Protein AF-A0A916UIB3-F1 (afdb_monomer)

Sequence (780 aa):
MSITRSTVMSWSPDSIGEYARQVRTAAEALFDSGKWLYGEFDRLAETWSGDAHAAAEDRVAHEWGRTRKIATMLEDLAEDIKSTDYTLGSACIALQELIGEIESQPITVSESWYVQPLTDNIDPSVVSAFQTRVNHLVGDLTHYDNTLAEQLTRFANEFNLFSRLRIGVDVGDATALGQALAVGVAEGTLTPELAELIGQQLAQLALTTAQLDALAAGDPVAVPADQLNYLRNLVEASGKDGILALSAYFDSLGTADGEASKAALANAVLTVSHENIGADITADGTVRSPGGFDRLPADLREMLTSERGDGLRLASGFDGLGDNLRDHVTDPSSGTPTRSEVREFAAFADLLNASEPTNAPGEQLGTHLLERAADFHALDENADAGVPRSKAFPDSSLYTPIADTFTDIATRNTDSSAAILTGTYSDGTDLANYDRDTTVATLLAFGNEPAQGLINWIPGDATSANPTVAQRAGEAAYGLAQTLSSNDSGIGGNNHNALLNLPGHNNQSIGQINPEMTQTIGETLTPYIPAIGQLEDHLTETFGFGSLTHGDAIRVFSVIDSDPEAAANFNGQVFAQIENLQYKQAAQALANPEEPQLRYAHTIGQLQTYVDHGYIVEGADRGADAQELHDAKTQAYQIASGIAATGAGAIPGIGFPAAATVIAVTGVLEQSVVGSVPGIETYEVPREDPLGSRQYYNTLLALEDLGALTPHPVLDRYMTEDGKLLPYEEALMADNPTQNPISGGSGIATDAGNYLLNHNFPIDRITQYVDKGRVEARKG

Organism: NCBI:txid1755582

Mean predicted aligned error: 16.8 Å

pLDDT: mean 76.98, std 19.14, range [28.89, 98.69]

Radius of gyration: 40.13 Å; Cα contacts (8 Å, |Δi|>4): 1112; chains: 1; bounding box: 121×68×107 Å

Foldseek 3Di:
DQQWPVNLLPDDLVVLLVVLVVLLVVLVVLLVVLVVQLVVLVVCCVPDDDPVSVVVNVVSVVSNVLSNVSSVLSNVLSVLSVVLSVQLVVLSVQLNVLQVVQVVAQWHAGRNGQIGGVDPPDDVVVSVVSSVVSVVSSVSNVVSVVVNVVSVVVSCVVCVLSVVPPDPLDLVNLLVLLQVLQVCLVVVNDDPVSLLVQLVLLLVLFDDPVQLVCVLVVAADADAQSSLSSLLSNQQSNALRSLLVSLVVLVVVVDPSSLSSLQSSLLSQQQQAAQSYANDADPVGHHDHGHHNVSGHPNVSCLLPVDCQPQLPVPLPVQPPPDPPPPQQPDPSNSADDLVSLVSLLSSLSSNLSYDLSRAHHLVQLLSLLQLLLSLLSVLLVLLLPPDHPDHRRPNVSSLSSSQSSLSRSLSRLQNLLCLLQQAGPVGHGPPPDDSLASLLSLLQRNDPSSLSSQLCLLVQCQDPPQSSLQSSQSSLQSLLCSQLQQQPHNSRGNLQCQCQPPPPNGQHSCRRPVVSLLSNLVRCLLCLLVQLVNDPVPWSGHNNDYDDLSSLLSSLLSSVSNLVSLLASLLSLVLLLLLLLVVQLVQCVVCVLEGPLSSLSSSLSSLVSNLSSLLVNCVSVVHALVVSLVSLLSSPVSNLVCLQVCPDPSRGSDDDSVSNDDPPPDPVSCLRSPDRDDRDDDDDDPDDPSLQSSLVVVLLSCVVVVNRDDDPLQPLQADPVGHGHRSQVSQCSQPVPDDSVPTRPSSSVSSVVSCVVSNNDPPPPVVVVVVVVVVVVVD

Solvent-accessible surface area (backbone atoms only — not comparable to full-atom values): 40991 Å² total; per-residue (Å²): 132,86,85,37,47,71,58,61,73,66,63,64,56,74,58,50,52,50,51,20,50,52,41,33,54,52,15,52,53,42,32,52,52,30,53,50,54,42,57,51,51,64,58,43,56,81,81,44,74,57,72,75,39,53,59,49,48,55,50,40,52,54,51,29,56,49,34,43,50,53,18,48,55,33,39,53,49,18,50,53,46,39,57,45,35,57,54,40,34,50,34,48,52,54,45,52,52,50,49,54,60,44,56,77,44,72,32,47,70,42,56,85,64,49,53,45,69,76,50,93,90,60,62,67,67,57,47,51,53,50,35,53,54,48,52,50,38,53,48,52,38,51,51,48,51,50,53,51,52,52,53,52,49,50,49,50,51,53,47,54,57,62,65,59,70,72,66,84,76,46,68,69,48,25,34,52,50,11,42,50,40,29,49,16,55,77,70,74,59,66,50,70,68,59,53,52,51,50,26,56,54,36,53,76,66,57,80,52,70,73,49,34,56,33,47,63,73,71,41,70,37,67,43,60,51,55,60,55,49,27,49,35,33,24,52,38,40,14,33,44,70,26,53,48,50,50,34,54,52,23,59,72,63,77,41,73,69,22,51,51,25,28,18,24,52,23,41,46,54,29,52,34,17,13,46,52,34,12,46,37,66,47,98,87,66,50,56,36,78,44,31,18,48,89,50,47,21,69,64,43,48,39,69,62,61,55,68,63,36,94,38,44,43,87,59,75,49,69,75,50,90,66,86,59,71,74,68,60,75,76,48,98,66,46,38,69,72,50,61,64,55,54,49,52,50,42,46,49,31,58,30,52,68,43,29,55,90,60,61,39,39,9,46,66,45,12,34,41,29,40,54,50,17,22,53,26,41,55,52,41,57,57,61,71,64,65,66,92,63,99,65,81,76,61,64,61,88,48,25,58,61,32,16,45,42,26,25,44,47,16,29,51,19,64,61,12,24,33,18,50,37,57,41,31,42,96,88,68,50,67,53,82,94,65,56,44,37,35,42,51,48,41,31,64,64,64,42,58,78,41,41,45,45,51,46,64,58,31,52,74,28,26,52,36,93,48,63,70,51,6,24,50,24,16,34,22,48,34,29,45,46,49,31,44,27,25,71,76,38,25,49,52,33,18,20,34,59,30,43,48,33,26,84,88,51,88,56,36,22,36,16,69,76,38,40,68,53,26,31,48,52,26,57,36,47,53,46,43,47,56,34,65,25,66,42,56,52,93,80,48,57,34,36,54,52,59,84,62,53,74,70,33,47,23,35,36,37,17,49,26,39,44,14,70,65,20,28,25,53,37,49,6,50,52,50,43,46,38,55,51,37,50,49,52,40,51,55,42,35,71,74,34,56,79,67,45,66,61,61,39,40,45,22,41,35,45,44,53,49,27,56,56,46,5,47,49,55,34,29,62,72,77,65,56,54,39,64,59,49,44,51,50,47,45,50,7,50,53,48,17,54,51,49,60,71,63,76,65,71,71,49,69,40,66,69,69,60,91,78,60,82,66,78,94,68,91,61,70,51,54,49,46,72,59,47,71,74,58,85,89,69,94,81,76,88,78,92,77,85,72,62,63,20,51,21,32,45,52,49,50,52,55,28,46,77,70,72,65,54,70,93,51,84,74,48,57,76,36,37,45,98,89,72,43,76,46,33,61,66,58,29,36,45,60,64,37,84,85,61,66,74,93,78,49,35,71,60,48,23,50,36,37,43,50,53,38,51,76,68,53,41,69,73,91,82,54,72,70,53,62,57,46,54,61,56,51,70,73,73,113

InterPro domains:
  IPR036689 ESAT-6-like superfamily [SSF140453] (8-85)
  IPR057037 TPR repeat domain, actinomycetes [PF23275] (204-444)

Secondary structure (DSSP, 8-state):
----HHHHHT--THHHHHHHHHHHHHHHHHHHHHHHHHHHHHHHTTT--SHHHHHHHHHHHHHHHHHHHHHHHHHHHHHHHHHHHHHHHHHHHHHHHHHHHHHTTTEEE-TTS-EEESSTTS-HHHHHHHHHHHHHHHHHHHHHHHHHHHHHHHHHHHHHHHHH--STT-HHHHHHHHHHHHHHHHHT---HHHHHHHHHHHHHTPPPHHHHHHHHTT--EE--HHHHHHHHHHHHHHHHHHHHHHHHHHHHH-SHHHHHHHHHHHHHHHHHH-TTEESEE-TTSPEES---GGGS-HHHHHHHHS---TTTS--S-STT-SSGGGTGGG-TTS-PPPHHHHHHHHHHHHHHHTS-TT-PPPHHHHHHHHHHHHHHHHHHHHHHTT---SS--S-GGGHHHHHHHHHHHHHTSHHHHHHHHHSB-TTSPBPTT--HHHHHHHHHHH--GGGGGGTTTHHHHTT-SSHHHHHHHHHHHHHHHHHHH-SSSSGGG-HHHHHHS-TTTTT--HHHH-HHHHHHHHHHHGGGHHHHTT--GGGSS----PPPPHHHHHHHHHHHTTSHHHHHHHHHHHHHHHHHHHHHHHHHHHH-TTS--THHHHHHHHHHHHHHHHHHHHHHHHT--HHHHHHHHHHHHHHHHHHHHH-----TTT---TT------TTHHHHHHH-SPPP-------SS--HHHHHHHHHHHHHHHTT-----TTTGGGB-TTS-BPPHHHHHHHH-TTS-GGG--HHHHHHHHHHHHHTT---TTSHHHHHHHHHHTTT-

Structure (mmCIF, N/CA/C/O backbone):
data_AF-A0A916UIB3-F1
#
_entry.id   AF-A0A916UIB3-F1
#
loop_
_atom_site.group_PDB
_atom_site.id
_atom_site.type_symbol
_atom_site.label_atom_id
_atom_site.label_alt_id
_atom_site.label_comp_id
_atom_site.label_asym_id
_atom_site.label_entity_id
_atom_site.label_seq_id
_atom_site.pdbx_PDB_ins_code
_atom_site.Cartn_x
_atom_site.Cartn_y
_atom_site.Cartn_z
_atom_site.occupancy
_atom_site.B_iso_or_equiv
_atom_site.auth_seq_id
_atom_site.auth_comp_id
_atom_site.auth_asym_id
_atom_site.auth_atom_id
_atom_site.pdbx_PDB_model_num
ATOM 1 N N . MET A 1 1 ? -47.048 12.637 29.643 1.00 45.00 1 MET A N 1
ATOM 2 C CA . MET A 1 1 ? -48.481 12.435 29.984 1.00 45.00 1 MET A CA 1
ATOM 3 C C . MET A 1 1 ? -49.048 13.767 30.450 1.00 45.00 1 MET A C 1
ATOM 5 O O . MET A 1 1 ? -48.303 14.530 31.040 1.00 45.00 1 MET A O 1
ATOM 9 N N . SER A 1 2 ? -50.322 14.078 30.202 1.00 62.69 2 SER A N 1
ATOM 10 C CA . SER A 1 2 ? -50.945 15.272 30.793 1.00 62.69 2 SER A CA 1
ATOM 11 C C . SER A 1 2 ? -51.353 14.983 32.240 1.00 62.69 2 SER A C 1
ATOM 13 O O . SER A 1 2 ? -52.179 14.099 32.474 1.00 62.69 2 SER A O 1
ATOM 15 N N . ILE A 1 3 ? -50.775 15.711 33.193 1.00 81.06 3 ILE A N 1
ATOM 16 C CA . ILE A 1 3 ? -51.045 15.587 34.630 1.00 81.06 3 ILE A CA 1
ATOM 17 C C . ILE A 1 3 ? -52.511 15.966 34.904 1.00 81.06 3 ILE A C 1
ATOM 19 O O . ILE A 1 3 ? -52.975 16.989 34.403 1.00 81.06 3 ILE A O 1
ATOM 23 N N . THR A 1 4 ? -53.254 15.160 35.673 1.00 88.50 4 THR A N 1
ATOM 24 C CA . THR A 1 4 ? -54.676 15.414 35.999 1.00 88.50 4 THR A CA 1
ATOM 25 C C . THR A 1 4 ? -54.864 15.807 37.461 1.00 88.50 4 THR A C 1
ATOM 27 O O . THR A 1 4 ? -54.025 15.481 38.308 1.00 88.50 4 THR A O 1
ATOM 30 N N . ARG A 1 5 ? -55.980 16.480 37.772 1.00 88.12 5 ARG A N 1
ATOM 31 C CA . ARG A 1 5 ? -56.311 16.899 39.145 1.00 88.12 5 ARG A CA 1
ATOM 32 C C . ARG A 1 5 ? -56.294 15.727 40.119 1.00 88.12 5 ARG A C 1
ATOM 34 O O . ARG A 1 5 ? -55.624 15.795 41.147 1.00 88.12 5 ARG A O 1
ATOM 41 N N . SER A 1 6 ? -57.011 14.654 39.797 1.00 85.88 6 SER A N 1
ATOM 42 C CA . SER A 1 6 ? -57.089 13.471 40.656 1.00 85.88 6 SER A CA 1
ATOM 43 C C . SER A 1 6 ? -55.721 12.822 40.894 1.00 85.88 6 SER A C 1
ATOM 45 O O . SER A 1 6 ? -55.443 12.390 42.013 1.00 85.88 6 SER A O 1
ATOM 47 N N . THR A 1 7 ? -54.838 12.823 39.888 1.00 84.06 7 THR A N 1
ATOM 48 C CA . THR A 1 7 ? -53.458 12.335 40.017 1.00 84.06 7 THR A CA 1
ATOM 49 C C . THR A 1 7 ? -52.658 13.154 41.034 1.00 84.06 7 THR A C 1
ATOM 51 O O . THR A 1 7 ? -52.132 12.573 41.980 1.00 84.06 7 THR A O 1
ATOM 54 N N . VAL A 1 8 ? -52.628 14.486 40.922 1.00 84.44 8 VAL A N 1
ATOM 55 C CA . VAL A 1 8 ? -51.855 15.349 41.844 1.00 84.44 8 VAL A CA 1
ATOM 56 C C . VAL A 1 8 ? -52.398 15.303 43.271 1.00 84.44 8 VAL A C 1
ATOM 58 O O . VAL A 1 8 ? -51.629 15.277 44.229 1.00 84.44 8 VAL A O 1
ATOM 61 N N . MET A 1 9 ? -53.721 15.229 43.438 1.00 83.81 9 MET A N 1
ATOM 62 C CA . MET A 1 9 ? -54.342 15.104 44.765 1.00 83.81 9 MET A CA 1
ATOM 63 C C . MET A 1 9 ? -54.029 13.764 45.452 1.00 83.81 9 MET A C 1
ATOM 65 O O . MET A 1 9 ? -54.226 13.638 46.657 1.00 83.81 9 MET A O 1
ATOM 69 N N . SER A 1 10 ? -53.555 12.765 44.699 1.00 83.69 10 SER A N 1
ATOM 70 C CA . SER A 1 10 ? -53.130 11.465 45.234 1.00 83.69 10 SER A CA 1
ATOM 71 C C . SER A 1 10 ? -51.632 11.377 45.542 1.00 83.69 10 SER A C 1
ATOM 73 O O . SER A 1 10 ? -51.195 10.403 46.156 1.00 83.69 10 SER A O 1
ATOM 75 N N . TRP A 1 11 ? -50.836 12.361 45.115 1.00 82.00 11 TRP A N 1
ATOM 76 C CA . TRP A 1 11 ? -49.389 12.343 45.302 1.00 82.00 11 TRP A CA 1
ATOM 77 C C . TRP A 1 11 ? -48.998 12.616 46.755 1.00 82.00 11 TRP A C 1
ATOM 79 O O . TRP A 1 11 ? -49.503 13.539 47.394 1.00 82.00 11 TRP A O 1
ATOM 89 N N . SER A 1 12 ? -48.052 11.814 47.249 1.00 74.12 12 SER A N 1
ATOM 90 C CA . SER A 1 12 ? -47.394 11.986 48.544 1.00 74.12 12 SER A CA 1
ATOM 91 C C . SER A 1 12 ? -45.902 12.257 48.305 1.00 74.12 12 SER A C 1
ATOM 93 O O . SER A 1 12 ? -45.178 11.327 47.926 1.00 74.12 12 SER A O 1
ATOM 95 N N . PRO A 1 13 ? -45.438 13.508 48.502 1.00 67.38 13 PRO A N 1
ATOM 96 C CA . PRO A 1 13 ? -44.041 13.891 48.277 1.00 67.38 13 PRO A CA 1
ATOM 97 C C . PRO A 1 13 ? -43.035 13.051 49.081 1.00 67.38 13 PRO A C 1
ATOM 99 O O . PRO A 1 13 ? -41.987 12.690 48.564 1.00 67.38 13 PRO A O 1
ATOM 102 N N . ASP A 1 14 ? -43.403 12.609 50.290 1.00 68.94 14 ASP A N 1
ATOM 103 C CA . ASP A 1 14 ? -42.532 11.848 51.206 1.00 68.94 14 ASP A CA 1
ATOM 104 C C . ASP A 1 14 ? -41.916 10.568 50.601 1.00 68.94 14 ASP A C 1
ATOM 106 O O . ASP A 1 14 ? -40.888 10.076 51.072 1.00 68.94 14 ASP A O 1
ATOM 110 N N . SER A 1 15 ? -42.539 10.010 49.559 1.00 68.81 15 SER A N 1
ATOM 111 C CA . SER A 1 15 ? -42.071 8.791 48.895 1.00 68.81 15 SER A CA 1
ATOM 112 C C . SER A 1 15 ? -40.794 8.986 48.064 1.00 68.81 15 SER A C 1
ATOM 114 O O . SER A 1 15 ? -39.968 8.074 48.019 1.00 68.81 15 SER A O 1
ATOM 116 N N . ILE A 1 16 ? -40.580 10.160 47.460 1.00 71.62 16 ILE A N 1
ATOM 117 C CA . ILE A 1 16 ? -39.427 10.429 46.581 1.00 71.62 16 ILE A CA 1
ATOM 118 C C . ILE A 1 16 ? -38.147 10.589 47.417 1.00 71.62 16 ILE A C 1
ATOM 120 O O . ILE A 1 16 ? -37.120 9.972 47.116 1.00 71.62 16 ILE A O 1
ATOM 124 N N . GLY A 1 17 ? -38.226 11.312 48.538 1.00 77.56 17 GLY A N 1
ATOM 125 C CA . GLY A 1 17 ? -37.116 11.446 49.484 1.00 77.56 17 GLY A CA 1
ATOM 126 C C . GLY A 1 17 ? -36.689 10.130 50.160 1.00 77.56 17 GLY A C 1
ATOM 127 O O . GLY A 1 17 ? -35.542 9.998 50.600 1.00 77.56 17 GLY A O 1
ATOM 128 N N . GLU A 1 18 ? -37.572 9.129 50.247 1.00 81.25 18 GLU A N 1
ATOM 129 C CA . GLU A 1 18 ? -37.211 7.773 50.691 1.00 81.25 18 GLU A CA 1
ATOM 130 C C . GLU A 1 18 ? -36.382 7.034 49.628 1.00 81.25 18 GLU A C 1
ATOM 132 O O . GLU A 1 18 ? -35.357 6.441 49.970 1.00 81.25 18 GLU A O 1
ATOM 137 N N . TYR A 1 19 ? -36.749 7.133 48.346 1.00 78.69 19 TYR A N 1
ATOM 138 C CA . TYR A 1 19 ? -35.969 6.541 47.253 1.00 78.69 19 TYR A CA 1
ATOM 139 C C . TYR A 1 19 ? -34.566 7.147 47.145 1.00 78.69 19 TYR A C 1
ATOM 141 O O . TYR A 1 19 ? -33.592 6.397 47.072 1.00 78.69 19 TYR A O 1
ATOM 149 N N . ALA A 1 20 ? -34.435 8.476 47.233 1.00 85.31 20 ALA A N 1
ATOM 150 C CA . ALA A 1 20 ? -33.126 9.139 47.241 1.00 85.31 20 ALA A CA 1
ATOM 151 C C . ALA A 1 20 ? -32.220 8.618 48.373 1.00 85.31 20 ALA A C 1
ATOM 153 O O . ALA A 1 20 ? -31.031 8.360 48.177 1.00 85.31 20 ALA A O 1
ATOM 154 N N . ARG A 1 21 ? -32.786 8.401 49.571 1.00 86.75 21 ARG A N 1
ATOM 155 C CA . ARG A 1 21 ? -32.042 7.821 50.699 1.00 86.75 21 ARG A CA 1
ATOM 156 C C . ARG A 1 21 ? -31.593 6.391 50.425 1.00 86.75 21 ARG A C 1
ATOM 158 O O . ARG A 1 21 ? -30.443 6.079 50.713 1.00 86.75 21 ARG A O 1
ATOM 165 N N . GLN A 1 22 ? -32.462 5.550 49.870 1.00 88.19 22 GLN A N 1
ATOM 166 C CA . GLN A 1 22 ? -32.120 4.161 49.550 1.00 88.19 22 GLN A CA 1
ATOM 167 C C . GLN A 1 22 ? -31.004 4.069 48.505 1.00 88.19 22 GLN A C 1
ATOM 169 O O . GLN A 1 22 ? -30.073 3.285 48.687 1.00 88.19 22 GLN A O 1
ATOM 174 N N . VAL A 1 23 ? -31.061 4.898 47.457 1.00 86.06 23 VAL A N 1
ATOM 175 C CA . VAL A 1 23 ? -30.022 4.955 46.416 1.00 86.06 23 VAL A CA 1
ATOM 176 C C . VAL A 1 23 ? -28.680 5.376 47.015 1.00 86.06 23 VAL A C 1
ATOM 178 O O . VAL A 1 23 ? -27.680 4.691 46.808 1.00 86.06 23 VAL A O 1
ATOM 181 N N . ARG A 1 24 ? -28.661 6.426 47.845 1.00 91.44 24 ARG A N 1
ATOM 182 C CA . ARG A 1 24 ? -27.436 6.869 48.526 1.00 91.44 24 ARG A CA 1
ATOM 183 C C . ARG A 1 24 ? -26.861 5.801 49.457 1.00 91.44 24 ARG A C 1
ATOM 185 O O . ARG A 1 24 ? -25.661 5.569 49.449 1.00 91.44 24 ARG A O 1
ATOM 192 N N . THR A 1 25 ? -27.701 5.105 50.224 1.00 91.44 25 THR A N 1
ATOM 193 C CA . THR A 1 25 ? -27.240 3.999 51.080 1.00 91.44 25 THR A CA 1
ATOM 194 C C . THR A 1 25 ? -26.641 2.851 50.263 1.00 91.44 25 THR A C 1
ATOM 196 O O . THR A 1 25 ? -25.656 2.250 50.690 1.00 91.44 25 THR A O 1
ATOM 199 N N . ALA A 1 26 ? -27.196 2.546 49.086 1.00 84.19 26 ALA A N 1
ATOM 200 C CA . ALA A 1 26 ? -26.609 1.559 48.183 1.00 84.19 26 ALA A CA 1
ATOM 201 C C . ALA A 1 26 ? -25.249 2.024 47.633 1.00 84.19 26 ALA A C 1
ATOM 203 O O . ALA A 1 26 ? -24.321 1.218 47.561 1.00 84.19 26 ALA A O 1
ATOM 204 N N . ALA A 1 27 ? -25.120 3.311 47.301 1.00 88.06 27 ALA A N 1
ATOM 205 C CA . ALA A 1 27 ? -23.871 3.914 46.844 1.00 88.06 27 ALA A CA 1
ATOM 206 C C . ALA A 1 27 ? -22.762 3.837 47.908 1.00 88.06 27 ALA A C 1
ATOM 208 O O . ALA A 1 27 ? -21.677 3.325 47.631 1.00 88.06 27 ALA A O 1
ATOM 209 N N . GLU A 1 28 ? -23.072 4.251 49.141 1.00 89.50 28 GLU A N 1
ATOM 210 C CA . GLU A 1 28 ? -22.163 4.196 50.294 1.00 89.50 28 GLU A CA 1
ATOM 211 C C . GLU A 1 28 ? -21.693 2.751 50.553 1.00 89.50 28 GLU A C 1
ATOM 213 O O . GLU A 1 28 ? -20.495 2.486 50.664 1.00 89.50 28 GLU A O 1
ATOM 218 N N . ALA A 1 29 ? -22.623 1.786 50.562 1.00 88.94 29 ALA A N 1
ATOM 219 C CA . ALA A 1 29 ? -22.297 0.374 50.765 1.00 88.94 29 ALA A CA 1
ATOM 220 C C . ALA A 1 29 ? -21.394 -0.197 49.657 1.00 88.94 29 ALA A C 1
ATOM 222 O O . ALA A 1 29 ? -20.492 -0.995 49.934 1.00 88.94 29 ALA A O 1
ATOM 223 N N . LEU A 1 30 ? -21.625 0.207 48.404 1.00 85.31 30 LEU A N 1
ATOM 224 C CA . LEU A 1 30 ? -20.820 -0.216 47.263 1.00 85.31 30 LEU A CA 1
ATOM 225 C C . LEU A 1 30 ? -19.397 0.355 47.349 1.00 85.31 30 LEU A C 1
ATOM 227 O O . LEU A 1 30 ? -18.425 -0.393 47.216 1.00 85.31 30 LEU A O 1
ATOM 231 N N . PHE A 1 31 ? -19.275 1.653 47.642 1.00 89.25 31 PHE A N 1
ATOM 232 C CA . PHE A 1 31 ? -17.992 2.322 47.845 1.00 89.25 31 PHE A CA 1
ATOM 233 C C . PHE A 1 31 ? -17.185 1.668 48.972 1.00 89.25 31 PHE A C 1
ATOM 235 O O . PHE A 1 31 ? -16.015 1.325 48.788 1.00 89.25 31 PHE A O 1
ATOM 242 N N . ASP A 1 32 ? -17.812 1.432 50.125 1.00 88.69 32 ASP A N 1
ATOM 243 C CA . ASP A 1 32 ? -17.144 0.821 51.274 1.00 88.69 32 ASP A CA 1
ATOM 244 C C . ASP A 1 32 ? -16.682 -0.611 50.977 1.00 88.69 32 ASP A C 1
ATOM 246 O O . ASP A 1 32 ? -15.571 -0.991 51.358 1.00 88.69 32 ASP A O 1
ATOM 250 N N . SER A 1 33 ? -17.482 -1.391 50.241 1.00 86.56 33 SER A N 1
ATOM 251 C CA . SER A 1 33 ? -17.107 -2.747 49.826 1.00 86.56 33 SER A CA 1
ATOM 252 C C . SER A 1 33 ? -15.884 -2.753 48.904 1.00 86.56 33 SER A C 1
ATOM 254 O O . SER A 1 33 ? -14.980 -3.569 49.093 1.00 86.56 33 SER A O 1
ATOM 256 N N . GLY A 1 34 ? -15.834 -1.853 47.915 1.00 84.75 34 GLY A N 1
ATOM 257 C CA . GLY A 1 34 ? -14.690 -1.746 47.005 1.00 84.75 34 GLY A CA 1
ATOM 258 C C . GLY A 1 34 ? -13.419 -1.294 47.725 1.00 84.75 34 GLY A C 1
ATOM 259 O O . GLY A 1 34 ? -12.351 -1.878 47.539 1.00 84.75 34 GLY A O 1
ATOM 260 N N . LYS A 1 35 ? -13.553 -0.304 48.614 1.00 88.06 35 LYS A N 1
ATOM 261 C CA . LYS A 1 35 ? -12.444 0.224 49.413 1.00 88.06 35 LYS A CA 1
ATOM 262 C C . LYS A 1 35 ? -11.874 -0.836 50.347 1.00 88.06 35 LYS A C 1
ATOM 264 O O . LYS A 1 35 ? -10.659 -0.915 50.524 1.00 88.06 35 LYS A O 1
ATOM 269 N N . TRP A 1 36 ? -12.750 -1.634 50.956 1.00 89.56 36 TRP A N 1
ATOM 270 C CA . TRP A 1 36 ? -12.346 -2.741 51.812 1.00 89.56 36 TRP A CA 1
ATOM 271 C C . TRP A 1 36 ? -11.554 -3.793 51.032 1.00 89.56 36 TRP A C 1
ATOM 273 O O . TRP A 1 36 ? -10.478 -4.173 51.485 1.00 89.56 36 TRP A O 1
ATOM 283 N N . LEU A 1 37 ? -12.040 -4.213 49.856 1.00 83.19 37 LEU A N 1
ATOM 284 C CA . LEU A 1 37 ? -11.363 -5.211 49.021 1.00 83.19 37 LEU A CA 1
ATOM 285 C C . LEU A 1 37 ? -9.960 -4.748 48.608 1.00 83.19 37 LEU A C 1
ATOM 287 O O . LEU A 1 37 ? -9.004 -5.507 48.746 1.00 83.19 37 LEU A O 1
ATOM 291 N N . TYR A 1 38 ? -9.843 -3.496 48.156 1.00 85.56 38 TYR A N 1
ATOM 292 C CA . TYR A 1 38 ? -8.562 -2.890 47.796 1.00 85.56 38 TYR A CA 1
ATOM 293 C C . TYR A 1 38 ? -7.587 -2.888 48.982 1.00 85.56 38 TYR A C 1
ATOM 295 O O . TYR A 1 38 ? -6.472 -3.393 48.882 1.00 85.56 38 TYR A O 1
ATOM 303 N N . GLY A 1 39 ? -8.041 -2.414 50.147 1.00 86.06 39 GLY A N 1
ATOM 304 C CA . GLY A 1 39 ? -7.208 -2.370 51.349 1.00 86.06 39 GLY A CA 1
ATOM 305 C C . GLY A 1 39 ? -6.842 -3.745 51.923 1.00 86.06 39 GLY A C 1
ATOM 306 O O . GLY A 1 39 ? -5.839 -3.857 52.624 1.00 86.06 39 GLY A O 1
ATOM 307 N N . GLU A 1 40 ? -7.632 -4.789 51.665 1.00 88.25 40 GLU A N 1
ATOM 308 C CA . GLU A 1 40 ? -7.280 -6.160 52.052 1.00 88.25 40 GLU A CA 1
ATOM 309 C C . GLU A 1 40 ? -6.208 -6.745 51.126 1.00 88.25 40 GLU A C 1
ATOM 311 O O . GLU A 1 40 ? -5.331 -7.474 51.587 1.00 88.25 40 GLU A O 1
ATOM 316 N N . PHE A 1 41 ? -6.227 -6.376 49.844 1.00 83.44 41 PHE A N 1
ATOM 317 C CA . PHE A 1 41 ? -5.203 -6.786 48.889 1.00 83.44 41 PHE A CA 1
ATOM 318 C C . PHE A 1 41 ? -3.844 -6.141 49.186 1.00 83.44 41 PHE A C 1
ATOM 320 O O . PHE A 1 41 ? -2.840 -6.849 49.232 1.00 83.44 41 PHE A O 1
ATOM 327 N N . ASP A 1 42 ? -3.829 -4.853 49.549 1.00 83.44 42 ASP A N 1
ATOM 328 C CA . ASP A 1 42 ? -2.622 -4.164 50.039 1.00 83.44 42 ASP A CA 1
ATOM 329 C C . ASP A 1 42 ? -1.981 -4.892 51.237 1.00 83.44 42 ASP A C 1
ATOM 331 O O . ASP A 1 42 ? -0.760 -4.933 51.376 1.00 83.44 42 ASP A O 1
ATOM 335 N N . ARG A 1 43 ? -2.789 -5.503 52.118 1.00 87.25 43 ARG A N 1
ATOM 336 C CA . ARG A 1 43 ? -2.275 -6.300 53.249 1.00 87.25 43 ARG A CA 1
ATOM 337 C C . ARG A 1 43 ? -1.697 -7.642 52.810 1.00 87.25 43 ARG A C 1
ATOM 339 O O . ARG A 1 43 ? -0.771 -8.141 53.447 1.00 87.25 43 ARG A O 1
ATOM 346 N N . LEU A 1 44 ? -2.233 -8.247 51.749 1.00 87.31 44 LEU A N 1
ATOM 347 C CA . LEU A 1 44 ? -1.723 -9.515 51.220 1.00 87.31 44 LEU A CA 1
ATOM 348 C C . LEU A 1 44 ? -0.319 -9.364 50.622 1.00 87.31 44 LEU A C 1
ATOM 350 O O . LEU A 1 44 ? 0.451 -10.325 50.705 1.00 87.31 44 LEU A O 1
ATOM 354 N N . ALA A 1 45 ? 0.049 -8.167 50.153 1.00 81.12 45 ALA A N 1
ATOM 355 C CA . ALA A 1 45 ? 1.387 -7.841 49.651 1.00 81.12 45 ALA A CA 1
ATOM 356 C C . ALA A 1 45 ? 2.517 -8.114 50.668 1.00 81.12 45 ALA A C 1
ATOM 358 O O . ALA A 1 45 ? 3.668 -8.339 50.292 1.00 81.12 45 ALA A O 1
ATOM 359 N N . GLU A 1 46 ? 2.204 -8.160 51.970 1.00 85.19 46 GLU A N 1
ATOM 360 C CA . GLU A 1 46 ? 3.164 -8.520 53.024 1.00 85.19 46 GLU A CA 1
ATOM 361 C C . GLU A 1 46 ? 3.563 -10.009 53.002 1.00 85.19 46 GLU A C 1
ATOM 363 O O . GLU A 1 46 ? 4.595 -10.390 53.560 1.00 85.19 46 GLU A O 1
ATOM 368 N N . THR A 1 47 ? 2.745 -10.870 52.385 1.00 91.44 47 THR A N 1
ATOM 369 C CA . THR A 1 47 ? 2.888 -12.340 52.433 1.00 91.44 47 THR A CA 1
ATOM 370 C C . THR A 1 47 ? 2.839 -13.024 51.067 1.00 91.44 47 THR A C 1
ATOM 372 O O . THR A 1 47 ? 3.242 -14.184 50.954 1.00 91.44 47 THR A O 1
ATOM 375 N N . TRP A 1 48 ? 2.387 -12.319 50.031 1.00 88.69 48 TRP A N 1
ATOM 376 C CA . TRP A 1 48 ? 2.284 -12.788 48.657 1.00 88.69 48 TRP A CA 1
ATOM 377 C C . TRP A 1 48 ? 2.883 -11.736 47.719 1.00 88.69 48 TRP A C 1
ATOM 379 O O . TRP A 1 48 ? 2.514 -10.574 47.781 1.00 88.69 48 TRP A O 1
ATOM 389 N N . SER A 1 49 ? 3.830 -12.137 46.868 1.00 86.00 49 SER A N 1
ATOM 390 C CA . SER A 1 49 ? 4.513 -11.251 45.918 1.00 86.00 49 SER A CA 1
ATOM 391 C C . SER A 1 49 ? 4.907 -11.993 44.632 1.00 86.00 49 SER A C 1
ATOM 393 O O . SER A 1 49 ? 4.800 -13.221 44.559 1.00 86.00 49 SER A O 1
ATOM 395 N N . GLY A 1 50 ? 5.347 -11.249 43.612 1.00 78.19 50 GLY A N 1
ATOM 396 C CA . GLY A 1 50 ? 5.687 -11.753 42.272 1.00 78.19 50 GLY A CA 1
ATOM 397 C C . GLY A 1 50 ? 4.606 -11.454 41.225 1.00 78.19 50 GLY A C 1
ATOM 398 O O . GLY A 1 50 ? 3.595 -10.833 41.539 1.00 78.19 50 GLY A O 1
ATOM 399 N N . ASP A 1 51 ? 4.795 -11.911 39.987 1.00 55.28 51 ASP A N 1
ATOM 400 C CA . ASP A 1 51 ? 3.950 -11.528 38.837 1.00 55.28 51 ASP A CA 1
ATOM 401 C C . ASP A 1 51 ? 2.462 -11.865 39.027 1.00 55.28 51 ASP A C 1
ATOM 403 O O . ASP A 1 51 ? 1.581 -11.108 38.628 1.00 55.28 51 ASP A O 1
ATOM 407 N N . ALA A 1 52 ? 2.164 -12.973 39.714 1.00 57.88 52 ALA A N 1
ATOM 408 C CA . ALA A 1 52 ? 0.791 -13.352 40.049 1.00 57.88 52 ALA A CA 1
ATOM 409 C C . ALA A 1 52 ? 0.131 -12.393 41.057 1.00 57.88 52 ALA A C 1
ATOM 411 O O . ALA A 1 52 ? -1.083 -12.210 41.009 1.00 57.88 52 ALA A O 1
ATOM 412 N N . HIS A 1 53 ? 0.914 -11.795 41.961 1.00 80.12 53 HIS A N 1
ATOM 413 C CA . HIS A 1 53 ? 0.430 -10.740 42.850 1.00 80.12 53 HIS A CA 1
ATOM 414 C C . HIS A 1 53 ? 0.196 -9.453 42.060 1.00 80.12 53 HIS A C 1
ATOM 416 O O . HIS A 1 53 ? -0.883 -8.891 42.173 1.00 80.12 53 HIS A O 1
ATOM 422 N N . ALA A 1 54 ? 1.154 -9.030 41.225 1.00 60.84 54 ALA A N 1
ATOM 423 C CA . ALA A 1 54 ? 1.036 -7.811 40.419 1.00 60.84 54 ALA A CA 1
ATOM 424 C C . ALA A 1 54 ? -0.204 -7.836 39.507 1.00 60.84 54 ALA A C 1
ATOM 426 O O . ALA A 1 54 ? -1.006 -6.911 39.527 1.00 60.84 54 ALA A O 1
ATOM 427 N N . ALA A 1 55 ? -0.446 -8.949 38.804 1.00 55.41 55 ALA A N 1
ATOM 428 C CA . ALA A 1 55 ? -1.638 -9.104 37.966 1.00 55.41 55 ALA A CA 1
ATOM 429 C C . ALA A 1 55 ? -2.954 -9.044 38.768 1.00 55.41 55 ALA A C 1
ATOM 431 O O . ALA A 1 55 ? -3.981 -8.564 38.283 1.00 55.41 55 ALA A O 1
ATOM 432 N N . ALA A 1 56 ? -2.946 -9.556 40.000 1.00 65.88 56 ALA A N 1
ATOM 433 C CA . ALA A 1 56 ? -4.116 -9.537 40.864 1.00 65.88 56 ALA A CA 1
ATOM 434 C C . ALA A 1 56 ? -4.318 -8.168 41.546 1.00 65.88 56 ALA A C 1
ATOM 436 O O . ALA A 1 56 ? -5.460 -7.740 41.704 1.00 65.88 56 ALA A O 1
ATOM 437 N N . GLU A 1 57 ? -3.236 -7.461 41.872 1.00 74.00 57 GLU A N 1
ATOM 438 C CA . GLU A 1 57 ? -3.226 -6.082 42.368 1.00 74.00 57 GLU A CA 1
ATOM 439 C C . GLU A 1 57 ? -3.779 -5.125 41.308 1.00 74.00 57 GLU A C 1
ATOM 441 O O . GLU A 1 57 ? -4.733 -4.400 41.589 1.00 74.00 57 GLU A O 1
ATOM 446 N N . ASP A 1 58 ? -3.296 -5.220 40.065 1.00 64.75 58 ASP A N 1
ATOM 447 C CA . ASP A 1 58 ? -3.825 -4.464 38.923 1.00 64.75 58 ASP A CA 1
ATOM 448 C C . ASP A 1 58 ? -5.321 -4.730 38.725 1.00 64.75 58 ASP A C 1
ATOM 450 O O . ASP A 1 58 ? -6.126 -3.805 38.559 1.00 64.75 58 ASP A O 1
ATOM 454 N N . ARG A 1 59 ? -5.739 -6.003 38.817 1.00 70.31 59 ARG A N 1
ATOM 455 C CA . ARG A 1 59 ? -7.159 -6.357 38.725 1.00 70.31 59 ARG A CA 1
ATOM 456 C C . ARG A 1 59 ? -7.978 -5.712 39.843 1.00 70.31 59 ARG A C 1
ATOM 458 O O . ARG A 1 59 ? -9.057 -5.189 39.564 1.00 70.31 59 ARG A O 1
ATOM 465 N N . VAL A 1 60 ? -7.506 -5.752 41.087 1.00 76.69 60 VAL A N 1
ATOM 466 C CA . VAL A 1 60 ? -8.214 -5.176 42.242 1.00 76.69 60 VAL A CA 1
ATOM 467 C C . VAL A 1 60 ? -8.251 -3.648 42.176 1.00 76.69 60 VAL A C 1
ATOM 469 O O . VAL A 1 60 ? -9.303 -3.065 42.443 1.00 76.69 60 VAL A O 1
ATOM 472 N N . ALA A 1 61 ? -7.169 -2.995 41.747 1.00 68.19 61 ALA A N 1
ATOM 473 C CA . ALA A 1 61 ? -7.131 -1.555 41.502 1.00 68.19 61 ALA A CA 1
ATOM 474 C C . ALA A 1 61 ? -8.157 -1.136 40.436 1.00 68.19 61 ALA A C 1
ATOM 476 O O . ALA A 1 61 ? -8.912 -0.177 40.626 1.00 68.19 61 ALA A O 1
ATOM 477 N N . HIS A 1 62 ? -8.259 -1.913 39.356 1.00 60.72 62 HIS A N 1
ATOM 478 C CA . HIS A 1 62 ? -9.229 -1.682 38.290 1.00 60.72 62 HIS A CA 1
ATOM 479 C C . HIS A 1 62 ? -10.689 -1.929 38.730 1.00 60.72 62 HIS A C 1
ATOM 481 O O . HIS A 1 62 ? -11.597 -1.177 38.363 1.00 60.72 62 HIS A O 1
ATOM 487 N N . GLU A 1 63 ? -10.964 -2.967 39.531 1.00 68.44 63 GLU A N 1
ATOM 488 C CA . GLU A 1 63 ? -12.288 -3.175 40.153 1.00 68.44 63 GLU A CA 1
ATOM 489 C C . GLU A 1 63 ? -12.648 -2.041 41.129 1.00 68.44 63 GLU A C 1
ATOM 491 O O . GLU A 1 63 ? -13.797 -1.588 41.165 1.00 68.44 63 GLU A O 1
ATOM 496 N N . TRP A 1 64 ? -11.673 -1.537 41.891 1.00 81.38 64 TRP A N 1
ATOM 497 C CA . TRP A 1 64 ? -11.879 -0.430 42.821 1.00 81.38 64 TRP A CA 1
ATOM 498 C C . TRP A 1 64 ? -12.255 0.867 42.101 1.00 81.38 64 TRP A C 1
ATOM 500 O O . TRP A 1 64 ? -13.265 1.484 42.449 1.00 81.38 64 TRP A O 1
ATOM 510 N N . GLY A 1 65 ? -11.502 1.249 41.064 1.00 72.06 65 GLY A N 1
ATOM 511 C CA . GLY A 1 65 ? -11.801 2.437 40.260 1.00 72.06 65 GLY A CA 1
ATOM 512 C C . GLY A 1 65 ? -13.231 2.427 39.706 1.00 72.06 65 GLY A C 1
ATOM 513 O O . GLY A 1 65 ? -13.942 3.430 39.793 1.00 72.06 65 GLY A O 1
ATOM 514 N N . ARG A 1 66 ? -13.699 1.265 39.233 1.00 69.50 66 ARG A N 1
ATOM 515 C CA . ARG A 1 66 ? -15.070 1.085 38.728 1.00 69.50 66 ARG A CA 1
ATOM 516 C C . ARG A 1 66 ? -16.126 1.136 39.822 1.00 69.50 66 ARG A C 1
ATOM 518 O O . ARG A 1 66 ? -17.109 1.859 39.682 1.00 69.50 66 ARG A O 1
ATOM 525 N N . THR A 1 67 ? -15.916 0.411 40.919 1.00 76.81 67 THR A N 1
ATOM 526 C CA . THR A 1 67 ? -16.838 0.401 42.069 1.00 76.81 67 THR A CA 1
ATOM 527 C C . THR A 1 67 ? -17.045 1.814 42.608 1.00 76.81 67 THR A C 1
ATOM 529 O O . THR A 1 67 ? -18.174 2.227 42.874 1.00 76.81 67 THR A O 1
ATOM 532 N N . ARG A 1 68 ? -15.956 2.586 42.686 1.00 82.12 68 ARG A N 1
ATOM 533 C CA . ARG A 1 68 ? -15.987 3.999 43.053 1.00 82.12 68 ARG A CA 1
ATOM 534 C C . ARG A 1 68 ? -16.810 4.835 42.072 1.00 82.12 68 ARG A C 1
ATOM 536 O O . ARG A 1 68 ? -17.630 5.621 42.526 1.00 82.12 68 ARG A O 1
ATOM 543 N N . LYS A 1 69 ? -16.628 4.658 40.759 1.00 77.94 69 LYS A N 1
ATOM 544 C CA . LYS A 1 69 ? -17.378 5.412 39.740 1.00 77.94 69 LYS A CA 1
ATOM 545 C C . LYS A 1 69 ? -18.884 5.119 39.798 1.00 77.94 69 LYS A C 1
ATOM 547 O O . LYS A 1 69 ? -19.669 6.059 39.784 1.00 77.94 69 LYS A O 1
ATOM 552 N N . ILE A 1 70 ? -19.288 3.855 39.971 1.00 78.38 70 ILE A N 1
ATOM 553 C CA . ILE A 1 70 ? -20.708 3.482 40.147 1.00 78.38 70 ILE A CA 1
ATOM 554 C C . ILE A 1 70 ? -21.287 4.112 41.412 1.00 78.38 70 ILE A C 1
ATOM 556 O O . ILE A 1 70 ? -22.400 4.632 41.383 1.00 78.38 70 ILE A O 1
ATOM 560 N N . ALA A 1 71 ? -20.542 4.070 42.519 1.00 83.88 71 ALA A N 1
ATOM 561 C CA . ALA A 1 71 ? -20.975 4.709 43.753 1.00 83.88 71 ALA A CA 1
ATOM 562 C C . ALA A 1 71 ? -21.180 6.218 43.553 1.00 83.88 71 ALA A C 1
ATOM 564 O O . ALA A 1 71 ? -22.229 6.728 43.922 1.00 83.88 71 ALA A O 1
ATOM 565 N N . THR A 1 72 ? -20.255 6.909 42.880 1.00 82.31 72 THR A N 1
ATOM 566 C CA . THR A 1 72 ? -20.411 8.336 42.559 1.00 82.31 72 THR A CA 1
ATOM 567 C C . THR A 1 72 ? -21.633 8.604 41.676 1.00 82.31 72 THR A C 1
ATOM 569 O O . THR A 1 72 ? -22.427 9.472 42.011 1.00 82.31 72 THR A O 1
ATOM 572 N N . MET A 1 73 ? -21.872 7.811 40.624 1.00 78.50 73 MET A N 1
ATOM 573 C CA . MET A 1 73 ? -23.071 7.967 39.782 1.00 78.50 73 MET A CA 1
ATOM 574 C C . MET A 1 73 ? -24.377 7.797 40.576 1.00 78.50 73 MET A C 1
ATOM 576 O O . MET A 1 73 ? -25.359 8.495 40.331 1.00 78.50 73 MET A O 1
ATOM 580 N N . LEU A 1 74 ? -24.410 6.856 41.525 1.00 84.75 74 LEU A N 1
ATOM 581 C CA . LEU A 1 74 ? -25.565 6.651 42.402 1.00 84.75 74 LEU A CA 1
ATOM 582 C C . LEU A 1 74 ? -25.713 7.781 43.435 1.00 84.75 74 LEU A C 1
ATOM 584 O O . LEU A 1 74 ? -26.839 8.146 43.771 1.00 84.75 74 LEU A O 1
ATOM 588 N N . GLU A 1 75 ? -24.610 8.340 43.939 1.00 87.56 75 GLU A N 1
ATOM 589 C CA . GLU A 1 75 ? -24.624 9.523 44.810 1.00 87.56 75 GLU A CA 1
ATOM 590 C C . GLU A 1 75 ? -25.170 10.753 44.078 1.00 87.56 75 GLU A C 1
ATOM 592 O O . GLU A 1 75 ? -26.061 11.418 44.610 1.00 87.56 75 GLU A O 1
ATOM 597 N N . ASP A 1 76 ? -24.708 11.003 42.852 1.00 83.38 76 ASP A N 1
ATOM 598 C CA . ASP A 1 76 ? -25.173 12.110 42.013 1.00 83.38 76 ASP A CA 1
ATOM 599 C C . ASP A 1 76 ? -26.670 11.966 41.702 1.00 83.38 76 ASP A C 1
ATOM 601 O O . ASP A 1 76 ? -27.443 12.903 41.911 1.00 83.38 76 ASP A O 1
ATOM 605 N N . LEU A 1 77 ? -27.120 10.755 41.337 1.00 85.25 77 LEU A N 1
ATOM 606 C CA . LEU A 1 77 ? -28.543 10.458 41.156 1.00 85.25 77 LEU A CA 1
ATOM 607 C C . LEU A 1 77 ? -29.356 10.729 42.429 1.00 85.25 77 LEU A C 1
ATOM 609 O O . LEU A 1 77 ? -30.455 11.283 42.369 1.00 85.25 77 LEU A O 1
ATOM 613 N N . ALA A 1 78 ? -28.856 10.300 43.589 1.00 87.56 78 ALA A N 1
ATOM 614 C CA . ALA A 1 78 ? -29.550 10.517 44.850 1.00 87.56 78 ALA A CA 1
ATOM 615 C C . ALA A 1 78 ? -29.686 12.013 45.174 1.00 87.56 78 ALA A C 1
ATOM 617 O O . ALA A 1 78 ? -30.725 12.421 45.704 1.00 87.56 78 ALA A O 1
ATOM 618 N N . GLU A 1 79 ? -28.676 12.827 44.855 1.00 85.38 79 GLU A N 1
ATOM 619 C CA . GLU A 1 79 ? -28.735 14.277 45.050 1.00 85.38 79 GLU A CA 1
ATOM 620 C C . GLU A 1 79 ? -29.678 14.951 44.038 1.00 85.38 79 GLU A C 1
ATOM 622 O O . GLU A 1 79 ? -30.464 15.810 44.441 1.00 85.38 79 GLU A O 1
ATOM 627 N N . ASP A 1 80 ? -29.708 14.500 42.781 1.00 80.94 80 ASP A N 1
ATOM 628 C CA . ASP A 1 80 ? -30.652 14.975 41.758 1.00 80.94 80 ASP A CA 1
ATOM 629 C C . ASP A 1 80 ? -32.115 14.676 42.130 1.00 80.94 80 ASP A C 1
ATOM 631 O O . ASP A 1 80 ? -32.972 15.571 42.102 1.00 80.94 80 ASP A O 1
ATOM 635 N N . ILE A 1 81 ? -32.407 13.439 42.562 1.00 83.69 81 ILE A N 1
ATOM 636 C CA . ILE A 1 81 ? -33.746 13.042 43.029 1.00 83.69 81 ILE A CA 1
ATOM 637 C C . ILE A 1 81 ? -34.152 13.892 44.236 1.00 83.69 81 ILE A C 1
ATOM 639 O O . ILE A 1 81 ? -35.282 14.370 44.304 1.00 83.69 81 ILE A O 1
ATOM 643 N N . LYS A 1 82 ? -33.241 14.109 45.188 1.00 84.69 82 LYS A N 1
ATOM 644 C CA . LYS A 1 82 ? -33.501 14.890 46.405 1.00 84.69 82 LYS A CA 1
ATOM 645 C C . LYS A 1 82 ? -33.701 16.382 46.122 1.00 84.69 82 LYS A C 1
ATOM 647 O O . LYS A 1 82 ? -34.554 17.011 46.746 1.00 84.69 82 LYS A O 1
ATOM 652 N N . SER A 1 83 ? -32.928 16.951 45.199 1.00 81.56 83 SER A N 1
ATOM 653 C CA . SER A 1 83 ? -33.091 18.336 44.745 1.00 81.56 83 SER A CA 1
ATOM 654 C C . SER A 1 83 ? -34.471 18.538 44.113 1.00 81.56 83 SER A C 1
ATOM 656 O O . SER A 1 83 ? -35.180 19.494 44.441 1.00 81.56 83 SER A O 1
ATOM 658 N N . THR A 1 84 ? -34.898 17.582 43.283 1.00 77.56 84 THR A N 1
ATOM 659 C CA . THR A 1 84 ? -36.198 17.635 42.605 1.00 77.56 84 THR A CA 1
ATOM 660 C C . THR A 1 84 ? -37.372 17.317 43.531 1.00 77.56 84 THR A C 1
ATOM 662 O O . THR A 1 84 ? -38.429 17.927 43.402 1.00 77.56 84 THR A O 1
ATOM 665 N N . ASP A 1 85 ? -37.195 16.434 44.517 1.00 81.12 85 ASP A N 1
ATOM 666 C CA . ASP A 1 85 ? -38.185 16.172 45.572 1.00 81.12 85 ASP A CA 1
ATOM 667 C C . ASP A 1 85 ? -38.597 17.470 46.283 1.00 81.12 85 ASP A C 1
ATOM 669 O O . ASP A 1 85 ? -39.782 17.762 46.454 1.00 81.12 85 ASP A O 1
ATOM 673 N N . TYR A 1 86 ? -37.617 18.317 46.616 1.00 79.94 86 TYR A N 1
ATOM 674 C CA . TYR A 1 86 ? -37.877 19.588 47.285 1.00 79.94 86 TYR A CA 1
ATOM 675 C C . TYR A 1 86 ? -38.732 20.544 46.437 1.00 79.94 86 TYR A C 1
ATOM 677 O O . TYR A 1 86 ? -39.681 21.152 46.948 1.00 79.94 86 TYR A O 1
ATOM 685 N N . THR A 1 87 ? -38.420 20.691 45.147 1.00 85.06 87 THR A N 1
ATOM 686 C CA . THR A 1 87 ? -39.121 21.622 44.246 1.00 85.06 87 THR A CA 1
ATOM 687 C C . THR A 1 87 ? -40.482 21.082 43.800 1.00 85.06 87 THR A C 1
ATOM 689 O O . THR A 1 87 ? -41.486 21.793 43.907 1.00 85.06 87 THR A O 1
ATOM 692 N N . LEU A 1 88 ? -40.549 19.812 43.389 1.00 85.00 88 LEU A N 1
ATOM 693 C CA . LEU A 1 88 ? -41.779 19.133 42.975 1.00 85.00 88 LEU A CA 1
ATOM 694 C C . LEU A 1 88 ? -42.758 18.990 44.147 1.00 85.00 88 LEU A C 1
ATOM 696 O O . LEU A 1 88 ? -43.948 19.282 44.003 1.00 85.00 88 LEU A O 1
ATOM 700 N N . GLY A 1 89 ? -42.260 18.603 45.326 1.00 84.75 89 GLY A N 1
ATOM 701 C CA . GLY A 1 89 ? -43.055 18.483 46.545 1.00 84.75 89 GLY A CA 1
ATOM 702 C C . GLY A 1 89 ? -43.661 19.817 46.977 1.00 84.75 89 GLY A C 1
ATOM 703 O O . GLY A 1 89 ? -44.856 19.887 47.271 1.00 84.75 89 GLY A O 1
ATOM 704 N N . SER A 1 90 ? -42.874 20.898 46.925 1.00 85.50 90 SER A N 1
ATOM 705 C CA . SER A 1 90 ? -43.351 22.253 47.234 1.00 85.50 90 SER A CA 1
ATOM 706 C C . SER A 1 90 ? -44.442 22.723 46.264 1.00 85.50 90 SER A C 1
ATOM 708 O O . SER A 1 90 ? -45.468 23.245 46.705 1.00 85.50 90 SER A O 1
ATOM 710 N N . ALA A 1 91 ? -44.262 22.506 44.955 1.00 88.38 91 ALA A N 1
ATOM 711 C CA . ALA A 1 91 ? -45.262 22.853 43.941 1.00 88.38 91 ALA A CA 1
ATOM 712 C C . ALA A 1 91 ? -46.557 22.033 44.098 1.00 88.38 91 ALA A C 1
ATOM 714 O O . ALA A 1 91 ? -47.657 22.573 43.964 1.00 88.38 91 ALA A O 1
ATOM 715 N N . CYS A 1 92 ? -46.433 20.747 44.441 1.00 88.69 92 CYS A N 1
ATOM 716 C CA . CYS A 1 92 ? -47.564 19.857 44.691 1.00 88.69 92 CYS A CA 1
ATOM 717 C C . CYS A 1 92 ? -48.391 20.317 45.901 1.00 88.69 92 CYS A C 1
ATOM 719 O O . CYS A 1 92 ? -49.602 20.504 45.777 1.00 88.69 92 CYS A O 1
ATOM 721 N N . ILE A 1 93 ? -47.742 20.584 47.042 1.00 88.75 93 ILE A N 1
ATOM 722 C CA . ILE A 1 93 ? -48.413 21.081 48.255 1.00 88.75 93 ILE A CA 1
ATOM 723 C C . ILE A 1 93 ? -49.106 22.417 47.971 1.00 88.75 93 ILE A C 1
ATOM 725 O O . ILE A 1 93 ? -50.287 22.568 48.279 1.00 88.75 93 ILE A O 1
ATOM 729 N N . ALA A 1 94 ? -48.419 23.356 47.311 1.00 91.12 94 ALA A N 1
ATOM 730 C CA . ALA A 1 94 ? -48.996 24.654 46.964 1.00 91.12 94 ALA A CA 1
ATOM 731 C C . ALA A 1 94 ? -50.244 24.525 46.071 1.00 91.12 94 ALA A C 1
ATOM 733 O O . ALA A 1 94 ? -51.212 25.270 46.236 1.00 91.12 94 ALA A O 1
ATOM 734 N N . LEU A 1 95 ? -50.250 23.570 45.134 1.00 92.62 95 LEU A N 1
ATOM 735 C CA . LEU A 1 95 ? -51.392 23.312 44.258 1.00 92.62 95 LEU A CA 1
ATOM 736 C C . LEU A 1 95 ? -52.554 22.638 45.006 1.00 92.62 95 LEU A C 1
ATOM 738 O O . LEU A 1 95 ? -53.708 23.012 44.795 1.00 92.62 95 LEU A O 1
ATOM 742 N N . GLN A 1 96 ? -52.265 21.697 45.909 1.00 92.00 96 GLN A N 1
ATOM 743 C CA . GLN A 1 96 ? -53.270 21.063 46.772 1.00 92.00 96 GLN A CA 1
ATOM 744 C C . GLN A 1 96 ? -53.923 22.084 47.721 1.00 92.00 96 GLN A C 1
ATOM 746 O O . GLN A 1 96 ? -55.149 22.114 47.851 1.00 92.00 96 GLN A O 1
ATOM 751 N N . GLU A 1 97 ? -53.127 22.968 48.332 1.00 92.94 97 GLU A N 1
ATOM 752 C CA . GLU A 1 97 ? -53.618 24.066 49.174 1.00 92.94 97 GLU A CA 1
ATOM 753 C C . GLU A 1 97 ? -54.473 25.057 48.375 1.00 92.94 97 GLU A C 1
ATOM 755 O O . GLU A 1 97 ? -55.551 25.443 48.833 1.00 92.94 97 GLU A O 1
ATOM 760 N N . LEU A 1 98 ? -54.049 25.417 47.156 1.00 94.94 98 LEU A N 1
ATOM 761 C CA . LEU A 1 98 ? -54.819 26.285 46.261 1.00 94.94 98 LEU A CA 1
ATOM 762 C C . LEU A 1 98 ? -56.165 25.663 45.875 1.00 94.94 98 LEU A C 1
ATOM 764 O O . LEU A 1 98 ? -57.176 26.363 45.837 1.00 94.94 98 LEU A O 1
ATOM 768 N N . ILE A 1 99 ? -56.208 24.359 45.597 1.00 93.50 99 ILE A N 1
ATOM 769 C CA . ILE A 1 99 ? -57.473 23.666 45.326 1.00 93.50 99 ILE A CA 1
ATOM 770 C C . ILE A 1 99 ? -58.374 23.707 46.563 1.00 93.50 99 ILE A C 1
ATOM 772 O O . ILE A 1 99 ? -59.556 24.023 46.432 1.00 93.50 99 ILE A O 1
ATOM 776 N N . GLY A 1 100 ? -57.825 23.466 47.757 1.00 92.00 100 GLY A N 1
ATOM 777 C CA . GLY A 1 100 ? -58.569 23.607 49.011 1.00 92.00 100 GLY A CA 1
ATOM 778 C C . GLY A 1 100 ? -59.124 25.024 49.219 1.00 92.00 100 GLY A C 1
ATOM 779 O O . GLY A 1 100 ? -60.271 25.185 49.640 1.00 92.00 100 GLY A O 1
ATOM 780 N N . GLU A 1 101 ? -58.347 26.054 48.867 1.00 93.81 101 GLU A N 1
ATOM 781 C CA . GLU A 1 101 ? -58.773 27.461 48.878 1.00 93.81 101 GLU A CA 1
ATOM 782 C C . GLU A 1 101 ? -59.944 27.699 47.907 1.00 93.81 101 GLU A C 1
ATOM 784 O O . GLU A 1 101 ? -60.949 28.305 48.292 1.00 93.81 101 GLU A O 1
ATOM 789 N N . ILE A 1 102 ? -59.850 27.187 46.675 1.00 92.81 102 ILE A N 1
ATOM 790 C CA . ILE A 1 102 ? -60.887 27.318 45.640 1.00 92.81 102 ILE A CA 1
ATOM 791 C C . ILE A 1 102 ? -62.183 26.612 46.066 1.00 92.81 102 ILE A C 1
ATOM 793 O O . ILE A 1 102 ? -63.262 27.193 45.965 1.00 92.81 102 ILE A O 1
ATOM 797 N N . GLU A 1 103 ? -62.084 25.387 46.582 1.00 89.31 103 GLU A N 1
ATOM 798 C CA . GLU A 1 103 ? -63.236 24.541 46.933 1.00 89.31 103 GLU A CA 1
ATOM 799 C C . GLU A 1 103 ? -63.911 24.934 48.251 1.00 89.31 103 GLU A C 1
ATOM 801 O O . GLU A 1 103 ? -65.035 24.514 48.530 1.00 89.31 103 GLU A O 1
ATOM 806 N N . SER A 1 104 ? -63.273 25.798 49.047 1.00 91.06 104 SER A N 1
ATOM 807 C CA . SER A 1 104 ? -63.930 26.469 50.177 1.00 91.06 104 SER A CA 1
ATOM 808 C C . SER A 1 104 ? -65.004 27.482 49.734 1.00 91.06 104 SER A C 1
ATOM 810 O O . SER A 1 104 ? -65.797 27.956 50.552 1.00 91.06 104 SER A O 1
ATOM 812 N N . GLN A 1 105 ? -65.050 27.799 48.436 1.00 90.00 105 GLN A N 1
ATOM 813 C CA . GLN A 1 105 ? -66.004 28.690 47.776 1.00 90.00 105 GLN A CA 1
ATOM 814 C C . GLN A 1 105 ? -66.906 27.878 46.823 1.00 90.00 105 GLN A C 1
ATOM 816 O O . GLN A 1 105 ? -66.596 26.728 46.519 1.00 90.00 105 GLN A O 1
ATOM 821 N N . PRO A 1 106 ? -68.027 28.423 46.301 1.00 91.81 106 PRO A N 1
ATOM 822 C CA . PRO A 1 106 ? -68.840 27.732 45.293 1.00 91.81 106 PRO A CA 1
ATOM 823 C C . PRO A 1 106 ? -68.163 27.775 43.905 1.00 91.81 106 PRO A C 1
ATOM 825 O O . PRO A 1 106 ? -68.741 28.260 42.930 1.00 91.81 106 PRO A O 1
ATOM 828 N N . ILE A 1 107 ? -66.920 27.295 43.831 1.00 93.75 107 ILE A N 1
ATOM 829 C CA . ILE A 1 107 ? -66.046 27.199 42.659 1.00 93.75 107 ILE A CA 1
ATOM 830 C C . ILE A 1 107 ? -65.420 25.796 42.678 1.00 93.75 107 ILE A C 1
ATOM 832 O O . ILE A 1 107 ? -65.136 25.247 43.739 1.00 93.75 107 ILE A O 1
ATOM 836 N N . THR A 1 108 ? -65.224 25.192 41.511 1.00 93.31 108 THR A N 1
ATOM 837 C CA . THR A 1 108 ? -64.611 23.868 41.364 1.00 93.31 108 THR A CA 1
ATOM 838 C C . THR A 1 108 ? -63.487 23.894 40.334 1.00 93.31 108 THR A C 1
ATOM 840 O O . THR A 1 108 ? -63.447 24.772 39.469 1.00 93.31 108 THR A O 1
ATOM 843 N N . VAL A 1 109 ? -62.579 22.921 40.414 1.00 94.12 109 VAL A N 1
ATOM 844 C CA . VAL A 1 109 ? -61.514 22.695 39.433 1.00 94.12 109 VAL A CA 1
ATOM 845 C C . VAL A 1 109 ? -61.760 21.350 38.753 1.00 94.12 109 VAL A C 1
ATOM 847 O O . VAL A 1 109 ? -61.894 20.322 39.413 1.00 94.12 109 VAL A O 1
ATOM 850 N N . SER A 1 110 ? -61.842 21.352 37.426 1.00 92.81 110 SER A N 1
ATOM 851 C CA . SER A 1 110 ? -62.010 20.132 36.625 1.00 92.81 110 SER A CA 1
ATOM 852 C C . SER A 1 110 ? -60.737 19.271 36.586 1.00 92.81 110 SER A C 1
ATOM 854 O O . SER A 1 110 ? -59.651 19.729 36.934 1.00 92.81 110 SER A O 1
ATOM 856 N N . GLU A 1 111 ? -60.845 18.035 36.085 1.00 90.38 111 GLU A N 1
ATOM 857 C CA . GLU A 1 111 ? -59.686 17.147 35.868 1.00 90.38 111 GLU A CA 1
ATOM 858 C C . GLU A 1 111 ? -58.640 17.723 34.901 1.00 90.38 111 GLU A C 1
ATOM 860 O O . GLU A 1 111 ? -57.462 17.394 35.011 1.00 90.38 111 GLU A O 1
ATOM 865 N N . SER A 1 112 ? -59.058 18.607 33.990 1.00 89.56 112 SER A N 1
ATOM 866 C CA . SER A 1 112 ? -58.188 19.317 33.041 1.00 89.56 112 SER A CA 1
ATOM 867 C C . SER A 1 112 ? -57.790 20.715 33.527 1.00 89.56 112 SER A C 1
ATOM 869 O O . SER A 1 112 ? -57.482 21.579 32.712 1.00 89.56 112 SER A O 1
ATOM 871 N N . TRP A 1 113 ? -57.829 20.956 34.841 1.00 93.31 113 TRP A N 1
ATOM 872 C CA . TRP A 1 113 ? -57.364 22.191 35.488 1.00 93.31 113 TRP A CA 1
ATOM 873 C C . TRP A 1 113 ? -58.142 23.470 35.149 1.00 93.31 113 TRP A C 1
ATOM 875 O O . TRP A 1 113 ? -57.699 24.570 35.475 1.00 93.31 113 TRP A O 1
ATOM 885 N N . TYR A 1 114 ? -59.335 23.357 34.558 1.00 93.38 114 TYR A N 1
ATOM 886 C CA . TYR A 1 114 ? -60.236 24.502 34.391 1.00 93.38 114 TYR A CA 1
ATOM 887 C C . TYR A 1 114 ? -60.995 24.813 35.677 1.00 93.38 114 TYR A C 1
ATOM 889 O O . TYR A 1 114 ? -61.649 23.928 36.232 1.00 93.38 114 TYR A O 1
ATOM 897 N N . VAL A 1 115 ? -60.955 26.076 36.092 1.00 94.44 115 VAL A N 1
ATOM 898 C CA . VAL A 1 115 ? -61.690 26.629 37.231 1.00 94.44 115 VAL A CA 1
ATOM 899 C C . VAL A 1 115 ? -63.069 27.095 36.760 1.00 94.44 115 VAL A C 1
ATOM 901 O O . VAL A 1 115 ? -63.181 27.861 35.802 1.00 94.44 115 VAL A O 1
ATOM 904 N N . GLN A 1 116 ? -64.132 26.634 37.419 1.00 92.44 116 GLN A N 1
ATOM 905 C CA . GLN A 1 116 ? -65.517 26.933 37.046 1.00 92.44 116 GLN A CA 1
ATOM 906 C C . GLN A 1 116 ? -66.360 27.292 38.275 1.00 92.44 116 GLN A C 1
ATOM 908 O O . GLN A 1 116 ? -66.270 26.610 39.298 1.00 92.44 116 GLN A O 1
ATOM 913 N N . PRO A 1 117 ? -67.205 28.335 38.209 1.00 92.06 117 PRO A N 1
ATOM 914 C CA . PRO A 1 117 ? -68.135 28.633 39.286 1.00 92.06 117 PRO A CA 1
ATOM 915 C C . PRO A 1 117 ? -69.280 27.608 39.312 1.00 92.06 117 PRO A C 1
ATOM 917 O O . PRO A 1 117 ? -69.763 27.167 38.272 1.00 92.06 117 PRO A O 1
ATOM 920 N N . LEU A 1 118 ? -69.753 27.261 40.508 1.00 90.12 118 LEU A N 1
ATOM 921 C CA . LEU A 1 118 ? -70.927 26.402 40.714 1.00 90.12 118 LEU A CA 1
ATOM 922 C C . LEU A 1 118 ? -72.242 27.201 40.750 1.00 90.12 118 LEU A C 1
ATOM 924 O O . LEU A 1 118 ? -73.323 26.616 40.774 1.00 90.12 118 LEU A O 1
ATOM 928 N N . THR A 1 119 ? -72.158 28.536 40.787 1.00 87.00 119 THR A N 1
ATOM 929 C CA . THR A 1 119 ? -73.308 29.454 40.806 1.00 87.00 119 THR A CA 1
ATOM 930 C C . THR A 1 119 ? -73.007 30.718 40.001 1.00 87.00 119 THR A C 1
ATOM 932 O O . THR A 1 119 ? -71.861 31.161 39.972 1.00 87.00 119 THR A O 1
ATOM 935 N N . ASP A 1 120 ? -74.034 31.361 39.446 1.00 83.94 120 ASP A N 1
ATOM 936 C CA . ASP A 1 120 ? -73.887 32.574 38.620 1.00 83.94 120 ASP A CA 1
ATOM 937 C C . ASP A 1 120 ? -73.489 33.844 39.410 1.00 83.94 120 ASP A C 1
ATOM 939 O O . ASP A 1 120 ? -73.241 34.891 38.821 1.00 83.94 120 ASP A O 1
ATOM 943 N N . ASN A 1 121 ? -73.418 33.776 40.747 1.00 86.56 121 ASN A N 1
ATOM 944 C CA . ASN A 1 121 ? -73.160 34.926 41.628 1.00 86.56 121 ASN A CA 1
ATOM 945 C C . ASN A 1 121 ? -71.666 35.174 41.924 1.00 86.56 121 ASN A C 1
ATOM 947 O O . ASN A 1 121 ? -71.346 35.963 42.814 1.00 86.56 121 ASN A O 1
ATOM 951 N N . ILE A 1 122 ? -70.753 34.492 41.228 1.00 87.31 122 ILE A N 1
ATOM 952 C CA . ILE A 1 122 ? -69.305 34.634 41.425 1.00 87.31 122 ILE A CA 1
ATOM 953 C C . ILE A 1 122 ? -68.730 35.606 40.400 1.00 87.31 122 ILE A C 1
ATOM 955 O O . ILE A 1 122 ? -68.983 35.485 39.204 1.00 87.31 122 ILE A O 1
ATOM 959 N N . ASP A 1 123 ? -67.935 36.564 40.878 1.00 89.19 123 ASP A N 1
ATOM 960 C CA . ASP A 1 123 ? -67.253 37.533 40.026 1.00 89.19 123 ASP A CA 1
ATOM 961 C C . ASP A 1 123 ? -66.293 36.807 39.055 1.00 89.19 123 ASP A C 1
ATOM 963 O O . ASP A 1 123 ? -65.385 36.098 39.508 1.00 89.19 123 ASP A O 1
ATOM 967 N N . PRO A 1 124 ? -66.446 36.980 37.726 1.00 87.88 124 PRO A N 1
ATOM 968 C CA . PRO A 1 124 ? -65.567 36.357 36.735 1.00 87.88 124 PRO A CA 1
ATOM 969 C C . PRO A 1 124 ? -64.076 36.669 36.933 1.00 87.88 124 PRO A C 1
ATOM 971 O O . PRO A 1 124 ? -63.225 35.853 36.571 1.00 87.88 124 PRO A O 1
ATOM 974 N N . SER A 1 125 ? -63.737 37.820 37.526 1.00 89.06 125 SER A N 1
ATOM 975 C CA . SER A 1 125 ? -62.347 38.189 37.822 1.00 89.06 125 SER A CA 1
ATOM 976 C C . SER A 1 125 ? -61.706 37.285 38.883 1.00 89.06 125 SER A C 1
ATOM 978 O O . SER A 1 125 ? -60.515 36.992 38.784 1.00 89.06 125 SER A O 1
ATOM 980 N N . VAL A 1 126 ? -62.491 36.761 39.833 1.00 89.75 126 VAL A N 1
ATOM 981 C CA . VAL A 1 126 ? -62.033 35.802 40.854 1.00 89.75 126 VAL A CA 1
ATOM 982 C C . VAL A 1 126 ? -61.730 34.446 40.218 1.00 89.75 126 VAL A C 1
ATOM 984 O O . VAL A 1 126 ? -60.663 33.882 40.453 1.00 89.75 126 VAL A O 1
ATOM 987 N N . VAL A 1 127 ? -62.622 33.955 39.348 1.00 91.38 127 VAL A N 1
ATOM 988 C CA . VAL A 1 127 ? -62.409 32.707 38.588 1.00 91.38 127 VAL A CA 1
ATOM 989 C C . VAL A 1 127 ? -61.157 32.819 37.715 1.00 91.38 127 VAL A C 1
ATOM 991 O O . VAL A 1 127 ? -60.325 31.915 37.714 1.00 91.38 127 VAL A O 1
ATOM 994 N N . SER A 1 128 ? -60.973 33.952 37.029 1.00 91.00 128 SER A N 1
ATOM 995 C CA . SER A 1 128 ? -59.780 34.199 36.212 1.00 91.00 128 SER A CA 1
ATOM 996 C C . SER A 1 128 ? -58.497 34.282 37.045 1.00 91.00 128 SER A C 1
ATOM 998 O O . SER A 1 128 ? -57.465 33.781 36.605 1.00 91.00 128 SER A O 1
ATOM 1000 N N . ALA A 1 129 ? -58.533 34.898 38.231 1.00 91.25 129 ALA A N 1
ATOM 1001 C CA . ALA A 1 129 ? -57.371 34.978 39.115 1.00 91.25 129 ALA A CA 1
ATOM 1002 C C . ALA A 1 129 ? -56.954 33.591 39.632 1.00 91.25 129 ALA A C 1
ATOM 1004 O O . ALA A 1 129 ? -55.764 33.263 39.633 1.00 91.25 129 ALA A O 1
ATOM 1005 N N . PHE A 1 130 ? -57.927 32.754 40.006 1.00 95.25 130 PHE A N 1
ATOM 1006 C CA . PHE A 1 130 ? -57.671 31.363 40.372 1.00 95.25 130 PHE A CA 1
ATOM 1007 C C . PHE A 1 130 ? -57.150 30.540 39.196 1.00 95.25 130 PHE A C 1
ATOM 1009 O O . PHE A 1 130 ? -56.173 29.817 39.369 1.00 95.25 130 PHE A O 1
ATOM 1016 N N . GLN A 1 131 ? -57.718 30.702 37.996 1.00 95.94 131 GLN A N 1
ATOM 1017 C CA . GLN A 1 131 ? -57.231 30.016 36.797 1.00 95.94 131 GLN A CA 1
ATOM 1018 C C . GLN A 1 131 ? -55.757 30.335 36.515 1.00 95.94 131 GLN A C 1
ATOM 1020 O O . GLN A 1 131 ? -54.991 29.431 36.198 1.00 95.94 131 GLN A O 1
ATOM 1025 N N . THR A 1 132 ? -55.336 31.595 36.668 1.00 94.50 132 THR A N 1
ATOM 1026 C CA . THR A 1 132 ? -53.930 31.990 36.491 1.00 94.50 132 THR A CA 1
ATOM 1027 C C . THR A 1 132 ? -53.011 31.308 37.505 1.00 94.50 132 THR A C 1
ATOM 1029 O O . THR A 1 132 ? -51.967 30.787 37.118 1.00 94.50 132 THR A O 1
ATOM 1032 N N . ARG A 1 133 ? -53.398 31.270 38.789 1.00 96.06 133 ARG A N 1
ATOM 1033 C CA . ARG A 1 133 ? -52.611 30.602 39.845 1.00 96.06 133 ARG A CA 1
ATOM 1034 C C . ARG A 1 133 ? -52.527 29.088 39.618 1.00 96.06 133 ARG A C 1
ATOM 1036 O O . ARG A 1 133 ? -51.445 28.526 39.749 1.00 96.06 133 ARG A O 1
ATOM 1043 N N . VAL A 1 134 ? -53.637 28.451 39.224 1.00 95.25 134 VAL A N 1
ATOM 1044 C CA . VAL A 1 134 ? -53.675 27.021 38.870 1.00 95.25 134 VAL A CA 1
ATOM 1045 C C . VAL A 1 134 ? -52.763 26.744 37.675 1.00 95.25 134 VAL A C 1
ATOM 1047 O O . VAL A 1 134 ? -51.918 25.862 37.760 1.00 95.25 134 VAL A O 1
ATOM 1050 N N . ASN A 1 135 ? -52.866 27.528 36.597 1.00 93.25 135 ASN A N 1
ATOM 1051 C CA . ASN A 1 135 ? -52.028 27.350 35.408 1.00 93.25 135 ASN A CA 1
ATOM 1052 C C . ASN A 1 135 ? -50.532 27.489 35.718 1.00 93.25 135 ASN A C 1
ATOM 1054 O O . ASN A 1 135 ? -49.738 26.725 35.180 1.00 93.25 135 ASN A O 1
ATOM 1058 N N . HIS A 1 136 ? -50.154 28.441 36.577 1.00 92.38 136 HIS A N 1
ATOM 1059 C CA . HIS A 1 136 ? -48.762 28.627 36.987 1.00 92.38 136 HIS A CA 1
ATOM 1060 C C . HIS A 1 136 ? -48.228 27.393 37.719 1.00 92.38 136 HIS A C 1
ATOM 1062 O O . HIS A 1 136 ? -47.238 26.813 37.293 1.00 92.38 136 HIS A O 1
ATOM 1068 N N . LEU A 1 137 ? -48.916 26.947 38.775 1.00 92.81 137 LEU A N 1
ATOM 1069 C CA . LEU A 1 137 ? -48.467 25.809 39.581 1.00 92.81 137 LEU A CA 1
ATOM 1070 C C . LEU A 1 137 ? -48.500 24.484 38.807 1.00 92.81 137 LEU A C 1
ATOM 1072 O O . LEU A 1 137 ? -47.617 23.654 38.987 1.00 92.81 137 LEU A O 1
ATOM 1076 N N . VAL A 1 138 ? -49.478 24.286 37.915 1.00 92.00 138 VAL A N 1
ATOM 1077 C CA . VAL A 1 138 ? -49.506 23.126 37.004 1.00 92.00 138 VAL A CA 1
ATOM 1078 C C . VAL A 1 138 ? -48.338 23.183 36.013 1.00 92.00 138 VAL A C 1
ATOM 1080 O O . VAL A 1 138 ? -47.749 22.145 35.708 1.00 92.00 138 VAL A O 1
ATOM 1083 N N . GLY A 1 139 ? -47.982 24.378 35.530 1.00 87.44 139 GLY A N 1
ATOM 1084 C CA . GLY A 1 139 ? -46.808 24.602 34.686 1.00 87.44 139 GLY A CA 1
ATOM 1085 C C . GLY A 1 139 ? -45.502 24.251 35.399 1.00 87.44 139 GLY A C 1
ATOM 1086 O O . GLY A 1 139 ? -44.722 23.468 34.863 1.00 87.44 139 GLY A O 1
ATOM 1087 N N . ASP A 1 140 ? -45.311 24.753 36.622 1.00 88.62 140 ASP A N 1
ATOM 1088 C CA . ASP A 1 140 ? -44.137 24.455 37.456 1.00 88.62 140 ASP A CA 1
ATOM 1089 C C . ASP A 1 140 ? -44.020 22.949 37.726 1.00 88.62 140 ASP A C 1
ATOM 1091 O O . ASP A 1 140 ? -42.971 22.346 37.509 1.00 88.62 140 ASP A O 1
ATOM 1095 N N . LEU A 1 141 ? -45.124 22.318 38.132 1.00 87.94 141 LEU A N 1
ATOM 1096 C CA . LEU A 1 141 ? -45.178 20.888 38.429 1.00 87.94 141 LEU A CA 1
ATOM 1097 C C . LEU A 1 141 ? -44.858 20.032 37.190 1.00 87.94 141 LEU A C 1
ATOM 1099 O O . LEU A 1 141 ? -44.111 19.065 37.291 1.00 87.94 141 LEU A O 1
ATOM 1103 N N . THR A 1 142 ? -45.362 20.419 36.012 1.00 85.81 142 THR A N 1
ATOM 1104 C CA . THR A 1 142 ? -45.045 19.746 34.738 1.00 85.81 142 THR A CA 1
ATOM 1105 C C . THR A 1 142 ? -43.576 19.928 34.353 1.00 85.81 142 THR A C 1
ATOM 1107 O O . THR A 1 142 ? -42.946 18.999 33.854 1.00 85.81 142 THR A O 1
ATOM 1110 N N . HIS A 1 143 ? -43.017 21.120 34.571 1.00 84.88 143 HIS A N 1
ATOM 1111 C CA . HIS A 1 143 ? -41.612 21.393 34.289 1.00 84.88 143 HIS A CA 1
ATOM 1112 C C . HIS A 1 143 ? -40.685 20.549 35.173 1.00 84.88 143 HIS A C 1
ATOM 1114 O O . HIS A 1 143 ? -39.773 19.911 34.651 1.00 84.88 143 HIS A O 1
ATOM 1120 N N . TYR A 1 144 ? -40.934 20.500 36.484 1.00 84.75 144 TYR A N 1
ATOM 1121 C CA . TYR A 1 144 ? -40.115 19.711 37.408 1.00 84.75 144 TYR A CA 1
ATOM 1122 C C . TYR A 1 144 ? -40.236 18.197 37.169 1.00 84.75 144 TYR A C 1
ATOM 1124 O O . TYR A 1 144 ? -39.223 17.505 37.232 1.00 84.75 144 TYR A O 1
ATOM 1132 N N . ASP A 1 145 ? -41.427 17.692 36.825 1.00 82.44 145 ASP A N 1
ATOM 1133 C CA . ASP A 1 145 ? -41.636 16.279 36.462 1.00 82.44 145 ASP A CA 1
ATOM 1134 C C . ASP A 1 145 ? -40.841 15.883 35.203 1.00 82.44 145 ASP A C 1
ATOM 1136 O O . ASP A 1 145 ? -40.132 14.877 35.199 1.00 82.44 145 ASP A O 1
ATOM 1140 N N . ASN A 1 146 ? -40.877 16.715 34.154 1.00 79.56 146 ASN A N 1
ATOM 1141 C CA . ASN A 1 146 ? -40.108 16.465 32.931 1.00 79.56 146 ASN A CA 1
ATOM 1142 C C . ASN A 1 146 ? -38.592 16.512 33.182 1.00 79.56 146 ASN A C 1
ATOM 1144 O O . ASN A 1 146 ? -37.877 15.634 32.706 1.00 79.56 146 ASN A O 1
ATOM 1148 N N . THR A 1 147 ? -38.107 17.484 33.963 1.00 78.56 147 THR A N 1
ATOM 1149 C CA . THR A 1 147 ? -36.681 17.583 34.321 1.00 78.56 147 THR A CA 1
ATOM 1150 C C . THR A 1 147 ? -36.203 16.324 35.052 1.00 78.56 147 THR A C 1
ATOM 1152 O O . THR A 1 147 ? -35.153 15.780 34.712 1.00 78.56 147 THR A O 1
ATOM 1155 N N . LEU A 1 148 ? -36.996 15.805 35.999 1.00 79.06 148 LEU A N 1
ATOM 1156 C CA . LEU A 1 148 ? -36.671 14.555 36.689 1.00 79.06 148 LEU A CA 1
ATOM 1157 C C . LEU A 1 148 ? -36.650 13.363 35.725 1.00 79.06 148 LEU A C 1
ATOM 1159 O O . LEU A 1 148 ? -35.745 12.534 35.785 1.00 79.06 148 LEU A O 1
ATOM 1163 N N . ALA A 1 149 ? -37.630 13.269 34.823 1.00 75.44 149 ALA A N 1
ATOM 1164 C CA . ALA A 1 149 ? -37.694 12.191 33.840 1.00 75.44 149 ALA A CA 1
ATOM 1165 C C . ALA A 1 149 ? -36.479 12.195 32.892 1.00 75.44 149 ALA A C 1
ATOM 1167 O O . ALA A 1 149 ? -35.939 11.131 32.577 1.00 75.44 149 ALA A O 1
ATOM 1168 N N . GLU A 1 150 ? -36.019 13.375 32.474 1.00 72.94 150 GLU A N 1
ATOM 1169 C CA . GLU A 1 150 ? -34.809 13.540 31.662 1.00 72.94 150 GLU A CA 1
ATOM 1170 C C . GLU A 1 150 ? -33.549 13.107 32.425 1.00 72.94 150 GLU A C 1
ATOM 1172 O O . GLU A 1 150 ? -32.743 12.344 31.887 1.00 72.94 150 GLU A O 1
ATOM 1177 N N . GLN A 1 151 ? -33.404 13.521 33.689 1.00 71.50 151 GLN A N 1
ATOM 1178 C CA . GLN A 1 151 ? -32.288 13.112 34.551 1.00 71.50 151 GLN A CA 1
ATOM 1179 C C . GLN A 1 151 ? -32.269 11.595 34.788 1.00 71.50 151 GLN A C 1
ATOM 1181 O O . GLN A 1 151 ? -31.228 10.958 34.631 1.00 71.50 151 GLN A O 1
ATOM 1186 N N . LEU A 1 152 ? -33.425 10.992 35.085 1.00 74.25 152 LEU A N 1
ATOM 1187 C CA . LEU A 1 152 ? -33.555 9.544 35.272 1.00 74.25 152 LEU A CA 1
ATOM 1188 C C . LEU A 1 152 ? -33.244 8.764 33.993 1.00 74.25 152 LEU A C 1
ATOM 1190 O O . LEU A 1 152 ? -32.620 7.707 34.059 1.00 74.25 152 LEU A O 1
ATOM 1194 N N . THR A 1 153 ? -33.655 9.277 32.832 1.00 68.31 153 THR A N 1
ATOM 1195 C CA . THR A 1 153 ? -33.360 8.651 31.536 1.00 68.31 153 THR A CA 1
ATOM 1196 C C . THR A 1 153 ? -31.868 8.717 31.227 1.00 68.31 153 THR A C 1
ATOM 1198 O O . THR A 1 153 ? -31.284 7.712 30.823 1.00 68.31 153 THR A O 1
ATOM 1201 N N . ARG A 1 154 ? -31.230 9.868 31.476 1.00 66.56 154 ARG A N 1
ATOM 1202 C CA . ARG A 1 154 ? -29.781 10.037 31.319 1.00 66.56 154 ARG A CA 1
ATOM 1203 C C . ARG A 1 154 ? -29.012 9.078 32.222 1.00 66.56 154 ARG A C 1
ATOM 1205 O O . ARG A 1 154 ? -28.212 8.296 31.717 1.00 66.56 154 ARG A O 1
ATOM 1212 N N . PHE A 1 155 ? -29.336 9.063 33.516 1.00 72.12 155 PHE A N 1
ATOM 1213 C CA . PHE A 1 155 ? -28.744 8.122 34.461 1.00 72.12 155 PHE A CA 1
ATOM 1214 C C . PHE A 1 155 ? -28.956 6.674 34.011 1.00 72.12 155 PHE A C 1
ATOM 1216 O O . PHE A 1 155 ? -28.017 5.890 34.022 1.00 72.12 155 PHE A O 1
ATOM 1223 N N . ALA A 1 156 ? -30.171 6.297 33.597 1.00 64.44 156 ALA A N 1
ATOM 1224 C CA . ALA A 1 156 ? -30.450 4.934 33.162 1.00 64.44 156 ALA A CA 1
ATOM 1225 C C . ALA A 1 156 ? -29.604 4.546 31.945 1.00 64.44 156 ALA A C 1
ATOM 1227 O O . ALA A 1 156 ? -29.122 3.418 31.887 1.00 64.44 156 ALA A O 1
ATOM 1228 N N . ASN A 1 157 ? -29.387 5.456 30.997 1.00 60.22 157 ASN A N 1
ATOM 1229 C CA . ASN A 1 157 ? -28.542 5.206 29.833 1.00 60.22 157 ASN A CA 1
ATOM 1230 C C . ASN A 1 157 ? -27.065 5.067 30.228 1.00 60.22 157 ASN A C 1
ATOM 1232 O O . ASN A 1 157 ? -26.447 4.058 29.891 1.00 60.22 157 ASN A O 1
ATOM 1236 N N . GLU A 1 158 ? -26.531 6.010 31.006 1.00 60.06 158 GLU A N 1
ATOM 1237 C CA . GLU A 1 158 ? -25.141 5.985 31.483 1.00 60.06 158 GLU A CA 1
ATOM 1238 C C . GLU A 1 158 ? -24.865 4.763 32.370 1.00 60.06 158 GLU A C 1
ATOM 1240 O O . GLU A 1 158 ? -23.884 4.046 32.177 1.00 60.06 158 GLU A O 1
ATOM 1245 N N . PHE A 1 159 ? -25.761 4.464 33.312 1.00 64.19 159 PHE A N 1
ATOM 1246 C CA . PHE A 1 159 ? -25.652 3.313 34.202 1.00 64.19 159 PHE A CA 1
ATOM 1247 C C . PHE A 1 159 ? -25.801 1.995 33.440 1.00 64.19 159 PHE A C 1
ATOM 1249 O O . PHE A 1 159 ? -25.062 1.051 33.711 1.00 64.19 159 PHE A O 1
ATOM 1256 N N . ASN A 1 160 ? -26.722 1.893 32.476 1.00 57.44 160 ASN A N 1
ATOM 1257 C CA . ASN A 1 160 ? -26.860 0.686 31.655 1.00 57.44 160 ASN A CA 1
ATOM 1258 C C . ASN A 1 160 ? -25.653 0.465 30.742 1.00 57.44 160 ASN A C 1
ATOM 1260 O O . ASN A 1 160 ? -25.314 -0.689 30.489 1.00 57.44 160 ASN A O 1
ATOM 1264 N N . LEU A 1 161 ? -25.021 1.531 30.252 1.00 56.59 161 LEU A N 1
ATOM 1265 C CA . LEU A 1 161 ? -23.777 1.447 29.494 1.00 56.59 161 LEU A CA 1
ATOM 1266 C C . LEU A 1 161 ? -22.638 0.973 30.407 1.00 56.59 161 LEU A C 1
ATOM 1268 O O . LEU A 1 161 ? -21.963 -0.003 30.098 1.00 56.59 161 LEU A O 1
ATOM 1272 N N . PHE A 1 162 ? -22.493 1.591 31.582 1.00 55.81 162 PHE A N 1
ATOM 1273 C CA . PHE A 1 162 ? -21.411 1.289 32.518 1.00 55.81 162 PHE A CA 1
ATOM 1274 C C . PHE A 1 162 ? -21.536 -0.097 33.178 1.00 55.81 162 PHE A C 1
ATOM 1276 O O . PHE A 1 162 ? -20.545 -0.796 33.376 1.00 55.81 162 PHE A O 1
ATOM 1283 N N . SER A 1 163 ? -22.757 -0.520 33.518 1.00 53.09 163 SER A N 1
ATOM 1284 C CA . SER A 1 163 ? -23.026 -1.791 34.213 1.00 53.09 163 SER A CA 1
ATOM 1285 C C . SER A 1 163 ? -22.944 -3.029 33.317 1.00 53.09 163 SER A C 1
ATOM 1287 O O . SER A 1 163 ? -22.743 -4.127 33.842 1.00 53.09 163 SER A O 1
ATOM 1289 N N . ARG A 1 164 ? -23.072 -2.871 31.990 1.00 49.56 164 ARG A N 1
ATOM 1290 C CA . ARG A 1 164 ? -22.895 -3.967 31.023 1.00 49.56 164 ARG A CA 1
ATOM 1291 C C . ARG A 1 164 ? -21.432 -4.356 30.816 1.00 49.56 164 ARG A C 1
ATOM 1293 O O . ARG A 1 164 ? -21.196 -5.512 30.529 1.00 49.56 164 ARG A O 1
ATOM 1300 N N . LEU A 1 165 ? -20.476 -3.462 31.081 1.00 49.75 165 LEU A N 1
ATOM 1301 C CA . LEU A 1 165 ? -19.020 -3.642 30.884 1.00 49.75 165 LEU A CA 1
ATOM 1302 C C . LEU A 1 165 ? -18.346 -4.554 31.929 1.00 49.75 165 LEU A C 1
ATOM 1304 O O . LEU A 1 165 ? -17.237 -4.307 32.426 1.00 49.75 165 LEU A O 1
ATOM 1308 N N . ARG A 1 166 ? -19.071 -5.578 32.367 1.00 40.19 166 ARG A N 1
ATOM 1309 C CA . ARG A 1 166 ? -18.743 -6.425 33.502 1.00 40.19 166 ARG A CA 1
ATOM 1310 C C . ARG A 1 166 ? -18.133 -7.718 32.968 1.00 40.19 166 ARG A C 1
ATOM 1312 O O . ARG A 1 166 ? -18.879 -8.623 32.637 1.00 40.19 166 ARG A O 1
ATOM 1319 N N . ILE A 1 167 ? -16.808 -7.837 33.108 1.00 35.72 167 ILE A N 1
ATOM 1320 C CA . ILE A 1 167 ? -15.958 -9.046 32.957 1.00 35.72 167 ILE A CA 1
ATOM 1321 C C . ILE A 1 167 ? -15.123 -8.992 31.673 1.00 35.72 167 ILE A C 1
ATOM 1323 O O . ILE A 1 167 ? -15.533 -8.422 30.678 1.00 35.72 167 ILE A O 1
ATOM 1327 N N . GLY A 1 168 ? -13.875 -9.465 31.762 1.00 39.09 168 GLY A N 1
ATOM 1328 C CA . GLY A 1 168 ? -12.887 -9.342 30.693 1.00 39.09 168 GLY A CA 1
ATOM 1329 C C . GLY A 1 168 ? -13.441 -9.797 29.349 1.00 39.09 168 GLY A C 1
ATOM 1330 O O . GLY A 1 168 ? -14.015 -10.874 29.295 1.00 39.09 168 GLY A O 1
ATOM 1331 N N . VAL A 1 169 ? -13.254 -8.946 28.335 1.00 36.31 169 VAL A N 1
ATOM 1332 C CA . VAL A 1 169 ? -13.412 -9.208 26.897 1.00 36.31 169 VAL A CA 1
ATOM 1333 C C . VAL A 1 169 ? -14.458 -10.292 26.598 1.00 36.31 169 VAL A C 1
ATOM 1335 O O . VAL A 1 169 ? -14.131 -11.344 26.060 1.00 36.31 169 VAL A O 1
ATOM 1338 N N . ASP A 1 170 ? -15.716 -10.068 26.991 1.00 45.97 170 ASP A N 1
ATOM 1339 C CA . ASP A 1 170 ? -16.811 -10.934 26.554 1.00 45.97 170 ASP A CA 1
ATOM 1340 C C . ASP A 1 170 ? -17.344 -10.414 25.209 1.00 45.97 170 ASP A C 1
ATOM 1342 O O . ASP A 1 170 ? -17.495 -9.209 24.988 1.00 45.97 170 ASP A O 1
ATOM 1346 N N . VAL A 1 171 ? -17.622 -11.328 24.283 1.00 41.41 171 VAL A N 1
ATOM 1347 C CA . VAL A 1 171 ? -17.943 -11.043 22.869 1.00 41.41 171 VAL A CA 1
ATOM 1348 C C . VAL A 1 171 ? -19.196 -10.155 22.726 1.00 41.41 171 VAL A C 1
ATOM 1350 O O . VAL A 1 171 ? -19.332 -9.427 21.740 1.00 41.41 171 VAL A O 1
ATOM 1353 N N . GLY A 1 172 ? -20.092 -10.181 23.722 1.00 51.09 172 GLY A N 1
ATOM 1354 C CA . GLY A 1 172 ? -21.305 -9.359 23.785 1.00 51.09 172 GLY A CA 1
ATOM 1355 C C . GLY A 1 172 ? -21.082 -7.884 24.146 1.00 51.09 172 GLY A C 1
ATOM 1356 O O . GLY A 1 172 ? -21.888 -7.045 23.739 1.00 51.09 172 GLY A O 1
ATOM 1357 N N . ASP A 1 173 ? -19.991 -7.549 24.841 1.00 70.06 173 ASP A N 1
ATOM 1358 C CA . ASP A 1 173 ? -19.707 -6.171 25.265 1.00 70.06 173 ASP A CA 1
ATOM 1359 C C . ASP A 1 173 ? -19.194 -5.321 24.092 1.00 70.06 173 ASP A C 1
ATOM 1361 O O . ASP A 1 173 ? -19.592 -4.166 23.946 1.00 70.06 173 ASP A O 1
ATOM 1365 N N . ALA A 1 174 ? -18.404 -5.915 23.188 1.00 78.31 174 ALA A N 1
ATOM 1366 C CA . ALA A 1 174 ? -17.883 -5.250 21.989 1.00 78.31 174 ALA A CA 1
ATOM 1367 C C . ALA A 1 174 ? -18.990 -4.803 21.023 1.00 78.31 174 ALA A C 1
ATOM 1369 O O . ALA A 1 174 ? -19.016 -3.656 20.580 1.00 78.31 174 ALA A O 1
ATOM 1370 N N . THR A 1 175 ? -19.937 -5.698 20.717 1.00 78.12 175 THR A N 1
ATOM 1371 C CA . THR A 1 175 ? -21.066 -5.380 19.830 1.00 78.12 175 THR A CA 1
ATOM 1372 C C . THR A 1 175 ? -21.954 -4.297 20.438 1.00 78.12 175 THR A C 1
ATOM 1374 O O . THR A 1 175 ? -22.390 -3.395 19.727 1.00 78.12 175 THR A O 1
ATOM 1377 N N . ALA A 1 176 ? -22.218 -4.362 21.748 1.00 77.06 176 ALA A N 1
ATOM 1378 C CA . ALA A 1 176 ? -23.019 -3.351 22.432 1.00 77.06 176 ALA A CA 1
ATOM 1379 C C . ALA A 1 176 ? -22.334 -1.974 22.424 1.00 77.06 176 ALA A C 1
ATOM 1381 O O . ALA A 1 176 ? -23.015 -0.970 22.222 1.00 77.06 176 ALA A O 1
ATOM 1382 N N . LEU A 1 177 ? -21.008 -1.931 22.599 1.00 81.25 177 LEU A N 1
ATOM 1383 C CA . LEU A 1 177 ? -20.215 -0.705 22.497 1.00 81.25 177 LEU A CA 1
ATOM 1384 C C . LEU A 1 177 ? -20.240 -0.116 21.085 1.00 81.25 177 LEU A C 1
ATOM 1386 O O . LEU A 1 177 ? -20.543 1.066 20.939 1.00 81.25 177 LEU A O 1
ATOM 1390 N N . GLY A 1 178 ? -20.002 -0.933 20.054 1.00 81.88 178 GLY A N 1
ATOM 1391 C CA . GLY A 1 178 ? -20.057 -0.474 18.662 1.00 81.88 178 GLY A CA 1
ATOM 1392 C C . GLY A 1 178 ? -21.446 0.041 18.270 1.00 81.88 178 GLY A C 1
ATOM 1393 O O . GLY A 1 178 ? -21.568 1.118 17.697 1.00 81.88 178 GLY A O 1
ATOM 1394 N N . GLN A 1 179 ? -22.518 -0.648 18.681 1.00 82.19 179 GLN A N 1
ATOM 1395 C CA . GLN A 1 179 ? -23.891 -0.178 18.453 1.00 82.19 179 GLN A CA 1
ATOM 1396 C C . GLN A 1 179 ? -24.200 1.124 19.200 1.00 82.19 179 GLN A C 1
ATOM 1398 O O . GLN A 1 179 ? -24.845 2.011 18.643 1.00 82.19 179 GLN A O 1
ATOM 1403 N N . ALA A 1 180 ? -23.757 1.249 20.456 1.00 77.00 180 ALA A N 1
ATOM 1404 C CA . ALA A 1 180 ? -23.928 2.477 21.227 1.00 77.00 180 ALA A CA 1
ATOM 1405 C C . ALA A 1 180 ? -23.192 3.653 20.573 1.00 77.00 180 ALA A C 1
ATOM 1407 O O . ALA A 1 180 ? -23.737 4.754 20.525 1.00 77.00 180 ALA A O 1
ATOM 1408 N N . LEU A 1 181 ? -22.001 3.408 20.022 1.00 84.06 181 LEU A N 1
ATOM 1409 C CA . LEU A 1 181 ? -21.258 4.392 19.246 1.00 84.06 181 LEU A CA 1
ATOM 1410 C C . LEU A 1 181 ? -22.018 4.795 17.978 1.00 84.06 181 LEU A C 1
ATOM 1412 O O . LEU A 1 181 ? -22.250 5.983 17.772 1.00 84.06 181 LEU A O 1
ATOM 1416 N N . ALA A 1 182 ? -22.451 3.830 17.163 1.00 78.75 182 ALA A N 1
ATOM 1417 C CA . ALA A 1 182 ? -23.179 4.105 15.925 1.00 78.75 182 ALA A CA 1
ATOM 1418 C C . ALA A 1 182 ? -24.458 4.929 16.178 1.00 78.75 182 ALA A C 1
ATOM 1420 O O . ALA A 1 182 ? -24.718 5.912 15.483 1.00 78.75 182 ALA A O 1
ATOM 1421 N N . VAL A 1 183 ? -25.229 4.581 17.218 1.00 76.69 183 VAL A N 1
ATOM 1422 C CA . VAL A 1 183 ? -26.416 5.348 17.640 1.00 76.69 183 VAL A CA 1
ATOM 1423 C C . VAL A 1 183 ? -26.024 6.736 18.143 1.00 76.69 183 VAL A C 1
ATOM 1425 O O . VAL A 1 183 ? -26.622 7.724 17.723 1.00 76.69 183 VAL A O 1
ATOM 1428 N N . GLY A 1 184 ? -24.998 6.826 18.994 1.00 74.06 184 GLY A N 1
ATOM 1429 C CA . GLY A 1 184 ? -24.507 8.093 19.530 1.00 74.06 184 GLY A CA 1
ATOM 1430 C C . GLY A 1 184 ? -24.078 9.069 18.435 1.00 74.06 184 GLY A C 1
ATOM 1431 O O . GLY A 1 184 ? -24.365 10.259 18.512 1.00 74.06 184 GLY A O 1
ATOM 1432 N N . VAL A 1 185 ? -23.447 8.576 17.372 1.00 81.69 185 VAL A N 1
ATOM 1433 C CA . VAL A 1 185 ? -23.064 9.395 16.216 1.00 81.69 185 VAL A CA 1
ATOM 1434 C C . VAL A 1 185 ? -24.288 9.814 15.407 1.00 81.69 185 VAL A C 1
ATOM 1436 O O . VAL A 1 185 ? -24.454 11.003 15.135 1.00 81.69 185 VAL A O 1
ATOM 1439 N N . ALA A 1 186 ? -25.182 8.874 15.085 1.00 76.06 186 ALA A N 1
ATOM 1440 C CA . ALA A 1 186 ? -26.392 9.156 14.312 1.00 76.06 186 ALA A CA 1
ATOM 1441 C C . ALA A 1 186 ? -27.325 10.171 15.003 1.00 76.06 186 ALA A C 1
ATOM 1443 O O . ALA A 1 186 ? -27.981 10.972 14.335 1.00 76.06 186 ALA A O 1
ATOM 1444 N N . GLU A 1 187 ? -27.379 10.155 16.336 1.00 78.56 187 GLU A N 1
ATOM 1445 C CA . GLU A 1 187 ? -28.207 11.057 17.143 1.00 78.56 187 GLU A CA 1
ATOM 1446 C C . GLU A 1 187 ? -27.470 12.334 17.593 1.00 78.56 187 GLU A C 1
ATOM 1448 O O . GLU A 1 187 ? -28.098 13.235 18.152 1.00 78.56 187 GLU A O 1
ATOM 1453 N N . GLY A 1 188 ? -26.157 12.443 17.355 1.00 74.38 188 GLY A N 1
ATOM 1454 C CA . GLY A 1 188 ? -25.332 13.555 17.847 1.00 74.38 188 GLY A CA 1
ATOM 1455 C C . GLY A 1 188 ? -25.153 13.560 19.373 1.00 74.38 188 GLY A C 1
ATOM 1456 O O . GLY A 1 188 ? -24.986 14.618 19.978 1.00 74.38 188 GLY A O 1
ATOM 1457 N N . THR A 1 189 ? -25.223 12.384 19.995 1.00 74.00 189 THR A N 1
ATOM 1458 C CA . THR A 1 189 ? -25.170 12.133 21.443 1.00 74.00 189 THR A CA 1
ATOM 1459 C C . THR A 1 189 ? -23.925 11.349 21.879 1.00 74.00 189 THR A C 1
ATOM 1461 O O . THR A 1 189 ? -23.894 10.849 23.003 1.00 74.00 189 THR A O 1
ATOM 1464 N N . LEU A 1 190 ? -22.889 11.244 21.032 1.00 77.81 190 LEU A N 1
ATOM 1465 C CA . LEU A 1 190 ? -21.609 10.619 21.394 1.00 77.81 190 LEU A CA 1
ATOM 1466 C C . LEU A 1 190 ? -21.043 11.251 22.676 1.00 77.81 190 LEU A C 1
ATOM 1468 O O . LEU A 1 190 ? -20.736 12.444 22.706 1.00 77.81 190 LEU A O 1
ATOM 1472 N N . THR A 1 191 ? -20.905 10.447 23.731 1.00 77.19 191 THR A N 1
ATOM 1473 C CA . THR A 1 191 ? -20.394 10.916 25.020 1.00 77.19 191 THR A CA 1
ATOM 1474 C C . THR A 1 191 ? -18.871 10.754 25.114 1.00 77.19 191 THR A C 1
ATOM 1476 O O . THR A 1 191 ? -18.337 9.740 24.646 1.00 77.19 191 THR A O 1
ATOM 1479 N N . PRO A 1 192 ? -18.158 11.702 25.753 1.00 77.19 192 PRO A N 1
ATOM 1480 C CA . PRO A 1 192 ? -16.726 11.589 26.031 1.00 77.19 192 PRO A CA 1
ATOM 1481 C C . PRO A 1 192 ? -16.331 10.275 26.707 1.00 77.19 192 PRO A C 1
ATOM 1483 O O . PRO A 1 192 ? -15.348 9.640 26.335 1.00 77.19 192 PRO A O 1
ATOM 1486 N N . GLU A 1 193 ? -17.144 9.820 27.662 1.00 74.00 193 GLU A N 1
ATOM 1487 C CA . GLU A 1 193 ? -16.866 8.631 28.463 1.00 74.00 193 GLU A CA 1
ATOM 1488 C C . GLU A 1 193 ? -16.895 7.346 27.631 1.00 74.00 193 GLU A C 1
ATOM 1490 O O . GLU A 1 193 ? -16.141 6.417 27.919 1.00 74.00 193 GLU A O 1
ATOM 1495 N N . LEU A 1 194 ? -17.766 7.280 26.616 1.00 77.31 194 LEU A N 1
ATOM 1496 C CA . LEU A 1 194 ? -17.833 6.137 25.706 1.00 77.31 194 LEU A CA 1
ATOM 1497 C C . LEU A 1 194 ? -16.597 6.099 24.803 1.00 77.31 194 LEU A C 1
ATOM 1499 O O . LEU A 1 194 ? -15.988 5.042 24.648 1.00 77.31 194 LEU A O 1
ATOM 1503 N N . ALA A 1 195 ? -16.209 7.245 24.243 1.00 82.12 195 ALA A N 1
ATOM 1504 C CA . ALA A 1 195 ? -15.043 7.336 23.373 1.00 82.12 195 ALA A CA 1
ATOM 1505 C C . ALA A 1 195 ? -13.736 7.023 24.125 1.00 82.12 195 ALA A C 1
ATOM 1507 O O . ALA A 1 195 ? -12.939 6.213 23.653 1.00 82.12 195 ALA A O 1
ATOM 1508 N N . GLU A 1 196 ? -13.541 7.584 25.323 1.00 79.25 196 GLU A N 1
ATOM 1509 C CA . GLU A 1 196 ? -12.366 7.305 26.166 1.00 79.25 196 GLU A CA 1
ATOM 1510 C C . GLU A 1 196 ? -12.266 5.827 26.562 1.00 79.25 196 GLU A C 1
ATOM 1512 O O . GLU A 1 196 ? -11.181 5.245 26.531 1.00 79.25 196 GLU A O 1
ATOM 1517 N N . LEU A 1 197 ? -13.394 5.200 26.908 1.00 80.06 197 LEU A N 1
ATOM 1518 C CA . LEU A 1 197 ? -13.436 3.776 27.226 1.00 80.06 197 LEU A CA 1
ATOM 1519 C C . LEU A 1 197 ? -13.000 2.921 26.032 1.00 80.06 197 LEU A C 1
ATOM 1521 O O . LEU A 1 197 ? -12.182 2.015 26.200 1.00 80.06 197 LEU A O 1
ATOM 1525 N N . ILE A 1 198 ? -13.539 3.210 24.843 1.00 86.12 198 ILE A N 1
ATOM 1526 C CA . ILE A 1 198 ? -13.178 2.494 23.618 1.00 86.12 198 ILE A CA 1
ATOM 1527 C C . ILE A 1 198 ? -11.679 2.668 23.344 1.00 86.12 198 ILE A C 1
ATOM 1529 O O . ILE A 1 198 ? -10.990 1.670 23.147 1.00 86.12 198 ILE A O 1
ATOM 1533 N N . GLY A 1 199 ? -11.151 3.895 23.423 1.00 84.62 199 GLY A N 1
ATOM 1534 C CA . GLY A 1 199 ? -9.719 4.168 23.248 1.00 84.62 199 GLY A CA 1
ATOM 1535 C C . GLY A 1 199 ? -8.835 3.357 24.205 1.00 84.62 199 GLY A C 1
ATOM 1536 O O . GLY A 1 199 ? -7.896 2.687 23.771 1.00 84.62 199 GLY A O 1
ATOM 1537 N N . GLN A 1 200 ? -9.183 3.320 25.496 1.00 80.81 200 GLN A N 1
ATOM 1538 C CA . GLN A 1 200 ? -8.452 2.539 26.505 1.00 80.81 200 GLN A CA 1
ATOM 1539 C C . GLN A 1 200 ? -8.495 1.029 26.241 1.00 80.81 200 GLN A C 1
ATOM 1541 O O . GLN A 1 200 ? -7.494 0.341 26.446 1.00 80.81 200 GLN A O 1
ATOM 1546 N N . GLN A 1 201 ? -9.639 0.500 25.800 1.00 83.81 201 GLN A N 1
ATOM 1547 C CA . GLN A 1 201 ? -9.773 -0.921 25.478 1.00 83.81 201 GLN A CA 1
ATOM 1548 C C . GLN A 1 201 ? -8.978 -1.290 24.226 1.00 83.81 201 GLN A C 1
ATOM 1550 O O . GLN A 1 201 ? -8.307 -2.316 24.225 1.00 83.81 201 GLN A O 1
ATOM 1555 N N . LEU A 1 202 ? -8.999 -0.450 23.190 1.00 89.31 202 LEU A N 1
ATOM 1556 C CA . LEU A 1 202 ? -8.227 -0.675 21.968 1.00 89.31 202 LEU A CA 1
ATOM 1557 C C . LEU A 1 202 ? -6.719 -0.689 22.242 1.00 89.31 202 LEU A C 1
ATOM 1559 O O . LEU A 1 202 ? -6.025 -1.585 21.767 1.00 89.31 202 LEU A O 1
ATOM 1563 N N . ALA A 1 203 ? -6.224 0.228 23.078 1.00 82.38 203 ALA A N 1
ATOM 1564 C CA . ALA A 1 203 ? -4.810 0.278 23.450 1.00 82.38 203 ALA A CA 1
ATOM 1565 C C . ALA A 1 203 ? -4.327 -1.006 24.157 1.00 82.38 203 ALA A C 1
ATOM 1567 O O . ALA A 1 203 ? -3.193 -1.436 23.960 1.00 82.38 203 ALA A O 1
ATOM 1568 N N . GLN A 1 204 ? -5.189 -1.663 24.943 1.00 79.12 204 GLN A N 1
ATOM 1569 C CA . GLN A 1 204 ? -4.867 -2.936 25.609 1.00 79.12 204 GLN A CA 1
ATOM 1570 C C . GLN A 1 204 ? -4.821 -4.135 24.649 1.00 79.12 204 GLN A C 1
ATOM 1572 O O . GLN A 1 204 ? -4.314 -5.193 25.019 1.00 79.12 204 GLN A O 1
ATOM 1577 N N . LEU A 1 205 ? -5.363 -3.983 23.440 1.00 83.75 205 LEU A N 1
ATOM 1578 C CA . LEU A 1 205 ? -5.474 -5.028 22.422 1.00 83.75 205 LEU A CA 1
ATOM 1579 C C . LEU A 1 205 ? -4.511 -4.799 21.247 1.00 83.75 205 LEU A C 1
ATOM 1581 O O . LEU A 1 205 ? -4.667 -5.430 20.200 1.00 83.75 205 LEU A O 1
ATOM 1585 N N . ALA A 1 206 ? -3.530 -3.909 21.407 1.00 81.75 206 ALA A N 1
ATOM 1586 C CA . ALA A 1 206 ? -2.495 -3.678 20.411 1.00 81.75 206 ALA A CA 1
ATOM 1587 C C . ALA A 1 206 ? -1.621 -4.928 20.202 1.00 81.75 206 ALA A C 1
ATOM 1589 O O . ALA A 1 206 ? -1.393 -5.721 21.122 1.00 81.75 206 ALA A O 1
ATOM 1590 N N . LEU A 1 207 ? -1.114 -5.092 18.980 1.00 84.19 207 LEU A N 1
ATOM 1591 C CA . LEU A 1 207 ? -0.118 -6.113 18.674 1.00 84.19 207 LEU A CA 1
ATOM 1592 C C . LEU A 1 207 ? 1.211 -5.787 19.362 1.00 84.19 207 LEU A C 1
ATOM 1594 O O . LEU A 1 207 ? 1.589 -4.630 19.533 1.00 84.19 207 LEU A O 1
ATOM 1598 N N . THR A 1 208 ? 1.942 -6.827 19.747 1.00 82.44 208 THR A N 1
ATOM 1599 C CA . THR A 1 208 ? 3.305 -6.677 20.271 1.00 82.44 208 THR A CA 1
ATOM 1600 C C . THR A 1 208 ? 4.290 -6.360 19.144 1.00 82.44 208 THR A C 1
ATOM 1602 O O . THR A 1 208 ? 4.063 -6.733 17.996 1.00 82.44 208 THR A O 1
ATOM 1605 N N . THR A 1 209 ? 5.440 -5.757 19.464 1.00 85.56 209 THR A N 1
ATOM 1606 C CA . THR A 1 209 ? 6.496 -5.475 18.471 1.00 85.56 209 THR A CA 1
ATOM 1607 C C . THR A 1 209 ? 6.924 -6.727 17.704 1.00 85.56 209 THR A C 1
ATOM 1609 O O . THR A 1 209 ? 7.017 -6.687 16.490 1.00 85.56 209 THR A O 1
ATOM 1612 N N . ALA A 1 210 ? 7.072 -7.870 18.382 1.00 77.19 210 ALA A N 1
ATOM 1613 C CA . ALA A 1 210 ? 7.441 -9.126 17.726 1.00 77.19 210 ALA A CA 1
ATOM 1614 C C . ALA A 1 210 ? 6.372 -9.636 16.741 1.00 77.19 210 ALA A C 1
ATOM 1616 O O . ALA A 1 210 ? 6.702 -10.316 15.777 1.00 77.19 210 ALA A O 1
ATOM 1617 N N . GLN A 1 211 ? 5.095 -9.331 16.988 1.00 86.00 211 GLN A N 1
ATOM 1618 C CA . GLN A 1 211 ? 4.011 -9.649 16.059 1.00 86.00 211 GLN A CA 1
ATOM 1619 C C . GLN A 1 211 ? 4.010 -8.694 14.862 1.00 86.00 211 GLN A C 1
ATOM 1621 O O . GLN A 1 211 ? 3.818 -9.147 13.743 1.00 86.00 211 GLN A O 1
ATOM 1626 N N . LEU A 1 212 ? 4.265 -7.401 15.077 1.00 87.12 212 LEU A N 1
ATOM 1627 C CA . LEU A 1 212 ? 4.404 -6.430 13.986 1.00 87.12 212 LEU A CA 1
ATOM 1628 C C . LEU A 1 212 ? 5.606 -6.760 13.089 1.00 87.12 212 LEU A C 1
ATOM 1630 O O . LEU A 1 212 ? 5.467 -6.772 11.873 1.00 87.12 212 LEU A O 1
ATOM 1634 N N . ASP A 1 213 ? 6.748 -7.121 13.681 1.00 81.31 213 ASP A N 1
ATOM 1635 C CA . ASP A 1 213 ? 7.940 -7.548 12.939 1.00 81.31 213 ASP A CA 1
ATOM 1636 C C . ASP A 1 213 ? 7.671 -8.823 12.120 1.00 81.31 213 ASP A C 1
ATOM 1638 O O . ASP A 1 213 ? 8.138 -8.942 10.989 1.00 81.31 213 ASP A O 1
ATOM 1642 N N . ALA A 1 214 ? 6.895 -9.769 12.669 1.00 83.56 214 ALA A N 1
ATOM 1643 C CA . ALA A 1 214 ? 6.480 -10.971 11.948 1.00 83.56 214 ALA A CA 1
ATOM 1644 C C . ALA A 1 214 ? 5.571 -10.632 10.753 1.00 83.56 214 ALA A C 1
ATOM 1646 O O . ALA A 1 214 ? 5.824 -11.106 9.650 1.00 83.56 214 ALA A O 1
ATOM 1647 N N . LEU A 1 215 ? 4.575 -9.757 10.935 1.00 87.56 215 LEU A N 1
ATOM 1648 C CA . LEU A 1 215 ? 3.712 -9.310 9.833 1.00 87.56 215 LEU A CA 1
ATOM 1649 C C . LEU A 1 215 ? 4.499 -8.574 8.747 1.00 87.56 215 LEU A C 1
ATOM 1651 O O . LEU A 1 215 ? 4.282 -8.831 7.568 1.00 87.56 215 LEU A O 1
ATOM 1655 N N . ALA A 1 216 ? 5.448 -7.715 9.130 1.00 83.06 216 ALA A N 1
ATOM 1656 C CA . ALA A 1 216 ? 6.325 -7.025 8.186 1.00 83.06 216 ALA A CA 1
ATOM 1657 C C . ALA A 1 216 ? 7.207 -7.999 7.379 1.00 83.06 216 ALA A C 1
ATOM 1659 O O . ALA A 1 216 ? 7.549 -7.717 6.233 1.00 83.06 216 ALA A O 1
ATOM 1660 N N . ALA A 1 217 ? 7.543 -9.163 7.947 1.00 79.31 217 ALA A N 1
ATOM 1661 C CA . ALA A 1 217 ? 8.231 -10.248 7.245 1.00 79.31 217 ALA A CA 1
ATOM 1662 C C . ALA A 1 217 ? 7.293 -11.130 6.390 1.00 79.31 217 ALA A C 1
ATOM 1664 O O . ALA A 1 217 ? 7.768 -12.052 5.725 1.00 79.31 217 ALA A O 1
ATOM 1665 N N . GLY A 1 218 ? 5.981 -10.868 6.403 1.00 80.81 218 GLY A N 1
ATOM 1666 C CA . GLY A 1 218 ? 4.958 -11.685 5.741 1.00 80.81 218 GLY A CA 1
ATOM 1667 C C . GLY A 1 218 ? 4.563 -12.947 6.518 1.00 80.81 218 GLY A C 1
ATOM 1668 O O . GLY A 1 218 ? 3.823 -13.781 5.997 1.00 80.81 218 GLY A O 1
ATOM 1669 N N . ASP A 1 219 ? 5.033 -13.109 7.757 1.00 84.00 219 ASP A N 1
ATOM 1670 C CA . ASP A 1 219 ? 4.721 -14.273 8.581 1.00 84.00 219 ASP A CA 1
ATOM 1671 C C . ASP A 1 219 ? 3.330 -14.145 9.236 1.00 84.00 219 ASP A C 1
ATOM 1673 O O . ASP A 1 219 ? 2.936 -13.067 9.697 1.00 84.00 219 ASP A O 1
ATOM 1677 N N . PRO A 1 220 ? 2.574 -15.253 9.352 1.00 88.88 220 PRO A N 1
ATOM 1678 C CA . PRO A 1 220 ? 1.289 -15.245 10.031 1.00 88.88 220 PRO A CA 1
ATOM 1679 C C . PRO A 1 220 ? 1.437 -15.000 11.537 1.00 88.88 220 PRO A C 1
ATOM 1681 O O . PRO A 1 220 ? 2.347 -15.510 12.196 1.00 88.88 220 PRO A O 1
ATOM 1684 N N . VAL A 1 221 ? 0.463 -14.294 12.113 1.00 88.56 221 VAL A N 1
ATOM 1685 C CA . VAL A 1 221 ? 0.407 -13.962 13.539 1.00 88.56 221 VAL A CA 1
ATOM 1686 C C . VAL A 1 221 ? -0.848 -14.527 14.195 1.00 88.56 221 VAL A C 1
ATOM 1688 O O . VAL A 1 221 ? -1.980 -14.271 13.786 1.00 88.56 221 VAL A O 1
ATOM 1691 N N . ALA A 1 222 ? -0.642 -15.260 15.290 1.00 84.12 222 ALA A N 1
ATOM 1692 C CA . ALA A 1 222 ? -1.716 -15.679 16.177 1.00 84.12 222 ALA A CA 1
ATOM 1693 C C . ALA A 1 222 ? -1.931 -14.639 17.285 1.00 84.12 222 ALA A C 1
ATOM 1695 O O . ALA A 1 222 ? -0.985 -14.219 17.961 1.00 84.12 222 ALA A O 1
ATOM 1696 N N . VAL A 1 223 ? -3.191 -14.283 17.514 1.00 81.12 223 VAL A N 1
ATOM 1697 C CA . VAL A 1 223 ? -3.658 -13.491 18.657 1.00 81.12 223 VAL A CA 1
ATOM 1698 C C . VAL A 1 223 ? -4.727 -14.274 19.427 1.00 81.12 223 VAL A C 1
ATOM 1700 O O . VAL A 1 223 ? -5.393 -15.137 18.852 1.00 81.12 223 VAL A O 1
ATOM 1703 N N . PRO A 1 224 ? -4.936 -14.001 20.728 1.00 80.12 224 PRO A N 1
ATOM 1704 C CA . PRO A 1 224 ? -6.033 -14.600 21.479 1.00 80.12 224 PRO A CA 1
ATOM 1705 C C . PRO A 1 224 ? -7.383 -14.444 20.758 1.00 80.12 224 PRO A C 1
ATOM 1707 O O . PRO A 1 224 ? -7.755 -13.349 20.336 1.00 80.12 224 PRO A O 1
ATOM 1710 N N . ALA A 1 225 ? -8.142 -15.539 20.649 1.00 77.50 225 ALA A N 1
ATOM 1711 C CA . ALA A 1 225 ? -9.419 -15.555 19.928 1.00 77.50 225 ALA A CA 1
ATOM 1712 C C . ALA A 1 225 ? -10.412 -14.502 20.452 1.00 77.50 225 ALA A C 1
ATOM 1714 O O . ALA A 1 225 ? -11.104 -13.858 19.665 1.00 77.50 225 ALA A O 1
ATOM 1715 N N . ASP A 1 226 ? -10.450 -14.301 21.771 1.00 72.69 226 ASP A N 1
ATOM 1716 C CA . ASP A 1 226 ? -11.341 -13.334 22.418 1.00 72.69 226 ASP A CA 1
ATOM 1717 C C . ASP A 1 226 ? -10.974 -11.890 22.048 1.00 72.69 226 ASP A C 1
ATOM 1719 O O . ASP A 1 226 ? -11.858 -11.095 21.739 1.00 72.69 226 ASP A O 1
ATOM 1723 N N . GLN A 1 227 ? -9.675 -11.571 21.978 1.00 83.56 227 GLN A N 1
ATOM 1724 C CA . GLN A 1 227 ? -9.176 -10.266 21.526 1.00 83.56 227 GLN A CA 1
ATOM 1725 C C . GLN A 1 227 ? -9.593 -9.986 20.080 1.00 83.56 227 GLN A C 1
ATOM 1727 O O . GLN A 1 227 ? -10.129 -8.922 19.781 1.00 83.56 227 GLN A O 1
ATOM 1732 N N . LEU A 1 228 ? -9.399 -10.950 19.182 1.00 83.56 228 LEU A N 1
ATOM 1733 C CA . LEU A 1 228 ? -9.714 -10.763 17.767 1.00 83.56 228 LEU A CA 1
ATOM 1734 C C . LEU A 1 228 ? -11.225 -10.663 17.515 1.00 83.56 228 LEU A C 1
ATOM 1736 O O . LEU A 1 228 ? -11.671 -9.839 16.717 1.00 83.56 228 LEU A O 1
ATOM 1740 N N . ASN A 1 229 ? -12.026 -11.463 18.224 1.00 84.88 229 ASN A N 1
ATOM 1741 C CA . ASN A 1 229 ? -13.486 -11.378 18.166 1.00 84.88 229 ASN A CA 1
ATOM 1742 C C . ASN A 1 229 ? -14.003 -10.050 18.725 1.00 84.88 229 ASN A C 1
ATOM 1744 O O . ASN A 1 229 ? -14.937 -9.481 18.165 1.00 84.88 229 ASN A O 1
ATOM 1748 N N . TYR A 1 230 ? -13.386 -9.544 19.794 1.00 86.31 230 TYR A N 1
ATOM 1749 C CA . TYR A 1 230 ? -13.707 -8.233 20.342 1.00 86.31 230 TYR A CA 1
ATOM 1750 C C . TYR A 1 230 ? -13.477 -7.126 19.311 1.00 86.31 230 TYR A C 1
ATOM 1752 O O . TYR A 1 230 ? -14.403 -6.368 19.024 1.00 86.31 230 TYR A O 1
ATOM 1760 N N . LEU A 1 231 ? -12.282 -7.066 18.710 1.00 92.06 231 LEU A N 1
ATOM 1761 C CA . LEU A 1 231 ? -11.948 -6.039 17.718 1.00 92.06 231 LEU A CA 1
ATOM 1762 C C . LEU A 1 231 ? -12.897 -6.092 16.517 1.00 92.06 231 LEU A C 1
ATOM 1764 O O . LEU A 1 231 ? -13.452 -5.065 16.136 1.00 92.06 231 LEU A O 1
ATOM 1768 N N . ARG A 1 232 ? -13.155 -7.290 15.977 1.00 92.12 232 ARG A N 1
ATOM 1769 C CA . ARG A 1 232 ? -14.098 -7.491 14.864 1.00 92.12 232 ARG A CA 1
ATOM 1770 C C . ARG A 1 232 ? -15.490 -6.983 15.187 1.00 92.12 232 ARG A C 1
ATOM 1772 O O . ARG A 1 232 ? -16.060 -6.225 14.416 1.00 92.12 232 ARG A O 1
ATOM 1779 N N . ASN A 1 233 ? -16.033 -7.399 16.327 1.00 89.88 233 ASN A N 1
ATOM 1780 C CA . ASN A 1 233 ? -17.388 -7.036 16.715 1.00 89.88 233 ASN A CA 1
ATOM 1781 C C . ASN A 1 233 ? -17.530 -5.541 16.980 1.00 89.88 233 ASN A C 1
ATOM 1783 O O . ASN A 1 233 ? -18.573 -4.978 16.660 1.00 89.88 233 ASN A O 1
ATOM 1787 N N . LEU A 1 234 ? -16.508 -4.918 17.571 1.00 92.12 234 LEU A N 1
ATOM 1788 C CA . LEU A 1 234 ? -16.486 -3.481 17.800 1.00 92.12 234 LEU A CA 1
ATOM 1789 C C . LEU A 1 234 ? -16.427 -2.726 16.468 1.00 92.12 234 LEU A C 1
ATOM 1791 O O . LEU A 1 234 ? -17.278 -1.874 16.233 1.00 92.12 234 LEU A O 1
ATOM 1795 N N . VAL A 1 235 ? -15.466 -3.056 15.598 1.00 94.38 235 VAL A N 1
ATOM 1796 C CA . VAL A 1 235 ? -15.269 -2.410 14.290 1.00 94.38 235 VAL A CA 1
ATOM 1797 C C . VAL A 1 235 ? -16.519 -2.558 13.419 1.00 94.38 235 VAL A C 1
ATOM 1799 O O . VAL A 1 235 ? -17.074 -1.549 12.992 1.00 94.38 235 VAL A O 1
ATOM 1802 N N . GLU A 1 236 ? -17.031 -3.781 13.253 1.00 93.50 236 GLU A N 1
ATOM 1803 C CA . GLU A 1 236 ? -18.236 -4.068 12.460 1.00 93.50 236 GLU A CA 1
ATOM 1804 C C . GLU A 1 236 ? -19.465 -3.319 12.993 1.00 93.50 236 GLU A C 1
ATOM 1806 O O . GLU A 1 236 ? -20.183 -2.672 12.234 1.00 93.50 236 GLU A O 1
ATOM 1811 N N . ALA A 1 237 ? -19.713 -3.370 14.307 1.00 91.25 237 ALA A N 1
ATOM 1812 C CA . ALA A 1 237 ? -20.893 -2.738 14.895 1.00 91.25 237 ALA A CA 1
ATOM 1813 C C . ALA A 1 237 ? -20.818 -1.203 14.926 1.00 91.25 237 ALA A C 1
ATOM 1815 O O . ALA A 1 237 ? -21.863 -0.560 15.016 1.00 91.25 237 ALA A O 1
ATOM 1816 N N . SER A 1 238 ? -19.612 -0.630 14.874 1.00 92.50 238 SER A N 1
ATOM 1817 C CA . SER A 1 238 ? -19.405 0.823 14.840 1.00 92.50 238 SER A CA 1
ATOM 1818 C C . SER A 1 238 ? -19.792 1.435 13.492 1.00 92.50 238 SER A C 1
ATOM 1820 O O . SER A 1 238 ? -20.242 2.580 13.454 1.00 92.50 238 SER A O 1
ATOM 1822 N N . GLY A 1 239 ? -19.630 0.686 12.395 1.00 94.75 239 GLY A N 1
ATOM 1823 C CA . GLY A 1 239 ? -19.805 1.210 11.039 1.00 94.75 239 GLY A CA 1
ATOM 1824 C C . GLY A 1 239 ? -18.732 2.233 10.644 1.00 94.75 239 GLY A C 1
ATOM 1825 O O . GLY A 1 239 ? -17.924 2.666 11.473 1.00 94.75 239 GLY A O 1
ATOM 1826 N N . LYS A 1 240 ? -18.743 2.661 9.376 1.00 94.44 240 LYS A N 1
ATOM 1827 C CA . LYS A 1 240 ? -17.861 3.727 8.870 1.00 94.44 240 LYS A CA 1
ATOM 1828 C C . LYS A 1 240 ? -18.015 5.004 9.698 1.00 94.44 240 LYS A C 1
ATOM 1830 O O . LYS A 1 240 ? -17.029 5.543 10.194 1.00 94.44 240 LYS A O 1
ATOM 1835 N N . ASP A 1 241 ? -19.251 5.460 9.889 1.00 92.06 241 ASP A N 1
ATOM 1836 C CA . ASP A 1 241 ? -19.528 6.742 10.547 1.00 92.06 241 ASP A CA 1
ATOM 1837 C C . ASP A 1 241 ? -19.089 6.743 12.019 1.00 92.06 241 ASP A C 1
ATOM 1839 O O . ASP A 1 241 ? -18.545 7.738 12.496 1.00 92.06 241 ASP A O 1
ATOM 1843 N N . GLY A 1 242 ? -19.258 5.621 12.732 1.00 93.38 242 GLY A N 1
ATOM 1844 C CA . GLY A 1 242 ? -18.780 5.471 14.107 1.00 93.38 242 GLY A CA 1
ATOM 1845 C C . GLY A 1 242 ? -17.258 5.552 14.212 1.00 93.38 242 GLY A C 1
ATOM 1846 O O . GLY A 1 242 ? -16.734 6.278 15.059 1.00 93.38 242 GLY A O 1
ATOM 1847 N N . ILE A 1 243 ? -16.549 4.853 13.321 1.00 96.25 243 ILE A N 1
ATOM 1848 C CA . ILE A 1 243 ? -15.080 4.852 13.265 1.00 96.25 243 ILE A CA 1
ATOM 1849 C C . ILE A 1 243 ? -14.546 6.258 12.958 1.00 96.25 243 ILE A C 1
ATOM 1851 O O . ILE A 1 243 ? -13.677 6.761 13.674 1.00 96.25 243 ILE A O 1
ATOM 1855 N N . LEU A 1 244 ? -15.088 6.924 11.933 1.00 95.81 244 LEU A N 1
ATOM 1856 C CA . LEU A 1 244 ? -14.648 8.268 11.549 1.00 95.81 244 LEU A CA 1
ATOM 1857 C C . LEU A 1 244 ? -14.974 9.311 12.630 1.00 95.81 244 LEU A C 1
ATOM 1859 O O . LEU A 1 244 ? -14.159 10.195 12.898 1.00 95.81 244 LEU A O 1
ATOM 1863 N N . ALA A 1 245 ? -16.124 9.192 13.301 1.00 93.81 245 ALA A N 1
ATOM 1864 C CA . ALA A 1 245 ? -16.485 10.082 14.400 1.00 93.81 245 ALA A CA 1
ATOM 1865 C C . ALA A 1 245 ? -15.583 9.905 15.631 1.00 93.81 245 ALA A C 1
ATOM 1867 O O . ALA A 1 245 ? -15.229 10.904 16.256 1.00 93.81 245 ALA A O 1
ATOM 1868 N N . LEU A 1 246 ? -15.177 8.673 15.970 1.00 94.56 246 LEU A N 1
ATOM 1869 C CA . LEU A 1 246 ? -14.190 8.448 17.032 1.00 94.56 246 LEU A CA 1
ATOM 1870 C C . LEU A 1 246 ? -12.836 9.062 16.684 1.00 94.56 246 LEU A C 1
ATOM 1872 O O . LEU A 1 246 ? -12.250 9.728 17.534 1.00 94.56 246 LEU A O 1
ATOM 1876 N N . SER A 1 247 ? -12.365 8.876 15.446 1.00 96.19 247 SER A N 1
ATOM 1877 C CA . SER A 1 247 ? -11.124 9.497 14.968 1.00 96.19 247 SER A CA 1
ATOM 1878 C C . SER A 1 247 ? -11.161 11.015 15.163 1.00 96.19 247 SER A C 1
ATOM 1880 O O . SER A 1 247 ? -10.296 11.582 15.830 1.00 96.19 247 SER A O 1
ATOM 1882 N N . ALA A 1 248 ? -12.230 11.662 14.682 1.00 94.38 248 ALA A N 1
ATOM 1883 C CA . ALA A 1 248 ? -12.423 13.103 14.814 1.00 94.38 248 ALA A CA 1
ATOM 1884 C C . ALA A 1 248 ? -12.551 13.557 16.279 1.00 94.38 248 ALA A C 1
ATOM 1886 O O . ALA A 1 248 ? -12.048 14.620 16.645 1.00 94.38 248 ALA A O 1
ATOM 1887 N N . TYR A 1 249 ? -13.209 12.765 17.131 1.00 93.62 249 TYR A N 1
ATOM 1888 C CA . TYR A 1 249 ? -13.297 13.049 18.561 1.00 93.62 249 TYR A CA 1
ATOM 1889 C C . TYR A 1 249 ? -11.912 13.024 19.218 1.00 93.62 249 TYR A C 1
ATOM 1891 O O . TYR A 1 249 ? -11.552 13.991 19.889 1.00 93.62 249 TYR A O 1
ATOM 1899 N N . PHE A 1 250 ? -11.125 11.966 19.003 1.00 95.06 250 PHE A N 1
ATOM 1900 C CA . PHE A 1 250 ? -9.785 11.845 19.577 1.00 95.06 250 PHE A CA 1
ATOM 1901 C C . PHE A 1 250 ? -8.846 12.955 19.102 1.00 95.06 250 PHE A C 1
ATOM 1903 O O . PHE A 1 250 ? -8.128 13.531 19.918 1.00 95.06 250 PHE A O 1
ATOM 1910 N N . ASP A 1 251 ? -8.922 13.310 17.820 1.00 93.69 251 ASP A N 1
ATOM 1911 C CA . ASP A 1 251 ? -8.181 14.433 17.242 1.00 93.69 251 ASP A CA 1
ATOM 1912 C C . ASP A 1 251 ? -8.558 15.768 17.912 1.00 93.69 251 ASP A C 1
ATOM 1914 O O . ASP A 1 251 ? -7.698 16.560 18.301 1.00 93.69 251 ASP A O 1
ATOM 1918 N N . SER A 1 252 ? -9.856 15.978 18.168 1.00 93.56 252 SER A N 1
ATOM 1919 C CA . SER A 1 252 ? -10.366 17.204 18.797 1.00 93.56 252 SER A CA 1
ATOM 1920 C C . SER A 1 252 ? -9.892 17.427 20.238 1.00 93.56 252 SER A C 1
ATOM 1922 O O . SER A 1 252 ? -9.944 18.560 20.725 1.00 93.56 252 SER A O 1
ATOM 1924 N N . LEU A 1 253 ? -9.418 16.377 20.923 1.00 91.19 253 LEU A N 1
ATOM 1925 C CA . LEU A 1 253 ? -8.859 16.501 22.269 1.00 91.19 253 LEU A CA 1
ATOM 1926 C C . LEU A 1 253 ? -7.540 17.284 22.259 1.00 91.19 253 LEU A C 1
ATOM 1928 O O . LEU A 1 253 ? -7.259 18.000 23.221 1.00 91.19 253 LEU A O 1
ATOM 1932 N N . GLY A 1 254 ? -6.736 17.162 21.193 1.00 90.56 254 GLY A N 1
ATOM 1933 C CA . GLY A 1 254 ? -5.417 17.794 21.097 1.00 90.56 254 GLY A CA 1
ATOM 1934 C C . GLY A 1 254 ? -4.462 17.386 22.228 1.00 90.56 254 GLY A C 1
ATOM 1935 O O . GLY A 1 254 ? -3.661 18.203 22.689 1.00 90.56 254 GLY A O 1
ATOM 1936 N N . THR A 1 255 ? -4.593 16.154 22.733 1.00 92.25 255 THR A N 1
ATOM 1937 C CA . THR A 1 255 ? -3.776 15.587 23.815 1.00 92.25 255 THR A CA 1
ATOM 1938 C C . THR A 1 255 ? -3.046 14.330 23.351 1.00 92.25 255 THR A C 1
ATOM 1940 O O . THR A 1 255 ? -3.513 13.632 22.456 1.00 92.25 255 THR A O 1
ATOM 1943 N N . ALA A 1 256 ? -1.944 13.988 24.026 1.00 90.88 256 ALA A N 1
ATOM 1944 C CA . ALA A 1 256 ? -1.205 12.750 23.763 1.00 90.88 256 ALA A CA 1
ATOM 1945 C C . ALA A 1 256 ? -2.067 11.486 23.961 1.00 90.88 256 ALA A C 1
ATOM 1947 O O . ALA A 1 256 ? -1.932 10.523 23.216 1.00 90.88 256 ALA A O 1
ATOM 1948 N N . ASP A 1 257 ? -2.987 11.497 24.933 1.00 87.44 257 ASP A N 1
ATOM 1949 C CA . ASP A 1 257 ? -3.923 10.385 25.149 1.00 87.44 257 ASP A CA 1
ATOM 1950 C C . ASP A 1 257 ? -4.942 10.265 23.998 1.00 87.44 257 ASP A C 1
ATOM 1952 O O . ASP A 1 257 ? -5.332 9.156 23.624 1.00 87.44 257 ASP A O 1
ATOM 1956 N N . GLY A 1 258 ? -5.357 11.398 23.415 1.00 91.62 258 GLY A N 1
ATOM 1957 C CA . GLY A 1 258 ? -6.188 11.438 22.211 1.00 91.62 258 GLY A CA 1
ATOM 1958 C C . GLY A 1 258 ? -5.452 10.865 21.001 1.00 91.62 258 GLY A C 1
ATOM 1959 O O . GLY A 1 258 ? -5.959 9.948 20.359 1.00 91.62 258 GLY A O 1
ATOM 1960 N N . GLU A 1 259 ? -4.221 11.314 20.750 1.00 94.06 259 GLU A N 1
ATOM 1961 C CA . GLU A 1 259 ? -3.359 10.779 19.684 1.00 94.06 259 GLU A CA 1
ATOM 1962 C C . GLU A 1 259 ? -3.146 9.264 19.833 1.00 94.06 259 GLU A C 1
ATOM 1964 O O . GLU A 1 259 ? -3.359 8.513 18.881 1.00 94.06 259 GLU A O 1
ATOM 1969 N N . ALA A 1 260 ? -2.834 8.791 21.045 1.00 92.06 260 ALA A N 1
ATOM 1970 C CA . ALA A 1 260 ? -2.676 7.365 21.331 1.00 92.06 260 ALA A CA 1
ATOM 1971 C C . ALA A 1 260 ? -3.972 6.566 21.101 1.00 92.06 260 ALA A C 1
ATOM 1973 O O . ALA A 1 260 ? -3.932 5.437 20.612 1.00 92.06 260 ALA A O 1
ATOM 1974 N N . SER A 1 261 ? -5.134 7.148 21.413 1.00 93.75 261 SER A N 1
ATOM 1975 C CA . SER A 1 261 ? -6.435 6.508 21.178 1.00 93.75 261 SER A CA 1
ATOM 1976 C C . SER A 1 261 ? -6.790 6.447 19.688 1.00 93.75 261 SER A C 1
ATOM 1978 O O . SER A 1 261 ? -7.306 5.427 19.224 1.00 93.75 261 SER A O 1
ATOM 1980 N N . L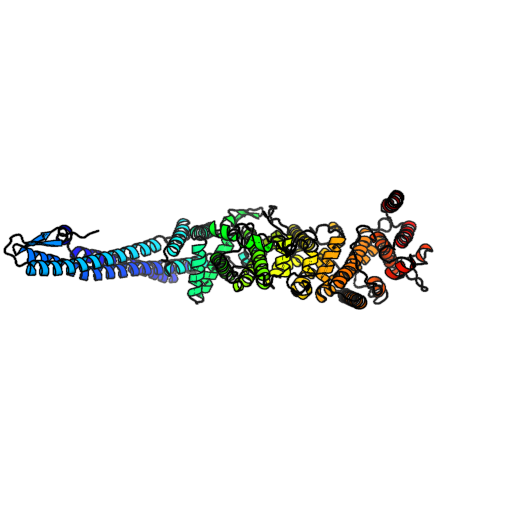YS A 1 262 ? -6.468 7.497 18.919 1.00 96.94 262 LYS A N 1
ATOM 1981 C CA . LYS A 1 262 ? -6.611 7.525 17.453 1.00 96.94 262 LYS A CA 1
ATOM 1982 C C . LYS A 1 262 ? -5.706 6.479 16.797 1.00 96.94 262 LYS A C 1
ATOM 1984 O O . LYS A 1 262 ? -6.183 5.704 15.971 1.00 96.94 262 LYS A O 1
ATOM 1989 N N . ALA A 1 263 ? -4.452 6.378 17.241 1.00 96.50 263 ALA A N 1
ATOM 1990 C CA . ALA A 1 263 ? -3.518 5.346 16.795 1.00 96.50 263 ALA A CA 1
ATOM 1991 C C . ALA A 1 263 ? -4.024 3.931 17.111 1.00 96.50 263 ALA A C 1
ATOM 1993 O O . ALA A 1 263 ? -4.029 3.057 16.244 1.00 96.50 263 ALA A O 1
ATOM 1994 N N . ALA A 1 264 ? -4.532 3.701 18.327 1.00 94.94 264 ALA A N 1
ATOM 1995 C CA . ALA A 1 264 ? -5.113 2.416 18.712 1.00 94.94 264 ALA A CA 1
ATOM 1996 C C . ALA A 1 264 ? -6.328 2.034 17.845 1.00 94.94 264 ALA A C 1
ATOM 1998 O O . ALA A 1 264 ? -6.476 0.866 17.479 1.00 94.94 264 ALA A O 1
ATOM 1999 N N . LEU A 1 265 ? -7.166 3.006 17.466 1.00 97.19 265 LEU A N 1
ATOM 2000 C CA . LEU A 1 265 ? -8.276 2.800 16.533 1.00 97.19 265 LEU A CA 1
ATOM 2001 C C . LEU A 1 265 ? -7.796 2.452 15.123 1.00 97.19 265 LEU A C 1
ATOM 2003 O O . LEU A 1 265 ? -8.290 1.484 14.543 1.00 97.19 265 LEU A O 1
ATOM 2007 N N . ALA A 1 266 ? -6.815 3.182 14.596 1.00 97.81 266 ALA A N 1
ATOM 2008 C CA . ALA A 1 266 ? -6.222 2.892 13.293 1.00 97.81 266 ALA A CA 1
ATOM 2009 C C . ALA A 1 266 ? -5.631 1.474 13.262 1.00 97.81 266 ALA A C 1
ATOM 2011 O O . ALA A 1 266 ? -5.951 0.670 12.387 1.00 97.81 266 ALA A O 1
ATOM 2012 N N . ASN A 1 267 ? -4.855 1.123 14.290 1.00 96.19 267 ASN A N 1
ATOM 2013 C CA . ASN A 1 267 ? -4.251 -0.197 14.427 1.00 96.19 267 ASN A CA 1
ATOM 2014 C C . ASN A 1 267 ? -5.289 -1.317 14.537 1.00 96.19 267 ASN A C 1
ATOM 2016 O O . ASN A 1 267 ? -5.062 -2.405 14.009 1.00 96.19 267 ASN A O 1
ATOM 2020 N N . ALA A 1 268 ? -6.424 -1.070 15.196 1.00 95.75 268 ALA A N 1
ATOM 2021 C CA . ALA A 1 268 ? -7.519 -2.030 15.284 1.00 95.75 268 ALA A CA 1
ATOM 2022 C C . ALA A 1 268 ? -8.170 -2.296 13.920 1.00 95.75 268 ALA A C 1
ATOM 2024 O O . ALA A 1 268 ? -8.428 -3.455 13.595 1.00 95.75 268 ALA A O 1
ATOM 2025 N N . VAL A 1 269 ? -8.387 -1.251 13.111 1.00 97.25 269 VAL A N 1
ATOM 2026 C CA . VAL A 1 269 ? -8.893 -1.385 11.734 1.00 97.25 269 VAL A CA 1
ATOM 2027 C C . VAL A 1 269 ? -7.929 -2.226 10.896 1.00 97.25 269 VAL A C 1
ATOM 2029 O O . VAL A 1 269 ? -8.357 -3.215 10.299 1.00 97.25 269 VAL A O 1
ATOM 2032 N N . LEU A 1 270 ? -6.630 -1.902 10.929 1.00 96.69 270 LEU A N 1
ATOM 2033 C CA . LEU A 1 270 ? -5.602 -2.663 10.211 1.00 96.69 270 LEU A CA 1
ATOM 2034 C C . LEU A 1 270 ? -5.558 -4.125 10.679 1.00 96.69 270 LEU A C 1
ATOM 2036 O O . LEU A 1 270 ? -5.663 -5.032 9.857 1.00 96.69 270 LEU A O 1
ATOM 2040 N N . THR A 1 271 ? -5.552 -4.361 11.996 1.00 95.19 271 THR A N 1
ATOM 2041 C CA . THR A 1 271 ? -5.526 -5.708 12.596 1.00 95.19 271 THR A CA 1
ATOM 2042 C C . THR A 1 271 ? -6.723 -6.561 12.166 1.00 95.19 271 THR A C 1
ATOM 2044 O O . THR A 1 271 ? -6.572 -7.733 11.828 1.00 95.19 271 THR A O 1
ATOM 2047 N N . VAL A 1 272 ? -7.934 -5.994 12.180 1.00 95.00 272 VAL A N 1
ATOM 2048 C CA . VAL A 1 272 ? -9.158 -6.712 11.783 1.00 95.00 272 VAL A CA 1
ATOM 2049 C C . VAL A 1 272 ? -9.158 -7.028 10.288 1.00 95.00 272 VAL A C 1
ATOM 2051 O O . VAL A 1 272 ? -9.635 -8.096 9.894 1.00 95.00 272 VAL A O 1
ATOM 2054 N N . SER A 1 273 ? -8.603 -6.126 9.477 1.00 95.56 273 SER A N 1
ATOM 2055 C CA . SER A 1 273 ? -8.539 -6.263 8.022 1.00 95.56 273 SER A CA 1
ATOM 2056 C C . SER A 1 273 ? -7.447 -7.204 7.509 1.00 95.56 273 SER A C 1
ATOM 2058 O O . SER A 1 273 ? -7.439 -7.494 6.321 1.00 95.56 273 SER A O 1
ATOM 2060 N N . HIS A 1 274 ? -6.539 -7.682 8.367 1.00 95.94 274 HIS A N 1
ATOM 2061 C CA . HIS A 1 274 ? -5.349 -8.406 7.926 1.00 95.94 274 HIS A CA 1
ATOM 2062 C C . HIS A 1 274 ? -5.550 -9.928 7.897 1.00 95.94 274 HIS A C 1
ATOM 2064 O O . HIS A 1 274 ? -5.826 -10.567 8.915 1.00 95.94 274 HIS A O 1
ATOM 2070 N N . GLU A 1 275 ? -5.359 -10.525 6.722 1.00 94.56 275 GLU A N 1
ATOM 2071 C CA . GLU A 1 275 ? -5.569 -11.950 6.441 1.00 94.56 275 GLU A CA 1
ATOM 2072 C C . GLU A 1 275 ? -4.559 -12.853 7.175 1.00 94.56 275 GLU A C 1
ATOM 2074 O O . GLU A 1 275 ? -4.896 -13.968 7.574 1.00 94.56 275 GLU A O 1
ATOM 2079 N N . ASN A 1 276 ? -3.348 -12.347 7.438 1.00 93.31 276 ASN A N 1
ATOM 2080 C CA . ASN A 1 276 ? -2.294 -13.062 8.162 1.00 93.31 276 ASN A CA 1
ATOM 2081 C C . ASN A 1 276 ? -2.456 -13.025 9.690 1.00 93.31 276 ASN A C 1
ATOM 2083 O O . ASN A 1 276 ? -1.686 -13.669 10.401 1.00 93.31 276 ASN A O 1
ATOM 2087 N N . ILE A 1 277 ? -3.466 -12.325 10.217 1.00 93.81 277 ILE A N 1
ATOM 2088 C CA . ILE A 1 277 ? -3.765 -12.294 11.653 1.00 93.81 277 ILE A CA 1
ATOM 2089 C C . ILE A 1 277 ? -4.950 -13.211 11.945 1.00 93.81 277 ILE A C 1
ATOM 2091 O O . ILE A 1 277 ? -6.052 -13.017 11.432 1.00 93.81 277 ILE A O 1
ATOM 2095 N N . GLY A 1 278 ? -4.760 -14.193 12.824 1.00 89.94 278 GLY A N 1
ATOM 2096 C CA . GLY A 1 278 ? -5.814 -15.139 13.191 1.00 89.94 278 GLY A CA 1
ATOM 2097 C C . GLY A 1 278 ? -5.830 -15.527 14.656 1.00 89.94 278 GLY A C 1
ATOM 2098 O O . GLY A 1 278 ? -4.982 -15.137 15.452 1.00 89.94 278 GLY A O 1
ATOM 2099 N N . ALA A 1 279 ? -6.827 -16.333 15.011 1.00 81.94 279 ALA A N 1
ATOM 2100 C CA . ALA A 1 279 ? -6.988 -16.847 16.369 1.00 81.94 279 ALA A CA 1
ATOM 2101 C C . ALA A 1 279 ? -6.016 -17.999 16.695 1.00 81.94 279 ALA A C 1
ATOM 2103 O O . ALA A 1 279 ? -5.818 -18.334 17.862 1.00 81.94 279 ALA A O 1
ATOM 2104 N N . ASP A 1 280 ? -5.481 -18.655 15.664 1.00 76.94 280 ASP A N 1
ATOM 2105 C CA . ASP A 1 280 ? -4.586 -19.809 15.758 1.00 76.94 280 ASP A CA 1
ATOM 2106 C C . ASP A 1 280 ? -3.845 -19.990 14.418 1.00 76.94 280 ASP A C 1
ATOM 2108 O O . ASP A 1 280 ? -4.349 -19.565 13.374 1.00 76.94 280 ASP A O 1
ATOM 2112 N N . ILE A 1 281 ? -2.680 -20.640 14.440 1.00 85.00 281 ILE A N 1
ATOM 2113 C CA . ILE A 1 281 ? -1.898 -21.000 13.246 1.00 85.00 281 ILE A CA 1
ATOM 2114 C C . ILE A 1 281 ? -1.683 -22.511 13.273 1.00 85.00 281 ILE A C 1
ATOM 2116 O O . ILE A 1 281 ? -1.202 -23.080 14.256 1.00 85.00 281 ILE A O 1
ATOM 2120 N N . THR A 1 282 ? -2.062 -23.193 12.198 1.00 77.19 282 THR A N 1
ATOM 2121 C CA . THR A 1 282 ? -1.906 -24.645 12.095 1.00 77.19 282 THR A CA 1
ATOM 2122 C C . THR A 1 282 ? -0.455 -25.059 11.848 1.00 77.19 282 THR A C 1
ATOM 2124 O O . THR A 1 282 ? 0.403 -24.257 11.497 1.00 77.19 282 THR A O 1
ATOM 2127 N N . ALA A 1 283 ? -0.157 -26.351 12.025 1.00 78.00 283 ALA A N 1
ATOM 2128 C CA . ALA A 1 283 ? 1.202 -26.882 11.860 1.00 78.00 283 ALA A CA 1
ATOM 2129 C C . ALA A 1 283 ? 1.754 -26.756 10.423 1.00 78.00 283 ALA A C 1
ATOM 2131 O O . ALA A 1 283 ? 2.961 -26.852 10.224 1.00 78.00 283 ALA A O 1
ATOM 2132 N N . ASP A 1 284 ? 0.874 -26.582 9.438 1.00 78.31 284 ASP A N 1
ATOM 2133 C CA . ASP A 1 284 ? 1.164 -26.298 8.029 1.00 78.31 284 ASP A CA 1
ATOM 2134 C C . ASP A 1 284 ? 1.174 -24.791 7.704 1.00 78.31 284 ASP A C 1
ATOM 2136 O O . ASP A 1 284 ? 1.302 -24.429 6.541 1.00 78.31 284 ASP A O 1
ATOM 2140 N N . GLY A 1 285 ? 1.069 -23.915 8.711 1.00 74.75 285 GLY A N 1
ATOM 2141 C CA . GLY A 1 285 ? 1.177 -22.460 8.555 1.00 74.75 285 GLY A CA 1
ATOM 2142 C C . GLY A 1 285 ? -0.124 -21.749 8.174 1.00 74.75 285 GLY A C 1
ATOM 2143 O O . GLY A 1 285 ? -0.115 -20.539 7.989 1.00 74.75 285 GLY A O 1
ATOM 2144 N N . THR A 1 286 ? -1.255 -22.454 8.077 1.00 84.81 286 THR A N 1
ATOM 2145 C CA . THR A 1 286 ? -2.545 -21.828 7.747 1.00 84.81 286 THR A CA 1
ATOM 2146 C C . THR A 1 286 ? -3.130 -21.069 8.938 1.00 84.81 286 THR A C 1
ATOM 2148 O O . THR A 1 286 ? -3.237 -21.585 10.055 1.00 84.81 286 THR A O 1
ATOM 2151 N N . VAL A 1 287 ? -3.583 -19.845 8.683 1.00 88.06 287 VAL A N 1
ATOM 2152 C CA . VAL A 1 287 ? -4.241 -18.991 9.675 1.00 88.06 287 VAL A CA 1
ATOM 2153 C C . VAL A 1 287 ? -5.690 -19.439 9.886 1.00 88.06 287 VAL A C 1
ATOM 2155 O O . VAL A 1 287 ? -6.464 -19.598 8.941 1.00 88.06 287 VAL A O 1
ATOM 2158 N N . ARG A 1 288 ? -6.095 -19.647 11.143 1.00 84.62 288 ARG A N 1
ATOM 2159 C CA . ARG A 1 288 ? -7.480 -19.984 11.505 1.00 84.62 288 ARG A CA 1
ATOM 2160 C C . ARG A 1 288 ? -8.253 -18.763 11.954 1.00 84.62 288 ARG A C 1
ATOM 2162 O O . ARG A 1 288 ? -7.789 -17.989 12.789 1.00 84.62 288 ARG A O 1
ATOM 2169 N N . SER A 1 289 ? -9.493 -18.678 11.471 1.00 85.38 289 SER A N 1
ATOM 2170 C CA . SER A 1 289 ? -10.360 -17.516 11.671 1.00 85.38 289 SER A CA 1
ATOM 2171 C C . SER A 1 289 ? -9.590 -16.227 11.368 1.00 85.38 289 SER A C 1
ATOM 2173 O O . SER A 1 289 ? -9.449 -15.412 12.285 1.00 85.38 289 SER A O 1
ATOM 2175 N N . PRO A 1 290 ? -9.035 -16.084 10.148 1.00 91.38 290 PRO A N 1
ATOM 2176 C CA . PRO A 1 290 ? -8.231 -14.927 9.784 1.00 91.38 290 PRO A CA 1
ATOM 2177 C C . PRO A 1 290 ? -9.071 -13.650 9.820 1.00 91.38 290 PRO A C 1
ATOM 2179 O O . PRO A 1 290 ? -10.309 -13.695 9.735 1.00 91.38 290 PRO A O 1
ATOM 2182 N N . GLY A 1 291 ? -8.401 -12.514 10.009 1.00 91.62 291 GLY A N 1
ATOM 2183 C CA . GLY A 1 291 ? -8.926 -11.220 9.597 1.00 91.62 291 GLY A CA 1
ATOM 2184 C C . GLY A 1 291 ? -9.137 -11.186 8.084 1.00 91.62 291 GLY A C 1
ATOM 2185 O O . GLY A 1 291 ? -9.146 -12.218 7.412 1.00 91.62 291 GLY A O 1
ATOM 2186 N N . GLY A 1 292 ? -9.348 -9.996 7.557 1.00 93.56 292 GLY A N 1
ATOM 2187 C CA . GLY A 1 292 ? -9.505 -9.813 6.122 1.00 93.56 292 GLY A CA 1
ATOM 2188 C C . GLY A 1 292 ? -10.347 -8.600 5.812 1.00 93.56 292 GLY A C 1
ATOM 2189 O O . GLY A 1 292 ? -11.103 -8.115 6.661 1.00 93.56 292 GLY A O 1
ATOM 2190 N N . PHE A 1 293 ? -10.240 -8.121 4.578 1.00 95.38 293 PHE A N 1
ATOM 2191 C CA . PHE A 1 293 ? -11.032 -6.987 4.122 1.00 95.38 293 PHE A CA 1
ATOM 2192 C C . PHE A 1 293 ? -12.532 -7.199 4.360 1.00 95.38 293 PHE A C 1
ATOM 2194 O O . PHE A 1 293 ? -13.197 -6.278 4.821 1.00 95.38 293 PHE A O 1
ATOM 2201 N N . ASP A 1 294 ? -13.047 -8.424 4.184 1.00 94.00 294 ASP A N 1
ATOM 2202 C CA . ASP A 1 294 ? -14.444 -8.812 4.444 1.00 94.00 294 ASP A CA 1
ATOM 2203 C C . ASP A 1 294 ? -14.915 -8.607 5.898 1.00 94.00 294 ASP A C 1
ATOM 2205 O O . ASP A 1 294 ? -16.121 -8.629 6.159 1.00 94.00 294 ASP A O 1
ATOM 2209 N N . ARG A 1 295 ? -13.983 -8.398 6.837 1.00 94.62 295 ARG A N 1
ATOM 2210 C CA . ARG A 1 295 ? -14.245 -8.100 8.255 1.00 94.62 295 ARG A CA 1
ATOM 2211 C C . ARG A 1 295 ? -14.421 -6.618 8.555 1.00 94.62 295 ARG A C 1
ATOM 2213 O O . ARG A 1 295 ? -14.733 -6.283 9.696 1.00 94.62 295 ARG A O 1
ATOM 2220 N N . LEU A 1 296 ? -14.196 -5.748 7.574 1.00 96.25 296 LEU A N 1
ATOM 2221 C CA . LEU A 1 296 ? -14.510 -4.332 7.696 1.00 96.25 296 LEU A CA 1
ATOM 2222 C C . LEU A 1 296 ? -16.017 -4.083 7.511 1.00 96.25 296 LEU A C 1
ATOM 2224 O O . LEU A 1 296 ? -16.670 -4.815 6.747 1.00 96.25 296 LEU A O 1
ATOM 2228 N N . PRO A 1 297 ? -16.548 -2.999 8.115 1.00 95.94 297 PRO A N 1
ATOM 2229 C CA . PRO A 1 297 ? -17.936 -2.600 7.946 1.00 95.94 297 PRO A CA 1
ATOM 2230 C C . PRO A 1 297 ? -18.328 -2.502 6.475 1.00 95.94 297 PRO A C 1
ATOM 2232 O O . PRO A 1 297 ? -17.553 -2.029 5.640 1.00 95.94 297 PRO A O 1
ATOM 2235 N N . ALA A 1 298 ? -19.537 -2.955 6.142 1.00 94.62 298 ALA A N 1
ATOM 2236 C CA . ALA A 1 298 ? -20.002 -3.007 4.755 1.00 94.62 298 ALA A CA 1
ATOM 2237 C C . ALA A 1 298 ? -19.982 -1.639 4.054 1.00 94.62 298 ALA A C 1
ATOM 2239 O O . ALA A 1 298 ? -19.636 -1.572 2.881 1.00 94.62 298 ALA A O 1
ATOM 2240 N N . ASP A 1 299 ? -20.300 -0.569 4.777 1.00 92.94 299 ASP A N 1
ATOM 2241 C CA . ASP A 1 299 ? -20.273 0.819 4.307 1.00 92.94 299 ASP A CA 1
ATOM 2242 C C . ASP A 1 299 ? -18.846 1.360 4.107 1.00 92.94 299 ASP A C 1
ATOM 2244 O O . ASP A 1 299 ? -18.605 2.134 3.182 1.00 92.94 299 ASP A O 1
ATOM 2248 N N . LEU A 1 300 ? -17.880 0.931 4.925 1.00 94.56 300 LEU A N 1
ATOM 2249 C CA . LEU A 1 300 ? -16.462 1.245 4.725 1.00 94.56 300 LEU A CA 1
ATOM 2250 C C . LEU A 1 300 ? -15.892 0.482 3.521 1.00 94.56 300 LEU A C 1
ATOM 2252 O O . LEU A 1 300 ? -15.179 1.056 2.699 1.00 94.56 300 LEU A O 1
ATOM 2256 N N . ARG A 1 301 ? -16.249 -0.800 3.375 1.00 94.19 301 ARG A N 1
ATOM 2257 C CA . ARG A 1 301 ? -15.901 -1.580 2.180 1.00 94.19 301 ARG A CA 1
ATOM 2258 C C . ARG A 1 301 ? -16.523 -0.979 0.933 1.00 94.19 301 ARG A C 1
ATOM 2260 O O . ARG A 1 301 ? -15.838 -0.864 -0.074 1.00 94.19 301 ARG A O 1
ATOM 2267 N N . GLU A 1 302 ? -17.788 -0.576 0.989 1.00 90.62 302 GLU A N 1
ATOM 2268 C CA . GLU A 1 302 ? -18.454 0.123 -0.108 1.00 90.62 302 GLU A CA 1
ATOM 2269 C C . GLU A 1 302 ? -17.748 1.445 -0.417 1.00 90.62 302 GLU A C 1
ATOM 2271 O O . GLU A 1 302 ? -17.500 1.719 -1.578 1.00 90.62 302 GLU A O 1
ATOM 2276 N N . MET A 1 303 ? -17.306 2.225 0.570 1.00 89.44 303 MET A N 1
ATOM 2277 C CA . MET A 1 303 ? -16.510 3.430 0.299 1.00 89.44 303 MET A CA 1
ATOM 2278 C C . MET A 1 303 ? -15.236 3.117 -0.509 1.00 89.44 303 MET A C 1
ATOM 2280 O O . MET A 1 303 ? -14.929 3.823 -1.460 1.00 89.44 303 MET A O 1
ATOM 2284 N N . LEU A 1 304 ? -14.526 2.034 -0.181 1.00 90.25 304 LEU A N 1
ATOM 2285 C CA . LEU A 1 304 ? -13.264 1.664 -0.838 1.00 90.25 304 LEU A CA 1
ATOM 2286 C C . LEU A 1 304 ? -13.459 0.915 -2.171 1.00 90.25 304 LEU A C 1
ATOM 2288 O O . LEU A 1 304 ? -12.615 1.008 -3.061 1.00 90.25 304 LEU A O 1
ATOM 2292 N N . THR A 1 305 ? -14.576 0.204 -2.340 1.00 85.69 305 THR A N 1
ATOM 2293 C CA . THR A 1 305 ? -14.859 -0.640 -3.521 1.00 85.69 305 THR A CA 1
ATOM 2294 C C . THR A 1 305 ? -15.906 -0.073 -4.463 1.00 85.69 305 THR A C 1
ATOM 2296 O O . THR A 1 305 ? -15.966 -0.524 -5.607 1.00 85.69 305 THR A O 1
ATOM 2299 N N . SER A 1 306 ? -16.730 0.880 -4.006 1.00 67.12 306 SER A N 1
ATOM 2300 C CA . SER A 1 306 ? -17.801 1.477 -4.806 1.00 67.12 306 SER A CA 1
ATOM 2301 C C . SER A 1 306 ? -17.219 1.892 -6.141 1.00 67.12 306 SER A C 1
ATOM 2303 O O . SER A 1 306 ? -16.134 2.482 -6.229 1.00 67.12 306 SER A O 1
ATOM 2305 N N . GLU A 1 307 ? -17.886 1.382 -7.175 1.00 52.59 307 GLU A N 1
ATOM 2306 C CA . GLU A 1 307 ? -17.328 1.241 -8.505 1.00 52.59 307 GLU A CA 1
ATOM 2307 C C . GLU A 1 307 ? -16.698 2.554 -8.964 1.00 52.59 307 GLU A C 1
ATOM 2309 O O . GLU A 1 307 ? -17.228 3.643 -8.724 1.00 52.59 307 GLU A O 1
ATOM 2314 N N . ARG A 1 308 ? -15.596 2.419 -9.709 1.00 49.91 308 ARG A N 1
ATOM 2315 C CA . ARG A 1 308 ? -15.232 3.321 -10.801 1.00 49.91 308 ARG A CA 1
ATOM 2316 C C . ARG A 1 308 ? -16.458 3.498 -11.709 1.00 49.91 308 ARG A C 1
ATOM 2318 O O . ARG A 1 308 ? -16.533 2.873 -12.766 1.00 49.91 308 ARG A O 1
ATOM 2325 N N . GLY A 1 309 ? -17.461 4.268 -11.278 1.00 31.44 309 GLY A N 1
ATOM 2326 C CA . GLY A 1 309 ? -18.664 4.532 -12.058 1.00 31.44 309 GLY A CA 1
ATOM 2327 C C . GLY A 1 309 ? -18.237 5.048 -13.425 1.00 31.44 309 GLY A C 1
ATOM 2328 O O . GLY A 1 309 ? -17.121 5.536 -13.567 1.00 31.44 309 GLY A O 1
ATOM 2329 N N . ASP A 1 310 ? -19.086 4.965 -14.440 1.00 34.16 310 ASP A N 1
ATOM 2330 C CA . ASP A 1 310 ? -18.743 5.329 -15.825 1.00 34.16 310 ASP A CA 1
ATOM 2331 C C . ASP A 1 310 ? -18.112 6.740 -16.023 1.00 34.16 310 ASP A C 1
ATOM 2333 O O . ASP A 1 310 ? -17.681 7.054 -17.129 1.00 34.16 310 ASP A O 1
ATOM 2337 N N . GLY A 1 311 ? -17.982 7.580 -14.982 1.00 34.75 311 GLY A N 1
ATOM 2338 C CA . GLY A 1 311 ? -17.137 8.784 -14.969 1.00 34.75 311 GLY A CA 1
ATOM 2339 C C . GLY A 1 311 ? -15.887 8.810 -14.059 1.00 34.75 311 GLY A C 1
ATOM 2340 O O . GLY A 1 311 ? -15.173 9.805 -14.109 1.00 34.75 311 GLY A O 1
ATOM 2341 N N . LEU A 1 312 ? -15.605 7.776 -13.253 1.00 37.50 312 LEU A N 1
ATOM 2342 C CA . LEU A 1 312 ? -14.324 7.542 -12.554 1.00 37.50 312 LEU A CA 1
ATOM 2343 C C . LEU A 1 312 ? -13.588 6.313 -13.099 1.00 37.50 312 LEU A C 1
ATOM 2345 O O . LEU A 1 312 ? -12.593 5.867 -12.534 1.00 37.50 312 LEU A O 1
ATOM 2349 N N . ARG A 1 313 ? -14.043 5.751 -14.230 1.00 37.81 313 ARG A N 1
ATOM 2350 C CA . ARG A 1 313 ? -13.081 5.092 -15.109 1.00 37.81 313 ARG A CA 1
ATOM 2351 C C . ARG A 1 313 ? -11.946 6.096 -15.278 1.00 37.81 313 ARG A C 1
ATOM 2353 O O . ARG A 1 313 ? -12.217 7.257 -15.597 1.00 37.81 313 ARG A O 1
ATOM 2360 N N . LEU A 1 314 ? -10.710 5.638 -15.102 1.00 42.59 314 LEU A N 1
ATOM 2361 C CA . LEU A 1 314 ? -9.559 6.188 -15.805 1.00 42.59 314 LEU A CA 1
ATOM 2362 C C . LEU A 1 314 ? -9.923 6.090 -17.293 1.00 42.59 314 LEU A C 1
ATOM 2364 O O . LEU A 1 314 ? -9.633 5.111 -17.975 1.00 42.59 314 LEU A O 1
ATOM 2368 N N . ALA A 1 315 ? -10.790 6.992 -17.749 1.00 35.38 315 ALA A N 1
ATOM 2369 C CA . ALA A 1 315 ? -11.385 6.947 -19.057 1.00 35.38 315 ALA A CA 1
ATOM 2370 C C . ALA A 1 315 ? -10.209 7.241 -19.959 1.00 35.38 315 ALA A C 1
ATOM 2372 O O . ALA A 1 315 ? -9.737 8.368 -19.942 1.00 35.38 315 ALA A O 1
ATOM 2373 N N . SER A 1 316 ? -9.690 6.193 -20.601 1.00 35.12 316 SER A N 1
ATOM 2374 C CA . SER A 1 316 ? -9.024 6.109 -21.906 1.00 35.12 316 SER A CA 1
ATOM 2375 C C . SER A 1 316 ? -8.995 7.413 -22.725 1.00 35.12 316 SER A C 1
ATOM 2377 O O . SER A 1 316 ? -9.521 7.480 -23.832 1.00 35.12 316 SER A O 1
ATOM 2379 N N . GLY A 1 317 ? -8.455 8.487 -22.168 1.00 39.69 317 GLY A N 1
ATOM 2380 C CA . GLY A 1 317 ? -8.964 9.825 -22.459 1.00 39.69 317 GLY A CA 1
ATOM 2381 C C . GLY A 1 317 ? -7.937 10.907 -22.208 1.00 39.69 317 GLY A C 1
ATOM 2382 O O . GLY A 1 317 ? -8.309 12.051 -21.983 1.00 39.69 317 GLY A O 1
ATOM 2383 N N . PHE A 1 318 ? -6.656 10.572 -22.341 1.00 40.41 318 PHE A N 1
ATOM 2384 C CA . PHE A 1 318 ? -5.709 11.548 -22.875 1.00 40.41 318 PHE A CA 1
ATOM 2385 C C . PHE A 1 318 ? -5.799 11.644 -24.412 1.00 40.41 318 PHE A C 1
ATOM 2387 O O . PHE A 1 318 ? -5.425 12.667 -24.974 1.00 40.41 318 PHE A O 1
ATOM 2394 N N . ASP A 1 319 ? -6.424 10.668 -25.087 1.00 37.28 319 ASP A N 1
ATOM 2395 C CA . ASP A 1 319 ? -6.562 10.624 -26.558 1.00 37.28 319 ASP A CA 1
ATOM 2396 C C . ASP A 1 319 ? -7.857 11.303 -27.088 1.00 37.28 319 ASP A C 1
ATOM 2398 O O . ASP A 1 319 ? -8.159 11.320 -28.281 1.00 37.28 319 ASP A O 1
ATOM 2402 N N . GLY A 1 320 ? -8.657 11.893 -26.187 1.00 35.34 320 GLY A N 1
ATOM 2403 C CA . GLY A 1 320 ? -9.996 12.439 -26.458 1.00 35.34 320 GLY A CA 1
ATOM 2404 C C . GLY A 1 320 ? -10.145 13.956 -26.301 1.00 35.34 320 GLY A C 1
ATOM 2405 O O . GLY A 1 320 ? -11.268 14.442 -26.151 1.00 35.34 320 GLY A O 1
ATOM 2406 N N . LEU A 1 321 ? -9.055 14.730 -26.334 1.00 39.78 321 LEU A N 1
ATOM 2407 C CA . LEU A 1 321 ? -9.069 16.196 -26.157 1.00 39.78 321 LEU A CA 1
ATOM 2408 C C . LEU A 1 321 ? -9.620 16.987 -27.373 1.00 39.78 321 LEU A C 1
ATOM 2410 O O . LEU A 1 321 ? -9.368 18.184 -27.516 1.00 39.78 321 LEU A O 1
ATOM 2414 N N . GLY A 1 322 ? -10.424 16.348 -28.231 1.00 34.88 322 GLY A N 1
ATOM 2415 C CA . GLY A 1 322 ? -11.132 16.965 -29.355 1.00 34.88 322 GLY A CA 1
ATOM 2416 C C . GLY A 1 322 ? -12.648 16.744 -29.284 1.00 34.88 322 GLY A C 1
ATOM 2417 O O . GLY A 1 322 ? -13.133 15.625 -29.398 1.00 34.88 322 GLY A O 1
ATOM 2418 N N . ASP A 1 323 ? -13.398 17.836 -29.125 1.00 33.66 323 ASP A N 1
ATOM 2419 C CA . ASP A 1 323 ? -14.855 17.996 -29.311 1.00 33.66 323 ASP A CA 1
ATOM 2420 C C . ASP A 1 323 ? -15.867 17.246 -28.410 1.00 33.66 323 ASP A C 1
ATOM 2422 O O . ASP A 1 323 ? -16.972 17.764 -28.228 1.00 33.66 323 ASP A O 1
ATOM 2426 N N . ASN A 1 324 ? -15.545 16.125 -27.757 1.00 29.47 324 ASN A N 1
ATOM 2427 C CA . ASN A 1 324 ? -16.577 15.328 -27.054 1.00 29.47 324 ASN A CA 1
ATOM 2428 C C . ASN A 1 324 ? -16.833 15.691 -25.573 1.00 29.47 324 ASN A C 1
ATOM 2430 O O . ASN A 1 324 ? -17.794 15.205 -24.973 1.00 29.47 324 ASN A O 1
ATOM 2434 N N . LEU A 1 325 ? -16.062 16.614 -24.985 1.00 37.12 325 LEU A N 1
ATOM 2435 C CA . LEU A 1 325 ? -16.280 17.101 -23.608 1.00 37.12 325 LEU A CA 1
ATOM 2436 C C . LEU A 1 325 ? -17.550 17.957 -23.437 1.00 37.12 325 LEU A C 1
ATOM 2438 O O . LEU A 1 325 ? -17.941 18.259 -22.311 1.00 37.12 325 LEU A O 1
ATOM 2442 N N . ARG A 1 326 ? -18.222 18.362 -24.523 1.00 35.81 326 ARG A N 1
ATOM 2443 C CA . ARG A 1 326 ? -19.447 19.172 -24.421 1.00 35.81 326 ARG A CA 1
ATOM 2444 C C . ARG A 1 326 ? -20.696 18.383 -24.032 1.00 35.81 326 ARG A C 1
ATOM 2446 O O . ARG A 1 326 ? -21.574 18.982 -23.416 1.00 35.81 326 ARG A O 1
ATOM 2453 N N . ASP A 1 327 ? -20.763 17.084 -24.325 1.00 34.00 327 ASP A N 1
ATOM 2454 C CA . ASP A 1 327 ? -21.978 16.293 -24.072 1.00 34.00 327 ASP A CA 1
ATOM 2455 C C . ASP A 1 327 ? -21.957 15.538 -22.729 1.00 34.00 327 ASP A C 1
ATOM 2457 O O . ASP A 1 327 ? -23.008 15.378 -22.115 1.00 34.00 327 ASP A O 1
ATOM 2461 N N . HIS A 1 328 ? -20.786 15.163 -22.195 1.00 34.53 328 HIS A N 1
ATOM 2462 C CA . HIS A 1 328 ? -20.698 14.405 -20.929 1.00 34.53 328 HIS A CA 1
ATOM 2463 C C . HIS A 1 328 ? -20.748 15.262 -19.650 1.00 34.53 328 HIS A C 1
ATOM 2465 O O . HIS A 1 328 ? -20.902 14.737 -18.553 1.00 34.53 328 HIS A O 1
ATOM 2471 N N . VAL A 1 329 ? -20.672 16.592 -19.761 1.00 35.88 329 VAL A N 1
ATOM 2472 C CA . VAL A 1 329 ? -20.630 17.510 -18.601 1.00 35.88 329 VAL A CA 1
ATOM 2473 C C . VAL A 1 329 ? -22.033 17.865 -18.066 1.00 35.88 329 VAL A C 1
ATOM 2475 O O . VAL A 1 329 ? -22.170 18.551 -17.051 1.00 35.88 329 VAL A O 1
ATOM 2478 N N . THR A 1 330 ? -23.104 17.383 -18.708 1.00 31.58 330 THR A N 1
ATOM 2479 C CA . THR A 1 330 ? -24.490 17.631 -18.258 1.00 31.58 330 THR A CA 1
ATOM 2480 C C . THR A 1 330 ? -25.162 16.452 -17.558 1.00 31.58 330 THR A C 1
ATOM 2482 O O . THR A 1 330 ? -26.268 16.630 -17.043 1.00 31.58 330 THR A O 1
ATOM 2485 N N . ASP A 1 331 ? -24.509 15.290 -17.469 1.00 33.62 331 ASP A N 1
ATOM 2486 C CA . ASP A 1 331 ? -25.090 14.111 -16.826 1.00 33.62 331 ASP A CA 1
ATOM 2487 C C . ASP A 1 331 ? -24.678 14.022 -15.338 1.00 33.62 331 ASP A C 1
ATOM 2489 O O . ASP A 1 331 ? -23.485 13.997 -15.031 1.00 33.62 331 ASP A O 1
ATOM 2493 N N . PRO A 1 332 ? -25.622 13.988 -14.375 1.00 31.70 332 PRO A N 1
ATOM 2494 C CA . PRO A 1 332 ? -25.333 13.714 -12.962 1.00 31.70 332 PRO A CA 1
ATOM 2495 C C . PRO A 1 332 ? -24.699 12.332 -12.684 1.00 31.70 332 PRO A C 1
ATOM 2497 O O . PRO A 1 332 ? -24.407 12.045 -11.528 1.00 31.70 332 PRO A O 1
ATOM 2500 N N . SER A 1 333 ? -24.469 11.505 -13.709 1.00 37.19 333 SER A N 1
ATOM 2501 C CA . SER A 1 333 ? -23.767 10.213 -13.661 1.00 37.19 333 SER A CA 1
ATOM 2502 C C . SER A 1 333 ? -22.234 10.295 -13.806 1.00 37.19 333 SER A C 1
ATOM 2504 O O . SER A 1 333 ? -21.574 9.260 -13.825 1.00 37.19 333 SER A O 1
ATOM 2506 N N . SER A 1 334 ? -21.641 11.495 -13.897 1.00 45.16 334 SER A N 1
ATOM 2507 C CA . SER A 1 334 ? -20.243 11.705 -14.320 1.00 45.16 334 SER A CA 1
ATOM 2508 C C . SER A 1 334 ? -19.133 11.252 -13.346 1.00 45.16 334 SER A C 1
ATOM 2510 O O . SER A 1 334 ? -18.028 11.781 -13.428 1.00 45.16 334 SER A O 1
ATOM 2512 N N . GLY A 1 335 ? -19.391 10.313 -12.430 1.00 51.31 335 GLY A N 1
ATOM 2513 C CA . GLY A 1 335 ? -18.404 9.588 -11.609 1.00 51.31 335 GLY A CA 1
ATOM 2514 C C . GLY A 1 335 ? -17.463 10.400 -10.708 1.00 51.31 335 GLY A C 1
ATOM 2515 O O . GLY A 1 335 ? -16.724 9.809 -9.942 1.00 51.31 335 GLY A O 1
ATOM 2516 N N . THR A 1 336 ? -17.475 11.732 -10.744 1.00 58.47 336 THR A N 1
ATOM 2517 C CA . THR A 1 336 ? -16.649 12.570 -9.862 1.00 58.47 336 THR A CA 1
ATOM 2518 C C . THR A 1 336 ? -17.164 12.469 -8.424 1.00 58.47 336 THR A C 1
ATOM 2520 O O . THR A 1 336 ? -18.367 12.684 -8.227 1.00 58.47 336 THR A O 1
ATOM 2523 N N . PRO A 1 337 ? -16.296 12.218 -7.424 1.00 64.75 337 PRO A N 1
ATOM 2524 C CA . PRO A 1 337 ? -16.734 12.113 -6.043 1.00 64.75 337 PRO A CA 1
ATOM 2525 C C . PRO A 1 337 ? -17.344 13.437 -5.576 1.00 64.75 337 PRO A C 1
ATOM 2527 O O . PRO A 1 337 ? -16.916 14.536 -5.942 1.00 64.75 337 PRO A O 1
ATOM 2530 N N . THR A 1 338 ? -18.382 13.341 -4.762 1.00 71.62 338 THR A N 1
ATOM 2531 C CA . THR A 1 338 ? -19.007 14.464 -4.079 1.00 71.62 338 THR A CA 1
ATOM 2532 C C . THR A 1 338 ? -18.064 15.046 -3.025 1.00 71.62 338 THR A C 1
ATOM 2534 O O . THR A 1 338 ? -17.138 14.404 -2.537 1.00 71.62 338 THR A O 1
ATOM 2537 N N . ARG A 1 339 ? -18.335 16.281 -2.586 1.00 74.50 339 ARG A N 1
ATOM 2538 C CA . ARG A 1 339 ? -17.570 16.895 -1.488 1.00 74.50 339 ARG A CA 1
ATOM 2539 C C . ARG A 1 339 ? -17.664 16.110 -0.173 1.00 74.50 339 ARG A C 1
ATOM 2541 O O . ARG A 1 339 ? -16.760 16.231 0.645 1.00 74.50 339 ARG A O 1
ATOM 2548 N N . SER A 1 340 ? -18.760 15.382 0.055 1.00 77.88 340 SER A N 1
ATOM 2549 C CA . SER A 1 340 ? -18.899 14.530 1.243 1.00 77.88 340 SER A CA 1
ATOM 2550 C C . SER A 1 340 ? -17.948 13.347 1.147 1.00 77.88 340 SER A C 1
ATOM 2552 O O . SER A 1 340 ? -17.132 13.165 2.038 1.00 77.88 340 SER A O 1
ATOM 2554 N N . GLU A 1 341 ? -17.961 12.646 0.011 1.00 82.81 341 GLU A N 1
ATOM 2555 C CA . GLU A 1 341 ? -17.109 11.477 -0.232 1.00 82.81 341 GLU A CA 1
ATOM 2556 C C . GLU A 1 341 ? -15.621 11.827 -0.113 1.00 82.81 341 GLU A C 1
ATOM 2558 O O . GLU A 1 341 ? -14.902 11.162 0.623 1.00 82.81 341 GLU A O 1
ATOM 2563 N N . VAL A 1 342 ? -15.160 12.929 -0.722 1.00 84.81 342 VAL A N 1
ATOM 2564 C CA . VAL A 1 342 ? -13.754 13.375 -0.584 1.00 84.81 342 VAL A CA 1
ATOM 2565 C C . VAL A 1 342 ? -13.379 13.624 0.882 1.00 84.81 342 VAL A C 1
ATOM 2567 O O . VAL A 1 342 ? -12.277 13.291 1.306 1.00 84.81 342 VAL A O 1
ATOM 2570 N N . ARG A 1 343 ? -14.287 14.193 1.684 1.00 87.62 343 ARG A N 1
ATOM 2571 C CA . ARG A 1 343 ? -14.038 14.428 3.116 1.00 87.62 343 ARG A CA 1
ATOM 2572 C C . ARG A 1 343 ? -14.049 13.144 3.934 1.00 87.62 343 ARG A C 1
ATOM 2574 O O . ARG A 1 343 ? -13.327 13.073 4.920 1.00 87.62 343 ARG A O 1
ATOM 2581 N N . GLU A 1 344 ? -14.852 12.162 3.546 1.00 90.94 344 GLU A N 1
ATOM 2582 C CA . GLU A 1 344 ? -14.874 10.840 4.175 1.00 90.94 344 GLU A CA 1
ATOM 2583 C C . GLU A 1 344 ? -13.569 10.087 3.891 1.00 90.94 344 GLU A C 1
ATOM 2585 O O . GLU A 1 344 ? -12.959 9.575 4.827 1.00 90.94 344 GLU A O 1
ATOM 2590 N N . PHE A 1 345 ? -13.069 10.126 2.649 1.00 93.94 345 PHE A N 1
ATOM 2591 C CA . PHE A 1 345 ? -11.735 9.616 2.318 1.00 93.94 345 PHE A CA 1
ATOM 2592 C C . PHE A 1 345 ? -10.628 10.359 3.072 1.00 93.94 345 PHE A C 1
ATOM 2594 O O . PHE A 1 345 ? -9.749 9.708 3.624 1.00 93.94 345 PHE A O 1
ATOM 2601 N N . ALA A 1 346 ? -10.694 11.692 3.168 1.00 94.00 346 ALA A N 1
ATOM 2602 C CA . ALA A 1 346 ? -9.736 12.477 3.951 1.00 94.00 346 ALA A CA 1
ATOM 2603 C C . ALA A 1 346 ? -9.751 12.101 5.439 1.00 94.00 346 ALA A C 1
ATOM 2605 O O . ALA A 1 346 ? -8.694 11.938 6.038 1.00 94.00 346 ALA A O 1
ATOM 2606 N N . ALA A 1 347 ? -10.934 11.926 6.035 1.00 95.94 347 ALA A N 1
ATOM 2607 C CA . ALA A 1 347 ? -11.067 11.504 7.427 1.00 95.94 347 ALA A CA 1
ATOM 2608 C C . ALA A 1 347 ? -10.554 10.073 7.649 1.00 95.94 347 ALA A C 1
ATOM 2610 O O . ALA A 1 347 ? -9.986 9.772 8.699 1.00 95.94 347 ALA A O 1
ATOM 2611 N N . PHE A 1 348 ? -10.738 9.188 6.665 1.00 98.00 348 PHE A N 1
ATOM 2612 C CA . PHE A 1 348 ? -10.210 7.830 6.728 1.00 98.00 348 PHE A CA 1
ATOM 2613 C C . PHE A 1 348 ? -8.688 7.793 6.554 1.00 98.00 348 PHE A C 1
ATOM 2615 O O . PHE A 1 348 ? -8.016 7.106 7.317 1.00 98.00 348 PHE A O 1
ATOM 2622 N N . ALA A 1 349 ? -8.134 8.570 5.619 1.00 97.81 349 ALA A N 1
ATOM 2623 C CA . ALA A 1 349 ? -6.692 8.754 5.467 1.00 97.81 349 ALA A CA 1
ATOM 2624 C C . ALA A 1 349 ? -6.073 9.297 6.762 1.00 97.81 349 ALA A C 1
ATOM 2626 O O . ALA A 1 349 ? -5.138 8.706 7.288 1.00 97.81 349 ALA A O 1
ATOM 2627 N N . ASP A 1 350 ? -6.658 10.345 7.345 1.00 97.38 350 ASP A N 1
ATOM 2628 C CA . ASP A 1 350 ? -6.218 10.922 8.618 1.00 97.38 350 ASP A CA 1
ATOM 2629 C C . ASP A 1 350 ? -6.270 9.918 9.789 1.00 97.38 350 ASP A C 1
ATOM 2631 O O . ASP A 1 350 ? -5.364 9.889 10.625 1.00 97.38 350 ASP A O 1
ATOM 2635 N N . LEU A 1 351 ? -7.285 9.045 9.834 1.00 98.19 351 LEU A N 1
ATOM 2636 C CA . LEU A 1 351 ? -7.305 7.925 10.776 1.00 98.19 351 LEU A CA 1
ATOM 2637 C C . LEU A 1 351 ? -6.129 6.973 10.530 1.00 98.19 351 LEU A C 1
ATOM 2639 O O . LEU A 1 351 ? -5.379 6.689 11.460 1.00 98.19 351 LEU A O 1
ATOM 2643 N N . LEU A 1 352 ? -5.964 6.464 9.305 1.00 98.00 352 LEU A N 1
ATOM 2644 C CA . LEU A 1 352 ? -4.923 5.478 9.001 1.00 98.00 352 LEU A CA 1
ATOM 2645 C C . LEU A 1 352 ? -3.510 6.043 9.188 1.00 98.00 352 LEU A C 1
ATOM 2647 O O . LEU A 1 352 ? -2.629 5.316 9.641 1.00 98.00 352 LEU A O 1
ATOM 2651 N N . ASN A 1 353 ? -3.305 7.335 8.933 1.00 97.31 353 ASN A N 1
ATOM 2652 C CA . ASN A 1 353 ? -2.035 8.025 9.154 1.00 97.31 353 ASN A CA 1
ATOM 2653 C C . ASN A 1 353 ? -1.593 8.019 10.632 1.00 97.31 353 ASN A C 1
ATOM 2655 O O . ASN A 1 353 ? -0.411 8.168 10.921 1.00 97.31 353 ASN A O 1
ATOM 2659 N N . ALA A 1 354 ? -2.523 7.822 11.575 1.00 97.06 354 ALA A N 1
ATOM 2660 C CA . ALA A 1 354 ? -2.202 7.669 12.994 1.00 97.06 354 ALA A CA 1
ATOM 2661 C C . ALA A 1 354 ? -1.730 6.250 13.370 1.00 97.06 354 ALA A C 1
ATOM 2663 O O . ALA A 1 354 ? -1.347 6.028 14.516 1.00 97.06 354 ALA A O 1
ATOM 2664 N N . SER A 1 355 ? -1.798 5.277 12.454 1.00 95.81 355 SER A N 1
ATOM 2665 C CA . SER A 1 355 ? -1.340 3.905 12.712 1.00 95.81 355 SER A CA 1
ATOM 2666 C C . SER A 1 355 ? 0.167 3.825 12.961 1.00 95.81 355 SER A C 1
ATOM 2668 O O . SER A 1 355 ? 0.943 4.669 12.514 1.00 95.81 355 SER A O 1
ATOM 2670 N N . GLU A 1 356 ? 0.591 2.766 13.652 1.00 90.50 356 GLU A N 1
ATOM 2671 C CA . GLU A 1 356 ? 2.016 2.498 13.857 1.00 90.50 356 GLU A CA 1
ATOM 2672 C C . GLU A 1 356 ? 2.710 2.236 12.507 1.00 90.50 356 GLU A C 1
ATOM 2674 O O . GLU A 1 356 ? 2.175 1.469 11.702 1.00 90.50 356 GLU A O 1
ATOM 2679 N N . PRO A 1 357 ? 3.913 2.788 12.252 1.00 87.81 357 PRO A N 1
ATOM 2680 C CA . PRO A 1 357 ? 4.593 2.647 10.959 1.00 87.81 357 PRO A CA 1
ATOM 2681 C C . PRO A 1 357 ? 4.849 1.199 10.522 1.00 87.81 357 PRO A C 1
ATOM 2683 O O . PRO A 1 357 ? 4.879 0.909 9.332 1.00 87.81 357 PRO A O 1
ATOM 2686 N N . THR A 1 358 ? 5.028 0.279 11.474 1.00 86.31 358 THR A N 1
ATOM 2687 C CA . THR A 1 358 ? 5.253 -1.152 11.201 1.00 86.31 358 THR A CA 1
ATOM 2688 C C . THR A 1 358 ? 3.963 -1.959 11.085 1.00 86.31 358 THR A C 1
ATOM 2690 O O . THR A 1 358 ? 4.010 -3.154 10.802 1.00 86.31 358 THR A O 1
ATOM 2693 N N . ASN A 1 359 ? 2.804 -1.342 11.319 1.00 90.12 359 ASN A N 1
ATOM 2694 C CA . ASN A 1 359 ? 1.522 -2.009 11.179 1.00 90.12 359 ASN A CA 1
ATOM 2695 C C . ASN A 1 359 ? 1.055 -1.904 9.728 1.00 90.12 359 ASN A C 1
ATOM 2697 O O . ASN A 1 359 ? 0.596 -0.853 9.275 1.00 90.12 359 ASN A O 1
ATOM 2701 N N . ALA A 1 360 ? 1.223 -3.000 8.998 1.00 91.88 360 ALA A N 1
ATOM 2702 C CA . ALA A 1 360 ? 0.815 -3.106 7.612 1.00 91.88 360 ALA A CA 1
ATOM 2703 C C . ALA A 1 360 ? -0.686 -3.456 7.503 1.00 91.88 360 ALA A C 1
ATOM 2705 O O . ALA A 1 360 ? -1.224 -4.169 8.358 1.00 91.88 360 ALA A O 1
ATOM 2706 N N . PRO A 1 361 ? -1.393 -2.969 6.468 1.00 94.75 361 PRO A N 1
ATOM 2707 C CA . PRO A 1 361 ? -2.746 -3.422 6.175 1.00 94.75 361 PRO A CA 1
ATOM 2708 C C . PRO A 1 361 ? -2.751 -4.875 5.689 1.00 94.75 361 PRO A C 1
ATOM 2710 O O . PRO A 1 361 ? -1.738 -5.398 5.222 1.00 94.75 361 PRO A O 1
ATOM 2713 N N . GLY A 1 362 ? -3.931 -5.499 5.719 1.00 94.81 362 GLY A N 1
ATOM 2714 C CA . GLY A 1 362 ? -4.178 -6.708 4.933 1.00 94.81 362 GLY A CA 1
ATOM 2715 C C . GLY A 1 362 ? -3.959 -6.492 3.438 1.00 94.81 362 GLY A C 1
ATOM 2716 O O . GLY A 1 362 ? -4.023 -5.355 2.962 1.00 94.81 362 GLY A O 1
ATOM 2717 N N . GLU A 1 363 ? -3.739 -7.582 2.706 1.00 95.88 363 GLU A N 1
ATOM 2718 C CA . GLU A 1 363 ? -3.456 -7.561 1.268 1.00 95.88 363 GLU A CA 1
ATOM 2719 C C . GLU A 1 363 ? -4.595 -6.877 0.498 1.00 95.88 363 GLU A C 1
ATOM 2721 O O . GLU A 1 363 ? -4.379 -5.902 -0.221 1.00 95.88 363 GLU A O 1
ATOM 2726 N N . GLN A 1 364 ? -5.843 -7.305 0.722 1.00 96.31 364 GLN A N 1
ATOM 2727 C CA . GLN A 1 364 ? -6.994 -6.748 0.005 1.00 96.31 364 GLN A CA 1
ATOM 2728 C C . GLN A 1 364 ? -7.259 -5.282 0.364 1.00 96.31 364 GLN A C 1
ATOM 2730 O O . GLN A 1 364 ? -7.594 -4.480 -0.512 1.00 96.31 364 GLN A O 1
ATOM 2735 N N . LEU A 1 365 ? -7.094 -4.908 1.640 1.00 97.56 365 LEU A N 1
ATOM 2736 C CA . LEU A 1 365 ? -7.220 -3.508 2.047 1.00 97.56 365 LEU A CA 1
ATOM 2737 C C . LEU A 1 365 ? -6.134 -2.655 1.379 1.00 97.56 365 LEU A C 1
ATOM 2739 O O . LEU A 1 365 ? -6.459 -1.614 0.816 1.00 97.56 365 LEU A O 1
ATOM 2743 N N . GLY A 1 366 ? -4.873 -3.095 1.412 1.00 97.50 366 GLY A N 1
ATOM 2744 C CA . GLY A 1 366 ? -3.761 -2.380 0.788 1.00 97.50 366 GLY A CA 1
ATOM 2745 C C . GLY A 1 366 ? -3.946 -2.214 -0.722 1.00 97.50 366 GLY A C 1
ATOM 2746 O O . GLY A 1 366 ? -3.766 -1.112 -1.236 1.00 97.50 366 GLY A O 1
ATOM 2747 N N . THR A 1 367 ? -4.403 -3.253 -1.423 1.00 97.38 367 THR A N 1
ATOM 2748 C CA . THR A 1 367 ? -4.752 -3.169 -2.850 1.00 97.38 367 THR A CA 1
ATOM 2749 C C . THR A 1 367 ? -5.806 -2.092 -3.115 1.00 97.38 367 THR A C 1
ATOM 2751 O O . THR A 1 367 ? -5.590 -1.224 -3.958 1.00 97.38 367 THR A O 1
ATOM 2754 N N . HIS A 1 368 ? -6.915 -2.076 -2.369 1.00 95.81 368 HIS A N 1
ATOM 2755 C CA . HIS A 1 368 ? -7.943 -1.048 -2.563 1.00 95.81 368 HIS A CA 1
ATOM 2756 C C . HIS A 1 368 ? -7.456 0.360 -2.198 1.00 95.81 368 HIS A C 1
ATOM 2758 O O . HIS A 1 368 ? -7.856 1.326 -2.842 1.00 95.81 368 HIS A O 1
ATOM 2764 N N . LEU A 1 369 ? -6.578 0.503 -1.203 1.00 97.56 369 LEU A N 1
ATOM 2765 C CA . LEU A 1 369 ? -5.954 1.790 -0.887 1.00 97.56 369 LEU A CA 1
ATOM 2766 C C . LEU A 1 369 ? -5.082 2.295 -2.052 1.00 97.56 369 LEU A C 1
ATOM 2768 O O . LEU A 1 369 ? -5.208 3.461 -2.420 1.00 97.56 369 LEU A O 1
ATOM 2772 N N . LEU A 1 370 ? -4.278 1.430 -2.684 1.00 97.06 370 LEU A N 1
ATOM 2773 C CA . LEU A 1 370 ? -3.469 1.782 -3.864 1.00 97.06 370 LEU A CA 1
ATOM 2774 C C . LEU A 1 370 ? -4.327 2.140 -5.082 1.00 97.06 370 LEU A C 1
ATOM 2776 O O . LEU A 1 370 ? -4.038 3.119 -5.769 1.00 97.06 370 LEU A O 1
ATOM 2780 N N . GLU A 1 371 ? -5.412 1.401 -5.327 1.00 92.56 371 GLU A N 1
ATOM 2781 C CA . GLU A 1 371 ? -6.377 1.745 -6.379 1.00 92.56 371 GLU A CA 1
ATOM 2782 C C . GLU A 1 371 ? -6.965 3.145 -6.156 1.00 92.56 371 GLU A C 1
ATOM 2784 O O . GLU A 1 371 ? -7.032 3.948 -7.089 1.00 92.56 371 GLU A O 1
ATOM 2789 N N . ARG A 1 372 ? -7.342 3.471 -4.911 1.00 91.31 372 ARG A N 1
ATOM 2790 C CA . ARG A 1 372 ? -7.875 4.798 -4.579 1.00 91.31 372 ARG A CA 1
ATOM 2791 C C . ARG A 1 372 ? -6.820 5.886 -4.635 1.00 91.31 372 ARG A C 1
ATOM 2793 O O . ARG A 1 372 ? -7.140 6.985 -5.077 1.00 91.31 372 ARG A O 1
ATOM 2800 N N . ALA A 1 373 ? -5.584 5.599 -4.245 1.00 94.38 373 ALA A N 1
ATOM 2801 C CA . ALA A 1 373 ? -4.489 6.542 -4.405 1.00 94.38 373 ALA A CA 1
ATOM 2802 C C . ALA A 1 373 ? -4.288 6.920 -5.879 1.00 94.38 373 ALA A C 1
ATOM 2804 O O . ALA A 1 373 ? -4.242 8.106 -6.205 1.00 94.38 373 ALA A O 1
ATOM 2805 N N . ALA A 1 374 ? -4.281 5.934 -6.783 1.00 89.88 374 ALA A N 1
ATOM 2806 C CA . ALA A 1 374 ? -4.193 6.186 -8.219 1.00 89.88 374 ALA A CA 1
ATOM 2807 C C . ALA A 1 374 ? -5.373 7.034 -8.729 1.00 89.88 374 ALA A C 1
ATOM 2809 O O . ALA A 1 374 ? -5.167 8.001 -9.465 1.00 89.88 374 ALA A O 1
ATOM 2810 N N . ASP A 1 375 ? -6.602 6.725 -8.303 1.00 83.88 375 ASP A N 1
ATOM 2811 C CA . ASP A 1 375 ? -7.783 7.515 -8.667 1.00 83.88 375 ASP A CA 1
ATOM 2812 C C . ASP A 1 375 ? -7.645 8.988 -8.210 1.00 83.88 375 ASP A C 1
ATOM 2814 O O . ASP A 1 375 ? -7.967 9.905 -8.970 1.00 83.88 375 ASP A O 1
ATOM 2818 N N . PHE A 1 376 ? -7.141 9.239 -6.994 1.00 86.38 376 PHE A N 1
ATOM 2819 C CA . PHE A 1 376 ? -6.948 10.597 -6.469 1.00 86.38 376 PHE A CA 1
ATOM 2820 C C . PHE A 1 376 ? -5.808 11.358 -7.160 1.00 86.38 376 PHE A C 1
ATOM 2822 O O . PHE A 1 376 ? -6.001 12.533 -7.475 1.00 86.38 376 PHE A O 1
ATOM 2829 N N . HIS A 1 377 ? -4.684 10.709 -7.484 1.00 85.12 377 HIS A N 1
ATOM 2830 C CA . HIS A 1 377 ? -3.638 11.324 -8.315 1.00 85.12 377 HIS A CA 1
ATOM 2831 C C . HIS A 1 377 ? -4.176 11.701 -9.703 1.00 85.12 377 HIS A C 1
ATOM 2833 O O . HIS A 1 377 ? -3.970 12.818 -10.174 1.00 85.12 377 HIS A O 1
ATOM 2839 N N . ALA A 1 378 ? -4.956 10.820 -10.338 1.00 79.12 378 ALA A N 1
ATOM 2840 C CA . ALA A 1 378 ? -5.571 11.122 -11.628 1.00 79.12 378 ALA A CA 1
ATOM 2841 C C . ALA A 1 378 ? -6.582 12.285 -11.551 1.00 79.12 378 ALA A C 1
ATOM 2843 O O . ALA A 1 378 ? -6.724 13.052 -12.509 1.00 79.12 378 ALA A O 1
ATOM 2844 N N . LEU A 1 379 ? -7.315 12.428 -10.441 1.00 76.31 379 LEU A N 1
ATOM 2845 C CA . LEU A 1 379 ? -8.221 13.561 -10.226 1.00 76.31 379 LEU A CA 1
ATOM 2846 C C . LEU A 1 379 ? -7.472 14.890 -10.067 1.00 76.31 379 LEU A C 1
ATOM 2848 O O . LEU A 1 379 ? -7.958 15.900 -10.584 1.00 76.31 379 LEU A O 1
ATOM 2852 N N . ASP A 1 380 ? -6.328 14.887 -9.383 1.00 75.88 380 ASP A N 1
ATOM 2853 C CA . ASP A 1 380 ? -5.497 16.075 -9.160 1.00 75.88 380 ASP A CA 1
ATOM 2854 C C . ASP A 1 380 ? -4.920 16.614 -10.476 1.00 75.88 380 ASP A C 1
ATOM 2856 O O . ASP A 1 380 ? -5.183 17.758 -10.854 1.00 75.88 380 ASP A O 1
ATOM 2860 N N . GLU A 1 381 ? -4.310 15.740 -11.279 1.00 74.31 381 GLU A N 1
ATOM 2861 C CA . GLU A 1 381 ? -3.775 16.091 -12.604 1.00 74.31 381 GLU A CA 1
ATOM 2862 C C . GLU A 1 381 ? -4.855 16.656 -13.546 1.00 74.31 381 GLU A C 1
ATOM 2864 O O . GLU A 1 381 ? -4.653 17.618 -14.296 1.00 74.31 381 GLU A O 1
ATOM 2869 N N . ASN A 1 382 ? -6.072 16.108 -13.477 1.00 66.56 382 ASN A N 1
ATOM 2870 C CA . ASN A 1 382 ? -7.211 16.620 -14.239 1.00 66.56 382 ASN A CA 1
ATOM 2871 C C . ASN A 1 382 ? -7.704 17.998 -13.762 1.00 66.56 382 ASN A C 1
ATOM 2873 O O . ASN A 1 382 ? -8.308 18.735 -14.556 1.00 66.56 382 ASN A O 1
ATOM 2877 N N . ALA A 1 383 ? -7.525 18.328 -12.481 1.00 58.88 383 ALA A N 1
ATOM 2878 C CA . ALA A 1 383 ? -7.883 19.631 -11.929 1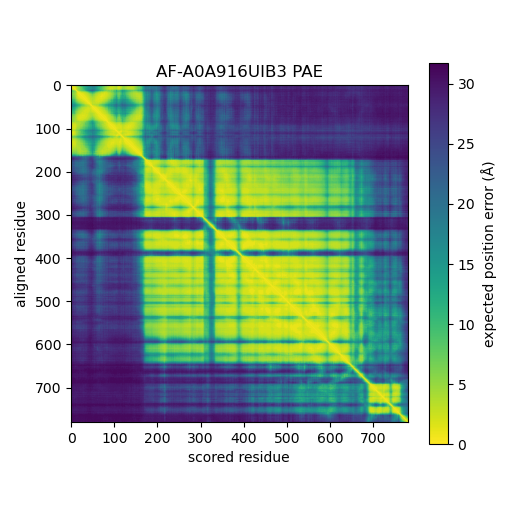.00 58.88 383 ALA A CA 1
ATOM 2879 C C . ALA A 1 383 ? -6.893 20.715 -12.387 1.00 58.88 383 ALA A C 1
ATOM 2881 O O . ALA A 1 383 ? -7.326 21.810 -12.768 1.00 58.88 383 ALA A O 1
ATOM 2882 N N . ASP A 1 384 ? -5.604 20.379 -12.443 1.00 57.34 384 ASP A N 1
ATOM 2883 C CA . ASP A 1 384 ? -4.526 21.297 -12.820 1.00 57.34 384 ASP A CA 1
ATOM 2884 C C . ASP A 1 384 ? -4.464 21.595 -14.325 1.00 57.34 384 ASP A C 1
ATOM 2886 O O . ASP A 1 384 ? -4.140 22.717 -14.728 1.00 57.34 384 ASP A O 1
ATOM 2890 N N . ALA A 1 385 ? -4.919 20.670 -15.178 1.00 57.38 385 ALA A N 1
ATOM 2891 C CA . ALA A 1 385 ? -4.989 20.859 -16.633 1.00 57.38 385 ALA A CA 1
ATOM 2892 C C . ALA A 1 385 ? -5.965 21.969 -17.113 1.00 57.38 385 ALA A C 1
ATOM 2894 O O . ALA A 1 385 ? -6.122 22.191 -18.318 1.00 57.38 385 ALA A O 1
ATOM 2895 N N . GLY A 1 386 ? -6.651 22.687 -16.212 1.00 49.06 386 GLY A N 1
ATOM 2896 C CA . GLY A 1 386 ? -7.408 23.904 -16.541 1.00 49.06 386 GLY A CA 1
ATOM 2897 C C . GLY A 1 386 ? -8.640 23.694 -17.434 1.00 49.06 386 GLY A C 1
ATOM 2898 O O . GLY A 1 386 ? -9.128 24.642 -18.059 1.00 49.06 386 GLY A O 1
ATOM 2899 N N . VAL A 1 387 ? -9.159 22.464 -17.513 1.00 50.00 387 VAL A N 1
ATOM 2900 C CA . VAL A 1 387 ? -10.312 22.109 -18.354 1.00 50.00 387 VAL A CA 1
ATOM 2901 C C . VAL A 1 387 ? -11.537 22.953 -17.945 1.00 50.00 387 VAL A C 1
ATOM 2903 O O . VAL A 1 387 ? -11.976 22.865 -16.796 1.00 50.00 387 VAL A O 1
ATOM 2906 N N . PRO A 1 388 ? -12.144 23.761 -18.845 1.00 41.62 388 PRO A N 1
ATOM 2907 C CA . PRO A 1 388 ? -13.293 24.601 -18.502 1.00 41.62 388 PRO A CA 1
ATOM 2908 C C . PRO A 1 388 ? -14.519 23.741 -18.162 1.00 41.62 388 PRO A C 1
ATOM 2910 O O . PRO A 1 388 ? -15.233 23.281 -19.054 1.00 41.62 388 PRO A O 1
ATOM 2913 N N . ARG A 1 389 ? -14.779 23.516 -16.870 1.00 51.47 389 ARG A N 1
ATOM 2914 C CA . ARG A 1 389 ? -15.922 22.723 -16.390 1.00 51.47 389 ARG A CA 1
ATOM 2915 C C . ARG A 1 389 ? -16.999 23.608 -15.764 1.00 51.47 389 ARG A C 1
ATOM 2917 O O . ARG A 1 389 ? -16.728 24.660 -15.190 1.00 51.47 389 ARG A O 1
ATOM 2924 N N . SER A 1 390 ? -18.254 23.172 -15.872 1.00 43.84 390 SER A N 1
ATOM 2925 C CA . SER A 1 390 ? -19.426 23.880 -15.333 1.00 43.84 390 SER A CA 1
ATOM 2926 C C . SER A 1 390 ? -19.608 23.732 -13.815 1.00 43.84 390 SER A C 1
ATOM 2928 O O . SER A 1 390 ? -20.492 24.377 -13.251 1.00 43.84 390 SER A O 1
ATOM 2930 N N . LYS A 1 391 ? -18.798 22.899 -13.144 1.00 48.31 391 LYS A N 1
ATOM 2931 C CA . LYS A 1 391 ? -18.762 22.740 -11.682 1.00 48.31 391 LYS A CA 1
ATOM 2932 C C . LYS A 1 391 ? -17.310 22.697 -11.205 1.00 48.31 391 LYS A C 1
ATOM 2934 O O . LYS A 1 391 ? -16.486 22.035 -11.825 1.00 48.31 391 LYS A O 1
ATOM 2939 N N . ALA A 1 392 ? -17.020 23.410 -10.118 1.00 52.44 392 ALA A N 1
ATOM 2940 C CA . ALA A 1 392 ? -15.729 23.342 -9.441 1.00 52.44 392 ALA A CA 1
ATOM 2941 C C . ALA A 1 392 ? -15.521 21.940 -8.854 1.00 52.44 392 ALA A C 1
ATOM 2943 O O . ALA A 1 392 ? -16.470 21.368 -8.307 1.00 52.44 392 ALA A O 1
ATOM 2944 N N . PHE A 1 393 ? -14.300 21.413 -8.950 1.00 56.22 393 PHE A N 1
ATOM 2945 C CA . PHE A 1 393 ? -13.922 20.206 -8.224 1.00 56.22 393 PHE A CA 1
ATOM 2946 C C . PHE A 1 393 ? -14.102 20.429 -6.716 1.00 56.22 393 PHE A C 1
ATOM 2948 O O . PHE A 1 393 ? -13.812 21.521 -6.208 1.00 56.22 393 PHE A O 1
ATOM 2955 N N . PRO A 1 394 ? -14.617 19.434 -5.983 1.00 60.25 394 PRO A N 1
ATOM 2956 C CA . PRO A 1 394 ? -14.644 19.505 -4.537 1.00 60.25 394 PRO A CA 1
ATOM 2957 C C . PRO A 1 394 ? -13.216 19.419 -3.986 1.00 60.25 394 PRO A C 1
ATOM 2959 O O . PRO A 1 394 ? -12.617 18.358 -4.031 1.00 60.25 394 PRO A O 1
ATOM 2962 N N . ASP A 1 395 ? -12.720 20.540 -3.455 1.00 65.75 395 ASP A N 1
ATOM 2963 C CA . ASP A 1 395 ? -11.538 20.649 -2.581 1.00 65.75 395 ASP A CA 1
ATOM 2964 C C . ASP A 1 395 ? -10.300 19.853 -3.049 1.00 65.75 395 ASP A C 1
ATOM 2966 O O . ASP A 1 395 ? -9.791 19.011 -2.316 1.00 65.75 395 ASP A O 1
ATOM 2970 N N . SER A 1 396 ? -9.816 20.119 -4.270 1.00 71.38 396 SER A N 1
ATOM 2971 C CA . SER A 1 396 ? -8.669 19.405 -4.869 1.00 71.38 396 SER A CA 1
ATOM 2972 C C . SER A 1 396 ? -7.408 19.415 -4.003 1.00 71.38 396 SER A C 1
ATOM 2974 O O . SER A 1 396 ? -6.615 18.489 -4.072 1.00 71.38 396 SER A O 1
ATOM 2976 N N . SER A 1 397 ? -7.278 20.386 -3.092 1.00 82.88 397 SER A N 1
ATOM 2977 C CA . SER A 1 397 ? -6.199 20.431 -2.097 1.00 82.88 397 SER A CA 1
ATOM 2978 C C . SER A 1 397 ? -6.107 19.197 -1.186 1.00 82.88 397 SER A C 1
ATOM 2980 O O . SER A 1 397 ? -5.096 19.017 -0.513 1.00 82.88 397 SER A O 1
ATOM 2982 N N . LEU A 1 398 ? -7.152 18.361 -1.147 1.00 85.75 398 LEU A N 1
ATOM 2983 C CA . LEU A 1 398 ? -7.195 17.121 -0.377 1.00 85.75 398 LEU A CA 1
ATOM 2984 C C . LEU A 1 398 ? -6.778 15.880 -1.179 1.00 85.75 398 LEU A C 1
ATOM 2986 O O . LEU A 1 398 ? -6.531 14.853 -0.559 1.00 85.75 398 LEU A O 1
ATOM 2990 N N . TYR A 1 399 ? -6.698 15.939 -2.513 1.00 87.25 399 TYR A N 1
ATOM 2991 C CA . TYR A 1 399 ? -6.469 14.745 -3.337 1.00 87.25 399 TYR A CA 1
ATOM 2992 C C . TYR A 1 399 ? -5.079 14.151 -3.114 1.00 87.25 399 TYR A C 1
ATOM 2994 O O . TYR A 1 399 ? -4.984 12.989 -2.726 1.00 87.25 399 TYR A O 1
ATOM 3002 N N . THR A 1 400 ? -4.023 14.953 -3.258 1.00 90.56 400 THR A N 1
ATOM 3003 C CA . THR A 1 400 ? -2.639 14.506 -3.041 1.00 90.56 400 THR A CA 1
ATOM 3004 C C . THR A 1 400 ? -2.402 14.005 -1.612 1.00 90.56 400 THR A C 1
ATOM 3006 O O . THR A 1 400 ? -1.902 12.894 -1.475 1.00 90.56 400 THR A O 1
ATOM 3009 N N . PRO A 1 401 ? -2.839 14.702 -0.535 1.00 94.56 401 PRO A N 1
ATOM 3010 C CA . PRO A 1 401 ? -2.733 14.157 0.821 1.00 94.56 401 PRO A CA 1
ATOM 3011 C C . PRO A 1 401 ? -3.421 12.800 1.013 1.00 94.56 401 PRO A C 1
ATOM 3013 O O . PRO A 1 401 ? -2.859 11.923 1.661 1.00 94.56 401 PRO A O 1
ATOM 3016 N N . ILE A 1 402 ? -4.624 12.605 0.454 1.00 95.06 402 ILE A N 1
ATOM 3017 C CA . ILE A 1 402 ? -5.317 11.309 0.528 1.00 95.06 402 ILE A CA 1
ATOM 3018 C C . ILE A 1 402 ? -4.505 10.237 -0.203 1.00 95.06 402 ILE A C 1
ATOM 3020 O O . ILE A 1 402 ? -4.291 9.155 0.344 1.00 95.06 402 ILE A O 1
ATOM 3024 N N . ALA A 1 403 ? -4.066 10.537 -1.427 1.00 94.69 403 ALA A N 1
ATOM 3025 C CA . ALA A 1 403 ? -3.350 9.596 -2.273 1.00 94.69 403 ALA A CA 1
ATOM 3026 C C . ALA A 1 403 ? -2.004 9.176 -1.667 1.00 94.69 403 ALA A C 1
ATOM 3028 O O . ALA A 1 403 ? -1.717 7.981 -1.584 1.00 94.69 403 ALA A O 1
ATOM 3029 N N . ASP A 1 404 ? -1.232 10.136 -1.157 1.00 96.25 404 ASP A N 1
ATOM 3030 C CA . ASP A 1 404 ? 0.059 9.886 -0.516 1.00 96.25 404 ASP A CA 1
ATOM 3031 C C . ASP A 1 404 ? -0.106 9.040 0.748 1.00 96.25 404 ASP A C 1
ATOM 3033 O O . ASP A 1 404 ? 0.606 8.054 0.921 1.00 96.25 404 ASP A O 1
ATOM 3037 N N . THR A 1 405 ? -1.077 9.365 1.612 1.00 97.94 405 THR A N 1
ATOM 3038 C CA . THR A 1 405 ? -1.341 8.563 2.814 1.00 97.94 405 THR A CA 1
ATOM 3039 C C . THR A 1 405 ? -1.787 7.150 2.457 1.00 97.94 405 THR A C 1
ATOM 3041 O O . THR A 1 405 ? -1.286 6.190 3.032 1.00 97.94 405 THR A O 1
ATOM 3044 N N . PHE A 1 406 ? -2.713 6.977 1.513 1.00 98.25 406 PHE A N 1
ATOM 3045 C CA . PHE A 1 406 ? -3.142 5.634 1.116 1.00 98.25 406 PHE A CA 1
ATOM 3046 C C . PHE A 1 406 ? -1.999 4.817 0.515 1.00 98.25 406 PHE A C 1
ATOM 3048 O O . PHE A 1 406 ? -1.885 3.634 0.830 1.00 98.25 406 PHE A O 1
ATOM 3055 N N . THR A 1 407 ? -1.128 5.449 -0.271 1.00 98.00 407 THR A N 1
ATOM 3056 C CA . THR A 1 407 ? 0.070 4.809 -0.822 1.00 98.00 407 THR A CA 1
ATOM 3057 C C . THR A 1 407 ? 1.059 4.422 0.280 1.00 98.00 407 THR A C 1
ATOM 3059 O O . THR A 1 407 ? 1.501 3.274 0.312 1.00 98.00 407 THR A O 1
ATOM 3062 N N . ASP A 1 408 ? 1.350 5.320 1.228 1.00 97.44 408 ASP A N 1
ATOM 3063 C CA . ASP A 1 408 ? 2.234 5.040 2.371 1.00 97.44 408 ASP A CA 1
ATOM 3064 C C . ASP A 1 408 ? 1.730 3.850 3.194 1.00 97.44 408 ASP A C 1
ATOM 3066 O O . ASP A 1 408 ? 2.467 2.901 3.441 1.00 97.44 408 ASP A O 1
ATOM 3070 N N . ILE A 1 409 ? 0.447 3.849 3.571 1.00 97.69 409 ILE A N 1
ATOM 3071 C CA . ILE A 1 409 ? -0.126 2.760 4.367 1.00 97.69 409 ILE A CA 1
ATOM 3072 C C . ILE A 1 409 ? -0.110 1.445 3.588 1.00 97.69 409 ILE A C 1
ATOM 3074 O O . ILE A 1 409 ? 0.274 0.410 4.131 1.00 97.69 409 ILE A O 1
ATOM 3078 N N . ALA A 1 410 ? -0.537 1.462 2.325 1.00 97.50 410 ALA A N 1
ATOM 3079 C CA . ALA A 1 410 ? -0.684 0.251 1.531 1.00 97.50 410 ALA A CA 1
ATOM 3080 C C . ALA A 1 410 ? 0.645 -0.443 1.224 1.00 97.50 410 ALA A C 1
ATOM 3082 O O . ALA A 1 410 ? 0.720 -1.670 1.299 1.00 97.50 410 ALA A O 1
ATOM 3083 N N . THR A 1 411 ? 1.684 0.335 0.915 1.00 96.44 411 THR A N 1
ATOM 3084 C CA . THR A 1 411 ? 2.998 -0.190 0.513 1.00 96.44 411 THR A CA 1
ATOM 3085 C C . THR A 1 411 ? 3.800 -0.790 1.669 1.00 96.44 411 THR A C 1
ATOM 3087 O O . THR A 1 411 ? 4.767 -1.510 1.427 1.00 96.44 411 THR A O 1
ATOM 3090 N N . ARG A 1 412 ? 3.357 -0.611 2.924 1.00 94.25 412 ARG A N 1
ATOM 3091 C CA . ARG A 1 412 ? 3.882 -1.355 4.087 1.00 94.25 412 ARG A CA 1
ATOM 3092 C C . ARG A 1 412 ? 3.683 -2.867 3.956 1.00 94.25 412 ARG A C 1
ATOM 3094 O O . ARG A 1 412 ? 4.413 -3.624 4.590 1.00 94.25 412 ARG A O 1
ATOM 3101 N N . ASN A 1 413 ? 2.700 -3.310 3.165 1.00 94.19 413 ASN A N 1
ATOM 3102 C CA . ASN A 1 413 ? 2.493 -4.718 2.845 1.00 94.19 413 ASN A CA 1
ATOM 3103 C C . ASN A 1 413 ? 2.983 -5.019 1.419 1.00 94.19 413 ASN A C 1
ATOM 3105 O O . ASN A 1 413 ? 2.390 -4.581 0.432 1.00 94.19 413 ASN A O 1
ATOM 3109 N N . THR A 1 414 ? 4.043 -5.821 1.316 1.00 94.00 414 THR A N 1
ATOM 3110 C CA . THR A 1 414 ? 4.627 -6.221 0.026 1.00 94.00 414 THR A CA 1
ATOM 3111 C C . THR A 1 414 ? 3.693 -7.088 -0.821 1.00 94.00 414 THR A C 1
ATOM 3113 O O . THR A 1 414 ? 3.763 -7.001 -2.045 1.00 94.00 414 THR A O 1
ATOM 3116 N N . ASP A 1 415 ? 2.780 -7.858 -0.216 1.00 94.62 415 ASP A N 1
ATOM 3117 C CA . ASP A 1 415 ? 1.772 -8.632 -0.952 1.00 94.62 415 ASP A CA 1
ATOM 3118 C C . ASP A 1 415 ? 0.770 -7.708 -1.653 1.00 94.62 415 ASP A C 1
ATOM 3120 O O . ASP A 1 415 ? 0.481 -7.906 -2.828 1.00 94.62 415 ASP A O 1
ATOM 3124 N N . SER A 1 416 ? 0.330 -6.626 -0.998 1.00 96.56 416 SER A N 1
ATOM 3125 C CA . SER A 1 416 ? -0.535 -5.610 -1.623 1.00 96.56 416 SER A CA 1
ATOM 3126 C C . SER A 1 416 ? 0.136 -4.967 -2.838 1.00 96.56 416 SER A C 1
ATOM 3128 O O . SER A 1 416 ? -0.482 -4.819 -3.897 1.00 96.56 416 SER A O 1
ATOM 3130 N N . SER A 1 417 ? 1.414 -4.600 -2.692 1.00 97.94 417 SER A N 1
ATOM 3131 C CA . SER A 1 417 ? 2.227 -4.035 -3.77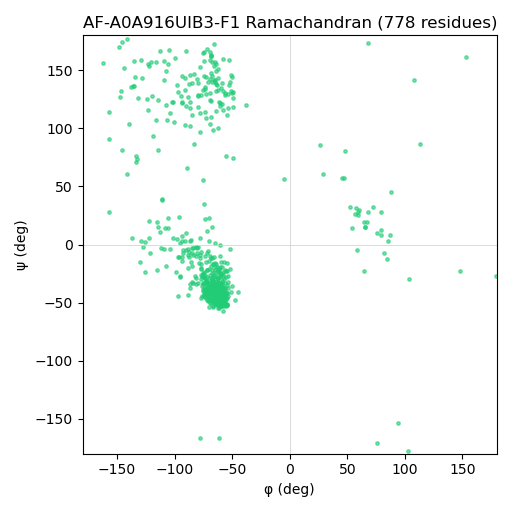2 1.00 97.94 417 SER A CA 1
ATOM 3132 C C . SER A 1 417 ? 2.408 -5.031 -4.921 1.00 97.94 417 SER A C 1
ATOM 3134 O O . SER A 1 417 ? 2.210 -4.679 -6.086 1.00 97.94 417 SER A O 1
ATOM 3136 N N . ALA A 1 418 ? 2.722 -6.293 -4.611 1.00 98.00 418 ALA A N 1
ATOM 3137 C CA . ALA A 1 418 ? 2.833 -7.359 -5.601 1.00 98.00 418 ALA A CA 1
ATOM 3138 C C . ALA A 1 418 ? 1.500 -7.609 -6.324 1.00 98.00 418 ALA A C 1
ATOM 3140 O O . ALA A 1 418 ? 1.493 -7.766 -7.546 1.00 98.00 418 ALA A O 1
ATOM 3141 N N . ALA A 1 419 ? 0.371 -7.576 -5.614 1.00 97.81 419 ALA A N 1
ATOM 3142 C CA . ALA A 1 419 ? -0.950 -7.766 -6.199 1.00 97.81 419 ALA A CA 1
ATOM 3143 C C . ALA A 1 419 ? -1.314 -6.654 -7.189 1.00 97.81 419 ALA A C 1
ATOM 3145 O O . ALA A 1 419 ? -1.806 -6.930 -8.282 1.00 97.81 419 ALA A O 1
ATOM 3146 N N . ILE A 1 420 ? -0.986 -5.401 -6.864 1.00 97.75 420 ILE A N 1
ATOM 3147 C CA . ILE A 1 420 ? -1.160 -4.258 -7.771 1.00 97.75 420 ILE A CA 1
ATOM 3148 C C . ILE A 1 420 ? -0.253 -4.374 -9.003 1.00 97.75 420 ILE A C 1
ATOM 3150 O O . ILE A 1 420 ? -0.701 -4.118 -10.121 1.00 97.75 420 ILE A O 1
ATOM 3154 N N . LEU A 1 421 ? 0.997 -4.812 -8.840 1.00 98.38 421 LEU A N 1
ATOM 3155 C CA . LEU A 1 421 ? 1.936 -4.966 -9.957 1.00 98.38 421 LEU A CA 1
ATOM 3156 C C . LEU A 1 421 ? 1.616 -6.163 -10.861 1.00 98.38 421 LEU A C 1
ATOM 3158 O O . LEU A 1 421 ? 1.888 -6.117 -12.059 1.00 98.38 421 LEU A O 1
ATOM 3162 N N . THR A 1 422 ? 1.039 -7.235 -10.323 1.00 97.25 422 THR A N 1
ATOM 3163 C CA . THR A 1 422 ? 0.752 -8.465 -11.083 1.00 97.25 422 THR A CA 1
ATOM 3164 C C . THR A 1 422 ? -0.696 -8.554 -11.561 1.00 97.25 422 THR A C 1
ATOM 3166 O O . THR A 1 422 ? -0.966 -9.232 -12.550 1.00 97.25 422 THR A O 1
ATOM 3169 N N . GLY A 1 423 ? -1.622 -7.858 -10.898 1.00 95.38 423 GLY A N 1
ATOM 3170 C CA . GLY A 1 423 ? -3.065 -7.994 -11.097 1.00 95.38 423 GLY A CA 1
ATOM 3171 C C . GLY A 1 423 ? -3.684 -9.211 -10.402 1.00 95.38 423 GLY A C 1
ATOM 3172 O O . GLY A 1 423 ? -4.841 -9.530 -10.682 1.00 95.38 423 GLY A O 1
ATOM 3173 N N . THR A 1 424 ? -2.948 -9.872 -9.500 1.00 96.00 424 THR A N 1
ATOM 3174 C CA . THR A 1 424 ? -3.380 -11.114 -8.834 1.00 96.00 424 THR A CA 1
ATOM 3175 C C . THR A 1 424 ? -3.027 -11.090 -7.350 1.00 96.00 424 THR A C 1
ATOM 3177 O O . THR A 1 424 ? -1.905 -10.740 -7.003 1.00 96.00 424 THR A O 1
ATOM 3180 N N . TYR A 1 425 ? -3.944 -11.498 -6.475 1.00 95.19 425 TYR A N 1
ATOM 3181 C CA . TYR A 1 425 ? -3.647 -11.699 -5.055 1.00 95.19 425 TYR A CA 1
ATOM 3182 C C . TYR A 1 425 ? -2.704 -12.892 -4.833 1.00 95.19 425 TYR A C 1
ATOM 3184 O O . TYR A 1 425 ? -2.589 -13.785 -5.679 1.00 95.19 425 TYR A O 1
ATOM 3192 N N . SER A 1 426 ? -2.084 -12.950 -3.655 1.00 91.38 426 SER A N 1
ATOM 3193 C CA . SER A 1 426 ? -1.164 -14.007 -3.214 1.00 91.38 426 SER A CA 1
ATOM 3194 C C . SER A 1 426 ? -1.784 -15.413 -3.226 1.00 91.38 426 SER A C 1
ATOM 3196 O O . SER A 1 426 ? -1.077 -16.411 -3.389 1.00 91.38 426 SER A O 1
ATOM 3198 N N . ASP A 1 427 ? -3.113 -15.512 -3.115 1.00 89.62 427 ASP A N 1
ATOM 3199 C CA . ASP A 1 427 ? -3.867 -16.765 -3.226 1.00 89.62 427 ASP A CA 1
ATOM 3200 C C . ASP A 1 427 ? -4.149 -17.206 -4.680 1.00 89.62 427 ASP A C 1
ATOM 3202 O O . ASP A 1 427 ? -4.708 -18.286 -4.908 1.00 89.62 427 ASP A O 1
ATOM 3206 N N . GLY A 1 428 ? -3.735 -16.398 -5.662 1.00 90.69 428 GLY A N 1
ATOM 3207 C CA . GLY A 1 428 ? -3.926 -16.616 -7.095 1.00 90.69 428 GLY A CA 1
ATOM 3208 C C . GLY A 1 428 ? -5.253 -16.091 -7.650 1.00 90.69 428 GLY A C 1
ATOM 3209 O O . GLY A 1 428 ? -5.581 -16.390 -8.799 1.00 90.69 428 GLY A O 1
ATOM 3210 N N . THR A 1 429 ? -6.035 -15.349 -6.864 1.00 93.62 429 THR A N 1
ATOM 3211 C CA . THR A 1 429 ? -7.282 -14.724 -7.324 1.00 93.62 429 THR A CA 1
ATOM 3212 C C . THR A 1 429 ? -6.997 -13.434 -8.096 1.00 93.62 429 THR A C 1
ATOM 3214 O O . THR A 1 429 ? -6.335 -12.537 -7.584 1.00 93.62 429 THR A O 1
ATOM 3217 N N . ASP A 1 430 ? -7.545 -13.303 -9.306 1.00 93.50 430 ASP A N 1
ATOM 3218 C CA . ASP A 1 430 ? -7.437 -12.073 -10.103 1.00 93.50 430 ASP A CA 1
ATOM 3219 C C . ASP A 1 430 ? -8.161 -10.890 -9.433 1.00 93.50 430 ASP A C 1
ATOM 3221 O O . ASP A 1 430 ? -9.277 -11.035 -8.915 1.00 93.50 430 ASP A O 1
ATOM 3225 N N . LEU A 1 431 ? -7.578 -9.691 -9.523 1.00 90.44 431 LEU A N 1
ATOM 3226 C CA . LEU A 1 431 ? -8.236 -8.457 -9.091 1.00 90.44 431 LEU A CA 1
ATOM 3227 C C . LEU A 1 431 ? -9.405 -8.125 -10.039 1.00 90.44 431 LEU A C 1
ATOM 3229 O O . LEU A 1 431 ? -9.256 -7.999 -11.259 1.00 90.44 431 LEU A O 1
ATOM 3233 N N . ALA A 1 432 ? -10.606 -7.968 -9.482 1.00 83.56 432 ALA A N 1
ATOM 3234 C CA . ALA A 1 432 ? -11.816 -7.754 -10.269 1.00 83.56 432 ALA A CA 1
ATOM 3235 C C . ALA A 1 432 ? -11.867 -6.343 -10.883 1.00 83.56 432 ALA A C 1
ATOM 3237 O O . ALA A 1 432 ? -11.765 -5.348 -10.175 1.00 83.56 432 ALA A O 1
ATOM 3238 N N . ASN A 1 433 ? -12.123 -6.251 -12.195 1.00 77.69 433 ASN A N 1
ATOM 3239 C CA . ASN A 1 433 ? -12.219 -4.980 -12.939 1.00 77.69 433 ASN A CA 1
ATOM 3240 C C . ASN A 1 433 ? -10.966 -4.084 -12.828 1.00 77.69 433 ASN A C 1
ATOM 3242 O O . ASN A 1 433 ? -11.054 -2.860 -12.973 1.00 77.69 433 ASN A O 1
ATOM 3246 N N . TYR A 1 434 ? -9.810 -4.699 -12.588 1.00 86.56 434 TYR A N 1
ATOM 3247 C CA . TYR A 1 434 ? -8.548 -4.008 -12.399 1.00 86.56 434 TYR A CA 1
ATOM 3248 C C . TYR A 1 434 ? -7.857 -3.690 -13.730 1.00 86.56 434 TYR A C 1
ATOM 3250 O O . TYR A 1 434 ? -7.839 -4.500 -14.656 1.00 86.56 434 TYR A O 1
ATOM 3258 N N . ASP A 1 435 ? -7.287 -2.489 -13.814 1.00 85.88 435 ASP A N 1
ATOM 3259 C CA . ASP A 1 435 ? -6.460 -2.038 -14.937 1.00 85.88 435 ASP A CA 1
ATOM 3260 C C . ASP A 1 435 ? -5.072 -1.731 -14.386 1.00 85.88 435 ASP A C 1
ATOM 3262 O O . ASP A 1 435 ? -4.834 -0.636 -13.863 1.00 85.88 435 ASP A O 1
ATOM 3266 N N . ARG A 1 436 ? -4.188 -2.731 -14.457 1.00 91.56 436 ARG A N 1
ATOM 3267 C CA . ARG A 1 436 ? -2.815 -2.628 -13.964 1.00 91.56 436 ARG A CA 1
ATOM 3268 C C . ARG A 1 436 ? -2.083 -1.477 -14.625 1.00 91.56 436 ARG A C 1
ATOM 3270 O O . ARG A 1 436 ? -1.512 -0.646 -13.929 1.00 91.56 436 ARG A O 1
ATOM 3277 N N . ASP A 1 437 ? -2.094 -1.446 -15.952 1.00 88.44 437 ASP A N 1
ATOM 3278 C CA . ASP A 1 437 ? -1.210 -0.567 -16.704 1.00 88.44 437 ASP A CA 1
ATOM 3279 C C . ASP A 1 437 ? -1.541 0.895 -16.410 1.00 88.44 437 ASP A C 1
ATOM 3281 O O . ASP A 1 437 ? -0.626 1.690 -16.205 1.00 88.44 437 ASP A O 1
ATOM 3285 N N . THR A 1 438 ? -2.826 1.245 -16.296 1.00 85.75 438 THR A N 1
ATOM 3286 C CA . THR A 1 438 ? -3.196 2.615 -15.926 1.00 85.75 438 THR A CA 1
ATOM 3287 C C . THR A 1 438 ? -2.945 2.894 -14.445 1.00 85.75 438 THR A C 1
ATOM 3289 O O . THR A 1 438 ? -2.376 3.929 -14.118 1.00 85.75 438 THR A O 1
ATOM 3292 N N . THR A 1 439 ? -3.317 1.977 -13.544 1.00 89.75 439 THR A N 1
ATOM 3293 C CA . THR A 1 439 ? -3.173 2.192 -12.091 1.00 89.75 439 THR A CA 1
ATOM 3294 C C . THR A 1 439 ? -1.705 2.355 -11.692 1.00 89.75 439 THR A C 1
ATOM 3296 O O . THR A 1 439 ? -1.343 3.338 -11.048 1.00 89.75 439 THR A O 1
ATOM 3299 N N . VAL A 1 440 ? -0.844 1.427 -12.120 1.00 95.94 440 VAL A N 1
ATOM 3300 C CA . VAL A 1 440 ? 0.587 1.442 -11.794 1.00 95.94 440 VAL A CA 1
ATOM 3301 C C . VAL A 1 440 ? 1.268 2.643 -12.444 1.00 95.94 440 VAL A C 1
ATOM 3303 O O . VAL A 1 440 ? 1.982 3.363 -11.756 1.00 95.94 440 VAL A O 1
ATOM 3306 N N . ALA A 1 441 ? 1.023 2.931 -13.728 1.00 92.44 441 ALA A N 1
ATOM 3307 C CA . ALA A 1 441 ? 1.654 4.086 -14.369 1.00 92.44 441 ALA A CA 1
ATOM 3308 C C . ALA A 1 441 ? 1.241 5.418 -13.729 1.00 92.44 441 ALA A C 1
ATOM 3310 O O . ALA A 1 441 ? 2.077 6.310 -13.618 1.00 92.44 441 ALA A O 1
ATOM 3311 N N . THR A 1 442 ? -0.008 5.555 -13.268 1.00 90.12 442 THR A N 1
ATOM 3312 C CA . THR A 1 442 ? -0.458 6.748 -12.536 1.00 90.12 442 THR A CA 1
ATOM 3313 C C . THR A 1 442 ? 0.286 6.912 -11.212 1.00 90.12 442 THR A C 1
ATOM 3315 O O . THR A 1 442 ? 0.744 8.014 -10.921 1.00 90.12 442 THR A O 1
ATOM 3318 N N . LEU A 1 443 ? 0.462 5.831 -10.445 1.00 94.62 443 LEU A N 1
ATOM 3319 C CA . LEU A 1 443 ? 1.231 5.863 -9.195 1.00 94.62 443 LEU A CA 1
ATOM 3320 C C . LEU A 1 443 ? 2.711 6.195 -9.437 1.00 94.62 443 LEU A C 1
ATOM 3322 O O . LEU A 1 443 ? 3.283 6.977 -8.689 1.00 94.62 443 LEU A O 1
ATOM 3326 N N . LEU A 1 444 ? 3.323 5.654 -10.495 1.00 95.00 444 LEU A N 1
ATOM 3327 C CA . LEU A 1 444 ? 4.721 5.951 -10.833 1.00 95.00 444 LEU A CA 1
ATOM 3328 C C . LEU A 1 444 ? 4.906 7.402 -11.305 1.00 95.00 444 LEU A C 1
ATOM 3330 O O . LEU A 1 444 ? 5.854 8.069 -10.901 1.00 95.00 444 LEU A O 1
ATOM 3334 N N . ALA A 1 445 ? 4.013 7.895 -12.166 1.00 90.19 445 ALA A N 1
ATOM 3335 C CA . ALA A 1 445 ? 4.146 9.213 -12.778 1.00 90.19 445 ALA A CA 1
ATOM 3336 C C . ALA A 1 445 ? 3.842 10.365 -11.812 1.00 90.19 445 ALA A C 1
ATOM 3338 O O . ALA A 1 445 ? 4.531 11.383 -11.844 1.00 90.19 445 ALA A O 1
ATOM 3339 N N . PHE A 1 446 ? 2.808 10.208 -10.981 1.00 87.56 446 PHE A N 1
ATOM 3340 C CA . PHE A 1 446 ? 2.228 11.304 -10.195 1.00 87.56 446 PHE A CA 1
ATOM 3341 C C . PHE A 1 446 ? 2.264 11.061 -8.683 1.00 87.56 446 PHE A C 1
ATOM 3343 O O . PHE A 1 446 ? 1.920 11.956 -7.910 1.00 87.56 446 PHE A O 1
ATOM 3350 N N . GLY A 1 447 ? 2.663 9.863 -8.252 1.00 87.56 447 GLY A N 1
ATOM 3351 C CA . GLY A 1 447 ? 2.897 9.566 -6.847 1.00 87.56 447 GLY A CA 1
ATOM 3352 C C . GLY A 1 447 ? 4.149 10.262 -6.325 1.00 87.56 447 GLY A C 1
ATOM 3353 O O . GLY A 1 447 ? 5.176 10.324 -7.005 1.00 87.56 447 GLY A O 1
ATOM 3354 N N . ASN A 1 448 ? 4.067 10.768 -5.096 1.00 89.56 448 ASN A N 1
ATOM 3355 C CA . ASN A 1 448 ? 5.223 11.307 -4.384 1.00 89.56 448 ASN A CA 1
ATOM 3356 C C . ASN A 1 448 ? 6.095 10.169 -3.815 1.00 89.56 448 ASN A C 1
ATOM 3358 O O . ASN A 1 448 ? 5.936 9.001 -4.166 1.00 89.56 448 ASN A O 1
ATOM 3362 N N . GLU A 1 449 ? 7.019 10.504 -2.912 1.00 92.44 449 GLU A N 1
ATOM 3363 C CA . GLU A 1 449 ? 7.956 9.560 -2.283 1.00 92.44 449 GLU A CA 1
ATOM 3364 C C . GLU A 1 449 ? 7.323 8.236 -1.793 1.00 92.44 449 GLU A C 1
ATOM 3366 O O . GLU A 1 449 ? 7.889 7.189 -2.125 1.00 92.44 449 GLU A O 1
ATOM 3371 N N . PRO A 1 450 ? 6.119 8.205 -1.174 1.00 95.06 450 PRO A N 1
ATOM 3372 C CA . PRO A 1 450 ? 5.498 6.946 -0.749 1.00 95.06 450 PRO A CA 1
ATOM 3373 C C . PRO A 1 450 ? 5.277 5.929 -1.877 1.00 95.06 450 PRO A C 1
ATOM 3375 O O . PRO A 1 450 ? 5.291 4.721 -1.638 1.00 95.06 450 PRO A O 1
ATOM 3378 N N . ALA A 1 451 ? 5.105 6.384 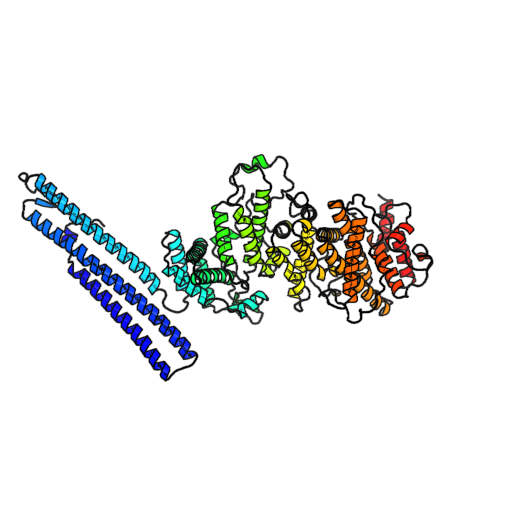-3.124 1.00 94.94 451 ALA A N 1
ATOM 3379 C CA . ALA A 1 451 ? 4.907 5.498 -4.269 1.00 94.94 451 ALA A CA 1
ATOM 3380 C C . ALA A 1 451 ? 6.134 4.627 -4.568 1.00 94.94 451 ALA A C 1
ATOM 3382 O O . ALA A 1 451 ? 5.981 3.554 -5.153 1.00 94.94 451 ALA A O 1
ATOM 3383 N N . GLN A 1 452 ? 7.338 5.021 -4.132 1.00 96.44 452 GLN A N 1
ATOM 3384 C CA . GLN A 1 452 ? 8.533 4.179 -4.265 1.00 96.44 452 GLN A CA 1
ATOM 3385 C C . GLN A 1 452 ? 8.389 2.866 -3.478 1.00 96.44 452 GLN A C 1
ATOM 3387 O O . GLN A 1 452 ? 8.913 1.834 -3.908 1.00 96.44 452 GLN A O 1
ATOM 3392 N N . GLY A 1 453 ? 7.614 2.868 -2.383 1.00 96.00 453 GLY A N 1
ATOM 3393 C CA . GLY A 1 453 ? 7.268 1.673 -1.606 1.00 96.00 453 GLY A CA 1
ATOM 3394 C C . GLY A 1 453 ? 6.551 0.587 -2.418 1.00 96.00 453 GLY A C 1
ATOM 3395 O O . GLY A 1 453 ? 6.573 -0.585 -2.044 1.00 96.00 453 GLY A O 1
ATOM 3396 N N . LEU A 1 454 ? 5.958 0.938 -3.567 1.00 97.94 454 LEU A N 1
ATOM 3397 C CA . LEU A 1 454 ? 5.347 -0.034 -4.475 1.00 97.94 454 LEU A CA 1
ATOM 3398 C C . LEU A 1 454 ? 6.384 -1.023 -5.030 1.00 97.94 454 LEU A C 1
ATOM 3400 O O . LEU A 1 454 ? 6.060 -2.193 -5.240 1.00 97.94 454 LEU A O 1
ATOM 3404 N N . ILE A 1 455 ? 7.621 -0.569 -5.262 1.00 98.31 455 ILE A N 1
ATOM 3405 C CA . ILE A 1 455 ? 8.630 -1.310 -6.034 1.00 98.31 455 ILE A CA 1
ATOM 3406 C C . ILE A 1 455 ? 9.965 -1.519 -5.302 1.00 98.31 455 ILE A C 1
ATOM 3408 O O . ILE A 1 455 ? 10.670 -2.479 -5.601 1.00 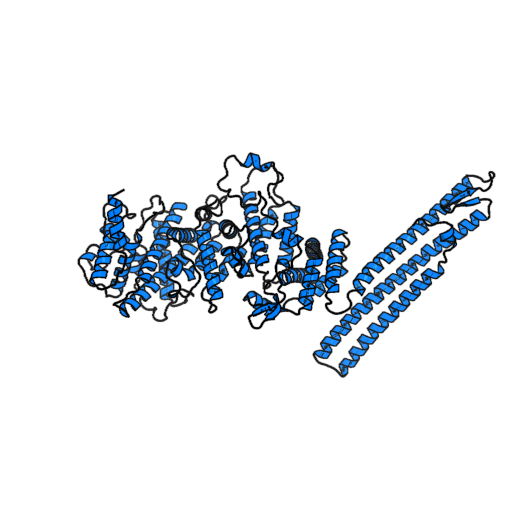98.31 455 ILE A O 1
ATOM 3412 N N . ASN A 1 456 ? 10.316 -0.688 -4.315 1.00 95.94 456 ASN A N 1
ATOM 3413 C CA . ASN A 1 456 ? 11.651 -0.691 -3.696 1.00 95.94 456 ASN A CA 1
ATOM 3414 C C . ASN A 1 456 ? 11.995 -1.960 -2.882 1.00 95.94 456 ASN A C 1
ATOM 3416 O O . ASN A 1 456 ? 13.168 -2.227 -2.621 1.00 95.94 456 ASN A O 1
ATOM 3420 N N . TRP A 1 457 ? 11.003 -2.769 -2.509 1.00 95.25 457 TRP A N 1
ATOM 3421 C CA . TRP A 1 457 ? 11.194 -4.047 -1.819 1.00 95.25 457 TRP A CA 1
ATOM 3422 C C . TRP A 1 457 ? 11.696 -5.157 -2.759 1.00 95.25 457 TRP A C 1
ATOM 3424 O O . TRP A 1 457 ? 12.368 -6.093 -2.319 1.00 95.25 457 TRP A O 1
ATOM 3434 N N . ILE A 1 458 ? 11.417 -5.040 -4.063 1.00 97.12 458 ILE A N 1
ATOM 3435 C CA . ILE A 1 458 ? 11.664 -6.081 -5.068 1.00 97.12 458 ILE A CA 1
ATOM 3436 C C . ILE A 1 458 ? 13.145 -6.501 -5.125 1.00 97.12 458 ILE A C 1
ATOM 3438 O O . ILE A 1 458 ? 13.401 -7.709 -5.114 1.00 97.12 458 ILE A O 1
ATOM 3442 N N . PRO A 1 459 ? 14.144 -5.589 -5.150 1.00 93.94 459 PRO A N 1
ATOM 3443 C CA . PRO A 1 459 ? 15.550 -5.995 -5.146 1.00 93.94 459 PRO A CA 1
ATOM 3444 C C . PRO A 1 459 ? 15.975 -6.796 -3.917 1.00 93.94 459 PRO A C 1
ATOM 3446 O O . PRO A 1 459 ? 16.802 -7.702 -4.038 1.00 93.94 459 PRO A O 1
ATOM 3449 N N . GLY A 1 460 ? 15.417 -6.474 -2.745 1.00 90.94 460 GLY A N 1
ATOM 3450 C CA . GLY A 1 460 ? 15.704 -7.184 -1.498 1.00 90.94 460 GLY A CA 1
ATOM 3451 C C . GLY A 1 460 ? 15.230 -8.637 -1.541 1.00 90.94 460 GLY A C 1
ATOM 3452 O O . GLY A 1 460 ? 15.937 -9.535 -1.080 1.00 90.94 460 GLY A O 1
ATOM 3453 N N . ASP A 1 461 ? 14.081 -8.869 -2.175 1.00 93.12 461 ASP A N 1
ATOM 3454 C CA . ASP A 1 461 ? 13.454 -10.187 -2.272 1.00 93.12 461 ASP A CA 1
ATOM 3455 C C . ASP A 1 461 ? 13.931 -11.010 -3.480 1.00 93.12 461 ASP A C 1
ATOM 3457 O O . ASP A 1 461 ? 13.847 -12.240 -3.444 1.00 93.12 461 ASP A O 1
ATOM 3461 N N . ALA A 1 462 ? 14.499 -10.374 -4.513 1.00 91.06 462 ALA A N 1
ATOM 3462 C CA . ALA A 1 462 ? 14.875 -10.994 -5.793 1.00 91.06 462 ALA A CA 1
ATOM 3463 C C . ALA A 1 462 ? 15.776 -12.239 -5.677 1.00 91.06 462 ALA A C 1
ATOM 3465 O O . ALA A 1 462 ? 15.759 -13.108 -6.548 1.00 91.06 462 ALA A O 1
ATOM 3466 N N . THR A 1 463 ? 16.563 -12.332 -4.602 1.00 85.94 463 THR A N 1
ATOM 3467 C CA . THR A 1 463 ? 17.487 -13.453 -4.330 1.00 85.94 463 THR A CA 1
ATOM 3468 C C . THR A 1 463 ? 17.212 -14.151 -3.005 1.00 85.94 463 THR A C 1
ATOM 3470 O O . THR A 1 463 ? 18.087 -14.817 -2.439 1.00 85.94 463 THR A O 1
ATOM 3473 N N . SER A 1 464 ? 15.998 -13.989 -2.480 1.00 87.06 464 SER A N 1
ATOM 3474 C CA . SER A 1 464 ? 15.598 -14.631 -1.238 1.00 87.06 464 SER A CA 1
ATOM 3475 C C . SER A 1 464 ? 15.857 -16.136 -1.294 1.00 87.06 464 SER A C 1
ATOM 3477 O O . SER A 1 464 ? 15.552 -16.819 -2.272 1.00 87.06 464 SER A O 1
ATOM 3479 N N . ALA A 1 465 ? 16.392 -16.683 -0.200 1.00 85.06 465 ALA A N 1
ATOM 3480 C CA . ALA A 1 465 ? 16.547 -18.128 -0.054 1.00 85.06 465 ALA A CA 1
ATOM 3481 C C . ALA A 1 465 ? 15.188 -18.856 -0.027 1.00 85.06 465 ALA A C 1
ATOM 3483 O O . ALA A 1 465 ? 15.142 -20.076 -0.204 1.00 85.06 465 ALA A O 1
ATOM 3484 N N . ASN A 1 466 ? 14.094 -18.122 0.213 1.00 84.00 466 ASN A N 1
ATOM 3485 C CA . ASN A 1 466 ? 12.741 -18.620 0.037 1.00 84.00 466 ASN A CA 1
ATOM 3486 C C . ASN A 1 466 ? 12.321 -18.448 -1.439 1.00 84.00 466 ASN A C 1
ATOM 3488 O O . ASN A 1 466 ? 12.100 -17.316 -1.873 1.00 84.00 466 ASN A O 1
ATOM 3492 N N . PRO A 1 467 ? 12.163 -19.544 -2.208 1.00 85.88 467 PRO A N 1
ATOM 3493 C CA . PRO A 1 467 ? 11.855 -19.460 -3.633 1.00 85.88 467 PRO A CA 1
ATOM 3494 C C . PRO A 1 467 ? 10.507 -18.790 -3.920 1.00 85.88 467 PRO A C 1
ATOM 3496 O O . PRO A 1 467 ? 10.380 -18.148 -4.953 1.00 85.88 467 PRO A O 1
ATOM 3499 N N . THR A 1 468 ? 9.524 -18.884 -3.017 1.00 87.00 468 THR A N 1
ATOM 3500 C CA . THR A 1 468 ? 8.229 -18.202 -3.183 1.00 87.00 468 THR A CA 1
ATOM 3501 C C . THR A 1 468 ? 8.388 -16.683 -3.119 1.00 87.00 468 THR A C 1
ATOM 3503 O O . THR A 1 468 ? 7.789 -15.971 -3.916 1.00 87.00 468 THR A O 1
ATOM 3506 N N . VAL A 1 469 ? 9.237 -16.189 -2.212 1.00 90.06 469 VAL A N 1
ATOM 3507 C CA . VAL A 1 469 ? 9.521 -14.752 -2.065 1.00 90.06 469 VAL A CA 1
ATOM 3508 C C . VAL A 1 469 ? 10.271 -14.227 -3.289 1.00 90.06 469 VAL A C 1
ATOM 3510 O O . VAL A 1 469 ? 9.867 -13.224 -3.873 1.00 90.06 469 VAL A O 1
ATOM 3513 N N . ALA A 1 470 ? 11.307 -14.947 -3.734 1.00 91.06 470 ALA A N 1
ATOM 3514 C CA . ALA A 1 470 ? 12.053 -14.582 -4.938 1.00 91.06 470 ALA A CA 1
ATOM 3515 C C . ALA A 1 470 ? 11.175 -14.616 -6.199 1.00 91.06 470 ALA A C 1
ATOM 3517 O O . ALA A 1 470 ? 11.272 -13.727 -7.041 1.00 91.06 470 ALA A O 1
ATOM 3518 N N . GLN A 1 471 ? 10.282 -15.605 -6.311 1.00 93.00 471 GLN A N 1
ATOM 3519 C CA . GLN A 1 471 ? 9.341 -15.696 -7.423 1.00 93.00 471 GLN A CA 1
ATOM 3520 C C . GLN A 1 471 ? 8.329 -14.541 -7.423 1.00 93.00 471 GLN A C 1
ATOM 3522 O O . GLN A 1 471 ? 8.152 -13.915 -8.465 1.00 93.00 471 GLN A O 1
ATOM 3527 N N . ARG A 1 472 ? 7.731 -14.202 -6.270 1.00 94.81 472 ARG A N 1
ATOM 3528 C CA . ARG A 1 472 ? 6.830 -13.042 -6.126 1.00 94.81 472 ARG A CA 1
ATOM 3529 C C . ARG A 1 472 ? 7.518 -11.746 -6.557 1.00 94.81 472 ARG A C 1
ATOM 3531 O O . ARG A 1 472 ? 6.934 -10.950 -7.287 1.00 94.81 472 ARG A O 1
ATOM 3538 N N . ALA A 1 473 ? 8.768 -11.547 -6.136 1.00 96.25 473 ALA A N 1
ATOM 3539 C CA . ALA A 1 473 ? 9.552 -10.382 -6.533 1.00 96.25 473 ALA A CA 1
ATOM 3540 C C . ALA A 1 473 ? 9.778 -10.326 -8.052 1.00 96.25 473 ALA A C 1
ATOM 3542 O O . ALA A 1 473 ? 9.655 -9.255 -8.644 1.00 96.25 473 ALA A O 1
ATOM 3543 N N . GLY A 1 474 ? 10.061 -11.461 -8.700 1.00 96.50 474 GLY A N 1
ATOM 3544 C CA . GLY A 1 474 ? 10.248 -11.504 -10.151 1.00 96.50 474 GLY A CA 1
ATOM 3545 C C . GLY A 1 474 ? 8.964 -11.305 -10.943 1.00 96.50 474 GLY A C 1
ATOM 3546 O O . GLY A 1 474 ? 8.982 -10.606 -11.955 1.00 96.50 474 GLY A O 1
ATOM 3547 N N . GLU A 1 475 ? 7.845 -11.849 -10.468 1.00 97.38 475 GLU A N 1
ATOM 3548 C CA . GLU A 1 475 ? 6.525 -11.634 -11.069 1.00 97.38 475 GLU A CA 1
ATOM 3549 C C . GLU A 1 475 ? 6.108 -10.158 -10.960 1.00 97.38 475 GLU A C 1
ATOM 3551 O O . GLU A 1 475 ? 5.659 -9.568 -11.946 1.00 97.38 475 GLU A O 1
ATOM 3556 N N . ALA A 1 476 ? 6.348 -9.525 -9.806 1.00 98.56 476 ALA A N 1
ATOM 3557 C CA . ALA A 1 476 ? 6.123 -8.095 -9.600 1.00 98.56 476 ALA A CA 1
ATOM 3558 C C . ALA A 1 476 ? 7.043 -7.224 -10.479 1.00 98.56 476 ALA A C 1
ATOM 3560 O O . ALA A 1 476 ? 6.572 -6.291 -11.133 1.00 98.56 476 ALA A O 1
ATOM 3561 N N . ALA A 1 477 ? 8.336 -7.557 -10.567 1.00 98.50 477 ALA A N 1
ATOM 3562 C CA . ALA A 1 477 ? 9.291 -6.878 -11.447 1.00 98.50 477 ALA A CA 1
ATOM 3563 C C . ALA A 1 477 ? 8.904 -7.004 -12.929 1.00 98.50 477 ALA A C 1
ATOM 3565 O O . ALA A 1 477 ? 9.040 -6.054 -13.701 1.00 98.50 477 ALA A O 1
ATOM 3566 N N . TYR A 1 478 ? 8.391 -8.167 -13.331 1.00 98.25 478 TYR A N 1
ATOM 3567 C CA . TYR A 1 478 ? 7.884 -8.381 -14.679 1.00 98.25 478 TYR A CA 1
ATOM 3568 C C . TYR A 1 478 ? 6.617 -7.558 -14.944 1.00 98.25 478 TYR A C 1
ATOM 3570 O O . TYR A 1 478 ? 6.523 -6.912 -15.986 1.00 98.25 478 TYR A O 1
ATOM 3578 N N . GLY A 1 479 ? 5.680 -7.507 -13.993 1.00 98.25 479 GLY A N 1
ATOM 3579 C CA . GLY A 1 479 ? 4.495 -6.648 -14.066 1.00 98.25 479 GLY A CA 1
ATOM 3580 C C . GLY A 1 479 ? 4.833 -5.156 -14.188 1.00 98.25 479 GLY A C 1
ATOM 3581 O O . GLY A 1 479 ? 4.238 -4.449 -15.010 1.00 98.25 479 GLY A O 1
ATOM 3582 N N . LEU A 1 480 ? 5.858 -4.696 -13.460 1.00 98.69 480 LEU A N 1
ATOM 3583 C CA . LEU A 1 480 ? 6.433 -3.359 -13.618 1.00 98.69 480 LEU A CA 1
ATOM 3584 C C . LEU A 1 480 ? 6.981 -3.160 -15.038 1.00 98.69 480 LEU A C 1
ATOM 3586 O O . LEU A 1 480 ? 6.578 -2.224 -15.724 1.00 98.69 480 LEU A O 1
ATOM 3590 N N . ALA A 1 481 ? 7.847 -4.058 -15.517 1.00 98.56 481 ALA A N 1
ATOM 3591 C CA . ALA A 1 481 ? 8.425 -3.958 -16.856 1.00 98.56 481 ALA A CA 1
ATOM 3592 C C . ALA A 1 481 ? 7.352 -3.935 -17.961 1.00 98.56 481 ALA A C 1
ATOM 3594 O O . ALA A 1 481 ? 7.461 -3.160 -18.914 1.00 98.56 481 ALA A O 1
ATOM 3595 N N . GLN A 1 482 ? 6.286 -4.730 -17.824 1.00 98.00 482 GLN A N 1
ATOM 3596 C CA . GLN A 1 482 ? 5.141 -4.707 -18.737 1.00 98.00 482 GLN A CA 1
ATOM 3597 C C . GLN A 1 482 ? 4.373 -3.381 -18.679 1.00 98.00 482 GLN A C 1
ATOM 3599 O O . GLN A 1 482 ? 3.993 -2.859 -19.723 1.00 98.00 482 GLN A O 1
ATOM 3604 N N . THR A 1 483 ? 4.195 -2.805 -17.489 1.00 97.62 483 THR A N 1
ATOM 3605 C CA . THR A 1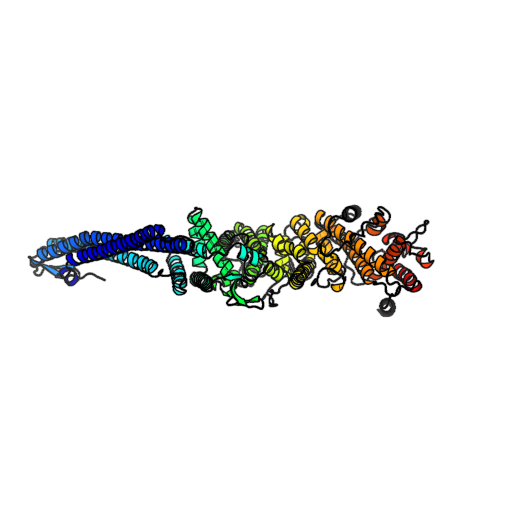 483 ? 3.549 -1.493 -17.333 1.00 97.62 483 THR A CA 1
ATOM 3606 C C . THR A 1 483 ? 4.343 -0.406 -18.057 1.00 97.62 483 THR A C 1
ATOM 3608 O O . THR A 1 483 ? 3.761 0.354 -18.830 1.00 97.62 483 THR A O 1
ATOM 3611 N N . LEU A 1 484 ? 5.664 -0.351 -17.846 1.00 97.94 484 LEU A N 1
ATOM 3612 C CA . LEU A 1 484 ? 6.557 0.648 -18.453 1.00 97.94 484 LEU A CA 1
ATOM 3613 C C . LEU A 1 484 ? 6.622 0.524 -19.979 1.00 97.94 484 LEU A C 1
ATOM 3615 O O . LEU A 1 484 ? 6.739 1.517 -20.693 1.00 97.94 484 LEU A O 1
ATOM 3619 N N . SER A 1 485 ? 6.572 -0.712 -20.475 1.00 95.94 485 SER A N 1
ATOM 3620 C CA . SER A 1 485 ? 6.697 -1.014 -21.899 1.00 95.94 485 SER A CA 1
ATOM 3621 C C . SER A 1 485 ? 5.373 -1.094 -22.646 1.00 95.94 485 SER A C 1
ATOM 3623 O O . SER A 1 485 ? 5.400 -1.245 -23.870 1.00 95.94 485 SER A O 1
ATOM 3625 N N . SER A 1 486 ? 4.228 -0.980 -21.972 1.00 93.56 486 SER A N 1
ATOM 3626 C CA . SER A 1 486 ? 2.944 -1.036 -22.662 1.00 93.56 486 SER A CA 1
ATOM 3627 C C . SER A 1 486 ? 2.808 0.111 -23.666 1.00 93.56 486 SER A C 1
ATOM 3629 O O . SER A 1 486 ? 3.085 1.271 -23.357 1.00 93.56 486 SER A O 1
ATOM 3631 N N . ASN A 1 487 ? 2.370 -0.227 -24.878 1.00 89.56 487 ASN A N 1
ATOM 3632 C CA . ASN A 1 487 ? 2.147 0.717 -25.967 1.00 89.56 487 ASN A CA 1
ATOM 3633 C C . ASN A 1 487 ? 0.711 0.704 -26.518 1.00 89.56 487 ASN A C 1
ATOM 3635 O O . ASN A 1 487 ? 0.444 1.369 -27.523 1.00 89.56 487 ASN A O 1
ATOM 3639 N N . ASP A 1 488 ? -0.187 -0.052 -25.888 1.00 84.62 488 ASP A N 1
ATOM 3640 C CA . ASP A 1 488 ? -1.594 -0.206 -26.272 1.00 84.62 488 ASP A CA 1
ATOM 3641 C C . ASP A 1 488 ? -2.574 -0.160 -25.079 1.00 84.62 488 ASP A C 1
ATOM 3643 O O . ASP A 1 488 ? -3.785 -0.330 -25.255 1.00 84.62 488 ASP A O 1
ATOM 3647 N N . SER A 1 489 ? -2.072 0.118 -23.875 1.00 83.50 489 SER A N 1
ATOM 3648 C CA . SER A 1 489 ? -2.850 0.316 -22.649 1.00 83.50 489 SER A CA 1
ATOM 3649 C C . SER A 1 489 ? -2.205 1.374 -21.739 1.00 83.50 489 SER A C 1
ATOM 3651 O O . SER A 1 489 ? -1.118 1.890 -22.018 1.00 83.50 489 SER A O 1
ATOM 3653 N N . GLY A 1 490 ? -2.895 1.718 -20.648 1.00 81.81 490 GLY A N 1
ATOM 3654 C CA . GLY A 1 490 ? -2.383 2.622 -19.625 1.00 81.81 490 GLY A CA 1
ATOM 3655 C C . GLY A 1 490 ? -2.779 4.090 -19.803 1.00 81.81 490 GLY A C 1
ATOM 3656 O O . GLY A 1 490 ? -3.811 4.408 -20.407 1.00 81.81 490 GLY A O 1
ATOM 3657 N N . ILE A 1 491 ? -1.962 5.011 -19.283 1.00 78.75 491 ILE A N 1
ATOM 3658 C CA . ILE A 1 491 ? -2.185 6.460 -19.384 1.00 78.75 491 ILE A CA 1
ATOM 3659 C C . ILE A 1 491 ? -2.268 6.845 -20.863 1.00 78.75 491 ILE A C 1
ATOM 3661 O O . ILE A 1 491 ? -1.330 6.674 -21.636 1.00 78.75 491 ILE A O 1
ATOM 3665 N N . GLY A 1 492 ? -3.438 7.329 -21.282 1.00 72.94 492 GLY A N 1
ATOM 3666 C CA . GLY A 1 492 ? -3.680 7.679 -22.683 1.00 72.94 492 GLY A CA 1
ATOM 3667 C C . GLY A 1 492 ? -3.663 6.502 -23.657 1.00 72.94 492 GLY A C 1
ATOM 3668 O O . GLY A 1 492 ? -3.600 6.734 -24.858 1.00 72.94 492 GLY A O 1
ATOM 3669 N N . GLY A 1 493 ? -3.738 5.262 -23.164 1.00 78.12 493 GLY A N 1
ATOM 3670 C CA . GLY A 1 493 ? -3.681 4.049 -23.981 1.00 78.12 493 GLY A CA 1
ATOM 3671 C C . GLY A 1 493 ? -2.280 3.687 -24.481 1.00 78.12 493 GLY A C 1
ATOM 3672 O O . GLY A 1 493 ? -2.170 2.823 -25.344 1.00 78.12 493 GLY A O 1
ATOM 3673 N N . ASN A 1 494 ? -1.228 4.351 -23.989 1.00 84.81 494 ASN A N 1
ATOM 3674 C CA . ASN A 1 494 ? 0.161 4.029 -24.306 1.00 84.81 494 ASN A CA 1
ATOM 3675 C C . ASN A 1 494 ? 1.082 4.546 -23.189 1.00 84.81 494 ASN A C 1
ATOM 3677 O O . ASN A 1 494 ? 1.547 5.688 -23.238 1.00 84.81 494 ASN A O 1
ATOM 3681 N N . ASN A 1 495 ? 1.345 3.700 -22.190 1.00 89.69 495 ASN A N 1
ATOM 3682 C CA . ASN A 1 495 ? 2.222 4.044 -21.069 1.00 89.69 495 ASN A CA 1
ATOM 3683 C C . ASN A 1 495 ? 3.626 4.450 -21.496 1.00 89.69 495 ASN A C 1
ATOM 3685 O O . ASN A 1 495 ? 4.137 5.436 -20.983 1.00 89.69 495 ASN A O 1
ATOM 3689 N N . HIS A 1 496 ? 4.246 3.729 -22.430 1.00 91.88 496 HIS A N 1
ATOM 3690 C CA . HIS A 1 496 ? 5.598 4.048 -22.887 1.00 91.88 496 HIS A CA 1
ATOM 3691 C C . HIS A 1 496 ? 5.688 5.490 -23.396 1.00 91.88 496 HIS A C 1
ATOM 3693 O O . HIS A 1 496 ? 6.544 6.256 -22.959 1.00 91.88 496 HIS A O 1
ATOM 3699 N N . ASN A 1 497 ? 4.749 5.885 -24.258 1.00 86.44 497 ASN A N 1
ATOM 3700 C CA . ASN A 1 497 ? 4.686 7.248 -24.768 1.00 86.44 497 ASN A CA 1
ATOM 3701 C C . ASN A 1 497 ? 4.340 8.256 -23.666 1.00 86.44 497 ASN A C 1
ATOM 3703 O O . ASN A 1 497 ? 4.940 9.324 -23.623 1.00 86.44 497 ASN A O 1
ATOM 3707 N N . ALA A 1 498 ? 3.388 7.935 -22.785 1.00 86.25 498 ALA A N 1
ATOM 3708 C CA . ALA A 1 498 ? 2.982 8.827 -21.702 1.00 86.25 498 ALA A CA 1
ATOM 3709 C C . ALA A 1 498 ? 4.101 9.061 -20.677 1.00 86.25 498 ALA A C 1
ATOM 3711 O O . ALA A 1 498 ? 4.257 10.177 -20.206 1.00 86.25 498 ALA A O 1
ATOM 3712 N N . LEU A 1 499 ? 4.905 8.047 -20.355 1.00 92.19 499 LEU A N 1
ATOM 3713 C CA . LEU A 1 499 ? 6.019 8.165 -19.412 1.00 92.19 499 LEU A CA 1
ATOM 3714 C C . LEU A 1 499 ? 7.209 8.928 -20.006 1.00 92.19 499 LEU A C 1
ATOM 3716 O O . LEU A 1 499 ? 7.954 9.550 -19.259 1.00 92.19 499 LEU A O 1
ATOM 3720 N N . LEU A 1 500 ? 7.382 8.927 -21.329 1.00 89.19 500 LEU A N 1
ATOM 3721 C CA . LEU A 1 500 ? 8.346 9.808 -22.000 1.00 89.19 500 LEU A CA 1
ATOM 3722 C C . LEU A 1 500 ? 7.796 11.228 -22.208 1.00 89.19 500 LEU A C 1
ATOM 3724 O O . LEU A 1 500 ? 8.550 12.190 -22.176 1.00 89.19 500 LEU A O 1
ATOM 3728 N N . ASN A 1 501 ? 6.476 11.367 -22.341 1.00 84.75 501 ASN A N 1
ATOM 3729 C CA . ASN A 1 501 ? 5.797 12.629 -22.621 1.00 84.75 501 ASN A CA 1
ATOM 3730 C C . ASN A 1 501 ? 4.587 12.812 -21.695 1.00 84.75 501 ASN A C 1
ATOM 3732 O O . ASN A 1 501 ? 3.438 12.648 -22.127 1.00 84.75 501 ASN A O 1
ATOM 3736 N N . LEU A 1 502 ? 4.827 13.160 -20.427 1.00 84.25 502 LEU A N 1
ATOM 3737 C CA . LEU A 1 502 ? 3.765 13.229 -19.426 1.00 84.25 502 LEU A CA 1
ATOM 3738 C C . LEU A 1 502 ? 2.693 14.256 -19.826 1.00 84.25 502 LEU A C 1
ATOM 3740 O O . LEU A 1 502 ? 2.994 15.445 -20.026 1.00 84.25 502 LEU A O 1
ATOM 3744 N N . PRO A 1 503 ? 1.420 13.832 -19.951 1.00 72.81 503 PRO A N 1
ATOM 3745 C CA . PRO A 1 503 ? 0.338 14.741 -20.297 1.00 72.81 503 PRO A CA 1
ATOM 3746 C C . PRO A 1 503 ? 0.189 15.862 -19.267 1.00 72.81 503 PRO A C 1
ATOM 3748 O O . PRO A 1 503 ? 0.186 15.608 -18.073 1.00 72.81 503 PRO A O 1
ATOM 3751 N N . GLY A 1 504 ? 0.031 17.108 -19.721 1.00 73.19 504 GLY A N 1
ATOM 3752 C CA . GLY A 1 504 ? -0.083 18.272 -18.826 1.00 73.19 504 GLY A CA 1
ATOM 3753 C C . GLY A 1 504 ? 1.258 18.863 -18.372 1.00 73.19 504 GLY A C 1
ATOM 3754 O O . GLY A 1 504 ? 1.291 20.013 -17.940 1.00 73.19 504 GLY A O 1
ATOM 3755 N N . HIS A 1 505 ? 2.370 18.160 -18.601 1.00 80.44 505 HIS A N 1
ATOM 3756 C CA . HIS A 1 505 ? 3.707 18.532 -18.122 1.00 80.44 505 HIS A CA 1
ATOM 3757 C C . HIS A 1 505 ? 4.650 18.962 -19.253 1.00 80.44 505 HIS A C 1
ATOM 3759 O O . HIS A 1 505 ? 5.827 18.639 -19.255 1.00 80.44 505 HIS A O 1
ATOM 3765 N N . ASN A 1 506 ? 4.148 19.692 -20.256 1.00 81.31 506 ASN A N 1
ATOM 3766 C CA . ASN A 1 506 ? 4.939 20.193 -21.398 1.00 81.31 506 ASN A CA 1
ATOM 3767 C C . ASN A 1 506 ? 5.758 19.117 -22.146 1.00 81.31 506 ASN A C 1
ATOM 3769 O O . ASN A 1 506 ? 6.824 19.437 -22.672 1.00 81.31 506 ASN A O 1
ATOM 3773 N N . ASN A 1 507 ? 5.255 17.878 -22.216 1.00 78.81 507 ASN A N 1
ATOM 3774 C CA . ASN A 1 507 ? 5.958 16.720 -22.785 1.00 78.81 507 ASN A CA 1
ATOM 3775 C C . ASN A 1 507 ? 7.282 16.399 -22.069 1.00 78.81 507 ASN A C 1
ATOM 3777 O O . ASN A 1 507 ? 8.225 15.934 -22.696 1.00 78.81 507 ASN A O 1
ATOM 3781 N N . GLN A 1 508 ? 7.380 16.694 -20.773 1.00 87.69 508 GLN A N 1
ATOM 3782 C CA . GLN A 1 508 ? 8.503 16.240 -19.964 1.00 87.69 508 GLN A CA 1
ATOM 3783 C C . GLN A 1 508 ? 8.359 14.747 -19.657 1.00 87.69 508 GLN A C 1
ATOM 3785 O O . GLN A 1 508 ? 7.246 14.260 -19.445 1.00 87.69 508 GLN A O 1
ATOM 3790 N N . SER A 1 509 ? 9.477 14.032 -19.602 1.00 92.31 509 SER A N 1
ATOM 3791 C CA . SER A 1 509 ? 9.498 12.620 -19.217 1.00 92.31 509 SER A CA 1
ATOM 3792 C C . SER A 1 509 ? 9.309 12.435 -17.712 1.00 92.31 509 SER A C 1
ATOM 3794 O O . SER A 1 509 ? 9.508 13.361 -16.918 1.00 92.31 509 SER A O 1
ATOM 3796 N N . ILE A 1 510 ? 8.994 11.209 -17.294 1.00 94.56 510 ILE A N 1
ATOM 3797 C CA . ILE A 1 510 ? 8.998 10.824 -15.882 1.00 94.56 510 ILE A CA 1
ATOM 3798 C C . ILE A 1 510 ? 10.369 11.065 -15.248 1.00 94.56 510 ILE A C 1
ATOM 3800 O O . ILE A 1 510 ? 10.413 11.574 -14.138 1.00 94.56 510 ILE A O 1
ATOM 3804 N N . GLY A 1 511 ? 11.479 10.835 -15.957 1.00 94.75 511 GLY A N 1
ATOM 3805 C CA . GLY A 1 511 ? 12.812 11.147 -15.439 1.00 94.75 511 GLY A CA 1
ATOM 3806 C C . GLY A 1 511 ? 13.045 12.635 -15.173 1.00 94.75 511 GLY A C 1
ATOM 3807 O O . GLY A 1 511 ? 13.800 13.000 -14.278 1.00 94.75 511 GLY A O 1
ATOM 3808 N N . GLN A 1 512 ? 12.347 13.520 -15.888 1.00 92.94 512 GLN A N 1
ATOM 3809 C CA . GLN A 1 512 ? 12.432 14.966 -15.672 1.00 92.94 512 GLN A CA 1
ATOM 3810 C C . GLN A 1 512 ? 11.498 15.472 -14.567 1.00 92.94 512 GLN A C 1
ATOM 3812 O O . GLN A 1 512 ? 11.819 16.468 -13.915 1.00 92.94 512 GLN A O 1
ATOM 3817 N N . ILE A 1 513 ? 10.337 14.837 -14.392 1.00 90.19 513 ILE A N 1
ATOM 3818 C CA . ILE A 1 513 ? 9.327 15.230 -13.397 1.00 90.19 513 ILE A CA 1
ATOM 3819 C C . ILE A 1 513 ? 9.574 14.548 -12.047 1.00 90.19 513 ILE A C 1
ATOM 3821 O O . ILE A 1 513 ? 9.512 15.202 -11.007 1.00 90.19 513 ILE A O 1
ATOM 3825 N N . ASN A 1 514 ? 9.899 13.258 -12.070 1.00 92.69 514 ASN A N 1
ATOM 3826 C CA . ASN A 1 514 ? 10.134 12.398 -10.917 1.00 92.69 514 ASN A CA 1
ATOM 3827 C C . ASN A 1 514 ? 11.427 11.565 -11.108 1.00 92.69 514 ASN A C 1
ATOM 3829 O O . ASN A 1 514 ? 11.376 10.348 -11.344 1.00 92.69 514 ASN A O 1
ATOM 3833 N N . PRO A 1 515 ? 12.609 12.214 -11.035 1.00 95.81 515 PRO A N 1
ATOM 3834 C CA . PRO A 1 515 ? 13.894 11.534 -11.202 1.00 95.81 515 PRO A CA 1
ATOM 3835 C C . PRO A 1 515 ? 14.108 10.444 -10.149 1.00 95.81 515 PRO A C 1
ATOM 3837 O O . PRO A 1 515 ? 14.560 9.357 -10.493 1.00 95.81 515 PRO A O 1
ATOM 3840 N N . GLU A 1 516 ? 13.715 10.681 -8.892 1.00 95.94 516 GLU A N 1
ATOM 3841 C CA . GLU A 1 516 ? 13.875 9.702 -7.807 1.00 95.94 516 GLU A CA 1
ATOM 3842 C C . GLU A 1 516 ? 13.117 8.401 -8.104 1.00 95.94 516 GLU A C 1
ATOM 3844 O O . GLU A 1 516 ? 13.713 7.328 -8.050 1.00 95.94 516 GLU A O 1
ATOM 3849 N N . MET A 1 517 ? 11.848 8.478 -8.527 1.00 97.38 517 MET A N 1
ATOM 3850 C CA . MET A 1 517 ? 11.098 7.289 -8.949 1.00 97.38 517 MET A CA 1
ATOM 3851 C C . MET A 1 517 ? 11.757 6.581 -10.140 1.00 97.38 517 MET A C 1
ATOM 3853 O O . MET A 1 517 ? 11.822 5.352 -10.173 1.00 97.38 517 MET A O 1
ATOM 3857 N N . THR A 1 518 ? 12.269 7.332 -11.118 1.00 98.00 518 THR A N 1
ATOM 3858 C CA . THR A 1 518 ? 12.934 6.755 -12.301 1.00 98.00 518 THR A CA 1
ATOM 3859 C C . THR A 1 518 ? 14.214 6.005 -11.917 1.00 98.00 518 THR A C 1
ATOM 3861 O O . THR A 1 518 ? 14.475 4.911 -12.426 1.00 98.00 518 THR A O 1
ATOM 3864 N N . GLN A 1 519 ? 14.964 6.526 -10.945 1.00 97.06 519 GLN A N 1
ATOM 3865 C CA . GLN A 1 519 ? 16.111 5.842 -10.346 1.00 97.06 519 GLN A CA 1
ATOM 3866 C C . GLN A 1 519 ? 15.677 4.577 -9.596 1.00 97.06 519 GLN A C 1
ATOM 3868 O O . GLN A 1 519 ? 16.246 3.511 -9.842 1.00 97.06 519 GLN A O 1
ATOM 3873 N N . THR A 1 520 ? 14.618 4.643 -8.777 1.00 97.75 520 THR A N 1
ATOM 3874 C CA . THR A 1 520 ? 14.061 3.463 -8.090 1.00 97.75 520 THR A CA 1
ATOM 3875 C C . THR A 1 520 ? 13.609 2.386 -9.081 1.00 97.75 520 THR A C 1
ATOM 3877 O O . THR A 1 520 ? 13.821 1.199 -8.830 1.00 97.75 520 THR A O 1
ATOM 3880 N N . ILE A 1 521 ? 13.031 2.759 -10.229 1.00 98.50 521 ILE A N 1
ATOM 3881 C CA . ILE A 1 521 ? 12.673 1.818 -11.305 1.00 98.50 521 ILE A CA 1
ATOM 3882 C C . ILE A 1 521 ? 13.925 1.111 -11.850 1.00 98.50 521 ILE A C 1
ATOM 3884 O O . ILE A 1 521 ? 13.933 -0.119 -11.969 1.00 98.50 521 ILE A O 1
ATOM 3888 N N . GLY A 1 522 ? 14.991 1.860 -12.151 1.00 97.44 522 GLY A N 1
ATOM 3889 C CA . GLY A 1 522 ? 16.261 1.289 -12.614 1.00 97.44 522 GLY A CA 1
ATOM 3890 C C . GLY A 1 522 ? 16.881 0.328 -11.591 1.00 97.44 522 GLY A C 1
ATOM 3891 O O . GLY A 1 522 ? 17.267 -0.797 -11.925 1.00 97.44 522 GLY A O 1
ATOM 3892 N N . GLU A 1 523 ? 16.911 0.719 -10.318 1.00 95.81 523 GLU A N 1
ATOM 3893 C CA . GLU A 1 523 ? 17.385 -0.135 -9.222 1.00 95.81 523 GLU A CA 1
ATOM 3894 C C . GLU A 1 523 ? 16.528 -1.399 -9.067 1.00 95.81 523 GLU A C 1
ATOM 3896 O O . GLU A 1 523 ? 17.067 -2.503 -8.951 1.00 95.81 523 GLU A O 1
ATOM 3901 N N . THR A 1 524 ? 15.203 -1.257 -9.161 1.00 97.38 524 THR A N 1
ATOM 3902 C CA . THR A 1 524 ? 14.226 -2.352 -9.061 1.00 97.38 524 THR A CA 1
ATOM 3903 C C . THR A 1 524 ? 14.491 -3.459 -10.079 1.00 97.38 524 THR A C 1
ATOM 3905 O O . THR A 1 524 ? 14.431 -4.647 -9.753 1.00 97.38 524 THR A O 1
ATOM 3908 N N . LEU A 1 525 ? 14.800 -3.084 -11.322 1.00 97.56 525 LEU A N 1
ATOM 3909 C CA . LEU A 1 525 ? 14.982 -4.029 -12.426 1.00 97.56 525 LEU A CA 1
ATOM 3910 C C . LEU A 1 525 ? 16.411 -4.577 -12.541 1.00 97.56 525 LEU A C 1
ATOM 3912 O O . LEU A 1 525 ? 16.637 -5.546 -13.269 1.00 97.56 525 LEU A O 1
ATOM 3916 N N . THR A 1 526 ? 17.372 -4.013 -11.804 1.00 94.94 526 THR A N 1
ATOM 3917 C CA . THR A 1 526 ? 18.791 -4.402 -11.867 1.00 94.94 526 THR A CA 1
ATOM 3918 C C . THR A 1 526 ? 19.031 -5.907 -11.631 1.00 94.94 526 THR A C 1
ATOM 3920 O O . THR A 1 526 ? 19.732 -6.521 -12.442 1.00 94.94 526 THR A O 1
ATOM 3923 N N . PRO A 1 527 ? 18.434 -6.569 -10.615 1.00 93.50 527 PRO A N 1
ATOM 3924 C CA . PRO A 1 527 ? 18.618 -8.014 -10.406 1.00 93.50 527 PRO A CA 1
ATOM 3925 C C . PRO A 1 527 ? 18.125 -8.881 -11.576 1.00 93.50 527 PRO A C 1
ATOM 3927 O O . PRO A 1 527 ? 18.551 -10.026 -11.736 1.00 93.50 527 PRO A O 1
ATOM 3930 N N . TYR A 1 528 ? 17.234 -8.339 -12.408 1.00 95.31 528 TYR A N 1
ATOM 3931 C CA . TYR A 1 528 ? 16.581 -9.043 -13.509 1.00 95.31 528 TYR A CA 1
ATOM 3932 C C . TYR A 1 528 ? 17.186 -8.727 -14.878 1.00 95.31 528 TYR A C 1
ATOM 3934 O O . TYR A 1 528 ? 16.699 -9.249 -15.878 1.00 95.31 528 TYR A O 1
ATOM 3942 N N . ILE A 1 529 ? 18.283 -7.959 -14.955 1.00 94.75 529 ILE A N 1
ATOM 3943 C CA . ILE A 1 529 ? 19.003 -7.682 -16.213 1.00 94.75 529 ILE A CA 1
ATOM 3944 C C . ILE A 1 529 ? 19.252 -8.962 -17.037 1.00 94.75 529 ILE A C 1
ATOM 3946 O O . ILE A 1 529 ? 18.938 -8.959 -18.229 1.00 94.75 529 ILE A O 1
ATOM 3950 N N . PRO A 1 530 ? 19.745 -10.086 -16.470 1.00 90.38 530 PRO A N 1
ATOM 3951 C CA . PRO A 1 530 ? 19.925 -11.309 -17.251 1.00 90.38 530 PRO A CA 1
ATOM 3952 C C . PRO A 1 530 ? 18.616 -11.847 -17.846 1.00 90.38 530 PRO A C 1
ATOM 3954 O O . PRO A 1 530 ? 18.606 -12.272 -18.999 1.00 90.38 530 PRO A O 1
ATOM 3957 N N . ALA A 1 531 ? 17.518 -11.792 -17.087 1.00 92.12 531 ALA A N 1
ATOM 3958 C CA . ALA A 1 531 ? 16.200 -12.254 -17.520 1.00 92.12 531 ALA A CA 1
ATOM 3959 C C . ALA A 1 531 ? 15.584 -11.325 -18.585 1.00 92.12 531 ALA A C 1
ATOM 3961 O O . ALA A 1 531 ? 15.003 -11.803 -19.560 1.00 92.12 531 ALA A O 1
ATOM 3962 N N . ILE A 1 532 ? 15.799 -10.007 -18.485 1.00 94.31 532 ILE A N 1
ATOM 3963 C CA . ILE A 1 532 ? 15.465 -9.032 -19.541 1.00 94.31 532 ILE A CA 1
ATOM 3964 C C . ILE A 1 532 ? 16.244 -9.352 -20.826 1.00 94.31 532 ILE A C 1
ATOM 3966 O O . ILE A 1 532 ? 15.686 -9.337 -21.925 1.00 94.31 532 ILE A O 1
ATOM 3970 N N . GLY A 1 533 ? 17.516 -9.735 -20.686 1.00 89.00 533 GLY A N 1
ATOM 3971 C CA . GLY A 1 533 ? 18.343 -10.310 -21.748 1.00 89.00 533 GLY A CA 1
ATOM 3972 C C . GLY A 1 533 ? 17.965 -11.744 -22.150 1.00 89.00 533 GLY A C 1
ATOM 3973 O O . GLY A 1 533 ? 18.731 -12.387 -22.856 1.00 89.00 533 GLY A O 1
ATOM 3974 N N . GLN A 1 534 ? 16.815 -12.262 -21.708 1.00 87.19 534 GLN A N 1
ATOM 3975 C CA . GLN A 1 534 ? 16.271 -13.584 -22.040 1.00 87.19 534 GLN A CA 1
ATOM 3976 C C . GLN A 1 534 ? 17.176 -14.769 -21.655 1.00 87.19 534 GLN A C 1
ATOM 3978 O O . GLN A 1 534 ? 17.109 -15.844 -22.266 1.00 87.19 534 GLN A O 1
ATOM 3983 N N . LEU A 1 535 ? 18.010 -14.605 -20.626 1.00 85.75 535 LEU A N 1
ATOM 3984 C CA . LEU A 1 535 ? 18.695 -15.724 -19.992 1.00 85.75 535 LEU A CA 1
ATOM 3985 C C . LEU A 1 535 ? 17.693 -16.521 -19.142 1.00 85.75 535 LEU A C 1
ATOM 3987 O O . LEU A 1 535 ? 16.907 -15.948 -18.400 1.00 85.75 535 LEU A O 1
ATOM 3991 N N . GLU A 1 536 ? 17.712 -17.847 -19.266 1.00 78.19 536 GLU A N 1
ATOM 3992 C CA . GLU A 1 536 ? 16.758 -18.734 -18.583 1.00 78.19 536 GLU A CA 1
ATOM 3993 C C . GLU A 1 536 ? 16.993 -18.775 -17.063 1.00 78.19 536 GLU A C 1
ATOM 3995 O O . GLU A 1 536 ? 18.143 -18.863 -16.637 1.00 78.19 536 GLU A O 1
ATOM 4000 N N . ASP A 1 537 ? 15.916 -18.843 -16.268 1.00 76.44 537 ASP A N 1
ATOM 4001 C CA . ASP A 1 537 ? 15.931 -18.766 -14.792 1.00 76.44 537 ASP A CA 1
ATOM 4002 C C . ASP A 1 537 ? 16.938 -19.705 -14.106 1.00 76.44 537 ASP A C 1
ATOM 4004 O O . ASP A 1 537 ? 17.558 -19.381 -13.102 1.00 76.44 537 ASP A O 1
ATOM 4008 N N . HIS A 1 538 ? 17.152 -20.905 -14.649 1.00 73.88 538 HIS A N 1
ATOM 4009 C CA . HIS A 1 538 ? 18.099 -21.865 -14.063 1.00 73.88 538 HIS A CA 1
ATOM 4010 C C . HIS A 1 538 ? 19.579 -21.468 -14.238 1.00 73.88 538 HIS A C 1
ATOM 4012 O O . HIS A 1 538 ? 20.468 -22.155 -13.728 1.00 73.88 538 HIS A O 1
ATOM 4018 N N . LEU A 1 539 ? 19.842 -20.415 -15.011 1.00 73.19 539 LEU A N 1
ATOM 4019 C CA . LEU A 1 539 ? 21.151 -19.805 -15.241 1.00 73.19 539 LEU A CA 1
ATOM 4020 C C . LEU A 1 539 ? 21.266 -18.432 -14.564 1.00 73.19 539 LEU A C 1
ATOM 4022 O O . LEU A 1 539 ? 22.339 -17.824 -14.614 1.00 73.19 539 LEU A O 1
ATOM 4026 N N . THR A 1 540 ? 20.183 -17.955 -13.948 1.00 76.31 540 THR A N 1
ATOM 4027 C CA . THR A 1 540 ? 20.128 -16.745 -13.128 1.00 76.31 540 THR A CA 1
ATOM 4028 C C . THR A 1 540 ? 20.054 -17.126 -11.648 1.00 76.31 540 THR A C 1
ATOM 4030 O O . THR A 1 540 ? 19.872 -18.286 -11.282 1.00 76.31 540 THR A O 1
ATOM 4033 N N . GLU A 1 541 ? 20.254 -16.144 -10.771 1.00 75.44 541 GLU A N 1
ATOM 4034 C CA . GLU A 1 541 ? 20.018 -16.293 -9.324 1.00 75.44 541 GLU A CA 1
ATOM 4035 C C . GLU A 1 541 ? 18.644 -15.724 -8.909 1.00 75.44 541 GLU A C 1
ATOM 4037 O O . GLU A 1 541 ? 18.322 -15.687 -7.725 1.00 75.44 541 GLU A O 1
ATOM 4042 N N . THR A 1 542 ? 17.847 -15.284 -9.888 1.00 86.31 542 THR A N 1
ATOM 4043 C CA . THR A 1 542 ? 16.499 -14.716 -9.750 1.00 86.31 542 THR A CA 1
ATOM 4044 C C . THR A 1 542 ? 15.462 -15.610 -10.438 1.00 86.31 542 THR A C 1
ATOM 4046 O O . THR A 1 542 ? 15.814 -16.380 -11.334 1.00 86.31 542 THR A O 1
ATOM 4049 N N . PHE A 1 543 ? 14.194 -15.519 -10.026 1.00 87.75 543 PHE A N 1
ATOM 4050 C CA . PHE A 1 543 ? 13.097 -16.380 -10.496 1.00 87.75 543 PHE A CA 1
ATOM 4051 C C . PHE A 1 543 ? 11.847 -15.561 -10.809 1.00 87.75 543 PHE A C 1
ATOM 4053 O O . PHE A 1 543 ? 11.679 -14.485 -10.251 1.00 87.75 543 PHE A O 1
ATOM 4060 N N . GLY A 1 544 ? 10.946 -16.085 -11.645 1.00 89.69 544 GLY A N 1
ATOM 4061 C CA . GLY A 1 544 ? 9.592 -15.531 -11.815 1.00 89.69 544 GLY A CA 1
ATOM 4062 C C . GLY A 1 544 ? 9.492 -14.333 -12.763 1.00 89.69 544 GLY A C 1
ATOM 4063 O O . GLY A 1 544 ? 8.389 -13.919 -13.113 1.00 89.69 544 GLY A O 1
ATOM 4064 N N . PHE A 1 545 ? 10.622 -13.804 -13.239 1.00 94.31 545 PHE A N 1
ATOM 4065 C CA . PHE A 1 545 ? 10.624 -12.750 -14.247 1.00 94.31 545 PHE A CA 1
ATOM 4066 C C . PHE A 1 545 ? 10.245 -13.326 -15.617 1.00 94.31 545 PHE A C 1
ATOM 4068 O O . PHE A 1 545 ? 10.967 -14.140 -16.191 1.00 94.31 545 PHE A O 1
ATOM 4075 N N . GLY A 1 546 ? 9.092 -12.915 -16.146 1.00 89.94 546 GLY A N 1
ATOM 4076 C CA . GLY A 1 546 ? 8.603 -13.365 -17.448 1.00 89.94 546 GLY A CA 1
ATOM 4077 C C . GLY A 1 546 ? 9.471 -12.906 -18.629 1.00 89.94 546 GLY A C 1
ATOM 4078 O O . GLY A 1 546 ? 10.387 -12.098 -18.506 1.00 89.94 546 GLY A O 1
ATOM 4079 N N . SER A 1 547 ? 9.170 -13.410 -19.828 1.00 89.25 547 SER A N 1
ATOM 4080 C CA . SER A 1 547 ? 9.910 -13.039 -21.040 1.00 89.25 547 SER A CA 1
ATOM 4081 C C . SER A 1 547 ? 9.337 -11.775 -21.679 1.00 89.25 547 SER A C 1
ATOM 4083 O O . SER A 1 547 ? 8.171 -11.745 -22.068 1.00 89.25 547 SER A O 1
ATOM 4085 N N . LEU A 1 548 ? 10.176 -10.752 -21.841 1.00 89.75 548 LEU A N 1
ATOM 4086 C CA . LEU A 1 548 ? 9.851 -9.545 -22.599 1.00 89.75 548 LEU A CA 1
ATOM 4087 C C . LEU A 1 548 ? 10.158 -9.728 -24.088 1.00 89.75 548 LEU A C 1
ATOM 4089 O O . LEU A 1 548 ? 11.154 -10.361 -24.465 1.00 89.75 548 LEU A O 1
ATOM 4093 N N . THR A 1 549 ? 9.349 -9.112 -24.956 1.00 88.94 549 THR A N 1
ATOM 4094 C CA . THR A 1 549 ? 9.754 -8.967 -26.358 1.00 88.94 549 THR A CA 1
ATOM 4095 C C . THR A 1 549 ? 10.925 -7.986 -26.461 1.00 88.94 549 THR A C 1
ATOM 4097 O O . THR A 1 549 ? 11.123 -7.134 -25.598 1.00 88.94 549 THR A O 1
ATOM 4100 N N . HIS A 1 550 ? 11.695 -8.053 -27.550 1.00 85.44 550 HIS A N 1
ATOM 4101 C CA . HIS A 1 550 ? 12.776 -7.089 -27.795 1.00 85.44 550 HIS A CA 1
ATOM 4102 C C . HIS A 1 550 ? 12.266 -5.640 -27.797 1.00 85.44 550 HIS A C 1
ATOM 4104 O O . HIS A 1 550 ? 12.940 -4.746 -27.298 1.00 85.44 550 HIS A O 1
ATOM 4110 N N . GLY A 1 551 ? 11.066 -5.412 -28.344 1.00 82.56 551 GLY A N 1
ATOM 4111 C CA . GLY A 1 551 ? 10.441 -4.093 -28.344 1.00 82.56 551 GLY A CA 1
ATOM 4112 C C . GLY A 1 551 ? 10.083 -3.622 -26.937 1.00 82.56 551 GLY A C 1
ATOM 4113 O O . GLY A 1 551 ? 10.290 -2.453 -26.636 1.00 82.56 551 GLY A O 1
ATOM 4114 N N . ASP A 1 552 ? 9.594 -4.521 -26.079 1.00 91.62 552 ASP A N 1
ATOM 4115 C CA . ASP A 1 552 ? 9.282 -4.187 -24.687 1.00 91.62 552 ASP A CA 1
ATOM 4116 C C . ASP A 1 552 ? 10.548 -3.829 -23.909 1.00 91.62 552 ASP A C 1
ATOM 4118 O O . ASP A 1 552 ? 10.584 -2.801 -23.243 1.00 91.62 552 ASP A O 1
ATOM 4122 N N . ALA A 1 553 ? 11.615 -4.623 -24.055 1.00 93.88 553 ALA A N 1
ATOM 4123 C CA . ALA A 1 553 ? 12.893 -4.357 -23.401 1.00 93.88 553 ALA A CA 1
ATOM 4124 C C . ALA A 1 553 ? 13.470 -2.987 -23.803 1.00 93.88 553 ALA A C 1
ATOM 4126 O O . ALA A 1 553 ? 13.860 -2.216 -22.935 1.00 93.88 553 ALA A O 1
ATOM 4127 N N . ILE A 1 554 ? 13.445 -2.636 -25.095 1.00 89.06 554 ILE A N 1
ATOM 4128 C CA . ILE A 1 554 ? 13.877 -1.305 -25.563 1.00 89.06 554 ILE A CA 1
ATOM 4129 C C . ILE A 1 554 ? 13.037 -0.192 -24.921 1.00 89.06 554 ILE A C 1
ATOM 4131 O O . ILE A 1 554 ? 13.587 0.825 -24.504 1.00 89.06 554 ILE A O 1
ATOM 4135 N N . ARG A 1 555 ? 11.715 -0.381 -24.814 1.00 94.25 555 ARG A N 1
ATOM 4136 C CA . ARG A 1 555 ? 10.825 0.601 -24.178 1.00 94.25 555 ARG A CA 1
ATOM 4137 C C . ARG A 1 555 ? 11.135 0.782 -22.694 1.00 94.25 555 ARG A C 1
ATOM 4139 O O . ARG A 1 555 ? 11.219 1.924 -22.252 1.00 94.25 555 ARG A O 1
ATOM 4146 N N . VAL A 1 556 ? 11.385 -0.304 -21.957 1.00 98.06 556 VAL A N 1
ATOM 4147 C CA . VAL A 1 556 ? 11.830 -0.235 -20.551 1.00 98.06 556 VAL A CA 1
ATOM 4148 C C . VAL A 1 556 ? 13.108 0.594 -20.425 1.00 98.06 556 VAL A C 1
ATOM 4150 O O . VAL A 1 556 ? 13.137 1.533 -19.633 1.00 98.06 556 VAL A O 1
ATOM 4153 N N . PHE A 1 557 ? 14.132 0.289 -21.231 1.00 97.38 557 PHE A N 1
ATOM 4154 C CA . PHE A 1 557 ? 15.397 1.029 -21.214 1.00 97.38 557 PHE A CA 1
ATOM 4155 C C . PHE A 1 557 ? 15.172 2.512 -21.506 1.00 97.38 557 PHE A C 1
ATOM 4157 O O . PHE A 1 557 ? 15.610 3.342 -20.726 1.00 97.38 557 PHE A O 1
ATOM 4164 N N . SER A 1 558 ? 14.389 2.854 -22.536 1.00 94.94 558 SER A N 1
ATOM 4165 C CA . SER A 1 558 ? 14.135 4.262 -22.873 1.00 94.94 558 SER A CA 1
ATOM 4166 C C . SER A 1 558 ? 13.445 5.060 -21.758 1.00 94.94 558 SER A C 1
ATOM 4168 O O . SER A 1 558 ? 13.727 6.242 -21.602 1.00 94.94 558 SER A O 1
ATOM 4170 N N . VAL A 1 559 ? 12.564 4.435 -20.963 1.00 97.50 559 VAL A N 1
ATOM 4171 C CA . VAL A 1 559 ? 11.914 5.112 -19.826 1.00 97.50 559 VAL A CA 1
ATOM 4172 C C . VAL A 1 559 ? 12.918 5.361 -18.700 1.00 97.50 559 VAL A C 1
ATOM 4174 O O . VAL A 1 559 ? 12.949 6.464 -18.158 1.00 97.50 559 VAL A O 1
ATOM 4177 N N . ILE A 1 560 ? 13.765 4.377 -18.379 1.00 98.12 560 ILE A N 1
ATOM 4178 C CA . ILE A 1 560 ? 14.847 4.535 -17.391 1.00 98.12 560 ILE A CA 1
ATOM 4179 C C . ILE A 1 560 ? 15.849 5.594 -17.863 1.00 98.12 560 ILE A C 1
ATOM 4181 O O . ILE A 1 560 ? 16.261 6.447 -17.082 1.00 98.12 560 ILE A O 1
ATOM 4185 N N . ASP A 1 561 ? 16.187 5.578 -19.153 1.00 96.00 561 ASP A N 1
ATOM 4186 C CA . ASP A 1 561 ? 17.159 6.487 -19.758 1.00 96.00 561 ASP A CA 1
ATOM 4187 C C . ASP A 1 561 ? 16.707 7.956 -19.724 1.00 96.00 561 ASP A C 1
ATOM 4189 O O . ASP A 1 561 ? 17.525 8.860 -19.901 1.00 96.00 561 ASP A O 1
ATOM 4193 N N . SER A 1 562 ? 15.415 8.200 -19.474 1.00 95.19 562 SER A N 1
ATOM 4194 C CA . SER A 1 562 ? 14.832 9.541 -19.414 1.00 95.19 562 SER A CA 1
ATOM 4195 C C . SER A 1 562 ? 15.266 10.354 -18.184 1.00 95.19 562 SER A C 1
ATOM 4197 O O . SER A 1 562 ? 15.080 11.575 -18.171 1.00 95.19 562 SER A O 1
ATOM 4199 N N . ASP A 1 563 ? 15.858 9.700 -17.173 1.00 95.62 563 ASP A N 1
ATOM 4200 C CA . ASP A 1 563 ? 16.655 10.333 -16.116 1.00 95.62 563 ASP A CA 1
ATOM 4201 C C . ASP A 1 563 ? 18.149 10.008 -16.325 1.00 95.62 563 ASP A C 1
ATOM 4203 O O . ASP A 1 563 ? 18.529 8.836 -16.282 1.00 95.62 563 ASP A O 1
ATOM 4207 N N . PRO A 1 564 ? 19.038 11.003 -16.504 1.00 92.69 564 PRO A N 1
ATOM 4208 C CA . PRO A 1 564 ? 20.456 10.753 -16.768 1.00 92.69 564 PRO A CA 1
ATOM 4209 C C . PRO A 1 564 ? 21.185 9.939 -15.689 1.00 92.69 564 PRO A C 1
ATOM 4211 O O . PRO A 1 564 ? 22.126 9.208 -16.007 1.00 92.69 564 PRO A O 1
ATOM 4214 N N . GLU A 1 565 ? 20.796 10.068 -14.417 1.00 92.50 565 GLU A N 1
ATOM 4215 C CA . GLU A 1 565 ? 21.418 9.323 -13.318 1.00 92.50 565 GLU A CA 1
ATOM 4216 C C . GLU A 1 565 ? 20.942 7.865 -13.291 1.00 92.50 565 GLU A C 1
ATOM 4218 O O . GLU A 1 565 ? 21.777 6.956 -13.225 1.00 92.50 565 GLU A O 1
ATOM 4223 N N . ALA A 1 566 ? 19.637 7.625 -13.450 1.00 94.81 566 ALA A N 1
ATOM 4224 C CA . ALA A 1 566 ? 19.079 6.291 -13.640 1.00 94.81 566 ALA A CA 1
ATOM 4225 C C . ALA A 1 566 ? 19.696 5.597 -14.865 1.00 94.81 566 ALA A C 1
ATOM 4227 O O . ALA A 1 566 ? 20.158 4.460 -14.746 1.00 94.81 566 ALA A O 1
ATOM 4228 N N . ALA A 1 567 ? 19.802 6.301 -15.999 1.00 92.00 567 ALA A N 1
ATOM 4229 C CA . ALA A 1 567 ? 20.437 5.819 -17.225 1.00 92.00 567 ALA A CA 1
ATOM 4230 C C . ALA A 1 567 ? 21.877 5.357 -16.968 1.00 92.00 567 ALA A C 1
ATOM 4232 O O . ALA A 1 567 ? 22.267 4.240 -17.312 1.00 92.00 567 ALA A O 1
ATOM 4233 N N . ALA A 1 568 ? 22.686 6.218 -16.342 1.00 88.81 568 ALA A N 1
ATOM 4234 C CA . ALA A 1 568 ? 24.094 5.945 -16.089 1.00 88.81 568 ALA A CA 1
ATOM 4235 C C . ALA A 1 568 ? 24.279 4.753 -15.135 1.00 88.81 568 ALA A C 1
ATOM 4237 O O . ALA A 1 568 ? 25.107 3.875 -15.396 1.00 88.81 568 ALA A O 1
ATOM 4238 N N . ASN A 1 569 ? 23.487 4.694 -14.060 1.00 88.44 569 ASN A N 1
ATOM 4239 C CA . ASN A 1 569 ? 23.560 3.626 -13.068 1.00 88.44 569 ASN A CA 1
ATOM 4240 C C . ASN A 1 569 ? 23.055 2.293 -13.631 1.00 88.44 569 ASN A C 1
ATOM 4242 O O . ASN A 1 569 ? 23.793 1.306 -13.599 1.00 88.44 569 ASN A O 1
ATOM 4246 N N . PHE A 1 570 ? 21.844 2.256 -14.191 1.00 94.19 570 PHE A N 1
ATOM 4247 C CA . PHE A 1 570 ? 21.242 1.033 -14.722 1.00 94.19 570 PHE A CA 1
ATOM 4248 C C . PHE A 1 570 ? 22.045 0.469 -15.897 1.00 94.19 570 PHE A C 1
ATOM 4250 O O . PHE A 1 570 ? 22.452 -0.694 -15.857 1.00 94.19 570 PHE A O 1
ATOM 4257 N N . ASN A 1 571 ? 22.383 1.286 -16.903 1.00 90.69 571 ASN A N 1
ATOM 4258 C CA . ASN A 1 571 ? 23.183 0.810 -18.037 1.00 90.69 571 ASN A CA 1
ATOM 4259 C C . ASN A 1 571 ? 24.616 0.454 -17.620 1.00 90.69 571 ASN A C 1
ATOM 4261 O O . ASN A 1 571 ? 25.203 -0.477 -18.174 1.00 90.69 571 ASN A O 1
ATOM 4265 N N . GLY A 1 572 ? 25.164 1.116 -16.595 1.00 85.19 572 GLY A N 1
ATOM 4266 C CA . GLY A 1 572 ? 26.413 0.700 -15.959 1.00 85.19 572 GLY A CA 1
ATOM 4267 C C . GLY A 1 572 ? 26.333 -0.721 -15.390 1.00 85.19 572 GLY A C 1
ATOM 4268 O O . GLY A 1 572 ? 27.242 -1.525 -15.614 1.00 85.19 572 GLY A O 1
ATOM 4269 N N . GLN A 1 573 ? 25.222 -1.080 -14.737 1.00 85.69 573 GLN A N 1
ATOM 4270 C CA . GLN A 1 573 ? 24.981 -2.455 -14.279 1.00 85.69 573 GLN A CA 1
ATOM 4271 C C . GLN A 1 573 ? 24.790 -3.437 -15.436 1.00 85.69 573 GLN A C 1
ATOM 4273 O O . GLN A 1 573 ? 25.288 -4.563 -15.378 1.00 85.69 573 GLN A O 1
ATOM 4278 N N . VAL A 1 574 ? 24.134 -3.015 -16.520 1.00 88.44 574 VAL A N 1
ATOM 4279 C CA . VAL A 1 574 ? 23.981 -3.841 -17.727 1.00 88.44 574 VAL A CA 1
ATOM 4280 C C . VAL A 1 574 ? 25.344 -4.169 -18.338 1.00 88.44 574 VAL A C 1
ATOM 4282 O O . VAL A 1 574 ? 25.607 -5.330 -18.660 1.00 88.44 574 VAL A O 1
ATOM 4285 N N . PHE A 1 575 ? 26.247 -3.191 -18.441 1.00 82.19 575 PHE A N 1
ATOM 4286 C CA . PHE A 1 575 ? 27.611 -3.427 -18.918 1.00 82.19 575 PHE A CA 1
ATOM 4287 C C . PHE A 1 575 ? 28.417 -4.328 -17.977 1.00 82.19 575 PHE A C 1
ATOM 4289 O O . PHE A 1 575 ? 29.062 -5.265 -18.448 1.00 82.19 575 PHE A O 1
ATOM 4296 N N . ALA A 1 576 ? 28.325 -4.121 -16.662 1.00 77.69 576 ALA A N 1
ATOM 4297 C CA . ALA A 1 576 ? 28.975 -4.999 -15.688 1.00 77.69 576 ALA A CA 1
ATOM 4298 C C . ALA A 1 576 ? 28.461 -6.453 -15.795 1.00 77.69 576 ALA A C 1
ATOM 4300 O O . ALA A 1 576 ? 29.235 -7.412 -15.706 1.00 77.69 576 ALA A O 1
ATOM 4301 N N . GLN A 1 577 ? 27.163 -6.632 -16.064 1.00 80.81 577 GLN A N 1
ATOM 4302 C CA . GLN A 1 577 ? 26.573 -7.946 -16.308 1.00 80.81 577 GLN A CA 1
ATOM 4303 C C . GLN A 1 577 ? 27.038 -8.552 -17.637 1.00 80.81 577 GLN A C 1
ATOM 4305 O O . GLN A 1 577 ? 27.313 -9.751 -17.694 1.00 80.81 577 GLN A O 1
ATOM 4310 N N . ILE A 1 578 ? 27.169 -7.757 -18.701 1.00 79.19 578 ILE A N 1
ATOM 4311 C CA . ILE A 1 578 ? 27.746 -8.212 -19.973 1.00 79.19 578 ILE A CA 1
ATOM 4312 C C . ILE A 1 578 ? 29.154 -8.779 -19.749 1.00 79.19 578 ILE A C 1
ATOM 4314 O O . ILE A 1 578 ? 29.428 -9.892 -20.200 1.00 79.19 578 ILE A O 1
ATOM 4318 N N . GLU A 1 579 ? 30.013 -8.082 -19.001 1.00 72.81 579 GLU A N 1
ATOM 4319 C CA . GLU A 1 579 ? 31.364 -8.560 -18.669 1.00 72.81 579 GLU A CA 1
ATOM 4320 C C . GLU A 1 579 ? 31.327 -9.875 -17.865 1.00 72.81 579 GLU A C 1
ATOM 4322 O O . GLU A 1 579 ? 32.059 -10.826 -18.166 1.00 72.81 579 GLU A O 1
ATOM 4327 N N . ASN A 1 580 ? 30.421 -9.986 -16.885 1.00 75.19 580 ASN A N 1
ATOM 4328 C CA . ASN A 1 580 ? 30.210 -11.221 -16.121 1.00 75.19 580 ASN A CA 1
ATOM 4329 C C . ASN A 1 580 ? 29.812 -12.403 -17.026 1.00 75.19 580 ASN A C 1
ATOM 4331 O O . ASN A 1 580 ? 30.367 -13.502 -16.914 1.00 75.19 580 ASN A O 1
ATOM 4335 N N . LEU A 1 581 ? 28.866 -12.179 -17.942 1.00 76.75 581 LEU A N 1
ATOM 4336 C CA . LEU A 1 581 ? 28.390 -13.193 -18.880 1.00 76.75 581 LEU A CA 1
ATOM 4337 C C . LEU A 1 581 ? 29.473 -13.586 -19.890 1.00 76.75 581 LEU A C 1
ATOM 4339 O O . LEU A 1 581 ? 29.591 -14.771 -20.208 1.00 76.75 581 LEU A O 1
ATOM 4343 N N . GLN A 1 582 ? 30.301 -12.639 -20.346 1.00 72.06 582 GLN A N 1
ATOM 4344 C CA . GLN A 1 582 ? 31.451 -12.916 -21.215 1.00 72.06 582 GLN A CA 1
ATOM 4345 C C . GLN A 1 582 ? 32.463 -13.821 -20.508 1.00 72.06 582 GLN A C 1
ATOM 4347 O O . GLN A 1 582 ? 32.921 -14.809 -21.086 1.00 72.06 582 GLN A O 1
ATOM 4352 N N . TYR A 1 583 ? 32.755 -13.557 -19.230 1.00 69.50 583 TYR A N 1
ATOM 4353 C CA . TYR A 1 583 ? 33.610 -14.430 -18.424 1.00 69.50 583 TYR A CA 1
ATOM 4354 C C . TYR A 1 583 ? 33.010 -15.835 -18.253 1.00 69.50 583 TYR A C 1
ATOM 4356 O O . TYR A 1 583 ? 33.712 -16.834 -18.434 1.00 69.50 583 TYR A O 1
ATOM 4364 N N . LYS A 1 584 ? 31.710 -15.943 -17.938 1.00 72.94 584 LYS A N 1
ATOM 4365 C CA . LYS A 1 584 ? 31.016 -17.241 -17.817 1.00 72.94 584 LYS A CA 1
ATOM 4366 C C . LYS A 1 584 ? 31.050 -18.016 -19.136 1.00 72.94 584 LYS A C 1
ATOM 4368 O O . LYS A 1 584 ? 31.367 -19.206 -19.130 1.00 72.94 584 LYS A O 1
ATOM 4373 N N . GLN A 1 585 ? 30.804 -17.339 -20.258 1.00 70.19 585 GLN A N 1
ATOM 4374 C CA . GLN A 1 585 ? 30.910 -17.907 -21.601 1.00 70.19 585 GLN A CA 1
ATOM 4375 C C . GLN A 1 585 ? 32.325 -18.429 -21.877 1.00 70.19 585 GLN A C 1
ATOM 4377 O O . GLN A 1 585 ? 32.488 -19.572 -22.301 1.00 70.19 585 GLN A O 1
ATOM 4382 N N . ALA A 1 586 ? 33.345 -17.615 -21.604 1.00 64.94 586 ALA A N 1
ATOM 4383 C CA . ALA A 1 586 ? 34.751 -17.956 -21.780 1.00 64.94 586 ALA A CA 1
ATOM 4384 C C . ALA A 1 586 ? 35.162 -19.190 -20.966 1.00 64.94 586 ALA A C 1
ATOM 4386 O O . ALA A 1 586 ? 35.703 -20.161 -21.501 1.00 64.94 586 ALA A O 1
ATOM 4387 N N . ALA A 1 587 ? 34.875 -19.167 -19.664 1.00 67.62 587 ALA A N 1
ATOM 4388 C CA . ALA A 1 587 ? 35.200 -20.252 -18.749 1.00 67.62 587 ALA A CA 1
ATOM 4389 C C . ALA A 1 587 ? 34.510 -21.559 -19.162 1.00 67.62 587 ALA A C 1
ATOM 4391 O O . ALA A 1 587 ? 35.120 -22.629 -19.116 1.00 67.62 587 ALA A O 1
ATOM 4392 N N . GLN A 1 588 ? 33.255 -21.476 -19.607 1.00 68.62 588 GLN A N 1
ATOM 4393 C CA . GLN A 1 588 ? 32.480 -22.635 -20.031 1.00 68.62 588 GLN A CA 1
ATOM 4394 C C . GLN A 1 588 ? 32.944 -23.179 -21.390 1.00 68.62 588 GLN A C 1
ATOM 4396 O O . GLN A 1 588 ? 33.062 -24.396 -21.527 1.00 68.62 588 GLN A O 1
ATOM 4401 N N . ALA A 1 589 ? 33.316 -22.319 -22.343 1.00 64.38 589 ALA A N 1
ATOM 4402 C CA . ALA A 1 589 ? 33.936 -22.730 -23.604 1.00 64.38 589 ALA A CA 1
ATOM 4403 C C . ALA A 1 589 ? 35.291 -23.432 -23.391 1.00 64.38 589 ALA A C 1
ATOM 4405 O O . ALA A 1 589 ? 35.614 -24.382 -24.100 1.00 64.38 589 ALA A O 1
ATOM 4406 N N . LEU A 1 590 ? 36.072 -23.013 -22.388 1.00 65.56 590 LEU A N 1
ATOM 4407 C CA . LEU A 1 590 ? 37.324 -23.680 -22.012 1.00 65.56 590 LEU A CA 1
ATOM 4408 C C . LEU A 1 590 ? 37.090 -25.015 -21.291 1.00 65.56 590 LEU A C 1
ATOM 4410 O O . LEU A 1 590 ? 37.844 -25.966 -21.500 1.00 65.56 590 LEU A O 1
ATOM 4414 N N . ALA A 1 591 ? 36.069 -25.087 -20.434 1.00 70.25 591 ALA A N 1
ATOM 4415 C CA . ALA A 1 591 ? 35.747 -26.289 -19.668 1.00 70.25 591 ALA A CA 1
ATOM 4416 C C . ALA A 1 591 ? 35.079 -27.377 -20.525 1.00 70.25 591 ALA A C 1
ATOM 4418 O O . ALA A 1 591 ? 35.385 -28.555 -20.347 1.00 70.25 591 ALA A O 1
ATOM 4419 N N . ASN A 1 592 ? 34.206 -26.986 -21.460 1.00 68.25 592 ASN A N 1
ATOM 4420 C CA . ASN A 1 592 ? 33.457 -27.880 -22.346 1.00 68.25 592 ASN A CA 1
ATOM 4421 C C . ASN A 1 592 ? 33.524 -27.393 -23.810 1.00 68.25 592 ASN A C 1
ATOM 4423 O O . ASN A 1 592 ? 32.523 -26.907 -24.342 1.00 68.25 592 ASN A O 1
ATOM 4427 N N . PRO A 1 593 ? 34.674 -27.549 -24.495 1.00 61.88 593 PRO A N 1
ATOM 4428 C CA . PRO A 1 593 ? 34.867 -27.033 -25.855 1.00 61.88 593 PRO A CA 1
ATOM 4429 C C . PRO A 1 593 ? 33.927 -27.645 -26.902 1.00 61.88 593 PRO A C 1
ATOM 4431 O O . PRO A 1 593 ? 33.702 -27.047 -27.947 1.00 61.88 593 PRO A O 1
ATOM 4434 N N . GLU A 1 594 ? 33.388 -28.838 -26.634 1.00 53.03 594 GLU A N 1
ATOM 4435 C CA . GLU A 1 594 ? 32.492 -29.562 -27.543 1.00 53.03 594 GLU A CA 1
ATOM 4436 C C . GLU A 1 594 ? 31.011 -29.137 -27.400 1.00 53.03 594 GLU A C 1
ATOM 4438 O O . GLU A 1 594 ? 30.224 -29.417 -28.300 1.00 53.03 594 GLU A O 1
ATOM 4443 N N . GLU A 1 595 ? 30.630 -28.427 -26.320 1.00 56.81 595 GLU A N 1
ATOM 4444 C CA . GLU A 1 595 ? 29.255 -27.945 -26.046 1.00 56.81 595 GLU A CA 1
ATOM 4445 C C . GLU A 1 595 ? 29.210 -26.518 -25.417 1.00 56.81 595 GLU A C 1
ATOM 4447 O O . GLU A 1 595 ? 28.718 -26.327 -24.299 1.00 56.81 595 GLU A O 1
ATOM 4452 N N . PRO A 1 596 ? 29.713 -25.469 -26.096 1.00 56.62 596 PRO A N 1
ATOM 4453 C CA . PRO A 1 596 ? 29.564 -24.075 -25.681 1.00 56.62 596 PRO A CA 1
ATOM 4454 C C . PRO A 1 596 ? 28.091 -23.662 -25.548 1.00 56.62 596 PRO A C 1
ATOM 4456 O O . PRO A 1 596 ? 27.258 -23.860 -26.433 1.00 56.62 596 PRO A O 1
ATOM 4459 N N . GLN A 1 597 ? 27.775 -23.019 -24.430 1.00 64.12 597 GLN A N 1
ATOM 4460 C CA . GLN A 1 597 ? 26.462 -22.493 -24.090 1.00 64.12 597 GLN A CA 1
ATOM 4461 C C . GLN A 1 597 ? 26.307 -21.119 -24.745 1.00 64.12 597 GLN A C 1
ATOM 4463 O O . GLN A 1 597 ? 26.555 -20.074 -24.145 1.00 64.12 597 GLN A O 1
ATOM 4468 N N . LEU A 1 598 ? 25.860 -21.122 -26.004 1.00 68.75 598 LEU A N 1
ATOM 4469 C CA . LEU A 1 598 ? 25.647 -19.907 -26.806 1.00 68.75 598 LEU A CA 1
ATOM 4470 C C . LEU A 1 598 ? 24.612 -18.929 -26.218 1.00 68.75 598 LEU A C 1
ATOM 4472 O O . LEU A 1 598 ? 24.495 -17.800 -26.694 1.00 68.75 598 LEU A O 1
ATOM 4476 N N . ARG A 1 599 ? 23.871 -19.337 -25.181 1.00 72.50 599 ARG A N 1
ATOM 4477 C CA . ARG A 1 599 ? 22.870 -18.502 -24.502 1.00 72.50 599 ARG A CA 1
ATOM 4478 C C . ARG A 1 599 ? 23.479 -17.264 -23.848 1.00 72.50 599 ARG A C 1
ATOM 4480 O O . ARG A 1 599 ? 22.865 -16.203 -23.910 1.00 72.50 599 ARG A O 1
ATOM 4487 N N . TYR A 1 600 ? 24.694 -17.362 -23.304 1.00 73.56 600 TYR A N 1
ATOM 4488 C CA . TYR A 1 600 ? 25.388 -16.196 -22.752 1.00 73.56 600 TYR A CA 1
ATOM 4489 C C . TYR A 1 600 ? 25.706 -15.169 -23.845 1.00 73.56 600 TYR A C 1
ATOM 4491 O O . TYR A 1 600 ? 25.368 -14.001 -23.692 1.00 73.56 600 TYR A O 1
ATOM 4499 N N . ALA A 1 601 ? 26.237 -15.615 -24.990 1.00 69.00 601 ALA A N 1
ATOM 4500 C CA . ALA A 1 601 ? 26.520 -14.749 -26.140 1.00 69.00 601 ALA A CA 1
ATOM 4501 C C . ALA A 1 601 ? 25.263 -14.047 -26.678 1.00 69.00 601 ALA A C 1
ATOM 4503 O O . ALA A 1 601 ? 25.308 -12.873 -27.044 1.00 69.00 601 ALA A O 1
ATOM 4504 N N . HIS A 1 602 ? 24.143 -14.775 -26.722 1.00 73.69 602 HIS A N 1
ATOM 4505 C CA . HIS A 1 602 ? 22.847 -14.242 -27.137 1.00 73.69 602 HIS A CA 1
ATOM 4506 C C . HIS A 1 602 ? 22.372 -13.130 -26.196 1.00 73.69 602 HIS A C 1
ATOM 4508 O O . HIS A 1 602 ? 22.107 -12.019 -26.646 1.00 73.69 602 HIS A O 1
ATOM 4514 N N . THR A 1 603 ? 22.377 -13.412 -24.891 1.00 82.25 603 THR A N 1
ATOM 4515 C CA . THR A 1 603 ? 22.006 -12.457 -23.834 1.00 82.25 603 THR A CA 1
ATOM 4516 C C . THR A 1 603 ? 22.869 -11.194 -23.912 1.00 82.25 603 THR A C 1
ATOM 4518 O O . THR A 1 603 ? 22.348 -10.084 -23.891 1.00 82.25 603 THR A O 1
ATOM 4521 N N . ILE A 1 604 ? 24.189 -11.344 -24.087 1.00 78.94 604 ILE A N 1
ATOM 4522 C CA . ILE A 1 604 ? 25.124 -10.217 -24.240 1.00 78.94 604 ILE A CA 1
ATOM 4523 C C . ILE A 1 604 ? 24.743 -9.332 -25.435 1.00 78.94 604 ILE A C 1
ATOM 4525 O O . ILE A 1 604 ? 24.673 -8.112 -25.298 1.00 78.94 604 ILE A O 1
ATOM 4529 N N . GLY A 1 605 ? 24.494 -9.929 -26.607 1.00 70.75 605 GLY A N 1
ATOM 4530 C CA . GLY A 1 605 ? 24.113 -9.180 -27.809 1.00 70.75 605 GLY A CA 1
ATOM 4531 C C . GLY A 1 605 ? 22.778 -8.444 -27.660 1.00 70.75 605 GLY A C 1
ATOM 4532 O O . GLY A 1 605 ? 22.655 -7.301 -28.106 1.00 70.75 605 GLY A O 1
ATOM 4533 N N . GLN A 1 606 ? 21.803 -9.068 -26.994 1.00 82.56 606 GLN A N 1
ATOM 4534 C CA . GLN A 1 606 ? 20.508 -8.454 -26.693 1.00 82.56 606 GLN A CA 1
ATOM 4535 C C . GLN A 1 606 ? 20.653 -7.260 -25.752 1.00 82.56 606 GLN A C 1
ATOM 4537 O O . GLN A 1 606 ? 20.206 -6.172 -26.094 1.00 82.56 606 GLN A O 1
ATOM 4542 N N . LEU A 1 607 ? 21.345 -7.433 -24.623 1.00 85.12 607 LEU A N 1
ATOM 4543 C CA . LEU A 1 607 ? 21.553 -6.367 -23.642 1.00 85.12 607 LEU A CA 1
ATOM 4544 C C . LEU A 1 607 ? 22.262 -5.151 -24.245 1.00 85.12 607 LEU A C 1
ATOM 4546 O O . LEU A 1 607 ? 21.820 -4.025 -24.040 1.00 85.12 607 LEU A O 1
ATOM 4550 N N . GLN A 1 608 ? 23.304 -5.367 -25.053 1.00 80.31 608 GLN A N 1
ATOM 4551 C CA . GLN A 1 608 ? 23.960 -4.275 -25.779 1.00 80.31 608 GLN A CA 1
ATOM 4552 C C . GLN A 1 608 ? 22.998 -3.544 -26.725 1.00 80.31 608 GLN A C 1
ATOM 4554 O O . GLN A 1 608 ? 23.023 -2.320 -26.802 1.00 80.31 608 GLN A O 1
ATOM 4559 N N . THR A 1 609 ? 22.145 -4.291 -27.432 1.00 78.12 609 THR A N 1
ATOM 4560 C CA . THR A 1 609 ? 21.147 -3.711 -28.344 1.00 78.12 609 THR A CA 1
ATOM 4561 C C . THR A 1 609 ? 20.109 -2.888 -27.582 1.00 78.12 609 THR A C 1
ATOM 4563 O O . THR A 1 609 ? 19.697 -1.836 -28.062 1.00 78.12 609 THR A O 1
ATOM 4566 N N . TYR A 1 610 ? 19.690 -3.343 -26.399 1.00 88.62 610 TYR A N 1
ATOM 4567 C CA . TYR A 1 610 ? 18.712 -2.631 -25.577 1.00 88.62 610 TYR A CA 1
ATOM 4568 C C . TYR A 1 610 ? 19.267 -1.318 -25.031 1.00 88.62 610 TYR A C 1
ATOM 4570 O O . TYR A 1 610 ? 18.573 -0.315 -25.139 1.00 88.62 610 TYR A O 1
ATOM 4578 N N . VAL A 1 611 ? 20.522 -1.295 -24.560 1.00 86.44 611 VAL A N 1
ATOM 4579 C CA . VAL A 1 611 ? 21.203 -0.047 -24.161 1.00 86.44 611 VAL A CA 1
ATOM 4580 C C . VAL A 1 611 ? 21.275 0.931 -25.335 1.00 86.44 611 VAL A C 1
ATOM 4582 O O . VAL A 1 611 ? 20.908 2.094 -25.202 1.00 86.44 611 VAL A O 1
ATOM 4585 N N . ASP A 1 612 ? 21.721 0.462 -26.504 1.00 79.44 612 ASP A N 1
ATOM 4586 C CA . ASP A 1 612 ? 21.889 1.326 -27.677 1.00 79.44 612 ASP A CA 1
ATOM 4587 C C . ASP A 1 612 ? 20.559 1.936 -28.127 1.00 79.44 612 ASP A C 1
ATOM 4589 O O . ASP A 1 612 ? 20.464 3.138 -28.376 1.00 79.44 612 ASP A O 1
ATOM 4593 N N . HIS A 1 613 ? 19.518 1.112 -28.231 1.00 80.69 613 HIS A N 1
ATOM 4594 C CA . HIS A 1 613 ? 18.211 1.579 -28.674 1.00 80.69 613 HIS A CA 1
ATOM 4595 C C . HIS A 1 613 ? 17.453 2.358 -27.591 1.00 80.69 613 HIS A C 1
ATOM 4597 O O . HIS A 1 613 ? 16.663 3.223 -27.957 1.00 80.69 613 HIS A O 1
ATOM 4603 N N . GLY A 1 614 ? 17.695 2.099 -26.303 1.00 84.56 614 GLY A N 1
ATOM 4604 C CA . GLY A 1 614 ? 17.146 2.879 -25.189 1.00 84.56 614 GLY A CA 1
ATOM 4605 C C . GLY A 1 614 ? 17.541 4.350 -25.295 1.00 84.56 614 GLY A C 1
ATOM 4606 O O . GLY A 1 614 ? 16.669 5.200 -25.494 1.00 84.56 614 GLY A O 1
ATOM 4607 N N . TYR A 1 615 ? 18.853 4.617 -25.346 1.00 83.62 615 TYR A N 1
ATOM 4608 C CA . TYR A 1 615 ? 19.398 5.963 -25.549 1.00 83.62 615 TYR A CA 1
ATOM 4609 C C . TYR A 1 615 ? 18.915 6.613 -26.849 1.00 83.62 615 TYR A C 1
ATOM 4611 O O . TYR A 1 615 ? 18.659 7.813 -26.875 1.00 83.62 615 TYR A O 1
ATOM 4619 N N . ILE A 1 616 ? 18.792 5.858 -27.947 1.00 77.44 616 ILE A N 1
ATOM 4620 C CA . ILE A 1 616 ? 18.312 6.416 -29.223 1.00 77.44 616 ILE A CA 1
ATOM 4621 C C . ILE A 1 616 ? 16.839 6.826 -29.133 1.00 77.44 616 ILE A C 1
ATOM 4623 O O . ILE A 1 616 ? 16.486 7.898 -29.623 1.00 77.44 616 ILE A O 1
ATOM 4627 N N . VAL A 1 617 ? 15.979 5.984 -28.551 1.00 78.44 617 VAL A N 1
ATOM 4628 C CA . VAL A 1 617 ? 14.540 6.264 -28.427 1.00 78.44 617 VAL A CA 1
ATOM 4629 C C . VAL A 1 617 ? 14.304 7.452 -27.497 1.00 78.44 617 VAL A C 1
ATOM 4631 O O . VAL A 1 617 ? 13.593 8.375 -27.882 1.00 78.44 617 VAL A O 1
ATOM 4634 N N . GLU A 1 618 ? 14.943 7.462 -26.328 1.00 85.88 618 GLU A N 1
ATOM 4635 C CA . GLU A 1 618 ? 14.888 8.579 -25.376 1.00 85.88 618 GLU A CA 1
ATOM 4636 C C . GLU A 1 618 ? 15.462 9.865 -25.982 1.00 85.88 618 GLU A C 1
ATOM 4638 O O . GLU A 1 618 ? 14.820 10.914 -25.991 1.00 85.88 618 GLU A O 1
ATOM 4643 N N . GLY A 1 619 ? 16.644 9.765 -26.591 1.00 77.19 619 GLY A N 1
ATOM 4644 C CA . GLY A 1 619 ? 17.322 10.886 -27.220 1.00 77.19 619 GLY A CA 1
ATOM 4645 C C . GLY A 1 619 ? 16.509 11.524 -28.335 1.00 77.19 619 GLY A C 1
ATOM 4646 O O . GLY A 1 619 ? 16.451 12.748 -28.441 1.00 77.19 619 GLY A O 1
ATOM 4647 N N . ALA A 1 620 ? 15.861 10.705 -29.165 1.00 71.88 620 ALA A N 1
ATOM 4648 C CA . ALA A 1 620 ? 14.987 11.185 -30.227 1.00 71.88 620 ALA A CA 1
ATOM 4649 C C . ALA A 1 620 ? 13.766 11.936 -29.676 1.00 71.88 620 ALA A C 1
ATOM 4651 O O . ALA A 1 620 ? 13.348 12.920 -30.288 1.00 71.88 620 ALA A O 1
ATOM 4652 N N . ASP A 1 621 ? 13.231 11.500 -28.535 1.00 75.44 621 ASP A N 1
ATOM 4653 C CA . ASP A 1 621 ? 12.075 12.108 -27.877 1.00 75.44 621 ASP A CA 1
ATOM 4654 C C . ASP A 1 621 ? 12.391 13.524 -27.367 1.00 75.44 621 ASP A C 1
ATOM 4656 O O . ASP A 1 621 ? 11.722 14.494 -27.735 1.00 75.44 621 ASP A O 1
ATOM 4660 N N . ARG A 1 622 ? 13.507 13.686 -26.644 1.00 81.12 622 ARG A N 1
ATOM 4661 C CA . ARG A 1 622 ? 13.943 15.004 -26.143 1.00 81.12 622 ARG A CA 1
ATOM 4662 C C . ARG A 1 622 ? 14.738 15.851 -27.145 1.00 81.12 622 ARG A C 1
ATOM 4664 O O . ARG A 1 622 ? 15.117 16.982 -26.832 1.00 81.12 622 ARG A O 1
ATOM 4671 N N . GLY A 1 623 ? 15.016 15.324 -28.338 1.00 75.44 623 GLY A N 1
ATOM 4672 C CA . GLY A 1 623 ? 15.776 16.009 -29.389 1.00 75.44 623 GLY A CA 1
ATOM 4673 C C . GLY A 1 623 ? 17.283 16.134 -29.118 1.00 75.44 623 GLY A C 1
ATOM 4674 O O . GLY A 1 623 ? 17.890 17.124 -29.532 1.00 75.44 623 GLY A O 1
ATOM 4675 N N . ALA A 1 624 ? 17.870 15.157 -28.424 1.00 77.38 624 ALA A N 1
ATOM 4676 C CA . ALA A 1 624 ? 19.305 15.050 -28.172 1.00 77.38 624 ALA A CA 1
ATOM 4677 C C . ALA A 1 624 ? 20.103 14.893 -29.474 1.00 77.38 624 ALA A C 1
ATOM 4679 O O . ALA A 1 624 ? 19.620 14.327 -30.460 1.00 77.38 624 ALA A O 1
ATOM 4680 N N . ASP A 1 625 ? 21.352 15.360 -29.474 1.00 78.31 625 ASP A N 1
ATOM 4681 C CA . ASP A 1 625 ? 22.277 15.079 -30.569 1.00 78.31 625 ASP A CA 1
ATOM 4682 C C . ASP A 1 625 ? 23.092 13.799 -30.325 1.00 78.31 625 ASP A C 1
ATOM 4684 O O . ASP A 1 625 ? 23.130 13.227 -29.236 1.00 78.31 625 ASP A O 1
ATOM 4688 N N . ALA A 1 626 ? 23.750 13.317 -31.377 1.00 70.12 626 ALA A N 1
ATOM 4689 C CA . ALA A 1 626 ? 24.477 12.056 -31.323 1.00 70.12 626 ALA A CA 1
ATOM 4690 C C . ALA A 1 626 ? 25.691 12.073 -30.384 1.00 70.12 626 ALA A C 1
ATOM 4692 O O . ALA A 1 626 ? 26.099 11.018 -29.895 1.00 70.12 626 ALA A O 1
ATOM 4693 N N . GLN A 1 627 ? 26.285 13.249 -30.158 1.00 74.06 627 GLN A N 1
ATOM 4694 C CA . GLN A 1 627 ? 27.413 13.383 -29.244 1.00 74.06 627 GLN A CA 1
ATOM 4695 C C . GLN A 1 627 ? 26.928 13.238 -27.805 1.00 74.06 627 GLN A C 1
ATOM 4697 O O . GLN A 1 627 ? 27.565 12.550 -27.015 1.00 74.06 627 GLN A O 1
ATOM 4702 N N . GLU A 1 628 ? 25.777 13.826 -27.492 1.00 77.88 628 GLU A N 1
ATOM 4703 C CA . GLU A 1 628 ? 25.163 13.722 -26.176 1.00 77.88 628 GLU A CA 1
ATOM 4704 C C . GLU A 1 628 ? 24.823 12.269 -25.808 1.00 77.88 628 GLU A C 1
ATOM 4706 O O . GLU A 1 628 ? 25.151 11.820 -24.709 1.00 77.88 628 GLU A O 1
ATOM 4711 N N . LEU A 1 629 ? 24.257 11.499 -26.745 1.00 76.44 629 LEU A N 1
ATOM 4712 C CA . LEU A 1 629 ? 23.981 10.070 -26.533 1.00 76.44 629 LEU A CA 1
ATOM 4713 C C . LEU A 1 629 ? 25.260 9.249 -26.343 1.00 76.44 629 LEU A C 1
ATOM 4715 O O . LEU A 1 629 ? 25.328 8.371 -25.480 1.00 76.44 629 LEU A O 1
ATOM 4719 N N . HIS A 1 630 ? 26.297 9.550 -27.126 1.00 73.94 630 HIS A N 1
ATOM 4720 C CA . HIS A 1 630 ? 27.599 8.906 -26.987 1.00 73.94 630 HIS A CA 1
ATOM 4721 C C . HIS A 1 630 ? 28.240 9.204 -25.620 1.00 73.94 630 HIS A C 1
ATOM 4723 O O . HIS A 1 630 ? 28.793 8.305 -24.981 1.00 73.94 630 HIS A O 1
ATOM 4729 N N . ASP A 1 631 ? 28.164 10.451 -25.153 1.00 80.12 631 ASP A N 1
ATOM 4730 C CA . ASP A 1 631 ? 28.726 10.869 -23.868 1.00 80.12 631 ASP A CA 1
ATOM 4731 C C . ASP A 1 631 ? 27.985 10.206 -22.693 1.00 80.12 631 ASP A C 1
ATOM 4733 O O . ASP A 1 631 ? 28.635 9.697 -21.776 1.00 80.12 631 ASP A O 1
ATOM 4737 N N . ALA A 1 632 ? 26.651 10.109 -22.759 1.00 81.38 632 ALA A N 1
ATOM 4738 C CA . ALA A 1 632 ? 25.842 9.395 -21.766 1.00 81.38 632 ALA A CA 1
ATOM 4739 C C . ALA A 1 632 ? 26.210 7.902 -21.689 1.00 81.38 632 ALA A C 1
ATOM 4741 O O . ALA A 1 632 ? 26.469 7.364 -20.608 1.00 81.38 632 ALA A O 1
ATOM 4742 N N . LYS A 1 633 ? 26.348 7.239 -22.843 1.00 79.50 633 LYS A N 1
ATOM 4743 C CA . LYS A 1 633 ? 26.783 5.837 -22.910 1.00 79.50 633 LYS A CA 1
ATOM 4744 C C . LYS A 1 633 ? 28.210 5.639 -22.384 1.00 79.50 633 LYS A C 1
ATOM 4746 O O . LYS A 1 633 ? 28.493 4.657 -21.696 1.00 79.50 633 LYS A O 1
ATOM 4751 N N . THR A 1 634 ? 29.106 6.584 -22.674 1.00 79.00 634 THR A N 1
ATOM 4752 C CA . THR A 1 634 ? 30.481 6.588 -22.146 1.00 79.00 634 THR A CA 1
ATOM 4753 C C . THR A 1 634 ? 30.474 6.668 -20.619 1.00 79.00 634 THR A C 1
ATOM 4755 O O . THR A 1 634 ? 31.200 5.927 -19.955 1.00 79.00 634 THR A O 1
ATOM 4758 N N . GLN A 1 635 ? 29.629 7.528 -20.045 1.00 82.56 635 GLN A N 1
ATOM 4759 C CA . GLN A 1 635 ? 29.482 7.660 -18.597 1.00 82.56 635 GLN A CA 1
ATOM 4760 C C . GLN A 1 635 ? 28.998 6.354 -17.946 1.00 82.56 635 GLN A C 1
ATOM 4762 O O . GLN A 1 635 ? 29.589 5.916 -16.957 1.00 82.56 635 GLN A O 1
ATOM 4767 N N . ALA A 1 636 ? 27.986 5.696 -18.522 1.00 80.44 636 ALA A N 1
ATOM 4768 C CA . ALA A 1 636 ? 27.505 4.397 -18.045 1.00 80.44 636 ALA A CA 1
ATOM 4769 C C . ALA A 1 636 ? 28.615 3.327 -18.060 1.00 80.44 636 ALA A C 1
ATOM 4771 O O . ALA A 1 636 ? 28.812 2.602 -17.082 1.00 80.44 636 ALA A O 1
ATOM 4772 N N . TYR A 1 637 ? 29.411 3.265 -19.133 1.00 76.19 637 TYR A N 1
ATOM 4773 C CA . TYR A 1 637 ? 30.550 2.343 -19.215 1.00 76.19 637 TYR A CA 1
ATOM 4774 C C . TYR A 1 637 ? 31.626 2.638 -18.154 1.00 76.19 637 TYR A C 1
ATOM 4776 O O . TYR A 1 637 ? 32.183 1.722 -17.541 1.00 76.19 637 TYR A O 1
ATOM 4784 N N . GLN A 1 638 ? 31.901 3.915 -17.874 1.00 76.38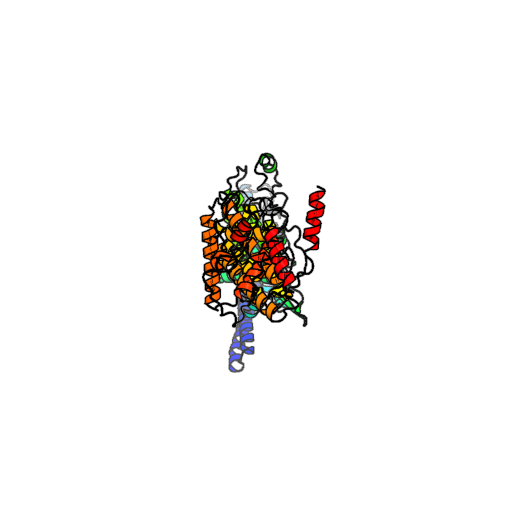 638 GLN A N 1
ATOM 4785 C CA . GLN A 1 638 ? 32.840 4.297 -16.816 1.00 76.38 638 GLN A CA 1
ATOM 4786 C C . GLN A 1 638 ? 32.368 3.831 -15.431 1.00 76.38 638 GLN A C 1
ATOM 4788 O O . GLN A 1 638 ? 33.191 3.344 -14.650 1.00 76.38 638 GLN A O 1
ATOM 4793 N N . ILE A 1 639 ? 31.064 3.900 -15.141 1.00 75.62 639 ILE A N 1
ATOM 4794 C CA . ILE A 1 639 ? 30.483 3.347 -13.905 1.00 75.62 639 ILE A CA 1
ATOM 4795 C C . ILE A 1 639 ? 30.721 1.833 -13.824 1.00 75.62 639 ILE A C 1
ATOM 4797 O O . ILE A 1 639 ? 31.234 1.355 -12.808 1.00 75.62 639 ILE A O 1
ATOM 4801 N N . ALA A 1 640 ? 30.452 1.094 -14.906 1.00 70.75 640 ALA A N 1
ATOM 4802 C CA . ALA A 1 640 ? 30.704 -0.349 -14.983 1.00 70.75 640 ALA A CA 1
ATOM 4803 C C . ALA A 1 640 ? 32.167 -0.699 -14.663 1.00 70.75 640 ALA A C 1
ATOM 4805 O O . ALA A 1 640 ? 32.443 -1.560 -13.823 1.00 70.75 640 ALA A O 1
ATOM 4806 N N . SER A 1 641 ? 33.111 0.048 -15.247 1.00 64.50 641 SER A N 1
ATOM 4807 C CA . SER A 1 641 ? 34.545 -0.142 -15.001 1.00 64.50 641 SER A CA 1
ATOM 4808 C C . SER A 1 641 ? 34.935 0.079 -13.529 1.00 64.50 641 SER A C 1
ATOM 4810 O O . SER A 1 641 ? 35.806 -0.617 -12.999 1.00 64.50 641 SER A O 1
ATOM 4812 N N . GLY A 1 642 ? 34.263 1.009 -12.837 1.00 62.12 642 GLY A N 1
ATOM 4813 C CA . GLY A 1 642 ? 34.446 1.262 -11.406 1.00 62.12 642 GLY A CA 1
ATOM 4814 C C . GLY A 1 642 ? 33.906 0.134 -10.520 1.00 62.12 642 GLY A C 1
ATOM 4815 O O . GLY A 1 642 ? 34.561 -0.249 -9.544 1.00 62.12 642 GLY A O 1
ATOM 4816 N N . ILE A 1 643 ? 32.756 -0.443 -10.881 1.00 60.97 643 ILE A N 1
ATOM 4817 C CA . ILE A 1 643 ? 32.162 -1.605 -10.197 1.00 60.97 643 ILE A CA 1
ATOM 4818 C C . ILE A 1 643 ? 33.103 -2.814 -10.313 1.00 60.97 643 ILE A C 1
ATOM 4820 O O . ILE A 1 643 ? 33.478 -3.407 -9.298 1.00 60.97 643 ILE A O 1
ATOM 4824 N N . ALA A 1 644 ? 33.585 -3.116 -11.523 1.00 52.75 644 ALA A N 1
ATOM 4825 C CA . ALA A 1 644 ? 34.526 -4.210 -11.764 1.00 52.75 644 ALA A CA 1
ATOM 4826 C C . ALA A 1 644 ? 35.861 -4.028 -11.007 1.00 52.75 644 ALA A C 1
ATOM 4828 O O . ALA A 1 644 ? 36.398 -4.981 -10.436 1.00 52.75 644 ALA A O 1
ATOM 4829 N N . ALA A 1 645 ? 36.391 -2.798 -10.952 1.00 49.16 645 ALA A N 1
ATOM 4830 C CA . ALA A 1 645 ? 37.686 -2.501 -10.332 1.00 49.16 645 ALA A CA 1
ATOM 4831 C C . ALA A 1 645 ? 37.692 -2.592 -8.796 1.00 49.16 645 ALA A C 1
ATOM 4833 O O . ALA A 1 645 ? 38.738 -2.856 -8.196 1.00 49.16 645 ALA A O 1
ATOM 4834 N N . THR A 1 646 ? 36.556 -2.350 -8.141 1.00 43.22 646 THR A N 1
ATOM 4835 C CA . THR A 1 646 ? 36.489 -2.303 -6.672 1.00 43.22 646 THR A CA 1
ATOM 4836 C C . THR A 1 646 ? 36.306 -3.679 -6.035 1.00 43.22 646 THR A C 1
ATOM 4838 O O . THR A 1 646 ? 36.580 -3.826 -4.842 1.00 43.22 646 THR A O 1
ATOM 4841 N N . GLY A 1 647 ? 35.861 -4.692 -6.794 1.00 41.94 647 GLY A N 1
ATOM 4842 C CA . GLY A 1 647 ? 35.481 -6.004 -6.249 1.00 41.94 647 GLY A CA 1
ATOM 4843 C C . GLY A 1 647 ? 34.434 -5.914 -5.127 1.00 41.94 647 GLY A C 1
ATOM 4844 O O . GLY A 1 647 ? 34.256 -6.865 -4.364 1.00 41.94 647 GLY A O 1
ATOM 4845 N N . ALA A 1 648 ? 33.794 -4.751 -4.984 1.00 32.72 648 ALA A N 1
ATOM 4846 C CA . ALA A 1 648 ? 32.927 -4.386 -3.887 1.00 32.72 648 ALA A CA 1
ATOM 4847 C C . ALA A 1 648 ? 31.490 -4.407 -4.399 1.00 32.72 648 ALA A C 1
ATOM 4849 O O . ALA A 1 648 ? 31.074 -3.529 -5.144 1.00 32.72 648 ALA A O 1
ATOM 4850 N N . GLY A 1 649 ? 30.749 -5.428 -3.977 1.00 37.41 649 GLY A N 1
ATOM 4851 C CA . GLY A 1 649 ? 29.321 -5.555 -4.237 1.00 37.41 649 GLY A CA 1
ATOM 4852 C C . GLY A 1 649 ? 29.018 -6.720 -5.162 1.00 37.41 649 GLY A C 1
ATOM 4853 O O . GLY A 1 649 ? 28.873 -6.553 -6.367 1.00 37.41 649 GLY A O 1
ATOM 4854 N N . ALA A 1 650 ? 28.869 -7.914 -4.589 1.00 39.59 650 ALA A N 1
ATOM 4855 C CA . ALA A 1 650 ? 27.971 -8.879 -5.202 1.00 39.59 650 ALA A CA 1
ATOM 4856 C C . ALA A 1 650 ? 26.578 -8.241 -5.154 1.00 39.59 650 ALA A C 1
ATOM 4858 O O . ALA A 1 650 ? 25.962 -8.192 -4.091 1.00 39.59 650 ALA A O 1
ATOM 4859 N N . ILE A 1 651 ? 26.133 -7.672 -6.272 1.00 45.72 651 ILE A N 1
ATOM 4860 C CA . ILE A 1 651 ? 24.733 -7.299 -6.428 1.00 45.72 651 ILE A CA 1
ATOM 4861 C C . ILE A 1 651 ? 23.973 -8.626 -6.490 1.00 45.72 651 ILE A C 1
ATOM 4863 O O . ILE A 1 651 ? 24.348 -9.495 -7.290 1.00 45.72 651 ILE A O 1
ATOM 4867 N N . PRO A 1 652 ? 22.986 -8.848 -5.612 1.00 41.75 652 PRO A N 1
ATOM 4868 C CA . PRO A 1 652 ? 22.231 -10.091 -5.622 1.00 41.75 652 PRO A CA 1
ATOM 4869 C C . PRO A 1 652 ? 21.604 -10.307 -7.012 1.00 41.75 652 PRO A C 1
ATOM 4871 O O . PRO A 1 652 ? 21.008 -9.383 -7.556 1.00 41.75 652 PRO A O 1
ATOM 4874 N N . GLY A 1 653 ? 21.798 -11.478 -7.635 1.00 47.59 653 GLY A N 1
ATOM 4875 C CA . GLY A 1 653 ? 21.341 -11.745 -9.010 1.00 47.59 653 GLY A CA 1
ATOM 4876 C C . GLY A 1 653 ? 22.462 -11.706 -10.055 1.00 47.59 653 GLY A C 1
ATOM 4877 O O . GLY A 1 653 ? 22.409 -12.412 -11.064 1.00 47.59 653 GLY A O 1
ATOM 4878 N N . ILE A 1 654 ? 23.496 -10.898 -9.797 1.00 49.38 654 ILE A N 1
ATOM 4879 C CA . ILE A 1 654 ? 24.585 -10.574 -10.737 1.00 49.38 654 ILE A CA 1
ATOM 4880 C C . ILE A 1 654 ? 25.809 -11.484 -10.518 1.00 49.38 654 ILE A C 1
ATOM 4882 O O . ILE A 1 654 ? 26.537 -11.787 -11.465 1.00 49.38 654 ILE A O 1
ATOM 4886 N N . GLY A 1 655 ? 26.005 -12.004 -9.298 1.00 46.06 655 GLY A N 1
ATOM 4887 C CA . GLY A 1 655 ? 26.958 -13.075 -8.981 1.00 46.06 655 GLY A CA 1
ATOM 4888 C C . GLY A 1 655 ? 28.366 -12.873 -9.564 1.00 46.06 655 GLY A C 1
ATOM 4889 O O . GLY A 1 655 ? 28.727 -13.487 -10.572 1.00 46.06 655 GLY A O 1
ATOM 4890 N N . PHE A 1 656 ? 29.207 -12.053 -8.926 1.00 42.75 656 PHE A N 1
ATOM 4891 C CA . PHE A 1 656 ? 30.632 -11.981 -9.268 1.00 42.75 656 PHE A CA 1
ATOM 4892 C C . PHE A 1 656 ? 31.415 -13.055 -8.498 1.00 42.75 656 PHE A C 1
ATOM 4894 O O . PHE A 1 656 ? 31.474 -13.002 -7.266 1.00 42.75 656 PHE A O 1
ATOM 4901 N N . PRO A 1 657 ? 32.064 -14.033 -9.161 1.00 36.97 657 PRO A N 1
ATOM 4902 C CA . PRO A 1 657 ? 32.992 -14.901 -8.454 1.00 36.97 657 PRO A CA 1
ATOM 4903 C C . PRO A 1 657 ? 34.163 -14.055 -7.934 1.00 36.97 657 PRO A C 1
ATOM 4905 O O . PRO A 1 657 ? 34.717 -13.243 -8.668 1.00 36.97 657 PRO A O 1
ATOM 4908 N N . ALA A 1 658 ? 34.615 -14.294 -6.698 1.00 34.50 658 ALA A N 1
ATOM 4909 C CA . ALA A 1 658 ? 35.783 -13.618 -6.107 1.00 34.50 658 ALA A CA 1
ATOM 4910 C C . ALA A 1 658 ? 37.074 -13.731 -6.962 1.00 34.50 658 ALA A C 1
ATOM 4912 O O . ALA A 1 658 ? 38.033 -12.987 -6.758 1.00 34.50 658 ALA A O 1
ATOM 4913 N N . ALA A 1 659 ? 37.096 -14.654 -7.932 1.00 32.69 659 ALA A N 1
ATOM 4914 C CA . ALA A 1 659 ? 38.164 -14.846 -8.910 1.00 32.69 659 ALA A CA 1
ATOM 4915 C C . ALA A 1 659 ? 38.075 -13.937 -10.162 1.00 32.69 659 ALA A C 1
ATOM 4917 O O . ALA A 1 659 ? 39.020 -13.934 -10.945 1.00 32.69 659 ALA A O 1
ATOM 4918 N N . ALA A 1 660 ? 36.997 -13.161 -10.352 1.00 35.34 660 ALA A N 1
ATOM 4919 C CA . ALA A 1 660 ? 36.820 -12.225 -11.474 1.00 35.34 660 ALA A CA 1
ATOM 4920 C C . ALA A 1 660 ? 37.603 -10.903 -11.318 1.00 35.34 660 ALA A C 1
ATOM 4922 O O . ALA A 1 660 ? 37.509 -10.025 -12.165 1.00 35.34 660 ALA A O 1
ATOM 4923 N N . THR A 1 661 ? 38.443 -10.767 -10.285 1.00 31.95 661 THR A N 1
ATOM 4924 C CA . THR A 1 661 ? 39.351 -9.619 -10.058 1.00 31.95 661 THR A CA 1
ATOM 4925 C C . THR A 1 661 ? 40.490 -9.491 -11.090 1.00 31.95 661 THR A C 1
ATOM 4927 O O . THR A 1 661 ? 41.465 -8.772 -10.882 1.00 31.95 661 THR A O 1
ATOM 4930 N N . VAL A 1 662 ? 40.392 -10.186 -12.221 1.00 32.06 662 VAL A N 1
ATOM 4931 C CA . VAL A 1 662 ? 41.354 -10.188 -13.327 1.00 32.06 662 VAL A CA 1
ATOM 4932 C C . VAL A 1 662 ? 40.468 -10.192 -14.577 1.00 32.06 662 VAL A C 1
ATOM 4934 O O . VAL A 1 662 ? 39.816 -11.194 -14.835 1.00 32.06 662 VAL A O 1
ATOM 4937 N N . ILE A 1 663 ? 40.279 -9.094 -15.313 1.00 33.97 663 ILE A N 1
ATOM 4938 C CA . ILE A 1 663 ? 41.264 -8.399 -16.147 1.00 33.97 663 ILE A CA 1
ATOM 4939 C C . ILE A 1 663 ? 40.802 -6.935 -16.330 1.00 33.97 663 ILE A C 1
ATOM 4941 O O . ILE A 1 663 ? 39.815 -6.670 -17.002 1.00 33.97 663 ILE A O 1
ATOM 4945 N N . ALA A 1 664 ? 41.549 -5.969 -15.793 1.00 30.73 664 ALA A N 1
ATOM 4946 C CA . ALA A 1 664 ? 41.441 -4.571 -16.210 1.00 30.73 664 ALA A CA 1
ATOM 4947 C C . ALA A 1 664 ? 42.191 -4.388 -17.547 1.00 30.73 664 ALA A C 1
ATOM 4949 O O . ALA A 1 664 ? 43.414 -4.241 -17.554 1.00 30.73 664 ALA A O 1
ATOM 4950 N N . VAL A 1 665 ? 41.482 -4.424 -18.681 1.00 36.09 665 VAL A N 1
ATOM 4951 C CA . VAL A 1 665 ? 41.991 -3.993 -20.003 1.00 36.09 665 VAL A CA 1
ATOM 4952 C C . VAL A 1 665 ? 41.189 -2.765 -20.434 1.00 36.09 665 VAL A C 1
ATOM 4954 O O . VAL A 1 665 ? 40.214 -2.820 -21.172 1.00 36.09 665 VAL A O 1
ATOM 4957 N N . THR A 1 666 ? 41.595 -1.617 -19.906 1.00 37.66 666 THR A N 1
ATOM 4958 C CA . THR A 1 666 ? 40.854 -0.349 -19.939 1.00 37.66 666 THR A CA 1
ATOM 4959 C C . THR A 1 666 ? 41.168 0.489 -21.186 1.00 37.66 666 THR A C 1
ATOM 4961 O O . THR A 1 666 ? 41.781 1.547 -21.079 1.00 37.66 666 THR A O 1
ATOM 4964 N N . GLY A 1 667 ? 40.802 0.035 -22.387 1.00 33.19 667 GLY A N 1
ATOM 4965 C CA . GLY A 1 667 ? 40.831 0.956 -23.539 1.00 33.19 667 GLY A CA 1
ATOM 4966 C C . GLY A 1 667 ? 40.419 0.395 -24.898 1.00 33.19 667 GLY A C 1
ATOM 4967 O O . GLY A 1 667 ? 39.921 1.143 -25.727 1.00 33.19 667 GLY A O 1
ATOM 4968 N N . VAL A 1 668 ? 40.587 -0.910 -25.135 1.00 33.81 668 VAL A N 1
ATOM 4969 C CA . VAL A 1 668 ? 40.106 -1.557 -26.377 1.00 33.81 668 VAL A CA 1
ATOM 4970 C C . VAL A 1 668 ? 38.623 -1.937 -26.250 1.00 33.81 668 VAL A C 1
ATOM 4972 O O . VAL A 1 668 ? 37.871 -1.824 -27.214 1.00 33.81 668 VAL A O 1
ATOM 4975 N N . LEU A 1 669 ? 38.181 -2.292 -25.037 1.00 45.25 669 LEU A N 1
ATOM 4976 C CA . LEU A 1 669 ? 36.793 -2.651 -24.747 1.00 45.25 669 LEU A CA 1
ATOM 4977 C C . LEU A 1 669 ? 35.843 -1.447 -24.782 1.00 45.25 669 LEU A C 1
ATOM 4979 O O . LEU A 1 669 ? 34.767 -1.562 -25.360 1.00 45.25 669 LEU A O 1
ATOM 4983 N N . GLU A 1 670 ? 36.264 -0.284 -24.273 1.00 45.69 670 GLU A N 1
ATOM 4984 C CA . GLU A 1 670 ? 35.461 0.950 -24.282 1.00 45.69 670 GLU A CA 1
ATOM 4985 C C . GLU A 1 670 ? 34.992 1.307 -25.699 1.00 45.69 670 GLU A C 1
ATOM 4987 O O . GLU A 1 670 ? 33.796 1.432 -25.925 1.00 45.69 670 GLU A O 1
ATOM 4992 N N . GLN A 1 671 ? 35.889 1.353 -26.693 1.00 40.41 671 GLN A N 1
ATOM 4993 C CA . GLN A 1 671 ? 35.500 1.641 -28.083 1.00 40.41 671 GLN A CA 1
ATOM 4994 C C . GLN A 1 671 ? 34.632 0.541 -28.717 1.00 40.41 671 GLN A C 1
ATOM 4996 O O . GLN A 1 671 ? 33.770 0.845 -29.539 1.00 40.41 671 GLN A O 1
ATOM 5001 N N . SER A 1 672 ? 34.818 -0.728 -28.334 1.00 44.31 672 SER A N 1
ATOM 5002 C CA . SER A 1 672 ? 34.009 -1.846 -28.847 1.00 44.31 672 SER A CA 1
ATOM 5003 C C . SER A 1 672 ? 32.589 -1.900 -28.263 1.00 44.31 672 SER A C 1
ATOM 5005 O O . SER A 1 672 ? 31.672 -2.374 -28.933 1.00 44.31 672 SER A O 1
ATOM 5007 N N . VAL A 1 673 ? 32.407 -1.398 -27.035 1.00 54.56 673 VAL A N 1
ATOM 5008 C CA . VAL A 1 673 ? 31.144 -1.426 -26.283 1.00 54.56 673 VAL A CA 1
ATOM 5009 C C . VAL A 1 673 ? 30.382 -0.109 -26.430 1.00 54.56 673 VAL A C 1
ATOM 5011 O O . VAL A 1 673 ? 29.181 -0.132 -26.691 1.00 54.56 673 VAL A O 1
ATOM 5014 N N . VAL A 1 674 ? 31.067 1.033 -26.322 1.00 54.94 674 VAL A N 1
ATOM 5015 C CA . VAL A 1 674 ? 30.497 2.381 -26.490 1.00 54.94 674 VAL A CA 1
ATOM 5016 C C . VAL A 1 674 ? 30.236 2.691 -27.971 1.00 54.94 674 VAL A C 1
ATOM 5018 O O . VAL A 1 674 ? 29.208 3.285 -28.291 1.00 54.94 674 VAL A O 1
ATOM 5021 N N . GLY A 1 675 ? 31.058 2.174 -28.889 1.00 53.81 675 GLY A N 1
ATOM 5022 C CA . GLY A 1 675 ? 30.913 2.403 -30.329 1.00 53.81 675 GLY A CA 1
ATOM 5023 C C . GLY A 1 675 ? 31.373 3.800 -30.768 1.00 53.81 675 GLY A C 1
ATOM 5024 O O . GLY A 1 675 ? 31.987 4.537 -30.002 1.00 53.81 675 GLY A O 1
ATOM 5025 N N . SER A 1 676 ? 31.100 4.155 -32.027 1.00 50.06 676 SER A N 1
ATOM 5026 C CA . SER A 1 676 ? 31.315 5.508 -32.567 1.00 50.06 676 SER A CA 1
ATOM 5027 C C . SER A 1 676 ? 29.998 6.299 -32.600 1.00 50.06 676 SER A C 1
ATOM 5029 O O . SER A 1 676 ? 28.923 5.714 -32.513 1.00 50.06 676 SER A O 1
ATOM 5031 N N . VAL A 1 677 ? 30.075 7.633 -32.686 1.00 43.19 677 VAL A N 1
ATOM 5032 C CA . VAL A 1 677 ? 28.921 8.558 -32.633 1.00 43.19 677 VAL A CA 1
ATOM 5033 C C . VAL A 1 677 ? 27.794 8.124 -33.605 1.00 43.19 677 VAL A C 1
ATOM 5035 O O . VAL A 1 677 ? 28.045 8.097 -34.815 1.00 43.19 677 VAL A O 1
ATOM 5038 N N . PRO A 1 678 ? 26.569 7.798 -33.130 1.00 46.94 678 PRO A N 1
ATOM 5039 C CA . PRO A 1 678 ? 25.478 7.317 -33.989 1.00 46.94 678 PRO A CA 1
ATOM 5040 C C . PRO A 1 678 ? 24.947 8.384 -34.963 1.00 46.94 678 PRO A C 1
ATOM 5042 O O . PRO A 1 678 ? 25.048 9.580 -34.718 1.00 46.94 678 PRO A O 1
ATOM 5045 N N . GLY A 1 679 ? 24.315 7.982 -36.068 1.00 37.00 679 GLY A N 1
ATOM 5046 C CA . GLY A 1 679 ? 23.517 8.898 -36.896 1.00 37.00 679 GLY A CA 1
ATOM 5047 C C . GLY A 1 679 ? 22.059 8.916 -36.428 1.00 37.00 679 GLY A C 1
ATOM 5048 O O . GLY A 1 679 ? 21.413 7.876 -36.478 1.00 37.00 679 GLY A O 1
ATOM 5049 N N . ILE A 1 680 ? 21.533 10.067 -35.994 1.00 33.81 680 ILE A N 1
ATOM 5050 C CA . ILE A 1 680 ? 20.131 10.204 -35.557 1.00 33.81 680 ILE A CA 1
ATOM 5051 C C . ILE A 1 680 ? 19.260 10.615 -36.757 1.00 33.81 680 ILE A C 1
ATOM 5053 O O . ILE A 1 680 ? 19.245 11.779 -37.149 1.00 33.81 680 ILE A O 1
ATOM 5057 N N . GLU A 1 681 ? 18.515 9.674 -37.337 1.00 34.25 681 GLU A N 1
ATOM 5058 C CA . GLU A 1 681 ? 17.307 9.970 -38.122 1.00 34.25 681 GLU A CA 1
ATOM 5059 C C . GLU A 1 681 ? 16.145 9.113 -37.588 1.00 34.25 681 GLU A C 1
ATOM 5061 O O . GLU A 1 681 ? 16.350 7.980 -37.159 1.00 34.25 681 GLU A O 1
ATOM 5066 N N . THR A 1 682 ? 14.936 9.688 -37.581 1.00 31.70 682 THR A N 1
ATOM 5067 C CA . THR A 1 682 ? 13.687 9.172 -36.979 1.00 31.70 682 THR A CA 1
ATOM 5068 C C . THR A 1 682 ? 13.502 7.655 -37.123 1.00 31.70 682 THR A C 1
ATOM 5070 O O . THR A 1 682 ? 13.420 7.146 -38.243 1.00 31.70 682 THR A O 1
ATOM 5073 N N . TYR A 1 683 ? 13.398 6.954 -35.989 1.00 37.66 683 TYR A N 1
ATOM 5074 C CA . TYR A 1 683 ? 13.359 5.493 -35.903 1.00 37.66 683 TYR A CA 1
ATOM 5075 C C . TYR A 1 683 ? 11.928 4.964 -35.702 1.00 37.66 683 TYR A C 1
ATOM 5077 O O . TYR A 1 683 ? 11.267 5.304 -34.725 1.00 37.66 683 TYR A O 1
ATOM 5085 N N . GLU A 1 684 ? 11.462 4.093 -36.602 1.00 34.06 684 GLU A N 1
ATOM 5086 C CA . GLU A 1 684 ? 10.348 3.172 -36.338 1.00 34.06 684 GLU A CA 1
ATOM 5087 C C . GLU A 1 684 ? 10.937 1.834 -35.874 1.00 34.06 684 GLU A C 1
ATOM 5089 O O . GLU A 1 684 ? 11.785 1.273 -36.570 1.00 34.06 684 GLU A O 1
ATOM 5094 N N . VAL A 1 685 ? 10.484 1.308 -34.727 1.00 36.72 685 VAL A N 1
ATOM 5095 C CA . VAL A 1 685 ? 10.930 0.013 -34.176 1.00 36.72 685 VAL A CA 1
ATOM 5096 C C . VAL A 1 685 ? 10.742 -1.102 -35.229 1.00 36.72 685 VAL A C 1
ATOM 5098 O O . VAL A 1 685 ? 9.598 -1.436 -35.555 1.00 36.72 685 VAL A O 1
ATOM 5101 N N . PRO A 1 686 ? 11.816 -1.699 -35.789 1.00 33.66 686 PRO A N 1
ATOM 5102 C CA . PRO A 1 686 ? 11.720 -2.717 -36.825 1.00 33.66 686 PRO A CA 1
ATOM 5103 C C . PRO A 1 686 ? 11.062 -3.990 -36.297 1.00 33.66 686 PRO A C 1
ATOM 5105 O O . PRO A 1 686 ? 11.325 -4.435 -35.181 1.00 33.66 686 PRO A O 1
ATOM 5108 N N . ARG A 1 687 ? 10.237 -4.618 -37.142 1.00 35.53 687 ARG A N 1
ATOM 5109 C CA . ARG A 1 687 ? 9.544 -5.877 -36.827 1.00 35.53 687 ARG A CA 1
ATOM 5110 C C . ARG A 1 687 ? 10.388 -7.151 -37.011 1.00 35.53 687 ARG A C 1
ATOM 5112 O O . ARG A 1 687 ? 9.920 -8.186 -36.555 1.00 35.53 687 ARG A O 1
ATOM 5119 N N . GLU A 1 688 ? 11.586 -7.125 -37.616 1.00 33.25 688 GLU A N 1
ATOM 5120 C CA . GLU A 1 688 ? 12.425 -8.335 -37.803 1.00 33.25 688 GLU A CA 1
ATOM 5121 C C . GLU A 1 688 ? 13.964 -8.104 -37.753 1.00 33.25 688 GLU A C 1
ATOM 5123 O O . GLU A 1 688 ? 14.511 -7.270 -38.469 1.00 33.25 688 GLU A O 1
ATOM 5128 N N . ASP A 1 689 ? 14.602 -8.902 -36.881 1.00 43.34 689 ASP A N 1
ATOM 5129 C CA . ASP A 1 689 ? 15.956 -9.507 -36.779 1.00 43.34 689 ASP A CA 1
ATOM 5130 C C . ASP A 1 689 ? 17.233 -8.895 -37.436 1.00 43.34 689 ASP A C 1
ATOM 5132 O O . ASP A 1 689 ? 17.708 -9.381 -38.468 1.00 43.34 689 ASP A O 1
ATOM 5136 N N . PRO A 1 690 ? 17.917 -7.953 -36.747 1.00 45.41 690 PRO A N 1
ATOM 5137 C CA . PRO A 1 690 ? 19.369 -7.722 -36.836 1.00 45.41 690 PRO A CA 1
ATOM 5138 C C . PRO A 1 690 ? 20.186 -8.489 -35.763 1.00 45.41 690 PRO A C 1
ATOM 5140 O O . PRO A 1 690 ? 21.400 -8.310 -35.663 1.00 45.41 690 PRO A O 1
ATOM 5143 N N . LEU A 1 691 ? 19.551 -9.319 -34.923 1.00 48.88 691 LEU A N 1
ATOM 5144 C CA . LEU A 1 691 ? 20.115 -9.815 -33.654 1.00 48.88 691 LEU A CA 1
ATOM 5145 C C . LEU A 1 691 ? 21.208 -10.877 -33.849 1.00 48.88 691 LEU A C 1
ATOM 5147 O O . LEU A 1 691 ? 22.145 -10.965 -33.051 1.00 48.88 691 LEU A O 1
ATOM 5151 N N . GLY A 1 692 ? 21.142 -11.647 -34.940 1.00 54.09 692 GLY A N 1
ATOM 5152 C CA . GLY A 1 692 ? 22.112 -12.711 -35.215 1.00 54.09 692 GLY A CA 1
ATOM 5153 C C . GLY A 1 692 ? 23.549 -12.221 -35.453 1.00 54.09 692 GLY A C 1
ATOM 5154 O O . GLY A 1 692 ? 24.499 -12.893 -35.059 1.00 54.09 692 GLY A O 1
ATOM 5155 N N . SER A 1 693 ? 23.760 -11.054 -36.069 1.00 60.94 693 SER A N 1
ATOM 5156 C CA . SER A 1 693 ? 25.111 -10.600 -36.446 1.00 60.94 693 SER A CA 1
ATOM 5157 C C . SER A 1 693 ? 25.950 -10.135 -35.266 1.00 60.94 693 SER A C 1
ATOM 5159 O O . SER A 1 693 ? 27.121 -10.510 -35.170 1.00 60.94 693 SER A O 1
ATOM 5161 N N . ARG A 1 694 ? 25.350 -9.386 -34.336 1.00 62.47 694 ARG A N 1
ATOM 5162 C CA . ARG A 1 694 ? 26.037 -8.919 -33.125 1.00 62.47 694 ARG A CA 1
ATOM 5163 C C . ARG A 1 694 ? 26.366 -10.076 -32.185 1.00 62.47 694 ARG A C 1
ATOM 5165 O O . ARG A 1 694 ? 27.464 -10.127 -31.639 1.00 62.47 694 ARG A O 1
ATOM 5172 N N . GLN A 1 695 ? 25.475 -11.067 -32.091 1.00 60.06 695 GLN A N 1
ATOM 5173 C CA . GLN A 1 695 ? 25.699 -12.302 -31.332 1.00 60.06 695 GLN A CA 1
ATOM 5174 C C . GLN A 1 695 ? 26.976 -13.039 -31.771 1.00 60.06 695 GLN A C 1
ATOM 5176 O O . GLN A 1 695 ? 27.827 -13.377 -30.940 1.00 60.06 695 GLN A O 1
ATOM 5181 N N . TYR A 1 696 ? 27.118 -13.310 -33.074 1.00 63.59 696 TYR A N 1
ATOM 5182 C CA . TYR A 1 696 ? 28.293 -14.023 -33.576 1.00 63.59 696 TYR A CA 1
ATOM 5183 C C . TYR A 1 696 ? 29.563 -13.189 -33.418 1.00 63.59 696 TYR A C 1
ATOM 5185 O O . TYR A 1 696 ? 30.599 -13.730 -33.034 1.00 63.59 696 TYR A O 1
ATOM 5193 N N . TYR A 1 697 ? 29.474 -11.879 -33.646 1.00 71.81 697 TYR A N 1
ATOM 5194 C CA . TYR A 1 697 ? 30.619 -10.984 -33.531 1.00 71.81 697 TYR A CA 1
ATOM 5195 C C . TYR A 1 697 ? 31.139 -10.859 -32.091 1.00 71.81 697 TYR A C 1
ATOM 5197 O O . TYR A 1 697 ? 32.341 -10.964 -31.862 1.00 71.81 697 TYR A O 1
ATOM 5205 N N . ASN A 1 698 ? 30.246 -10.771 -31.101 1.00 61.94 698 ASN A N 1
ATOM 5206 C CA . ASN A 1 698 ? 30.618 -10.756 -29.681 1.00 61.94 698 ASN A CA 1
ATOM 5207 C C . ASN A 1 698 ? 31.321 -12.045 -29.237 1.00 61.94 698 ASN A C 1
ATOM 5209 O O . ASN A 1 698 ? 32.210 -12.010 -28.390 1.00 61.94 698 ASN A O 1
ATOM 5213 N N . THR A 1 699 ? 30.967 -13.185 -29.837 1.00 62.28 699 THR A N 1
ATOM 5214 C CA . THR A 1 699 ? 31.677 -14.446 -29.581 1.00 62.28 699 THR A CA 1
ATOM 5215 C C . THR A 1 699 ? 33.109 -14.392 -30.116 1.00 62.28 699 THR A C 1
ATOM 5217 O O . THR A 1 699 ? 34.017 -14.905 -29.467 1.00 62.28 699 THR A O 1
ATOM 5220 N N . LEU A 1 700 ? 33.338 -13.748 -31.265 1.00 70.88 700 LEU A N 1
ATOM 5221 C CA . LEU A 1 700 ? 34.690 -13.552 -31.791 1.00 70.88 700 LEU A CA 1
ATOM 5222 C C . LEU A 1 700 ? 35.518 -12.611 -30.910 1.00 70.88 700 LEU A C 1
ATOM 5224 O O . LEU A 1 700 ? 36.668 -12.932 -30.624 1.00 70.88 700 LEU A O 1
ATOM 5228 N N . LEU A 1 701 ? 34.928 -11.507 -30.437 1.00 68.00 701 LEU A N 1
ATOM 5229 C CA . LEU A 1 701 ? 35.578 -10.579 -29.502 1.00 68.00 701 LEU A CA 1
ATOM 5230 C C . LEU A 1 701 ? 35.980 -11.290 -28.200 1.00 68.00 701 LEU A C 1
ATOM 5232 O O . LEU A 1 701 ? 37.120 -11.181 -27.759 1.00 68.00 701 LEU A O 1
ATOM 5236 N N . ALA A 1 702 ? 35.093 -12.116 -27.636 1.00 55.62 702 ALA A N 1
ATOM 5237 C CA . ALA A 1 702 ? 35.413 -12.911 -26.450 1.00 55.62 702 ALA A CA 1
ATOM 5238 C C . ALA A 1 702 ? 36.553 -13.919 -26.704 1.00 55.62 702 ALA A C 1
ATOM 5240 O O . ALA A 1 702 ? 37.412 -14.118 -25.848 1.00 55.62 702 ALA A O 1
ATOM 5241 N N . LEU A 1 703 ? 36.592 -14.558 -27.880 1.00 60.31 703 LEU A N 1
ATOM 5242 C CA . LEU A 1 703 ? 37.696 -15.450 -28.250 1.00 60.31 703 LEU A CA 1
ATOM 5243 C C . LEU A 1 703 ? 39.014 -14.685 -28.431 1.00 60.31 703 LEU A C 1
ATOM 5245 O O . LEU A 1 703 ? 40.068 -15.210 -28.067 1.00 60.31 703 LEU A O 1
ATOM 5249 N N . GLU A 1 704 ? 38.970 -13.470 -28.978 1.00 74.44 704 GLU A N 1
ATOM 5250 C CA . GLU A 1 704 ? 40.143 -12.609 -29.154 1.00 74.44 704 GLU A CA 1
ATOM 5251 C C . GLU A 1 704 ? 40.780 -12.258 -27.813 1.00 74.44 704 GLU A C 1
ATOM 5253 O O . GLU A 1 704 ? 41.977 -12.487 -27.623 1.00 74.44 704 GLU A O 1
ATOM 5258 N N . ASP A 1 705 ? 39.964 -11.803 -26.864 1.00 54.91 705 ASP A N 1
ATOM 5259 C CA . ASP A 1 705 ? 40.411 -11.388 -25.533 1.00 54.91 705 ASP A CA 1
ATOM 5260 C C . ASP A 1 705 ? 41.046 -12.528 -24.732 1.00 54.91 705 ASP A C 1
ATOM 5262 O O . ASP A 1 705 ? 41.998 -12.330 -23.973 1.00 54.91 705 ASP A O 1
ATOM 5266 N N . LEU A 1 706 ? 40.575 -13.756 -24.941 1.00 49.09 706 LEU A N 1
ATOM 5267 C CA . LEU A 1 706 ? 41.142 -14.951 -24.317 1.00 49.09 706 LEU A CA 1
ATOM 5268 C C . LEU A 1 706 ? 42.420 -15.447 -25.011 1.00 49.09 706 LEU A C 1
ATOM 5270 O O . LEU A 1 706 ? 42.997 -16.452 -24.586 1.00 49.09 706 LEU A O 1
ATOM 5274 N N . GLY A 1 707 ? 42.849 -14.801 -26.101 1.00 60.88 707 GLY A N 1
ATOM 5275 C CA . GLY A 1 707 ? 43.924 -15.289 -26.968 1.00 60.88 707 GLY A CA 1
ATOM 5276 C C . GLY A 1 707 ? 43.574 -16.604 -27.674 1.00 60.88 707 GLY A C 1
ATOM 5277 O O . GLY A 1 707 ? 44.468 -17.341 -28.096 1.00 60.88 707 GLY A O 1
ATOM 5278 N N . ALA A 1 708 ? 42.280 -16.919 -27.759 1.00 60.44 708 ALA A N 1
ATOM 5279 C CA . ALA A 1 708 ? 41.734 -18.128 -28.362 1.00 60.44 708 ALA A CA 1
ATOM 5280 C C . ALA A 1 708 ? 41.287 -17.912 -29.820 1.00 60.44 708 ALA A C 1
ATOM 5282 O O . ALA A 1 708 ? 41.031 -18.893 -30.521 1.00 60.44 708 ALA A O 1
ATOM 5283 N N . LEU A 1 709 ? 41.226 -16.661 -30.297 1.00 72.50 709 LEU A N 1
ATOM 5284 C CA . LEU A 1 709 ? 40.931 -16.347 -31.693 1.00 72.50 709 LEU A CA 1
ATOM 5285 C C . LEU A 1 709 ? 42.130 -16.694 -32.582 1.00 72.50 709 LEU A C 1
ATOM 5287 O O . LEU A 1 709 ? 43.181 -16.053 -32.566 1.00 72.50 709 LEU A O 1
ATOM 5291 N N . THR A 1 710 ? 41.972 -17.741 -33.381 1.00 74.75 710 THR A N 1
ATOM 5292 C CA . THR A 1 710 ? 42.928 -18.113 -34.424 1.00 74.75 710 THR A CA 1
ATOM 5293 C C . THR A 1 710 ? 42.734 -17.241 -35.671 1.00 74.75 710 THR A C 1
ATOM 5295 O O . THR A 1 710 ? 41.594 -17.025 -36.090 1.00 74.75 710 THR A O 1
ATOM 5298 N N . PRO A 1 711 ? 43.819 -16.783 -36.327 1.00 77.12 711 PRO A N 1
ATOM 5299 C CA . PRO A 1 711 ? 43.713 -16.050 -37.585 1.00 77.12 711 PRO A CA 1
ATOM 5300 C C . PRO A 1 711 ? 42.960 -16.863 -38.643 1.00 77.12 711 PRO A C 1
ATOM 5302 O O . PRO A 1 711 ? 43.293 -18.026 -38.890 1.00 77.12 711 PRO A O 1
ATOM 5305 N N . HIS A 1 712 ? 41.970 -16.252 -39.293 1.00 79.19 712 HIS A N 1
ATOM 5306 C CA . HIS A 1 712 ? 41.181 -16.912 -40.326 1.00 79.19 712 HIS A CA 1
ATOM 5307 C C . HIS A 1 712 ? 40.754 -15.920 -41.419 1.00 79.19 712 HIS A C 1
ATOM 5309 O O . HIS A 1 712 ? 40.172 -14.891 -41.082 1.00 79.19 712 HIS A O 1
ATOM 5315 N N . PRO A 1 713 ? 40.920 -16.255 -42.717 1.00 80.44 713 PRO A N 1
ATOM 5316 C CA . PRO A 1 713 ? 40.699 -15.315 -43.826 1.00 80.44 713 PRO A CA 1
ATOM 5317 C C . PRO A 1 713 ? 39.300 -14.693 -43.900 1.00 80.44 713 PRO A C 1
ATOM 5319 O O . PRO A 1 713 ? 39.105 -13.640 -44.495 1.00 80.44 713 PRO A O 1
ATOM 5322 N N . VAL A 1 714 ? 38.303 -15.369 -43.325 1.00 78.19 714 VAL A N 1
ATOM 5323 C CA . VAL A 1 714 ? 36.917 -14.874 -43.265 1.00 78.19 714 VAL A CA 1
ATOM 5324 C C . VAL A 1 714 ? 36.767 -13.644 -42.359 1.00 78.19 714 VAL A C 1
ATOM 5326 O O . VAL A 1 714 ? 35.825 -12.885 -42.524 1.00 78.19 714 VAL A O 1
ATOM 5329 N N . LEU A 1 715 ? 37.698 -13.432 -41.422 1.00 81.88 715 LEU A N 1
ATOM 5330 C CA . LEU A 1 715 ? 37.668 -12.308 -40.487 1.00 81.88 715 LEU A CA 1
ATOM 5331 C C . LEU A 1 715 ? 38.545 -11.135 -40.934 1.00 81.88 715 LEU A C 1
ATOM 5333 O O . LEU A 1 715 ? 38.403 -10.058 -40.375 1.00 81.88 715 LEU A O 1
ATOM 5337 N N . ASP A 1 716 ? 39.397 -11.299 -41.955 1.00 83.81 716 ASP A N 1
ATOM 5338 C CA . ASP A 1 716 ? 40.397 -10.297 -42.370 1.00 83.81 716 ASP A CA 1
ATOM 5339 C C . ASP A 1 716 ? 39.794 -8.906 -42.641 1.00 83.81 716 ASP A C 1
ATOM 5341 O O . ASP A 1 716 ? 40.438 -7.888 -42.413 1.00 83.81 716 ASP A O 1
ATOM 5345 N N . ARG A 1 717 ? 38.545 -8.849 -43.122 1.00 82.56 717 ARG A N 1
ATOM 5346 C CA . ARG A 1 717 ? 37.823 -7.593 -43.399 1.00 82.56 717 ARG A CA 1
ATOM 5347 C C . ARG A 1 717 ? 37.278 -6.883 -42.160 1.00 82.56 717 ARG A C 1
ATOM 5349 O O . ARG A 1 717 ? 36.923 -5.713 -42.248 1.00 82.56 717 ARG A O 1
ATOM 5356 N N . TYR A 1 718 ? 37.195 -7.593 -41.045 1.00 84.38 718 TYR A N 1
ATOM 5357 C CA . TYR A 1 718 ? 36.777 -7.073 -39.749 1.00 84.38 718 TYR A CA 1
ATOM 5358 C C . TYR A 1 718 ? 37.972 -6.908 -38.814 1.00 84.38 718 TYR A C 1
ATOM 5360 O O . TYR A 1 718 ? 37.777 -6.772 -37.616 1.00 84.38 718 TYR A O 1
ATOM 5368 N N . MET A 1 719 ? 39.197 -6.967 -39.342 1.00 82.69 719 MET A N 1
ATOM 5369 C CA . MET A 1 719 ? 40.423 -6.860 -38.568 1.00 82.69 719 MET A CA 1
ATOM 5370 C C . MET A 1 719 ? 41.120 -5.527 -38.844 1.00 82.69 719 MET A C 1
ATOM 5372 O O . MET A 1 719 ? 41.178 -5.050 -39.979 1.00 82.69 719 MET A O 1
ATOM 5376 N N . THR A 1 720 ? 41.693 -4.941 -37.806 1.00 81.06 720 THR A N 1
ATOM 5377 C CA . THR A 1 720 ? 42.644 -3.839 -37.881 1.00 81.06 720 THR A CA 1
ATOM 5378 C C . THR A 1 720 ? 43.980 -4.312 -38.470 1.00 81.06 720 THR A C 1
ATOM 5380 O O . THR A 1 720 ? 44.274 -5.508 -38.550 1.00 81.06 720 THR A O 1
ATOM 5383 N N . GLU A 1 721 ? 44.847 -3.373 -38.868 1.00 75.88 721 GLU A N 1
ATOM 5384 C CA . GLU A 1 721 ? 46.178 -3.699 -39.413 1.00 75.88 721 GLU A CA 1
ATOM 5385 C C . GLU A 1 721 ? 47.086 -4.447 -38.415 1.00 75.88 721 GLU A C 1
ATOM 5387 O O . GLU A 1 721 ? 48.002 -5.161 -38.826 1.00 75.88 721 GLU A O 1
ATOM 5392 N N . ASP A 1 722 ? 46.836 -4.305 -37.110 1.00 76.31 722 ASP A N 1
ATOM 5393 C CA . ASP A 1 722 ? 47.517 -5.027 -36.031 1.00 76.31 722 ASP A CA 1
ATOM 5394 C C . ASP A 1 722 ? 46.901 -6.403 -35.716 1.00 76.31 722 ASP A C 1
ATOM 5396 O O . ASP A 1 722 ? 47.400 -7.104 -34.834 1.00 76.31 722 ASP A O 1
ATOM 5400 N N . GLY A 1 723 ? 45.893 -6.830 -36.487 1.00 74.62 723 GLY A N 1
ATOM 5401 C CA . GLY A 1 723 ? 45.297 -8.164 -36.407 1.00 74.62 723 GLY A CA 1
ATOM 5402 C C . GLY A 1 723 ? 44.306 -8.337 -35.259 1.00 74.62 723 GLY A C 1
ATOM 5403 O O . GLY A 1 723 ? 44.189 -9.455 -34.759 1.00 74.62 723 GLY A O 1
ATOM 5404 N N . LYS A 1 724 ? 43.648 -7.249 -34.839 1.00 78.81 724 LYS A N 1
ATOM 5405 C CA . LYS A 1 724 ? 42.557 -7.261 -33.857 1.00 78.81 724 LYS A CA 1
ATOM 5406 C C . LYS A 1 724 ? 41.209 -7.033 -34.520 1.00 78.81 724 LYS A C 1
ATOM 5408 O O . LYS A 1 724 ? 41.160 -6.379 -35.553 1.00 78.81 724 LYS A O 1
ATOM 5413 N N . LEU A 1 725 ? 40.117 -7.490 -33.929 1.00 78.25 725 LEU A N 1
ATOM 5414 C CA . LEU A 1 725 ? 38.776 -7.224 -34.434 1.00 78.25 725 LEU A CA 1
ATOM 5415 C C . LEU A 1 725 ? 38.413 -5.736 -34.309 1.00 78.25 725 LEU A C 1
ATOM 5417 O O . LEU A 1 725 ? 38.699 -5.075 -33.311 1.00 78.25 725 LEU A O 1
ATOM 5421 N N . LEU A 1 726 ? 37.752 -5.211 -35.341 1.00 78.56 726 LEU A N 1
ATOM 5422 C CA . LEU A 1 726 ? 37.146 -3.883 -35.344 1.00 78.56 726 LEU A CA 1
ATOM 5423 C C . LEU A 1 726 ? 35.995 -3.827 -34.324 1.00 78.56 726 LEU A C 1
ATOM 5425 O O . LEU A 1 726 ? 35.337 -4.845 -34.093 1.00 78.56 726 LEU A O 1
ATOM 5429 N N . PRO A 1 727 ? 35.662 -2.651 -33.769 1.00 70.69 727 PRO A N 1
ATOM 5430 C CA . PRO A 1 727 ? 34.382 -2.436 -33.093 1.00 70.69 727 PRO A CA 1
ATOM 5431 C C . PRO A 1 727 ? 33.199 -2.873 -33.972 1.00 70.69 727 PRO A C 1
ATOM 5433 O O . PRO A 1 727 ? 33.253 -2.721 -35.192 1.00 70.69 727 PRO A O 1
ATOM 5436 N N . TYR A 1 728 ? 32.116 -3.392 -33.379 1.00 67.19 728 TYR A N 1
ATOM 5437 C CA . TYR A 1 728 ? 30.992 -3.961 -34.146 1.00 67.19 728 TYR A CA 1
ATOM 5438 C C . TYR A 1 728 ? 30.405 -2.981 -35.175 1.00 67.19 728 TYR A C 1
ATOM 5440 O O . TYR A 1 728 ? 30.172 -3.368 -36.316 1.00 67.19 728 TYR A O 1
ATOM 5448 N N . GLU A 1 729 ? 30.242 -1.706 -34.816 1.00 62.53 729 GLU A N 1
ATOM 5449 C CA . GLU A 1 729 ? 29.732 -0.675 -35.732 1.00 62.53 729 GLU A CA 1
ATOM 5450 C C . GLU A 1 729 ? 30.684 -0.401 -36.907 1.00 62.53 729 GLU A C 1
ATOM 5452 O O . GLU A 1 729 ? 30.257 -0.240 -38.050 1.00 62.53 729 GLU A O 1
ATOM 5457 N N . GLU A 1 730 ? 31.996 -0.426 -36.663 1.00 70.56 730 GLU A N 1
ATOM 5458 C CA . GLU A 1 730 ? 33.003 -0.298 -37.723 1.00 70.56 730 GLU A CA 1
ATOM 5459 C C . GLU A 1 730 ? 33.038 -1.544 -38.612 1.00 70.56 730 GLU A C 1
ATOM 5461 O O . GLU A 1 730 ? 33.154 -1.437 -39.835 1.00 70.56 730 GLU A O 1
ATOM 5466 N N . ALA A 1 731 ? 32.864 -2.727 -38.019 1.00 72.94 731 ALA A N 1
ATOM 5467 C CA . ALA A 1 731 ? 32.701 -3.971 -38.756 1.00 72.94 731 ALA A CA 1
ATOM 5468 C C . ALA A 1 731 ? 31.432 -3.946 -39.621 1.00 72.94 731 ALA A C 1
ATOM 5470 O O . ALA A 1 731 ? 31.452 -4.444 -40.748 1.00 72.94 731 ALA A O 1
ATOM 5471 N N . LEU A 1 732 ? 30.351 -3.321 -39.140 1.00 69.00 732 LEU A N 1
ATOM 5472 C CA . LEU A 1 732 ? 29.097 -3.138 -39.873 1.00 69.00 732 LEU A CA 1
ATOM 5473 C C . LEU A 1 732 ? 29.291 -2.240 -41.098 1.00 69.00 732 LEU A C 1
ATOM 5475 O O . LEU A 1 732 ? 28.847 -2.577 -42.200 1.00 69.00 732 LEU A O 1
ATOM 5479 N N . MET A 1 733 ? 30.035 -1.144 -40.925 1.00 66.50 733 MET A N 1
ATOM 5480 C CA . MET A 1 733 ? 30.434 -0.264 -42.024 1.00 66.50 733 MET A CA 1
ATOM 5481 C C . MET A 1 733 ? 31.378 -0.960 -43.016 1.00 66.50 733 MET A C 1
ATOM 5483 O O . MET A 1 733 ? 31.261 -0.747 -44.226 1.00 66.50 733 MET A O 1
ATOM 5487 N N . ALA A 1 734 ? 32.281 -1.818 -42.532 1.00 70.62 734 ALA A N 1
ATOM 5488 C CA . ALA A 1 734 ? 33.165 -2.624 -43.371 1.00 70.62 734 ALA A CA 1
ATOM 5489 C C . ALA A 1 734 ? 32.406 -3.715 -44.155 1.00 70.62 734 ALA A C 1
ATOM 5491 O O . ALA A 1 734 ? 32.785 -4.039 -45.284 1.00 70.62 734 ALA A O 1
ATOM 5492 N N . ASP A 1 735 ? 31.324 -4.264 -43.591 1.00 68.50 735 ASP A N 1
ATOM 5493 C CA . ASP A 1 735 ? 30.491 -5.286 -44.234 1.00 68.50 735 ASP A CA 1
ATOM 5494 C C . ASP A 1 735 ? 29.631 -4.716 -45.368 1.00 68.50 735 ASP A C 1
ATOM 5496 O O . ASP A 1 735 ? 29.434 -5.378 -46.391 1.00 68.50 735 ASP A O 1
ATOM 5500 N N . ASN A 1 736 ? 29.123 -3.488 -45.214 1.00 65.31 736 ASN A N 1
ATOM 5501 C CA . ASN A 1 736 ? 28.252 -2.874 -46.212 1.00 65.31 736 ASN A CA 1
ATOM 5502 C C . ASN A 1 736 ? 28.444 -1.346 -46.319 1.00 65.31 736 ASN A C 1
ATOM 5504 O O . ASN A 1 736 ? 27.621 -0.575 -45.826 1.00 65.31 736 ASN A O 1
ATOM 5508 N N . PRO A 1 737 ? 29.468 -0.873 -47.053 1.00 54.44 737 PRO A N 1
ATOM 5509 C CA . PRO A 1 737 ? 29.842 0.547 -47.107 1.00 54.44 737 PRO A CA 1
ATOM 5510 C C . PRO A 1 737 ? 28.844 1.456 -47.857 1.00 54.44 737 PRO A C 1
ATOM 5512 O O . PRO A 1 737 ? 29.124 2.636 -48.060 1.00 54.44 737 PRO A O 1
ATOM 5515 N N . THR A 1 738 ? 27.708 0.925 -48.333 1.00 43.66 738 THR A N 1
ATOM 5516 C CA . THR A 1 738 ? 26.745 1.651 -49.190 1.00 43.66 738 THR A CA 1
ATOM 5517 C C . THR A 1 738 ? 25.294 1.635 -48.701 1.00 43.66 738 THR A C 1
ATOM 5519 O O . THR A 1 738 ? 24.446 2.252 -49.346 1.00 43.66 738 THR A O 1
ATOM 5522 N N . GLN A 1 739 ? 24.982 0.961 -47.588 1.00 41.91 739 GLN A N 1
ATOM 5523 C CA . GLN A 1 739 ? 23.631 0.920 -47.017 1.00 41.91 739 GLN A CA 1
ATOM 5524 C C . GLN A 1 739 ? 23.600 1.429 -45.577 1.00 41.91 739 GLN A C 1
ATOM 5526 O O . GLN A 1 739 ? 24.588 1.368 -44.856 1.00 41.91 739 GLN A O 1
ATOM 5531 N N . ASN A 1 740 ? 22.426 1.935 -45.195 1.00 43.00 740 ASN A N 1
ATOM 5532 C CA . ASN A 1 740 ? 22.094 2.415 -43.860 1.00 43.00 740 ASN A CA 1
ATOM 5533 C C . ASN A 1 740 ? 22.406 1.313 -42.812 1.00 43.00 740 ASN A C 1
ATOM 5535 O O . ASN A 1 740 ? 21.940 0.182 -43.019 1.00 43.00 740 ASN A O 1
ATOM 5539 N N . PRO A 1 741 ? 23.149 1.595 -41.717 1.00 39.91 741 PRO A N 1
ATOM 5540 C CA . PRO A 1 741 ? 23.532 0.610 -40.688 1.00 39.91 741 PRO A CA 1
ATOM 5541 C C . PRO A 1 741 ? 22.357 -0.200 -40.112 1.00 39.91 741 PRO A C 1
ATOM 5543 O O . PRO A 1 741 ? 22.518 -1.328 -39.674 1.00 39.91 741 PRO A O 1
ATOM 5546 N N . ILE A 1 742 ? 21.133 0.304 -40.240 1.00 40.03 742 ILE A N 1
ATOM 5547 C CA . ILE A 1 742 ? 19.895 -0.295 -39.721 1.00 40.03 742 ILE A CA 1
ATOM 5548 C C . ILE A 1 742 ? 19.501 -1.618 -40.435 1.00 40.03 742 ILE A C 1
ATOM 5550 O O . ILE A 1 742 ? 18.634 -2.348 -39.968 1.00 40.03 742 ILE A O 1
ATOM 5554 N N . SER A 1 743 ? 20.138 -1.967 -41.564 1.00 39.78 743 SER A N 1
ATOM 5555 C CA . SER A 1 743 ? 19.849 -3.194 -42.346 1.00 39.78 743 SER A CA 1
ATOM 5556 C C . SER A 1 743 ? 21.085 -4.047 -42.684 1.00 39.78 743 SER A C 1
ATOM 5558 O O . SER A 1 743 ? 20.984 -5.051 -43.397 1.00 39.78 743 SER A O 1
ATOM 5560 N N . GLY A 1 744 ? 22.264 -3.640 -42.200 1.00 49.97 744 GLY A N 1
ATOM 5561 C CA . GLY A 1 744 ? 23.543 -4.319 -42.419 1.00 49.97 744 GLY A CA 1
ATOM 5562 C C . GLY A 1 744 ? 23.858 -5.287 -41.280 1.00 49.97 744 GLY A C 1
ATOM 5563 O O . GLY A 1 744 ? 23.516 -5.022 -40.140 1.00 49.97 744 GLY A O 1
ATOM 5564 N N . GLY A 1 745 ? 24.487 -6.425 -41.576 1.00 53.56 745 GLY A N 1
ATOM 5565 C CA . GLY A 1 745 ? 24.851 -7.417 -40.554 1.00 53.56 745 GLY A CA 1
ATOM 5566 C C . GLY A 1 745 ? 24.813 -8.856 -41.059 1.00 53.56 745 GLY A C 1
ATOM 5567 O O . GLY A 1 745 ? 25.516 -9.717 -40.541 1.00 53.56 745 GLY A O 1
ATOM 5568 N N . SER A 1 746 ? 24.063 -9.139 -42.130 1.00 57.28 746 SER A N 1
ATOM 5569 C CA . SER A 1 746 ? 23.982 -10.504 -42.675 1.00 57.28 746 SER A CA 1
ATOM 5570 C C . SER A 1 746 ? 25.341 -11.083 -43.102 1.00 57.28 746 SER A C 1
ATOM 5572 O O . SER A 1 746 ? 25.542 -12.295 -42.986 1.00 57.28 746 SER A O 1
ATOM 5574 N N . GLY A 1 747 ? 26.282 -10.248 -43.565 1.00 60.91 747 GLY A N 1
ATOM 5575 C CA . GLY A 1 747 ? 27.636 -10.673 -43.917 1.00 60.91 747 GLY A CA 1
ATOM 5576 C C . GLY A 1 747 ? 28.474 -10.977 -42.679 1.00 60.91 747 GLY A C 1
ATOM 5577 O O . GLY A 1 747 ? 29.048 -12.061 -42.614 1.00 60.91 747 GLY A O 1
ATOM 5578 N N . ILE A 1 748 ? 28.424 -10.117 -41.656 1.00 69.31 748 ILE A N 1
ATOM 5579 C CA . ILE A 1 748 ? 29.043 -10.375 -40.342 1.00 69.31 748 ILE A CA 1
ATOM 5580 C C . ILE A 1 748 ? 28.513 -11.671 -39.731 1.00 69.31 748 ILE A C 1
ATOM 5582 O O . ILE A 1 748 ? 29.300 -12.530 -39.341 1.00 69.31 748 ILE A O 1
ATOM 5586 N N . ALA A 1 749 ? 27.189 -11.849 -39.687 1.00 63.62 749 ALA A N 1
ATOM 5587 C CA . ALA A 1 749 ? 26.572 -13.058 -39.147 1.00 63.62 749 ALA A CA 1
ATOM 5588 C C . ALA A 1 749 ? 27.052 -14.315 -39.881 1.00 63.62 749 ALA A C 1
ATOM 5590 O O . ALA A 1 749 ? 27.360 -15.332 -39.263 1.00 63.62 749 ALA A O 1
ATOM 5591 N N . THR A 1 750 ? 27.135 -14.233 -41.211 1.00 67.00 750 THR A N 1
ATOM 5592 C CA . THR A 1 750 ? 27.588 -15.342 -42.054 1.00 67.00 750 THR A CA 1
ATOM 5593 C C . THR A 1 750 ? 29.057 -15.665 -41.795 1.00 67.00 750 THR A C 1
ATOM 5595 O O . THR A 1 750 ? 29.407 -16.827 -41.614 1.00 67.00 750 THR A O 1
ATOM 5598 N N . ASP A 1 751 ? 29.923 -14.660 -41.764 1.00 74.81 751 ASP A N 1
ATOM 5599 C CA . ASP A 1 751 ? 31.367 -14.838 -41.642 1.00 74.81 751 ASP A CA 1
ATOM 5600 C C . ASP A 1 751 ? 31.790 -15.276 -40.243 1.00 74.81 751 ASP A C 1
ATOM 5602 O O . ASP A 1 751 ? 32.553 -16.235 -40.098 1.00 74.81 751 ASP A O 1
ATOM 5606 N N . ALA A 1 752 ? 31.243 -14.624 -39.219 1.00 70.12 752 ALA A N 1
ATOM 5607 C CA . ALA A 1 752 ? 31.469 -14.990 -37.833 1.00 70.12 752 ALA A CA 1
ATOM 5608 C C . ALA A 1 752 ? 30.862 -16.368 -37.521 1.00 70.12 752 ALA A C 1
ATOM 5610 O O . ALA A 1 752 ? 31.526 -17.212 -36.919 1.00 70.12 752 ALA A O 1
ATOM 5611 N N . GLY A 1 753 ? 29.659 -16.662 -38.026 1.00 62.88 753 GLY A N 1
ATOM 5612 C CA . GLY A 1 753 ? 29.061 -17.994 -37.932 1.00 62.88 753 GLY A CA 1
ATOM 5613 C C . GLY A 1 753 ? 29.902 -19.074 -38.626 1.00 62.88 753 GLY A C 1
ATOM 5614 O O . GLY A 1 753 ? 30.138 -20.138 -38.056 1.00 62.88 753 GLY A O 1
ATOM 5615 N N . ASN A 1 754 ? 30.428 -18.800 -39.823 1.00 67.44 754 ASN A N 1
ATOM 5616 C CA . ASN A 1 754 ? 31.307 -19.725 -40.547 1.00 67.44 754 ASN A CA 1
ATOM 5617 C C . ASN A 1 754 ? 32.624 -19.973 -39.805 1.00 67.44 754 ASN A C 1
ATOM 5619 O O . ASN A 1 754 ? 33.104 -21.107 -39.773 1.00 67.44 754 ASN A O 1
ATOM 5623 N N . TYR A 1 755 ? 33.212 -18.933 -39.210 1.00 76.62 755 TYR A N 1
ATOM 5624 C CA . TYR A 1 755 ? 34.401 -19.075 -38.379 1.00 76.62 755 TYR A CA 1
ATOM 5625 C C . TYR A 1 755 ? 34.143 -20.024 -37.204 1.00 76.62 755 TYR A C 1
ATOM 5627 O O . TYR A 1 755 ? 34.901 -20.975 -37.005 1.00 76.62 755 TYR A O 1
ATOM 5635 N N . LEU A 1 756 ? 33.053 -19.794 -36.471 1.00 66.12 756 LEU A N 1
ATOM 5636 C CA . LEU A 1 756 ? 32.684 -20.572 -35.292 1.00 66.12 756 LEU A CA 1
ATOM 5637 C C . LEU A 1 756 ? 32.367 -22.036 -35.657 1.00 66.12 756 LEU A C 1
ATOM 5639 O O . LEU A 1 756 ? 32.900 -22.950 -35.027 1.00 66.12 756 LEU A O 1
ATOM 5643 N N . LEU A 1 757 ? 31.626 -22.275 -36.747 1.00 62.66 757 LEU A N 1
ATOM 5644 C CA . LEU A 1 757 ? 31.371 -23.626 -37.270 1.00 62.66 757 LEU A CA 1
ATOM 5645 C C . LEU A 1 757 ? 32.663 -24.365 -37.644 1.00 62.66 757 LEU A C 1
ATOM 5647 O O . LEU A 1 757 ? 32.817 -25.544 -37.328 1.00 62.66 757 LEU A O 1
ATOM 5651 N N . ASN A 1 758 ? 33.606 -23.682 -38.300 1.00 67.25 758 ASN A N 1
ATOM 5652 C CA . ASN A 1 758 ? 34.872 -24.285 -38.732 1.00 67.25 758 ASN A CA 1
ATOM 5653 C C . ASN A 1 758 ? 35.806 -24.643 -37.565 1.00 67.25 758 ASN A C 1
ATOM 5655 O O . ASN A 1 758 ? 36.715 -25.454 -37.747 1.00 67.25 758 ASN A O 1
ATOM 5659 N N . HIS A 1 759 ? 35.583 -24.066 -36.384 1.00 65.19 759 HIS A N 1
ATOM 5660 C CA . HIS A 1 759 ? 36.367 -24.324 -35.176 1.00 65.19 759 HIS A CA 1
ATOM 5661 C C . HIS A 1 759 ? 35.619 -25.202 -34.159 1.00 65.19 759 HIS A C 1
ATOM 5663 O O . HIS A 1 759 ? 35.974 -25.213 -32.985 1.00 65.19 759 HIS A O 1
ATOM 5669 N N . ASN A 1 760 ? 34.631 -25.985 -34.622 1.00 55.69 760 ASN A N 1
ATOM 5670 C CA . ASN A 1 760 ? 33.823 -26.907 -33.814 1.00 55.69 760 ASN A CA 1
ATOM 5671 C C . ASN A 1 760 ? 33.043 -26.239 -32.668 1.00 55.69 760 ASN A C 1
ATOM 5673 O O . ASN A 1 760 ? 32.685 -26.918 -31.709 1.00 55.69 760 ASN A O 1
ATOM 5677 N N . PHE A 1 761 ? 32.714 -24.949 -32.772 1.00 50.47 761 PHE A N 1
ATOM 5678 C CA . PHE A 1 761 ? 31.704 -24.364 -31.896 1.00 50.47 761 PHE A CA 1
ATOM 5679 C C . PHE A 1 761 ? 30.313 -24.786 -32.425 1.00 50.47 761 PHE A C 1
ATOM 5681 O O . PHE A 1 761 ? 29.960 -24.396 -33.542 1.00 50.47 761 PHE A O 1
ATOM 5688 N N . PRO A 1 762 ? 29.518 -25.611 -31.713 1.00 43.62 762 PRO A N 1
ATOM 5689 C CA . PRO A 1 762 ? 28.175 -26.003 -32.134 1.00 43.62 762 PRO A CA 1
ATOM 5690 C C . PRO A 1 762 ? 27.261 -24.783 -32.268 1.00 43.62 762 PRO A C 1
ATOM 5692 O O . PRO A 1 762 ? 26.995 -24.091 -31.293 1.00 43.62 762 PRO A O 1
ATOM 5695 N N . ILE A 1 763 ? 26.742 -24.546 -33.477 1.00 44.44 763 ILE A N 1
ATOM 5696 C CA . ILE A 1 763 ? 25.739 -23.505 -33.785 1.00 44.44 763 ILE A CA 1
ATOM 5697 C C . ILE A 1 763 ? 24.392 -24.156 -34.139 1.00 44.44 763 ILE A C 1
ATOM 5699 O O . ILE A 1 763 ? 23.711 -23.765 -35.090 1.00 44.44 763 ILE A O 1
ATOM 5703 N N . ASP A 1 764 ? 24.008 -25.223 -33.439 1.00 35.31 764 ASP A N 1
ATOM 5704 C CA . ASP A 1 764 ? 22.860 -26.016 -33.871 1.00 35.31 764 ASP A CA 1
ATOM 5705 C C . ASP A 1 764 ? 21.540 -25.212 -33.836 1.00 35.31 764 ASP A C 1
ATOM 5707 O O . ASP A 1 764 ? 21.015 -24.864 -32.782 1.00 35.31 764 ASP A O 1
ATOM 5711 N N . ARG A 1 765 ? 20.985 -25.022 -35.049 1.00 37.62 765 ARG A N 1
ATOM 5712 C CA . ARG A 1 765 ? 19.623 -24.569 -35.430 1.00 37.62 765 ARG A CA 1
ATOM 5713 C C . ARG A 1 765 ? 19.303 -23.067 -35.575 1.00 37.62 765 ARG A C 1
ATOM 5715 O O . ARG A 1 765 ? 18.190 -22.665 -35.255 1.00 37.62 765 ARG A O 1
ATOM 5722 N N . ILE A 1 766 ? 20.147 -22.274 -36.241 1.00 35.97 766 ILE A N 1
ATOM 5723 C CA . ILE A 1 766 ? 19.708 -20.969 -36.815 1.00 35.97 766 ILE A CA 1
ATOM 5724 C C . ILE A 1 766 ? 19.787 -20.931 -38.352 1.00 35.97 766 ILE A C 1
ATOM 5726 O O . ILE A 1 766 ? 19.012 -20.237 -39.012 1.00 35.97 766 ILE A O 1
ATOM 5730 N N . THR A 1 767 ? 20.605 -21.784 -38.974 1.00 32.97 767 THR A N 1
ATOM 5731 C CA . THR A 1 767 ? 20.771 -21.834 -40.441 1.00 32.97 767 THR A CA 1
ATOM 5732 C C . THR A 1 767 ? 19.476 -22.150 -41.207 1.00 32.97 767 THR A C 1
ATOM 5734 O O . THR A 1 767 ? 19.363 -21.811 -42.382 1.00 32.97 767 THR A O 1
ATOM 5737 N N . GLN A 1 768 ? 18.455 -22.728 -40.556 1.00 33.00 768 GLN A N 1
ATOM 5738 C CA . GLN A 1 768 ? 17.134 -22.930 -41.169 1.00 33.00 768 GLN A CA 1
ATOM 5739 C C . GLN A 1 768 ? 16.315 -21.638 -41.355 1.00 33.00 768 GLN A C 1
ATOM 5741 O O . GLN A 1 768 ? 15.433 -21.627 -42.216 1.00 33.00 768 GLN A O 1
ATOM 5746 N N . TYR A 1 769 ? 16.595 -20.562 -40.611 1.00 32.00 769 TYR A N 1
ATOM 5747 C CA . TYR A 1 769 ? 15.877 -19.285 -40.739 1.00 32.00 769 TYR A CA 1
ATOM 5748 C C . TYR A 1 769 ? 16.474 -18.384 -41.825 1.00 32.00 769 TYR A C 1
ATOM 5750 O O . TYR A 1 769 ? 15.723 -17.817 -42.619 1.00 32.00 769 TYR A O 1
ATOM 5758 N N . VAL A 1 770 ? 17.804 -18.363 -41.975 1.00 35.34 770 VAL A N 1
ATOM 5759 C CA . VAL A 1 770 ? 18.485 -17.611 -43.050 1.00 35.34 770 VAL A CA 1
ATOM 5760 C C . VAL A 1 770 ? 18.105 -18.145 -44.440 1.00 35.34 770 VAL A C 1
ATOM 5762 O O . VAL A 1 770 ? 17.858 -17.368 -45.368 1.00 35.34 770 VAL A O 1
ATOM 5765 N N . ASP A 1 771 ? 17.973 -19.469 -44.586 1.00 30.98 771 ASP A N 1
ATOM 5766 C CA . ASP A 1 771 ? 17.551 -20.079 -45.852 1.00 30.98 771 ASP A CA 1
ATOM 5767 C C . ASP A 1 771 ? 16.038 -19.955 -46.115 1.00 30.98 771 ASP A C 1
ATOM 5769 O O . ASP A 1 771 ? 15.636 -19.833 -47.274 1.00 30.98 771 ASP A O 1
ATOM 5773 N N . LYS A 1 772 ? 15.182 -19.908 -45.081 1.00 30.84 772 LYS A N 1
ATOM 5774 C CA . LYS A 1 772 ? 13.741 -19.631 -45.258 1.00 30.84 772 LYS A CA 1
ATOM 5775 C C . LYS A 1 772 ? 13.472 -18.173 -45.637 1.00 30.84 772 LYS A C 1
ATOM 5777 O O . LYS A 1 772 ? 12.727 -17.945 -46.591 1.00 30.84 772 LYS A O 1
ATOM 5782 N N . GLY A 1 773 ? 14.140 -17.212 -44.993 1.00 33.03 773 GLY A N 1
ATOM 5783 C CA . GLY A 1 773 ? 14.026 -15.786 -45.327 1.00 33.03 773 GLY A CA 1
ATOM 5784 C C . GLY A 1 773 ? 14.456 -15.481 -46.767 1.00 33.03 773 GLY A C 1
ATOM 5785 O O . GLY A 1 773 ? 13.787 -14.737 -47.484 1.00 33.03 773 GLY A O 1
ATOM 5786 N N . ARG A 1 774 ? 15.499 -16.158 -47.272 1.00 35.16 774 ARG A N 1
ATOM 5787 C CA . ARG A 1 774 ? 15.924 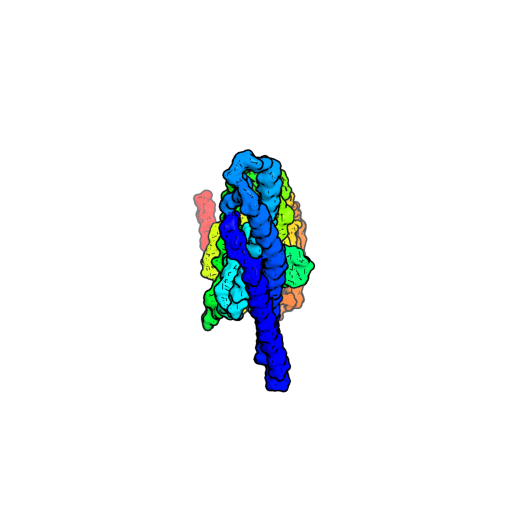-16.046 -48.683 1.00 35.16 774 ARG A CA 1
ATOM 5788 C C . ARG A 1 774 ? 14.946 -16.655 -49.694 1.00 35.16 774 ARG A C 1
ATOM 5790 O O . ARG A 1 774 ? 14.952 -16.243 -50.859 1.00 35.16 774 ARG A O 1
ATOM 5797 N N . VAL A 1 775 ? 14.138 -17.639 -49.295 1.00 29.94 775 VAL A N 1
ATOM 5798 C CA . VAL A 1 775 ? 13.155 -18.294 -50.177 1.00 29.94 775 VAL A CA 1
ATOM 5799 C C . VAL A 1 775 ? 11.822 -17.541 -50.197 1.00 29.94 775 VAL A C 1
ATOM 5801 O O . VAL A 1 775 ? 11.197 -17.471 -51.259 1.00 29.94 775 VAL A O 1
ATOM 5804 N N . GLU A 1 776 ? 11.411 -16.928 -49.086 1.00 30.98 776 GLU A N 1
ATOM 5805 C CA . GLU A 1 776 ? 10.168 -16.146 -49.012 1.00 30.98 776 GLU A CA 1
ATOM 5806 C C . GLU A 1 776 ? 10.326 -14.720 -49.567 1.00 30.98 776 GLU A C 1
ATOM 5808 O O . GLU A 1 776 ? 9.456 -14.274 -50.316 1.00 30.98 776 GLU A O 1
ATOM 5813 N N . ALA A 1 777 ? 11.493 -14.080 -49.410 1.00 35.34 777 ALA A N 1
ATOM 5814 C CA . ALA A 1 777 ? 11.803 -12.793 -50.055 1.00 35.34 777 ALA A CA 1
ATOM 5815 C C . ALA A 1 777 ? 11.903 -12.863 -51.597 1.00 35.34 777 ALA A C 1
ATOM 5817 O O . ALA A 1 777 ? 11.955 -11.842 -52.276 1.00 35.34 777 ALA A O 1
ATOM 5818 N N . ARG A 1 778 ? 11.920 -14.069 -52.186 1.00 33.50 778 ARG A N 1
ATOM 5819 C CA . ARG A 1 778 ? 11.824 -14.277 -53.645 1.00 33.50 778 ARG A CA 1
ATOM 5820 C C . ARG A 1 778 ? 10.400 -14.559 -54.137 1.00 33.50 778 ARG A C 1
ATOM 5822 O O . ARG A 1 778 ? 10.224 -14.797 -55.334 1.00 33.50 778 ARG A O 1
ATOM 5829 N N . LYS A 1 779 ? 9.399 -14.566 -53.250 1.00 32.69 779 LYS A N 1
ATOM 5830 C CA . LYS A 1 779 ? 7.986 -14.819 -53.585 1.00 32.69 779 LYS A CA 1
ATOM 5831 C C . LYS A 1 779 ? 7.000 -13.735 -53.117 1.00 32.69 779 LYS A C 1
ATOM 5833 O O . LYS A 1 779 ? 5.810 -13.918 -53.366 1.00 32.69 779 LYS A O 1
ATOM 5838 N N . GLY A 1 780 ? 7.470 -12.650 -52.501 1.00 28.89 780 GLY A N 1
ATOM 5839 C CA . GLY A 1 780 ? 6.681 -11.449 -52.189 1.00 28.89 780 GLY A CA 1
ATOM 5840 C C . GLY A 1 780 ? 6.792 -10.398 -53.277 1.00 28.89 780 GLY A C 1
ATOM 5841 O O . GLY A 1 780 ? 7.949 -10.057 -53.609 1.00 28.89 780 GLY A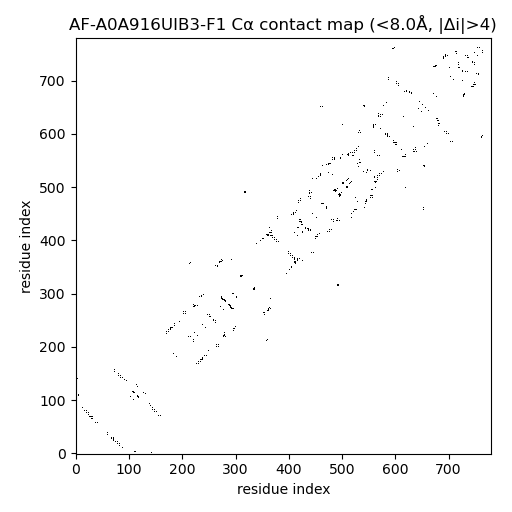 O 1
#

Nearest PDB structures (foldseek):
  8q0e-assembly1_A  TM=6.890E-01  e=5.671E+00  Trypanosoma brucei brucei
  8e5t-assembly1_5  TM=2.077E-01  e=2.374E-01  Saccharomyces cerevisiae BY4741